Protein 8GCC (pdb70)

Structure (mmCIF, N/CA/C/O backbone):
data_8GCC
#
_entry.id   8GCC
#
_cell.length_a   1.00
_cell.length_b   1.00
_cell.length_c   1.00
_cell.angle_alpha   90.00
_cell.angle_beta   90.00
_cell.angle_gamma   90.00
#
_symmetry.space_group_name_H-M   'P 1'
#
loop_
_entity.id
_entity.type
_entity.pdbx_description
1 polymer 'DNA topoisomerase 2'
2 polymer 'DNA (28-MER)'
3 non-polymer 2-{3-[(Z)-iminomethyl]-1H-1,2,4-triazol-1-yl}-1-{(3M)-3-[2-(trifluoromethyl)phenyl]-6H-pyrrolo[3,4-b]pyridin-6-yl}ethan-1-one
#
loop_
_atom_site.group_PDB
_atom_site.id
_atom_site.type_symbol
_atom_site.label_atom_id
_atom_site.label_alt_id
_atom_site.label_comp_id
_atom_site.label_asym_id
_atom_site.label_entity_id
_atom_site.label_seq_id
_atom_site.pdbx_PDB_ins_code
_atom_site.Cartn_x
_atom_site.Cartn_y
_atom_site.Cartn_z
_atom_site.occupancy
_atom_site.B_iso_or_equiv
_atom_site.auth_seq_id
_atom_site.auth_comp_id
_atom_site.auth_asym_id
_atom_site.auth_atom_id
_atom_site.pdbx_PDB_model_num
ATOM 1 N N . LEU A 1 10 ? 181.889 165.633 128.759 1.00 62.85 409 LEU A N 1
ATOM 2 C CA . LEU A 1 10 ? 181.353 164.335 129.148 1.00 64.71 409 LEU A CA 1
ATOM 3 C C . LEU A 1 10 ? 179.839 164.394 129.299 1.00 65.36 409 LEU A C 1
ATOM 4 O O . LEU A 1 10 ? 179.125 163.496 128.852 1.00 63.98 409 LEU A O 1
ATOM 19 N N . GLY A 1 11 ? 179.354 165.456 129.936 1.00 65.81 410 GLY A N 1
ATOM 20 C CA . GLY A 1 11 ? 177.934 165.615 130.156 1.00 65.65 410 GLY A CA 1
ATOM 21 C C . GLY A 1 11 ? 177.379 164.850 131.333 1.00 67.52 410 GLY A C 1
ATOM 22 O O . GLY A 1 11 ? 176.154 164.742 131.456 1.00 67.70 410 GLY A O 1
ATOM 26 N N . ILE A 1 12 ? 178.228 164.313 132.198 1.00 65.00 411 ILE A N 1
ATOM 27 C CA . ILE A 1 12 ? 177.726 163.592 133.374 1.00 62.40 411 ILE A CA 1
ATOM 28 C C . ILE A 1 12 ? 177.076 164.593 134.325 1.00 62.65 411 ILE A C 1
ATOM 29 O O . ILE A 1 12 ? 177.686 165.632 134.634 1.00 59.63 411 ILE A O 1
ATOM 45 N N . PRO A 1 13 ? 175.857 164.338 134.814 1.00 65.97 412 PRO A N 1
ATOM 46 C CA . PRO A 1 13 ? 175.130 165.401 135.530 1.00 66.03 412 PRO A CA 1
ATOM 47 C C . PRO A 1 13 ? 175.863 165.966 136.735 1.00 66.97 412 PRO A C 1
ATOM 48 O O . PRO A 1 13 ? 175.785 167.177 136.979 1.00 65.54 412 PRO A O 1
ATOM 59 N N . LYS A 1 14 ? 176.572 165.137 137.499 1.00 63.14 413 LYS A N 1
ATOM 60 C CA . LYS A 1 14 ? 177.136 165.542 138.782 1.00 62.53 413 LYS A CA 1
ATOM 61 C C . LYS A 1 14 ? 178.637 165.287 138.844 1.00 61.59 413 LYS A C 1
ATOM 62 O O . LYS A 1 14 ? 179.158 164.809 139.851 1.00 60.76 413 LYS A O 1
ATOM 81 N N . LEU A 1 15 ? 179.355 165.620 137.777 1.00 58.94 414 LEU A N 1
ATOM 82 C CA . LEU A 1 15 ? 180.790 165.380 137.687 1.00 55.61 414 LEU A CA 1
ATOM 83 C C . LEU A 1 15 ? 181.524 166.713 137.708 1.00 57.10 414 LEU A C 1
ATOM 84 O O . LEU A 1 15 ? 181.273 167.578 136.862 1.00 63.69 414 LEU A O 1
ATOM 100 N N . ASP A 1 16 ? 182.425 166.875 138.670 1.00 56.88 415 ASP A N 1
ATOM 101 C CA . ASP A 1 16 ? 183.334 168.020 138.705 1.00 57.78 415 ASP A CA 1
ATOM 102 C C . ASP A 1 16 ? 184.691 167.628 138.124 1.00 56.65 415 ASP A C 1
ATOM 103 O O . ASP A 1 16 ? 185.715 167.626 138.803 1.00 59.54 415 ASP A O 1
ATOM 112 N N . ASP A 1 17 ? 184.682 167.298 136.837 1.00 57.29 416 ASP A N 1
ATOM 113 C CA . ASP A 1 17 ? 185.877 166.769 136.195 1.00 58.36 416 ASP A CA 1
ATOM 114 C C . ASP A 1 17 ? 187.034 167.750 136.320 1.00 62.02 416 ASP A C 1
ATOM 115 O O . ASP A 1 17 ? 186.859 168.965 136.200 1.00 62.47 416 ASP A O 1
ATOM 124 N N . ALA A 1 18 ? 188.223 167.210 136.568 1.00 66.06 417 ALA A N 1
ATOM 125 C CA . ALA A 1 18 ? 189.410 168.039 136.704 1.00 66.52 417 ALA A CA 1
ATOM 126 C C . ALA A 1 18 ? 189.706 168.764 135.398 1.00 66.10 417 ALA A C 1
ATOM 127 O O . ALA A 1 18 ? 189.486 168.238 134.304 1.00 65.43 417 ALA A O 1
ATOM 134 N N . ASN A 1 19 ? 190.213 169.991 135.523 1.00 74.77 418 ASN A N 1
ATOM 135 C CA . ASN A 1 19 ? 190.519 170.784 134.338 1.00 76.73 418 ASN A CA 1
ATOM 136 C C . ASN A 1 19 ? 191.628 170.149 133.510 1.00 77.91 418 ASN A C 1
ATOM 137 O O . ASN A 1 19 ? 191.613 170.243 132.278 1.00 75.65 418 ASN A O 1
ATOM 148 N N . GLU A 1 20 ? 192.589 169.498 134.162 1.00 74.28 419 GLU A N 1
ATOM 149 C CA . GLU A 1 20 ? 193.738 168.896 133.490 1.00 72.70 419 GLU A CA 1
ATOM 150 C C . GLU A 1 20 ? 193.555 167.400 133.279 1.00 74.04 419 GLU A C 1
ATOM 151 O O . GLU A 1 20 ? 194.521 166.636 133.341 1.00 77.89 419 GLU A O 1
ATOM 155 N N . ALA A 1 21 ? 192.328 166.954 133.024 1.00 69.82 420 ALA A N 1
ATOM 156 C CA . ALA A 1 21 ? 192.025 165.541 132.835 1.00 70.22 420 ALA A CA 1
ATOM 157 C C . ALA A 1 21 ? 192.001 165.228 131.345 1.00 70.58 420 ALA A C 1
ATOM 158 O O . ALA A 1 21 ? 191.216 165.818 130.595 1.00 71.27 420 ALA A O 1
ATOM 165 N N . GLY A 1 22 ? 192.849 164.294 130.922 1.00 67.87 421 GLY A N 1
ATOM 166 C CA . GLY A 1 22 ? 192.949 163.904 129.534 1.00 67.78 421 GLY A CA 1
ATOM 167 C C . GLY A 1 22 ? 194.113 164.517 128.787 1.00 73.14 421 GLY A C 1
ATOM 168 O O . GLY A 1 22 ? 194.360 164.130 127.638 1.00 73.03 421 GLY A O 1
ATOM 172 N N . GLY A 1 23 ? 194.835 165.452 129.399 1.00 76.97 422 GLY A N 1
ATOM 173 C CA . GLY A 1 23 ? 195.958 166.111 128.773 1.00 77.01 422 GLY A CA 1
ATOM 174 C C . GLY A 1 23 ? 197.284 165.483 129.150 1.00 76.35 422 GLY A C 1
ATOM 175 O O . GLY A 1 23 ? 197.368 164.307 129.519 1.00 75.76 422 GLY A O 1
ATOM 179 N N . LYS A 1 24 ? 198.343 166.288 129.051 1.00 79.46 423 LYS A N 1
ATOM 180 C CA . LYS A 1 24 ? 199.673 165.809 129.407 1.00 81.44 423 LYS A CA 1
ATOM 181 C C . LYS A 1 24 ? 199.816 165.560 130.902 1.00 81.52 423 LYS A C 1
ATOM 182 O O . LYS A 1 24 ? 200.767 164.889 131.317 1.00 78.94 423 LYS A O 1
ATOM 186 N N . TYR A 1 25 ? 198.899 166.082 131.717 1.00 78.65 424 TYR A N 1
ATOM 187 C CA . TYR A 1 25 ? 198.926 165.891 133.160 1.00 79.45 424 TYR A CA 1
ATOM 188 C C . TYR A 1 25 ? 197.849 164.920 133.630 1.00 80.18 424 TYR A C 1
ATOM 189 O O . TYR A 1 25 ? 197.470 164.941 134.804 1.00 79.58 424 TYR A O 1
ATOM 193 N N . SER A 1 26 ? 197.349 164.066 132.734 1.00 73.48 425 SER A N 1
ATOM 194 C CA . SER A 1 26 ? 196.285 163.143 133.112 1.00 68.78 425 SER A CA 1
ATOM 195 C C . SER A 1 26 ? 196.739 162.202 134.219 1.00 69.72 425 SER A C 1
ATOM 196 O O . SER A 1 26 ? 196.007 161.971 135.187 1.00 71.01 425 SER A O 1
ATOM 204 N N . HIS A 1 27 ? 197.949 161.655 134.101 1.00 66.88 426 HIS A N 1
ATOM 205 C CA . HIS A 1 27 ? 198.430 160.698 135.088 1.00 67.04 426 HIS A CA 1
ATOM 206 C C . HIS A 1 27 ? 198.704 161.329 136.447 1.00 70.33 426 HIS A C 1
ATOM 207 O O . HIS A 1 27 ? 198.932 160.593 137.413 1.00 69.80 426 HIS A O 1
ATOM 221 N N . ARG A 1 28 ? 198.699 162.656 136.549 1.00 72.75 427 ARG A N 1
ATOM 222 C CA . ARG A 1 28 ? 198.806 163.334 137.835 1.00 70.86 427 ARG A CA 1
ATOM 223 C C . ARG A 1 28 ? 197.451 163.703 138.420 1.00 70.13 427 ARG A C 1
ATOM 224 O O . ARG A 1 28 ? 197.400 164.243 139.530 1.00 71.70 427 ARG A O 1
ATOM 245 N N . CYS A 1 29 ? 196.360 163.425 137.712 1.00 65.03 428 CYS A N 1
ATOM 246 C CA . CYS A 1 29 ? 195.031 163.753 138.199 1.00 63.63 428 CYS A CA 1
ATOM 247 C C . CYS A 1 29 ? 194.532 162.676 139.159 1.00 62.49 428 CYS A C 1
ATOM 248 O O . CYS A 1 29 ? 195.138 161.616 139.324 1.00 65.86 428 CYS A O 1
ATOM 256 N N . THR A 1 30 ? 193.405 162.965 139.803 1.00 54.23 429 THR A N 1
ATOM 257 C CA . THR A 1 30 ? 192.782 162.033 140.728 1.00 49.18 429 THR A CA 1
ATOM 258 C C . THR A 1 30 ? 191.278 162.240 140.695 1.00 49.03 429 THR A C 1
ATOM 259 O O . THR A 1 30 ? 190.806 163.367 140.531 1.00 56.23 429 THR A O 1
ATOM 270 N N . LEU A 1 31 ? 190.532 161.153 140.848 1.00 49.85 430 LEU A N 1
ATOM 271 C CA . LEU A 1 31 ? 189.080 161.201 140.929 1.00 50.12 430 LEU A CA 1
ATOM 272 C C . LEU A 1 31 ? 188.638 160.741 142.307 1.00 46.25 430 LEU A C 1
ATOM 273 O O . LEU A 1 31 ? 189.109 159.714 142.805 1.00 55.40 430 LEU A O 1
ATOM 289 N N . ILE A 1 32 ? 187.739 161.500 142.916 1.00 41.18 431 ILE A N 1
ATOM 290 C CA . ILE A 1 32 ? 187.185 161.178 144.222 1.00 41.14 431 ILE A CA 1
ATOM 291 C C . ILE A 1 32 ? 185.790 160.615 144.003 1.00 46.36 431 ILE A C 1
ATOM 292 O O . ILE A 1 32 ? 184.905 161.312 143.495 1.00 53.50 431 ILE A O 1
ATOM 308 N N . LEU A 1 33 ? 185.590 159.351 144.375 1.00 46.72 432 LEU A N 1
ATOM 309 C CA . LEU A 1 33 ? 184.273 158.726 144.281 1.00 39.12 432 LEU A CA 1
ATOM 310 C C . LEU A 1 33 ? 183.527 159.018 145.578 1.00 43.80 432 LEU A C 1
ATOM 311 O O . LEU A 1 33 ? 183.430 158.196 146.489 1.00 46.79 432 LEU A O 1
ATOM 327 N N . THR A 1 34 ? 182.994 160.233 145.648 1.00 48.50 433 THR A N 1
ATOM 328 C CA . THR A 1 34 ? 182.254 160.676 146.818 1.00 47.16 433 THR A CA 1
ATOM 329 C C . THR A 1 34 ? 181.038 159.785 147.043 1.00 51.56 433 THR A C 1
ATOM 330 O O . THR A 1 34 ? 180.439 159.259 146.102 1.00 54.12 433 THR A O 1
ATOM 341 N N . GLU A 1 35 ? 180.680 159.613 148.315 1.00 53.82 434 GLU A N 1
ATOM 342 C CA . GLU A 1 35 ? 179.589 158.740 148.729 1.00 51.69 434 GLU A CA 1
ATOM 343 C C . GLU A 1 35 ? 178.295 159.508 148.988 1.00 57.26 434 GLU A C 1
ATOM 344 O O . GLU A 1 35 ? 177.543 159.161 149.904 1.00 59.00 434 GLU A O 1
ATOM 356 N N . GLY A 1 36 ? 178.025 160.551 148.208 1.00 53.73 435 GLY A N 1
ATOM 357 C CA . GLY A 1 36 ? 176.803 161.315 148.372 1.00 52.46 435 GLY A CA 1
ATOM 358 C C . GLY A 1 36 ? 177.019 162.811 148.286 1.00 57.42 435 GLY A C 1
ATOM 359 O O . GLY A 1 36 ? 177.731 163.292 147.401 1.00 55.52 435 GLY A O 1
ATOM 363 N N . ASP A 1 37 ? 176.404 163.560 149.201 1.00 62.66 436 ASP A N 1
ATOM 364 C CA . ASP A 1 37 ? 176.518 165.011 149.227 1.00 58.54 436 ASP A CA 1
ATOM 365 C C . ASP A 1 37 ? 177.341 165.538 150.389 1.00 60.18 436 ASP A C 1
ATOM 366 O O . ASP A 1 37 ? 177.904 166.629 150.282 1.00 62.26 436 ASP A O 1
ATOM 370 N N . SER A 1 38 ? 177.422 164.801 151.499 1.00 58.44 437 SER A N 1
ATOM 371 C CA . SER A 1 38 ? 178.245 165.248 152.617 1.00 57.28 437 SER A CA 1
ATOM 372 C C . SER A 1 38 ? 179.720 165.282 152.232 1.00 57.95 437 SER A C 1
ATOM 373 O O . SER A 1 38 ? 180.429 166.256 152.523 1.00 56.77 437 SER A O 1
ATOM 377 N N . ALA A 1 39 ? 180.198 164.228 151.570 1.00 61.94 438 ALA A N 1
ATOM 378 C CA . ALA A 1 39 ? 181.580 164.219 151.111 1.00 62.45 438 ALA A CA 1
ATOM 379 C C . ALA A 1 39 ? 181.827 165.302 150.074 1.00 61.18 438 ALA A C 1
ATOM 380 O O . ALA A 1 39 ? 182.917 165.876 150.035 1.00 62.06 438 ALA A O 1
ATOM 387 N N . LYS A 1 40 ? 180.841 165.590 149.225 1.00 61.18 439 LYS A N 1
ATOM 388 C CA . LYS A 1 40 ? 181.000 166.671 148.258 1.00 67.08 439 LYS A CA 1
ATOM 389 C C . LYS A 1 40 ? 181.090 168.024 148.957 1.00 65.33 439 LYS A C 1
ATOM 390 O O . LYS A 1 40 ? 181.864 168.896 148.542 1.00 63.06 439 LYS A O 1
ATOM 397 N N . ALA A 1 41 ? 180.306 168.218 150.019 1.00 64.54 440 ALA A N 1
ATOM 398 C CA . ALA A 1 41 ? 180.415 169.445 150.800 1.00 69.39 440 ALA A CA 1
ATOM 399 C C . ALA A 1 41 ? 181.793 169.564 151.439 1.00 71.68 440 ALA A C 1
ATOM 400 O O . ALA A 1 41 ? 182.380 170.652 151.475 1.00 69.01 440 ALA A O 1
ATOM 407 N N . LEU A 1 42 ? 182.319 168.454 151.960 1.00 67.94 441 LEU A N 1
ATOM 408 C CA . LEU A 1 42 ? 183.674 168.464 152.509 1.00 67.01 441 LEU A CA 1
ATOM 409 C C . LEU A 1 42 ? 184.701 168.790 151.431 1.00 66.74 441 LEU A C 1
ATOM 410 O O . LEU A 1 42 ? 185.640 169.562 151.663 1.00 64.50 441 LEU A O 1
ATOM 426 N N . CYS A 1 43 ? 184.540 168.200 150.245 1.00 64.62 442 CYS A N 1
ATOM 427 C CA . CYS A 1 43 ? 185.489 168.415 149.160 1.00 60.42 442 CYS A CA 1
ATOM 428 C C . CYS A 1 43 ? 185.486 169.866 148.706 1.00 65.24 442 CYS A C 1
ATOM 429 O O . CYS A 1 43 ? 186.546 170.434 148.426 1.00 65.92 442 CYS A O 1
ATOM 437 N N . THR A 1 44 ? 184.306 170.483 148.627 1.00 73.21 443 THR A N 1
ATOM 438 C CA . THR A 1 44 ? 184.228 171.869 148.175 1.00 71.85 443 THR A CA 1
ATOM 439 C C . THR A 1 44 ? 185.154 172.764 148.987 1.00 70.50 443 THR A C 1
ATOM 440 O O . THR A 1 44 ? 185.755 173.701 148.449 1.00 69.71 443 THR A O 1
ATOM 444 N N . ALA A 1 45 ? 185.287 172.487 150.283 1.00 67.05 444 ALA A N 1
ATOM 445 C CA . ALA A 1 45 ? 186.140 173.287 151.151 1.00 66.65 444 ALA A CA 1
ATOM 446 C C . ALA A 1 45 ? 187.566 172.766 151.223 1.00 70.59 444 ALA A C 1
ATOM 447 O O . ALA A 1 45 ? 188.489 173.549 151.475 1.00 70.12 444 ALA A O 1
ATOM 454 N N . GLY A 1 46 ? 187.774 171.469 151.014 1.00 73.09 445 GLY A N 1
ATOM 455 C CA . GLY A 1 46 ? 189.108 170.909 151.116 1.00 66.86 445 GLY A CA 1
ATOM 456 C C . GLY A 1 46 ? 189.948 171.075 149.865 1.00 67.29 445 GLY A C 1
ATOM 457 O O . GLY A 1 46 ? 191.091 171.535 149.937 1.00 66.17 445 GLY A O 1
ATOM 461 N N . LEU A 1 47 ? 189.389 170.708 148.710 1.00 68.86 446 LEU A N 1
ATOM 462 C CA . LEU A 1 47 ? 190.155 170.703 147.470 1.00 68.26 446 LEU A CA 1
ATOM 463 C C . LEU A 1 47 ? 190.651 172.089 147.089 1.00 72.11 446 LEU A C 1
ATOM 464 O O . LEU A 1 47 ? 191.611 172.200 146.319 1.00 70.82 446 LEU A O 1
ATOM 468 N N . ALA A 1 48 ? 190.022 173.147 147.602 1.00 79.10 447 ALA A N 1
ATOM 469 C CA . ALA A 1 48 ? 190.495 174.499 147.339 1.00 80.57 447 ALA A CA 1
ATOM 470 C C . ALA A 1 48 ? 191.842 174.786 147.988 1.00 79.07 447 ALA A C 1
ATOM 471 O O . ALA A 1 48 ? 192.474 175.790 147.642 1.00 79.83 447 ALA A O 1
ATOM 478 N N . VAL A 1 49 ? 192.297 173.937 148.908 1.00 74.86 448 VAL A N 1
ATOM 479 C CA . VAL A 1 49 ? 193.553 174.154 149.615 1.00 73.16 448 VAL A CA 1
ATOM 480 C C . VAL A 1 49 ? 194.681 173.417 148.904 1.00 75.32 448 VAL A C 1
ATOM 481 O O . VAL A 1 49 ? 195.763 173.225 149.470 1.00 77.38 448 VAL A O 1
ATOM 485 N N . LYS A 1 50 ? 194.440 173.001 147.668 1.00 76.05 449 LYS A N 1
ATOM 486 C CA . LYS A 1 50 ? 195.430 172.261 146.895 1.00 75.17 449 LYS A CA 1
ATOM 487 C C . LYS A 1 50 ? 195.226 172.603 145.423 1.00 79.02 449 LYS A C 1
ATOM 488 O O . LYS A 1 50 ? 194.551 173.582 145.089 1.00 81.40 449 LYS A O 1
ATOM 492 N N . ASP A 1 51 ? 195.814 171.797 144.537 1.00 75.27 450 ASP A N 1
ATOM 493 C CA . ASP A 1 51 ? 195.703 172.010 143.094 1.00 75.56 450 ASP A CA 1
ATOM 494 C C . ASP A 1 51 ? 194.359 171.462 142.621 1.00 71.98 450 ASP A C 1
ATOM 495 O O . ASP A 1 51 ? 194.243 170.341 142.121 1.00 70.47 450 ASP A O 1
ATOM 499 N N . ARG A 1 52 ? 193.321 172.286 142.777 1.00 68.09 451 ARG A N 1
ATOM 500 C CA . ARG A 1 52 ? 191.977 171.883 142.377 1.00 68.17 451 ARG A CA 1
ATOM 501 C C . ARG A 1 52 ? 191.895 171.536 140.898 1.00 66.75 451 ARG A C 1
ATOM 502 O O . ARG A 1 52 ? 191.009 170.776 140.498 1.00 68.02 451 ARG A O 1
ATOM 523 N N . ASP A 1 53 ? 192.796 172.068 140.075 1.00 70.61 452 ASP A N 1
ATOM 524 C CA . ASP A 1 53 ? 192.771 171.727 138.660 1.00 71.62 452 ASP A CA 1
ATOM 525 C C . ASP A 1 53 ? 193.037 170.247 138.426 1.00 73.32 452 ASP A C 1
ATOM 526 O O . ASP A 1 53 ? 192.685 169.728 137.362 1.00 72.30 452 ASP A O 1
ATOM 530 N N . TYR A 1 54 ? 193.648 169.558 139.391 1.00 71.59 453 TYR A N 1
ATOM 531 C CA . TYR A 1 54 ? 194.091 168.180 139.219 1.00 69.98 453 TYR A CA 1
ATOM 532 C C . TYR A 1 54 ? 193.215 167.176 139.958 1.00 67.51 453 TYR A C 1
ATOM 533 O O . TYR A 1 54 ? 193.575 165.998 140.032 1.00 66.60 453 TYR A O 1
ATOM 551 N N . PHE A 1 55 ? 192.082 167.604 140.507 1.00 57.94 454 PHE A N 1
ATOM 552 C CA . PHE A 1 55 ? 191.231 166.740 141.312 1.00 54.91 454 PHE A CA 1
ATOM 553 C C . PHE A 1 55 ? 189.813 166.769 140.768 1.00 53.24 454 PHE A C 1
ATOM 554 O O . PHE A 1 55 ? 189.256 167.846 140.537 1.00 58.42 454 PHE A O 1
ATOM 571 N N . GLY A 1 56 ? 189.234 165.590 140.572 1.00 48.69 455 GLY A N 1
ATOM 572 C CA . GLY A 1 56 ? 187.851 165.480 140.154 1.00 50.13 455 GLY A CA 1
ATOM 573 C C . GLY A 1 56 ? 186.988 164.906 141.254 1.00 42.41 455 GLY A C 1
ATOM 574 O O . GLY A 1 56 ? 187.508 164.320 142.205 1.00 53.82 455 GLY A O 1
ATOM 578 N N . VAL A 1 57 ? 185.674 165.071 141.150 1.00 37.40 456 VAL A N 1
ATOM 579 C CA . VAL A 1 57 ? 184.745 164.576 142.157 1.00 43.54 456 VAL A CA 1
ATOM 580 C C . VAL A 1 57 ? 183.529 163.998 141.453 1.00 45.92 456 VAL A C 1
ATOM 581 O O . VAL A 1 57 ? 183.044 164.559 140.466 1.00 55.55 456 VAL A O 1
ATOM 594 N N . PHE A 1 58 ? 183.039 162.871 141.960 1.00 46.61 457 PHE A N 1
ATOM 595 C CA . PHE A 1 58 ? 181.841 162.241 141.426 1.00 51.31 457 PHE A CA 1
ATOM 596 C C . PHE A 1 58 ? 181.099 161.521 142.546 1.00 45.42 457 PHE A C 1
ATOM 597 O O . PHE A 1 58 ? 181.599 160.520 143.072 1.00 48.79 457 PHE A O 1
ATOM 614 N N . PRO A 1 59 ? 179.920 161.991 142.947 1.00 41.91 458 PRO A N 1
ATOM 615 C CA . PRO A 1 59 ? 179.196 161.316 144.026 1.00 48.80 458 PRO A CA 1
ATOM 616 C C . PRO A 1 59 ? 178.626 159.980 143.582 1.00 48.54 458 PRO A C 1
ATOM 617 O O . PRO A 1 59 ? 178.341 159.756 142.403 1.00 49.66 458 PRO A O 1
ATOM 628 N N . LEU A 1 60 ? 178.455 159.088 144.553 1.00 45.41 459 LEU A N 1
ATOM 629 C CA . LEU A 1 60 ? 177.814 157.797 144.347 1.00 45.19 459 LEU A CA 1
ATOM 630 C C . LEU A 1 60 ? 176.489 157.788 145.094 1.00 43.28 459 LEU A C 1
ATOM 631 O O . LEU A 1 60 ? 176.427 158.200 146.256 1.00 45.40 459 LEU A O 1
ATOM 647 N N . ARG A 1 61 ? 175.434 157.316 144.430 1.00 35.16 460 ARG A N 1
ATOM 648 C CA . ARG A 1 61 ? 174.095 157.423 145.001 1.00 38.45 460 ARG A CA 1
ATOM 649 C C . ARG A 1 61 ? 173.920 156.484 146.187 1.00 43.16 460 ARG A C 1
ATOM 650 O O . ARG A 1 61 ? 173.697 156.928 147.318 1.00 46.55 460 ARG A O 1
ATOM 671 N N . GLY A 1 62 ? 174.023 155.182 145.950 1.00 40.75 461 GLY A N 1
ATOM 672 C CA . GLY A 1 62 ? 173.846 154.184 146.988 1.00 40.74 461 GLY A CA 1
ATOM 673 C C . GLY A 1 62 ? 175.035 153.245 147.035 1.00 40.96 461 GLY A C 1
ATOM 674 O O . GLY A 1 62 ? 176.191 153.660 146.967 1.00 37.76 461 GLY A O 1
ATOM 678 N N . LYS A 1 63 ? 174.734 151.956 147.168 1.00 35.24 462 LYS A N 1
ATOM 679 C CA . LYS A 1 63 ? 175.763 150.928 147.132 1.00 38.16 462 LYS A CA 1
ATOM 680 C C . LYS A 1 63 ? 176.012 150.523 145.686 1.00 28.60 462 LYS A C 1
ATOM 681 O O . LYS A 1 63 ? 175.060 150.143 144.994 1.00 23.28 462 LYS A O 1
ATOM 700 N N . PRO A 1 64 ? 177.246 150.590 145.189 1.00 25.29 463 PRO A N 1
ATOM 701 C CA . PRO A 1 64 ? 177.489 150.263 143.781 1.00 24.73 463 PRO A CA 1
ATOM 702 C C . PRO A 1 64 ? 176.995 148.868 143.433 1.00 28.78 463 PRO A C 1
ATOM 703 O O . PRO A 1 64 ? 176.605 148.069 144.284 1.00 31.36 463 PRO A O 1
ATOM 714 N N . LEU A 1 65 ? 177.001 148.589 142.136 1.00 29.78 464 LEU A N 1
ATOM 715 C CA . LEU A 1 65 ? 176.603 147.289 141.629 1.00 25.15 464 LEU A CA 1
ATOM 716 C C . LEU A 1 65 ? 177.691 146.257 141.895 1.00 33.44 464 LEU A C 1
ATOM 717 O O . LEU A 1 65 ? 178.881 146.578 141.962 1.00 39.05 464 LEU A O 1
ATOM 733 N N . ASN A 1 66 ? 177.270 145.007 142.055 1.00 33.04 465 ASN A N 1
ATOM 734 C CA . ASN A 1 66 ? 178.180 143.872 142.127 1.00 31.68 465 ASN A CA 1
ATOM 735 C C . ASN A 1 66 ? 178.282 143.289 140.724 1.00 37.24 465 ASN A C 1
ATOM 736 O O . ASN A 1 66 ? 177.341 142.655 140.240 1.00 42.49 465 ASN A O 1
ATOM 747 N N . VAL A 1 67 ? 179.428 143.506 140.070 1.00 35.76 466 VAL A N 1
ATOM 748 C CA . VAL A 1 67 ? 179.561 143.198 138.651 1.00 27.89 466 VAL A CA 1
ATOM 749 C C . VAL A 1 67 ? 180.057 141.783 138.392 1.00 32.62 466 VAL A C 1
ATOM 750 O O . VAL A 1 67 ? 180.291 141.427 137.230 1.00 39.27 466 VAL A O 1
ATOM 763 N N . ARG A 1 68 ? 180.223 140.961 139.428 1.00 28.17 467 ARG A N 1
ATOM 764 C CA . ARG A 1 68 ? 180.570 139.561 139.211 1.00 31.35 467 ARG A CA 1
ATOM 765 C C . ARG A 1 68 ? 179.340 138.754 138.817 1.00 40.91 467 ARG A C 1
ATOM 766 O O . ARG A 1 68 ? 179.275 138.186 137.722 1.00 42.42 467 ARG A O 1
ATOM 787 N N . ASP A 1 69 ? 178.351 138.697 139.707 1.00 42.01 468 ASP A N 1
ATOM 788 C CA . ASP A 1 69 ? 177.118 137.976 139.417 1.00 37.54 468 ASP A CA 1
ATOM 789 C C . ASP A 1 69 ? 176.197 138.748 138.487 1.00 38.97 468 ASP A C 1
ATOM 790 O O . ASP A 1 69 ? 175.275 138.154 137.919 1.00 46.54 468 ASP A O 1
ATOM 799 N N . ALA A 1 70 ? 176.421 140.047 138.317 1.00 36.84 469 ALA A N 1
ATOM 800 C CA . ALA A 1 70 ? 175.570 140.837 137.444 1.00 45.23 469 ALA A CA 1
ATOM 801 C C . ALA A 1 70 ? 175.737 140.394 135.998 1.00 46.15 469 ALA A C 1
ATOM 802 O O . ALA A 1 70 ? 176.851 140.153 135.528 1.00 40.72 469 ALA A O 1
ATOM 809 N N . THR A 1 71 ? 174.616 140.287 135.294 1.00 48.79 470 THR A N 1
ATOM 810 C CA . THR A 1 71 ? 174.648 139.933 133.887 1.00 47.80 470 THR A CA 1
ATOM 811 C C . THR A 1 71 ? 175.201 141.096 133.067 1.00 47.32 470 THR A C 1
ATOM 812 O O . THR A 1 71 ? 175.366 142.216 133.556 1.00 45.64 470 THR A O 1
ATOM 823 N N . LEU A 1 72 ? 175.505 140.816 131.800 1.00 49.92 471 LEU A N 1
ATOM 824 C CA . LEU A 1 72 ? 175.976 141.873 130.912 1.00 46.55 471 LEU A CA 1
ATOM 825 C C . LEU A 1 72 ? 174.909 142.941 130.725 1.00 46.53 471 LEU A C 1
ATOM 826 O O . LEU A 1 72 ? 175.212 144.140 130.712 1.00 49.45 471 LEU A O 1
ATOM 830 N N . LYS A 1 73 ? 173.651 142.525 130.579 1.00 48.67 472 LYS A N 1
ATOM 831 C CA . LYS A 1 73 ? 172.565 143.482 130.400 1.00 48.66 472 LYS A CA 1
ATOM 832 C C . LYS A 1 73 ? 172.451 144.408 131.604 1.00 45.98 472 LYS A C 1
ATOM 833 O O . LYS A 1 73 ? 172.331 145.628 131.454 1.00 48.26 472 LYS A O 1
ATOM 852 N N . LYS A 1 74 ? 172.486 143.840 132.810 1.00 42.90 473 LYS A N 1
ATOM 853 C CA . LYS A 1 74 ? 172.359 144.654 134.014 1.00 42.41 473 LYS A CA 1
ATOM 854 C C . LYS A 1 74 ? 173.531 145.614 134.156 1.00 40.93 473 LYS A C 1
ATOM 855 O O . LYS A 1 74 ? 173.346 146.783 134.509 1.00 44.22 473 LYS A O 1
ATOM 874 N N . VAL A 1 75 ? 174.749 145.139 133.891 1.00 38.70 474 VAL A N 1
ATOM 875 C CA . VAL A 1 75 ? 175.919 146.002 134.013 1.00 34.26 474 VAL A CA 1
ATOM 876 C C . VAL A 1 75 ? 175.842 147.145 133.014 1.00 39.03 474 VAL A C 1
ATOM 877 O O . VAL A 1 75 ? 176.127 148.301 133.350 1.00 42.78 474 VAL A O 1
ATOM 890 N N . MET A 1 76 ? 175.471 146.845 131.768 1.00 48.48 475 MET A N 1
ATOM 891 C CA . MET A 1 76 ? 175.360 147.898 130.765 1.00 46.42 475 MET A CA 1
ATOM 892 C C . MET A 1 76 ? 174.276 148.899 131.141 1.00 44.73 475 MET A C 1
ATOM 893 O O . MET A 1 76 ? 174.469 150.113 131.008 1.00 42.84 475 MET A O 1
ATOM 900 N N . ALA A 1 77 ? 173.133 148.413 131.621 1.00 43.29 476 ALA A N 1
ATOM 901 C CA . ALA A 1 77 ? 172.060 149.294 132.061 1.00 42.66 476 ALA A CA 1
ATOM 902 C C . ALA A 1 77 ? 172.328 149.784 133.477 1.00 46.64 476 ALA A C 1
ATOM 903 O O . ALA A 1 77 ? 171.477 149.645 134.361 1.00 44.25 476 ALA A O 1
ATOM 910 N N . CYS A 1 78 ? 173.506 150.363 133.697 1.00 46.21 477 CYS A N 1
ATOM 911 C CA . CYS A 1 78 ? 173.926 150.845 135.008 1.00 42.24 477 CYS A CA 1
ATOM 912 C C . CYS A 1 78 ? 174.484 152.247 134.828 1.00 48.57 477 CYS A C 1
ATOM 913 O O . CYS A 1 78 ? 175.614 152.413 134.358 1.00 49.18 477 CYS A O 1
ATOM 920 N N . ALA A 1 79 ? 173.695 153.256 135.201 1.00 52.25 478 ALA A N 1
ATOM 921 C CA . ALA A 1 79 ? 174.128 154.634 135.007 1.00 51.71 478 ALA A CA 1
ATOM 922 C C . ALA A 1 79 ? 175.403 154.924 135.784 1.00 53.25 478 ALA A C 1
ATOM 923 O O . ALA A 1 79 ? 176.319 155.571 135.266 1.00 48.63 478 ALA A O 1
ATOM 930 N N . GLU A 1 80 ? 175.484 154.450 137.028 1.00 50.58 479 GLU A N 1
ATOM 931 C CA . GLU A 1 80 ? 176.654 154.729 137.855 1.00 47.49 479 GLU A CA 1
ATOM 932 C C . GLU A 1 80 ? 177.915 154.116 137.257 1.00 44.41 479 GLU A C 1
ATOM 933 O O . GLU A 1 80 ? 178.939 154.793 137.105 1.00 46.23 479 GLU A O 1
ATOM 945 N N . PHE A 1 81 ? 177.862 152.827 136.919 1.00 40.94 480 PHE A N 1
ATOM 946 C CA . PHE A 1 81 ? 179.049 152.149 136.408 1.00 43.75 480 PHE A CA 1
ATOM 947 C C . PHE A 1 81 ? 179.480 152.740 135.074 1.00 47.17 480 PHE A C 1
ATOM 948 O O . PHE A 1 81 ? 180.670 152.996 134.850 1.00 50.98 480 PHE A O 1
ATOM 965 N N . GLN A 1 82 ? 178.524 152.963 134.172 1.00 42.73 481 GLN A N 1
ATOM 966 C CA . GLN A 1 82 ? 178.858 153.556 132.882 1.00 43.30 481 GLN A CA 1
ATOM 967 C C . GLN A 1 82 ? 179.447 154.947 133.062 1.00 46.73 481 GLN A C 1
ATOM 968 O O . GLN A 1 82 ? 180.409 155.316 132.379 1.00 45.07 481 GLN A O 1
ATOM 982 N N . ALA A 1 83 ? 178.886 155.733 133.982 1.00 54.41 482 ALA A N 1
ATOM 983 C CA . ALA A 1 83 ? 179.383 157.082 134.216 1.00 55.39 482 ALA A CA 1
ATOM 984 C C . ALA A 1 83 ? 180.822 157.061 134.713 1.00 50.52 482 ALA A C 1
ATOM 985 O O . ALA A 1 83 ? 181.671 157.805 134.213 1.00 50.21 482 ALA A O 1
ATOM 992 N N . VAL A 1 84 ? 181.119 156.214 135.700 1.00 45.47 483 VAL A N 1
ATOM 993 C CA . VAL A 1 84 ? 182.485 156.163 136.215 1.00 49.58 483 VAL A CA 1
ATOM 994 C C . VAL A 1 84 ? 183.444 155.652 135.149 1.00 50.46 483 VAL A C 1
ATOM 995 O O . VAL A 1 84 ? 184.562 156.162 135.008 1.00 56.87 483 VAL A O 1
ATOM 1008 N N . SER A 1 85 ? 183.036 154.640 134.381 1.00 47.32 484 SER A N 1
ATOM 1009 C CA . SER A 1 85 ? 183.911 154.135 133.329 1.00 45.57 484 SER A CA 1
ATOM 1010 C C . SER A 1 85 ? 184.206 155.214 132.296 1.00 47.62 484 SER A C 1
ATOM 1011 O O . SER A 1 85 ? 185.354 155.375 131.866 1.00 47.99 484 SER A O 1
ATOM 1019 N N . LYS A 1 86 ? 183.184 155.968 131.885 1.00 51.94 485 LYS A N 1
ATOM 1020 C CA . LYS A 1 86 ? 183.398 157.035 130.914 1.00 52.18 485 LYS A CA 1
ATOM 1021 C C . LYS A 1 86 ? 184.285 158.132 131.486 1.00 51.63 485 LYS A C 1
ATOM 1022 O O . LYS A 1 86 ? 185.165 158.652 130.790 1.00 51.16 485 LYS A O 1
ATOM 1026 N N . ILE A 1 87 ? 184.071 158.501 132.750 1.00 53.91 486 ILE A N 1
ATOM 1027 C CA . ILE A 1 87 ? 184.880 159.550 133.362 1.00 53.93 486 ILE A CA 1
ATOM 1028 C C . ILE A 1 87 ? 186.339 159.127 133.417 1.00 52.90 486 ILE A C 1
ATOM 1029 O O . ILE A 1 87 ? 187.242 159.912 133.105 1.00 58.00 486 ILE A O 1
ATOM 1045 N N . MET A 1 88 ? 186.596 157.885 133.818 1.00 49.11 487 MET A N 1
ATOM 1046 C CA . MET A 1 88 ? 187.961 157.389 133.905 1.00 49.13 487 MET A CA 1
ATOM 1047 C C . MET A 1 88 ? 188.527 156.989 132.553 1.00 49.74 487 MET A C 1
ATOM 1048 O O . MET A 1 88 ? 189.722 156.688 132.465 1.00 52.16 487 MET A O 1
ATOM 1062 N N . GLY A 1 89 ? 187.714 156.980 131.505 1.00 47.73 488 GLY A N 1
ATOM 1063 C CA . GLY A 1 89 ? 188.169 156.473 130.225 1.00 51.92 488 GLY A CA 1
ATOM 1064 C C . GLY A 1 89 ? 188.448 154.988 130.256 1.00 51.62 488 GLY A C 1
ATOM 1065 O O . GLY A 1 89 ? 189.403 154.526 129.619 1.00 55.56 488 GLY A O 1
ATOM 1069 N N . LEU A 1 90 ? 187.637 154.228 130.984 1.00 50.80 489 LEU A N 1
ATOM 1070 C CA . LEU A 1 90 ? 187.808 152.788 131.118 1.00 49.23 489 LEU A CA 1
ATOM 1071 C C . LEU A 1 90 ? 186.769 152.074 130.266 1.00 48.14 489 LEU A C 1
ATOM 1072 O O . LEU A 1 90 ? 185.569 152.340 130.388 1.00 50.04 489 LEU A O 1
ATOM 1088 N N . ASP A 1 91 ? 187.231 151.168 129.412 1.00 44.36 490 ASP A N 1
ATOM 1089 C CA . ASP A 1 91 ? 186.364 150.371 128.561 1.00 48.60 490 ASP A CA 1
ATOM 1090 C C . ASP A 1 91 ? 186.440 148.912 128.985 1.00 53.03 490 ASP A C 1
ATOM 1091 O O . ASP A 1 91 ? 187.514 148.413 129.333 1.00 54.20 490 ASP A O 1
ATOM 1095 N N . ILE A 1 92 ? 185.293 148.233 128.960 1.00 50.50 491 ILE A N 1
ATOM 1096 C CA . ILE A 1 92 ? 185.260 146.820 129.329 1.00 45.74 491 ILE A CA 1
ATOM 1097 C C . ILE A 1 92 ? 186.141 146.011 128.387 1.00 47.62 491 ILE A C 1
ATOM 1098 O O . ILE A 1 92 ? 186.929 145.160 128.817 1.00 45.62 491 ILE A O 1
ATOM 1114 N N . ARG A 1 93 ? 186.025 146.271 127.084 1.00 51.46 492 ARG A N 1
ATOM 1115 C CA . ARG A 1 93 ? 186.746 145.469 126.101 1.00 52.28 492 ARG A CA 1
ATOM 1116 C C . ARG A 1 93 ? 188.254 145.628 126.252 1.00 53.32 492 ARG A C 1
ATOM 1117 O O . ARG A 1 93 ? 189.002 144.649 126.154 1.00 54.90 492 ARG A O 1
ATOM 1127 N N . GLN A 1 94 ? 188.717 146.850 126.493 1.00 56.75 493 GLN A N 1
ATOM 1128 C CA . GLN A 1 94 ? 190.147 147.104 126.582 1.00 55.71 493 GLN A CA 1
ATOM 1129 C C . GLN A 1 94 ? 190.744 146.417 127.804 1.00 57.06 493 GLN A C 1
ATOM 1130 O O . GLN A 1 94 ? 190.050 146.114 128.778 1.00 56.19 493 GLN A O 1
ATOM 1134 N N . LYS A 1 95 ? 192.047 146.161 127.737 1.00 60.66 494 LYS A N 1
ATOM 1135 C CA . LYS A 1 95 ? 192.810 145.577 128.838 1.00 59.32 494 LYS A CA 1
ATOM 1136 C C . LYS A 1 95 ? 193.919 146.562 129.189 1.00 60.88 494 LYS A C 1
ATOM 1137 O O . LYS A 1 95 ? 194.961 146.595 128.527 1.00 57.97 494 LYS A O 1
ATOM 1141 N N . TYR A 1 96 ? 193.696 147.361 130.229 1.00 59.63 495 TYR A N 1
ATOM 1142 C CA . TYR A 1 96 ? 194.628 148.421 130.590 1.00 59.79 495 TYR A CA 1
ATOM 1143 C C . TYR A 1 96 ? 195.744 147.857 131.457 1.00 63.10 495 TYR A C 1
ATOM 1144 O O . TYR A 1 96 ? 195.487 147.327 132.543 1.00 59.90 495 TYR A O 1
ATOM 1162 N N . SER A 1 97 ? 196.979 147.973 130.978 1.00 66.10 496 SER A N 1
ATOM 1163 C CA . SER A 1 97 ? 198.157 147.625 131.759 1.00 65.41 496 SER A CA 1
ATOM 1164 C C . SER A 1 97 ? 198.728 148.818 132.510 1.00 65.28 496 SER A C 1
ATOM 1165 O O . SER A 1 97 ? 199.746 148.674 133.194 1.00 64.28 496 SER A O 1
ATOM 1173 N N . GLY A 1 98 ? 198.104 149.982 132.396 1.00 62.03 497 GLY A N 1
ATOM 1174 C CA . GLY A 1 98 ? 198.591 151.160 133.079 1.00 64.69 497 GLY A CA 1
ATOM 1175 C C . GLY A 1 98 ? 197.594 152.290 132.964 1.00 66.50 497 GLY A C 1
ATOM 1176 O O . GLY A 1 98 ? 196.493 152.122 132.437 1.00 68.39 497 GLY A O 1
ATOM 1180 N N . VAL A 1 99 ? 198.000 153.454 133.463 1.00 63.77 498 VAL A N 1
ATOM 1181 C CA . VAL A 1 99 ? 197.141 154.633 133.449 1.00 64.04 498 VAL A CA 1
ATOM 1182 C C . VAL A 1 99 ? 197.432 155.457 132.202 1.00 63.06 498 VAL A C 1
ATOM 1183 O O . VAL A 1 99 ? 197.024 156.619 132.104 1.00 61.91 498 VAL A O 1
ATOM 1196 N N . GLU A 1 100 ? 198.137 154.861 131.238 1.00 64.62 499 GLU A N 1
ATOM 1197 C CA . GLU A 1 100 ? 198.538 155.603 130.047 1.00 65.48 499 GLU A CA 1
ATOM 1198 C C . GLU A 1 100 ? 197.325 156.075 129.255 1.00 66.91 499 GLU A C 1
ATOM 1199 O O . GLU A 1 100 ? 197.266 157.230 128.817 1.00 65.68 499 GLU A O 1
ATOM 1203 N N . ARG A 1 101 ? 196.346 155.196 129.059 1.00 66.31 500 ARG A N 1
ATOM 1204 C CA . ARG A 1 101 ? 195.158 155.520 128.281 1.00 64.19 500 ARG A CA 1
ATOM 1205 C C . ARG A 1 101 ? 194.022 156.072 129.130 1.00 62.35 500 ARG A C 1
ATOM 1206 O O . ARG A 1 101 ? 192.980 156.438 128.579 1.00 63.41 500 ARG A O 1
ATOM 1227 N N . LEU A 1 102 ? 194.192 156.142 130.444 1.00 59.65 501 LEU A N 1
ATOM 1228 C CA . LEU A 1 102 ? 193.148 156.639 131.324 1.00 59.74 501 LEU A CA 1
ATOM 1229 C C . LEU A 1 102 ? 193.221 158.155 131.433 1.00 59.84 501 LEU A C 1
ATOM 1230 O O . LEU A 1 102 ? 194.289 158.758 131.301 1.00 56.65 501 LEU A O 1
ATOM 1246 N N . ARG A 1 103 ? 192.064 158.768 131.673 1.00 57.16 502 ARG A N 1
ATOM 1247 C CA . ARG A 1 103 ? 192.002 160.206 131.878 1.00 54.54 502 ARG A CA 1
ATOM 1248 C C . ARG A 1 103 ? 192.471 160.622 133.263 1.00 54.61 502 ARG A C 1
ATOM 1249 O O . ARG A 1 103 ? 192.660 161.819 133.502 1.00 63.45 502 ARG A O 1
ATOM 1270 N N . TYR A 1 104 ? 192.662 159.672 134.174 1.00 50.33 503 TYR A N 1
ATOM 1271 C CA . TYR A 1 104 ? 193.158 159.949 135.511 1.00 48.89 503 TYR A CA 1
ATOM 1272 C C . TYR A 1 104 ? 194.270 158.967 135.841 1.00 52.83 503 TYR A C 1
ATOM 1273 O O . TYR A 1 104 ? 194.328 157.864 135.292 1.00 58.59 503 TYR A O 1
ATOM 1291 N N . GLY A 1 105 ? 195.152 159.376 136.744 1.00 58.30 504 GLY A N 1
ATOM 1292 C CA . GLY A 1 105 ? 196.241 158.522 137.166 1.00 61.49 504 GLY A CA 1
ATOM 1293 C C . GLY A 1 105 ? 195.919 157.738 138.420 1.00 56.15 504 GLY A C 1
ATOM 1294 O O . GLY A 1 105 ? 196.476 156.661 138.646 1.00 58.21 504 GLY A O 1
ATOM 1298 N N . HIS A 1 106 ? 195.021 158.272 139.245 1.00 43.66 505 HIS A N 1
ATOM 1299 C CA . HIS A 1 106 ? 194.621 157.623 140.483 1.00 40.49 505 HIS A CA 1
ATOM 1300 C C . HIS A 1 106 ? 193.120 157.778 140.665 1.00 42.56 505 HIS A C 1
ATOM 1301 O O . HIS A 1 106 ? 192.497 158.689 140.118 1.00 51.45 505 HIS A O 1
ATOM 1315 N N . LEU A 1 107 ? 192.542 156.867 141.443 1.00 36.43 506 LEU A N 1
ATOM 1316 C CA . LEU A 1 107 ? 191.110 156.851 141.719 1.00 35.67 506 LEU A CA 1
ATOM 1317 C C . LEU A 1 107 ? 190.928 156.713 143.223 1.00 43.95 506 LEU A C 1
ATOM 1318 O O . LEU A 1 107 ? 191.218 155.657 143.788 1.00 49.67 506 LEU A O 1
ATOM 1334 N N . MET A 1 108 ? 190.454 157.773 143.867 1.00 44.49 507 MET A N 1
ATOM 1335 C CA . MET A 1 108 ? 190.305 157.808 145.314 1.00 36.19 507 MET A CA 1
ATOM 1336 C C . MET A 1 108 ? 188.835 157.660 145.682 1.00 40.68 507 MET A C 1
ATOM 1337 O O . MET A 1 108 ? 187.955 158.170 144.984 1.00 51.19 507 MET A O 1
ATOM 1351 N N . ILE A 1 109 ? 188.577 156.946 146.773 1.00 41.49 508 ILE A N 1
ATOM 1352 C CA . ILE A 1 109 ? 187.227 156.712 147.273 1.00 41.22 508 ILE A CA 1
ATOM 1353 C C . ILE A 1 109 ? 187.106 157.395 148.626 1.00 43.39 508 ILE A C 1
ATOM 1354 O O . ILE A 1 109 ? 187.792 157.017 149.582 1.00 44.27 508 ILE A O 1
ATOM 1370 N N . MET A 1 110 ? 186.228 158.387 148.714 1.00 46.26 509 MET A N 1
ATOM 1371 C CA . MET A 1 110 ? 185.987 159.122 149.953 1.00 46.42 509 MET A CA 1
ATOM 1372 C C . MET A 1 110 ? 184.604 158.732 150.463 1.00 47.43 509 MET A C 1
ATOM 1373 O O . MET A 1 110 ? 183.609 159.404 150.191 1.00 49.29 509 MET A O 1
ATOM 1387 N N . SER A 1 111 ? 184.555 157.643 151.219 1.00 51.41 510 SER A N 1
ATOM 1388 C CA . SER A 1 111 ? 183.339 157.158 151.849 1.00 47.15 510 SER A CA 1
ATOM 1389 C C . SER A 1 111 ? 183.424 157.372 153.353 1.00 46.85 510 SER A C 1
ATOM 1390 O O . SER A 1 111 ? 184.476 157.713 153.900 1.00 49.79 510 SER A O 1
ATOM 1398 N N . ASP A 1 112 ? 182.295 157.170 154.023 1.00 48.04 511 ASP A N 1
ATOM 1399 C CA . ASP A 1 112 ? 182.267 157.317 155.467 1.00 49.14 511 ASP A CA 1
ATOM 1400 C C . ASP A 1 112 ? 183.194 156.294 156.113 1.00 47.60 511 ASP A C 1
ATOM 1401 O O . ASP A 1 112 ? 183.523 155.258 155.532 1.00 48.68 511 ASP A O 1
ATOM 1405 N N . GLN A 1 113 ? 183.633 156.605 157.328 1.00 45.98 512 GLN A N 1
ATOM 1406 C CA . GLN A 1 113 ? 184.495 155.698 158.083 1.00 51.04 512 GLN A CA 1
ATOM 1407 C C . GLN A 1 113 ? 183.671 154.748 158.945 1.00 48.48 512 GLN A C 1
ATOM 1408 O O . GLN A 1 113 ? 183.861 154.635 160.154 1.00 53.41 512 GLN A O 1
ATOM 1422 N N . ASP A 1 114 ? 182.739 154.051 158.303 1.00 40.18 513 ASP A N 1
ATOM 1423 C CA . ASP A 1 114 ? 181.877 153.093 158.974 1.00 38.88 513 ASP A CA 1
ATOM 1424 C C . ASP A 1 114 ? 181.820 151.834 158.118 1.00 42.82 513 ASP A C 1
ATOM 1425 O O . ASP A 1 114 ? 182.545 151.697 157.129 1.00 43.54 513 ASP A O 1
ATOM 1434 N N . HIS A 1 115 ? 180.948 150.904 158.508 1.00 41.43 514 HIS A N 1
ATOM 1435 C CA . HIS A 1 115 ? 180.879 149.615 157.828 1.00 37.87 514 HIS A CA 1
ATOM 1436 C C . HIS A 1 115 ? 180.415 149.765 156.385 1.00 37.71 514 HIS A C 1
ATOM 1437 O O . HIS A 1 115 ? 180.959 149.120 155.480 1.00 38.05 514 HIS A O 1
ATOM 1451 N N . ASP A 1 116 ? 179.408 150.605 156.147 1.00 34.40 515 ASP A N 1
ATOM 1452 C CA . ASP A 1 116 ? 178.920 150.785 154.787 1.00 29.53 515 ASP A CA 1
ATOM 1453 C C . ASP A 1 116 ? 179.963 151.454 153.905 1.00 34.34 515 ASP A C 1
ATOM 1454 O O . ASP A 1 116 ? 180.026 151.170 152.706 1.00 42.58 515 ASP A O 1
ATOM 1463 N N . GLY A 1 117 ? 180.785 152.338 154.467 1.00 30.01 516 GLY A N 1
ATOM 1464 C CA . GLY A 1 117 ? 181.902 152.865 153.703 1.00 30.77 516 GLY A CA 1
ATOM 1465 C C . GLY A 1 117 ? 182.861 151.772 153.276 1.00 30.69 516 GLY A C 1
ATOM 1466 O O . GLY A 1 117 ? 183.352 151.767 152.144 1.00 41.98 516 GLY A O 1
ATOM 1470 N N . SER A 1 118 ? 183.137 150.827 154.177 1.00 31.54 517 SER A N 1
ATOM 1471 C CA . SER A 1 118 ? 183.968 149.684 153.818 1.00 31.49 517 SER A CA 1
ATOM 1472 C C . SER A 1 118 ? 183.323 148.876 152.703 1.00 31.88 517 SER A C 1
ATOM 1473 O O . SER A 1 118 ? 184.010 148.413 151.788 1.00 31.12 517 SER A O 1
ATOM 1481 N N . HIS A 1 119 ? 182.004 148.687 152.766 1.00 30.76 518 HIS A N 1
ATOM 1482 C CA . HIS A 1 119 ? 181.327 147.947 151.706 1.00 23.99 518 HIS A CA 1
ATOM 1483 C C . HIS A 1 119 ? 181.435 148.670 150.372 1.00 31.22 518 HIS A C 1
ATOM 1484 O O . HIS A 1 119 ? 181.641 148.038 149.333 1.00 42.42 518 HIS A O 1
ATOM 1498 N N . ILE A 1 120 ? 181.276 149.993 150.375 1.00 34.65 519 ILE A N 1
ATOM 1499 C CA . ILE A 1 120 ? 181.374 150.749 149.129 1.00 29.35 519 ILE A CA 1
ATOM 1500 C C . ILE A 1 120 ? 182.782 150.647 148.557 1.00 30.01 519 ILE A C 1
ATOM 1501 O O . ILE A 1 120 ? 182.965 150.443 147.349 1.00 49.41 519 ILE A O 1
ATOM 1517 N N . LYS A 1 121 ? 183.800 150.789 149.407 1.00 17.80 520 LYS A N 1
ATOM 1518 C CA . LYS A 1 121 ? 185.170 150.641 148.926 1.00 23.44 520 LYS A CA 1
ATOM 1519 C C . LYS A 1 121 ? 185.405 149.243 148.369 1.00 32.17 520 LYS A C 1
ATOM 1520 O O . LYS A 1 121 ? 186.045 149.080 147.324 1.00 36.95 520 LYS A O 1
ATOM 1539 N N . GLY A 1 122 ? 184.897 148.220 149.057 1.00 33.91 521 GLY A N 1
ATOM 1540 C CA . GLY A 1 122 ? 185.055 146.864 148.567 1.00 27.32 521 GLY A CA 1
ATOM 1541 C C . GLY A 1 122 ? 184.368 146.645 147.236 1.00 26.22 521 GLY A C 1
ATOM 1542 O O . GLY A 1 122 ? 184.890 145.950 146.367 1.00 36.82 521 GLY A O 1
ATOM 1546 N N . LEU A 1 123 ? 183.185 147.231 147.059 1.00 20.95 522 LEU A N 1
ATOM 1547 C CA . LEU A 1 123 ? 182.469 147.083 145.798 1.00 17.22 522 LEU A CA 1
ATOM 1548 C C . LEU A 1 123 ? 183.207 147.779 144.661 1.00 28.85 522 LEU A C 1
ATOM 1549 O O . LEU A 1 123 ? 183.265 147.258 143.542 1.00 39.66 522 LEU A O 1
ATOM 1565 N N . ILE A 1 124 ? 183.782 148.953 144.925 1.00 33.20 523 ILE A N 1
ATOM 1566 C CA . ILE A 1 124 ? 184.572 149.629 143.896 1.00 28.36 523 ILE A CA 1
ATOM 1567 C C . ILE A 1 124 ? 185.801 148.801 143.538 1.00 29.11 523 ILE A C 1
ATOM 1568 O O . ILE A 1 124 ? 186.159 148.661 142.358 1.00 40.24 523 ILE A O 1
ATOM 1584 N N . ILE A 1 125 ? 186.473 148.247 144.548 1.00 33.16 524 ILE A N 1
ATOM 1585 C CA . ILE A 1 125 ? 187.642 147.411 144.291 1.00 34.03 524 ILE A CA 1
ATOM 1586 C C . ILE A 1 125 ? 187.246 146.183 143.483 1.00 31.26 524 ILE A C 1
ATOM 1587 O O . ILE A 1 125 ? 187.973 145.757 142.581 1.00 26.80 524 ILE A O 1
ATOM 1603 N N . ASN A 1 126 ? 186.099 145.584 143.808 1.00 23.88 525 ASN A N 1
ATOM 1604 C CA . ASN A 1 126 ? 185.625 144.425 143.062 1.00 20.56 525 ASN A CA 1
ATOM 1605 C C . ASN A 1 126 ? 185.338 144.786 141.613 1.00 37.93 525 ASN A C 1
ATOM 1606 O O . ASN A 1 126 ? 185.695 144.039 140.698 1.00 45.43 525 ASN A O 1
ATOM 1617 N N . MET A 1 127 ? 184.688 145.926 141.385 1.00 39.77 526 MET A N 1
ATOM 1618 C CA . MET A 1 127 ? 184.489 146.422 140.028 1.00 31.95 526 MET A CA 1
ATOM 1619 C C . MET A 1 127 ? 185.808 146.457 139.269 1.00 31.44 526 MET A C 1
ATOM 1620 O O . MET A 1 127 ? 185.980 145.793 138.234 1.00 36.61 526 MET A O 1
ATOM 1634 N N . ILE A 1 128 ? 186.765 147.223 139.799 1.00 34.42 527 ILE A N 1
ATOM 1635 C CA . ILE A 1 128 ? 188.017 147.458 139.085 1.00 30.97 527 ILE A CA 1
ATOM 1636 C C . ILE A 1 128 ? 188.745 146.144 138.845 1.00 35.55 527 ILE A C 1
ATOM 1637 O O . ILE A 1 128 ? 189.253 145.886 137.749 1.00 41.23 527 ILE A O 1
ATOM 1653 N N . HIS A 1 129 ? 188.816 145.295 139.871 1.00 38.66 528 HIS A N 1
ATOM 1654 C CA . HIS A 1 129 ? 189.532 144.034 139.738 1.00 38.00 528 HIS A CA 1
ATOM 1655 C C . HIS A 1 129 ? 188.864 143.119 138.722 1.00 33.19 528 HIS A C 1
ATOM 1656 O O . HIS A 1 129 ? 189.543 142.510 137.889 1.00 38.41 528 HIS A O 1
ATOM 1670 N N . HIS A 1 130 ? 187.537 143.012 138.764 1.00 24.87 529 HIS A N 1
ATOM 1671 C CA . HIS A 1 130 ? 186.847 142.102 137.862 1.00 30.61 529 HIS A CA 1
ATOM 1672 C C . HIS A 1 130 ? 187.046 142.515 136.415 1.00 35.21 529 HIS A C 1
ATOM 1673 O O . HIS A 1 130 ? 187.342 141.677 135.556 1.00 39.26 529 HIS A O 1
ATOM 1687 N N . TYR A 1 131 ? 186.897 143.806 136.119 1.00 42.65 530 TYR A N 1
ATOM 1688 C CA . TYR A 1 131 ? 186.920 144.205 134.717 1.00 30.81 530 TYR A CA 1
ATOM 1689 C C . TYR A 1 131 ? 188.315 144.531 134.203 1.00 37.53 530 TYR A C 1
ATOM 1690 O O . TYR A 1 131 ? 188.599 144.280 133.027 1.00 43.50 530 TYR A O 1
ATOM 1708 N N . TRP A 1 132 ? 189.193 145.076 135.040 1.00 44.18 531 TRP A N 1
ATOM 1709 C CA . TRP A 1 132 ? 190.560 145.414 134.639 1.00 40.07 531 TRP A CA 1
ATOM 1710 C C . TRP A 1 132 ? 191.521 144.948 135.722 1.00 42.35 531 TRP A C 1
ATOM 1711 O O . TRP A 1 132 ? 192.084 145.755 136.469 1.00 44.87 531 TRP A O 1
ATOM 1732 N N . PRO A 1 133 ? 191.742 143.637 135.828 1.00 40.06 532 PRO A N 1
ATOM 1733 C CA . PRO A 1 133 ? 192.566 143.124 136.933 1.00 40.50 532 PRO A CA 1
ATOM 1734 C C . PRO A 1 133 ? 193.984 143.649 136.926 1.00 45.73 532 PRO A C 1
ATOM 1735 O O . PRO A 1 133 ? 194.635 143.637 137.976 1.00 54.83 532 PRO A O 1
ATOM 1746 N N . ASP A 1 134 ? 194.490 144.104 135.784 1.00 48.08 533 ASP A N 1
ATOM 1747 C CA . ASP A 1 134 ? 195.852 144.611 135.713 1.00 47.36 533 ASP A CA 1
ATOM 1748 C C . ASP A 1 134 ? 195.987 146.027 136.255 1.00 48.01 533 ASP A C 1
ATOM 1749 O O . ASP A 1 134 ? 197.113 146.522 136.362 1.00 50.17 533 ASP A O 1
ATOM 1758 N N . LEU A 1 135 ? 194.880 146.687 136.595 1.00 47.08 534 LEU A N 1
ATOM 1759 C CA . LEU A 1 135 ? 194.935 148.038 137.136 1.00 48.50 534 LEU A CA 1
ATOM 1760 C C . LEU A 1 135 ? 195.081 148.063 138.650 1.00 49.20 534 LEU A C 1
ATOM 1761 O O . LEU A 1 135 ? 195.587 149.049 139.196 1.00 48.64 534 LEU A O 1
ATOM 1777 N N . ILE A 1 136 ? 194.642 147.014 139.347 1.00 46.43 535 ILE A N 1
ATOM 1778 C CA . ILE A 1 136 ? 194.856 146.964 140.789 1.00 39.26 535 ILE A CA 1
ATOM 1779 C C . ILE A 1 136 ? 196.310 146.645 141.095 1.00 42.84 535 ILE A C 1
ATOM 1780 O O . ILE A 1 136 ? 196.817 146.991 142.168 1.00 49.07 535 ILE A O 1
ATOM 1796 N N . LYS A 1 137 ? 197.005 145.981 140.171 1.00 45.01 536 LYS A N 1
ATOM 1797 C CA . LYS A 1 137 ? 198.419 145.693 140.366 1.00 45.64 536 LYS A CA 1
ATOM 1798 C C . LYS A 1 137 ? 199.291 146.924 140.164 1.00 47.30 536 LYS A C 1
ATOM 1799 O O . LYS A 1 137 ? 200.461 146.905 140.556 1.00 49.00 536 LYS A O 1
ATOM 1818 N N . THR A 1 138 ? 198.757 147.981 139.563 1.00 51.65 537 THR A N 1
ATOM 1819 C CA . THR A 1 138 ? 199.524 149.203 139.359 1.00 52.26 537 THR A CA 1
ATOM 1820 C C . THR A 1 138 ? 199.565 149.998 140.659 1.00 52.73 537 THR A C 1
ATOM 1821 O O . THR A 1 138 ? 198.508 150.409 141.151 1.00 53.54 537 THR A O 1
ATOM 1832 N N . PRO A 1 139 ? 200.738 150.236 141.246 1.00 54.06 538 PRO A N 1
ATOM 1833 C CA . PRO A 1 139 ? 200.775 150.969 142.516 1.00 51.16 538 PRO A CA 1
ATOM 1834 C C . PRO A 1 139 ? 200.117 152.335 142.396 1.00 49.52 538 PRO A C 1
ATOM 1835 O O . PRO A 1 139 ? 200.317 153.061 141.421 1.00 51.29 538 PRO A O 1
ATOM 1846 N N . GLY A 1 140 ? 199.327 152.681 143.408 1.00 50.21 539 GLY A N 1
ATOM 1847 C CA . GLY A 1 140 ? 198.790 154.016 143.542 1.00 55.43 539 GLY A CA 1
ATOM 1848 C C . GLY A 1 140 ? 197.566 154.322 142.710 1.00 54.33 539 GLY A C 1
ATOM 1849 O O . GLY A 1 140 ? 197.044 155.440 142.806 1.00 52.73 539 GLY A O 1
ATOM 1853 N N . PHE A 1 141 ? 197.082 153.381 141.898 1.00 49.36 540 PHE A N 1
ATOM 1854 C CA . PHE A 1 141 ? 195.902 153.665 141.089 1.00 47.74 540 PHE A CA 1
ATOM 1855 C C . PHE A 1 141 ? 194.663 153.810 141.962 1.00 43.74 540 PHE A C 1
ATOM 1856 O O . PHE A 1 141 ? 193.900 154.771 141.819 1.00 51.29 540 PHE A O 1
ATOM 1873 N N . LEU A 1 142 ? 194.446 152.866 142.869 1.00 36.49 541 LEU A N 1
ATOM 1874 C CA . LEU A 1 142 ? 193.310 152.904 143.777 1.00 40.05 541 LEU A CA 1
ATOM 1875 C C . LEU A 1 142 ? 193.749 153.491 145.110 1.00 44.00 541 LEU A C 1
ATOM 1876 O O . LEU A 1 142 ? 194.862 153.234 145.575 1.00 51.81 541 LEU A O 1
ATOM 1892 N N . GLN A 1 143 ? 192.873 154.286 145.716 1.00 39.62 542 GLN A N 1
ATOM 1893 C CA . GLN A 1 143 ? 193.201 154.984 146.947 1.00 37.85 542 GLN A CA 1
ATOM 1894 C C . GLN A 1 143 ? 191.931 155.191 147.754 1.00 40.22 542 GLN A C 1
ATOM 1895 O O . GLN A 1 143 ? 190.823 155.178 147.217 1.00 38.49 542 GLN A O 1
ATOM 1909 N N . GLN A 1 144 ? 192.106 155.407 149.053 1.00 38.18 543 GLN A N 1
ATOM 1910 C CA . GLN A 1 144 ? 191.003 155.736 149.938 1.00 39.79 543 GLN A CA 1
ATOM 1911 C C . GLN A 1 144 ? 191.356 156.978 150.739 1.00 42.76 543 GLN A C 1
ATOM 1912 O O . GLN A 1 144 ? 192.529 157.267 150.981 1.00 50.23 543 GLN A O 1
ATOM 1926 N N . PHE A 1 145 ? 190.326 157.716 151.136 1.00 48.72 544 PHE A N 1
ATOM 1927 C CA . PHE A 1 145 ? 190.470 158.905 151.964 1.00 44.07 544 PHE A CA 1
ATOM 1928 C C . PHE A 1 145 ? 189.898 158.598 153.339 1.00 45.02 544 PHE A C 1
ATOM 1929 O O . PHE A 1 145 ? 188.727 158.225 153.457 1.00 55.67 544 PHE A O 1
ATOM 1946 N N . ILE A 1 146 ? 190.718 158.762 154.370 1.00 41.78 545 ILE A N 1
ATOM 1947 C CA . ILE A 1 146 ? 190.365 158.388 155.732 1.00 47.50 545 ILE A CA 1
ATOM 1948 C C . ILE A 1 146 ? 190.216 159.653 156.563 1.00 51.44 545 ILE A C 1
ATOM 1949 O O . ILE A 1 146 ? 191.044 160.566 156.478 1.00 58.77 545 ILE A O 1
ATOM 1965 N N . THR A 1 147 ? 189.155 159.706 157.362 1.00 55.05 546 THR A N 1
ATOM 1966 C CA . THR A 1 147 ? 188.867 160.852 158.207 1.00 59.43 546 THR A CA 1
ATOM 1967 C C . THR A 1 147 ? 188.612 160.390 159.633 1.00 61.04 546 THR A C 1
ATOM 1968 O O . THR A 1 147 ? 188.161 159.264 159.850 1.00 62.71 546 THR A O 1
ATOM 1979 N N . PRO A 1 148 ? 188.897 161.229 160.626 1.00 63.87 547 PRO A N 1
ATOM 1980 C CA . PRO A 1 148 ? 188.648 160.823 162.012 1.00 63.75 547 PRO A CA 1
ATOM 1981 C C . PRO A 1 148 ? 187.161 160.713 162.303 1.00 66.09 547 PRO A C 1
ATOM 1982 O O . PRO A 1 148 ? 186.331 161.380 161.683 1.00 67.74 547 PRO A O 1
ATOM 1993 N N . ILE A 1 149 ? 186.831 159.851 163.264 1.00 68.53 548 ILE A N 1
ATOM 1994 C CA . ILE A 1 149 ? 185.461 159.706 163.723 1.00 67.27 548 ILE A CA 1
ATOM 1995 C C . ILE A 1 149 ? 185.251 160.291 165.116 1.00 71.72 548 ILE A C 1
ATOM 1996 O O . ILE A 1 149 ? 184.157 160.790 165.403 1.00 76.69 548 ILE A O 1
ATOM 2012 N N . VAL A 1 150 ? 186.252 160.236 165.990 1.00 76.67 549 VAL A N 1
ATOM 2013 C CA . VAL A 1 150 ? 186.188 160.841 167.314 1.00 75.99 549 VAL A CA 1
ATOM 2014 C C . VAL A 1 150 ? 187.470 161.629 167.536 1.00 76.45 549 VAL A C 1
ATOM 2015 O O . VAL A 1 150 ? 188.568 161.111 167.303 1.00 77.72 549 VAL A O 1
ATOM 2019 N N . LYS A 1 151 ? 187.332 162.874 167.983 1.00 76.49 550 LYS A N 1
ATOM 2020 C CA . LYS A 1 151 ? 188.462 163.757 168.224 1.00 77.06 550 LYS A CA 1
ATOM 2021 C C . LYS A 1 151 ? 188.438 164.236 169.668 1.00 77.02 550 LYS A C 1
ATOM 2022 O O . LYS A 1 151 ? 187.372 164.460 170.245 1.00 78.12 550 LYS A O 1
ATOM 2041 N N . ALA A 1 152 ? 189.625 164.396 170.245 1.00 85.97 551 ALA A N 1
ATOM 2042 C CA . ALA A 1 152 ? 189.792 164.790 171.640 1.00 88.98 551 ALA A CA 1
ATOM 2043 C C . ALA A 1 152 ? 190.669 166.030 171.738 1.00 91.75 551 ALA A C 1
ATOM 2044 O O . ALA A 1 152 ? 191.628 166.089 172.510 1.00 91.32 551 ALA A O 1
ATOM 2051 N N . ARG A 1 153 ? 190.347 167.042 170.940 1.00 97.07 552 ARG A N 1
ATOM 2052 C CA . ARG A 1 153 ? 191.104 168.289 170.931 1.00 96.82 552 ARG A CA 1
ATOM 2053 C C . ARG A 1 153 ? 191.203 168.885 172.331 1.00 96.50 552 ARG A C 1
ATOM 2054 O O . ARG A 1 153 ? 192.237 169.433 172.712 1.00 94.58 552 ARG A O 1
ATOM 2058 N N . ILE A 1 165 ? 194.145 165.536 169.271 1.00 82.96 564 ILE A N 1
ATOM 2059 C CA . ILE A 1 165 ? 194.387 164.225 168.684 1.00 84.90 564 ILE A CA 1
ATOM 2060 C C . ILE A 1 165 ? 193.136 163.740 167.960 1.00 84.07 564 ILE A C 1
ATOM 2061 O O . ILE A 1 165 ? 192.015 164.028 168.377 1.00 82.42 564 ILE A O 1
ATOM 2076 N N . SER A 1 166 ? 193.338 162.997 166.875 1.00 78.31 565 SER A N 1
ATOM 2077 C CA . SER A 1 166 ? 192.255 162.506 166.035 1.00 77.13 565 SER A CA 1
ATOM 2078 C C . SER A 1 166 ? 192.353 160.994 165.914 1.00 75.88 565 SER A C 1
ATOM 2079 O O . SER A 1 166 ? 193.427 160.459 165.620 1.00 73.55 565 SER A O 1
ATOM 2087 N N . PHE A 1 167 ? 191.232 160.313 166.130 1.00 76.21 566 PHE A N 1
ATOM 2088 C CA . PHE A 1 167 ? 191.154 158.861 166.059 1.00 75.92 566 PHE A CA 1
ATOM 2089 C C . PHE A 1 167 ? 190.371 158.458 164.819 1.00 76.62 566 PHE A C 1
ATOM 2090 O O . PHE A 1 167 ? 189.280 158.981 164.571 1.00 77.38 566 PHE A O 1
ATOM 2107 N N . PHE A 1 168 ? 190.928 157.532 164.043 1.00 63.90 567 PHE A N 1
ATOM 2108 C CA . PHE A 1 168 ? 190.307 157.098 162.802 1.00 60.60 567 PHE A CA 1
ATOM 2109 C C . PHE A 1 168 ? 189.419 155.875 162.976 1.00 64.73 567 PHE A C 1
ATOM 2110 O O . PHE A 1 168 ? 188.754 155.471 162.017 1.00 64.68 567 PHE A O 1
ATOM 2127 N N . SER A 1 169 ? 189.388 155.280 164.167 1.00 76.93 568 SER A N 1
ATOM 2128 C CA . SER A 1 169 ? 188.574 154.102 164.419 1.00 75.45 568 SER A CA 1
ATOM 2129 C C . SER A 1 169 ? 188.057 154.155 165.847 1.00 77.28 568 SER A C 1
ATOM 2130 O O . SER A 1 169 ? 188.729 154.664 166.748 1.00 79.04 568 SER A O 1
ATOM 2138 N N . MET A 1 170 ? 186.853 153.623 166.046 1.00 78.47 569 MET A N 1
ATOM 2139 C CA . MET A 1 170 ? 186.249 153.648 167.376 1.00 80.07 569 MET A CA 1
ATOM 2140 C C . MET A 1 170 ? 187.081 152.895 168.403 1.00 81.39 569 MET A C 1
ATOM 2141 O O . MET A 1 170 ? 187.277 153.421 169.512 1.00 81.18 569 MET A O 1
ATOM 2155 N N . PRO A 1 171 ? 187.587 151.690 168.127 1.00 82.80 570 PRO A N 1
ATOM 2156 C CA . PRO A 1 171 ? 188.382 150.992 169.152 1.00 83.12 570 PRO A CA 1
ATOM 2157 C C . PRO A 1 171 ? 189.581 151.791 169.627 1.00 83.88 570 PRO A C 1
ATOM 2158 O O . PRO A 1 171 ? 189.933 151.727 170.811 1.00 84.89 570 PRO A O 1
ATOM 2169 N N . ASP A 1 172 ? 190.222 152.547 168.734 1.00 84.07 571 ASP A N 1
ATOM 2170 C CA . ASP A 1 172 ? 191.366 153.354 169.144 1.00 85.20 571 ASP A CA 1
ATOM 2171 C C . ASP A 1 172 ? 190.961 154.386 170.188 1.00 87.01 571 ASP A C 1
ATOM 2172 O O . ASP A 1 172 ? 191.664 154.578 171.187 1.00 86.77 571 ASP A O 1
ATOM 2181 N N . TYR A 1 173 ? 189.829 155.059 169.978 1.00 85.18 572 TYR A N 1
ATOM 2182 C CA . TYR A 1 173 ? 189.350 156.003 170.981 1.00 84.41 572 TYR A CA 1
ATOM 2183 C C . TYR A 1 173 ? 189.064 155.295 172.297 1.00 87.29 572 TYR A C 1
ATOM 2184 O O . TYR A 1 173 ? 189.413 155.798 173.371 1.00 88.03 572 TYR A O 1
ATOM 2202 N N . PHE A 1 174 ? 188.425 154.125 172.235 1.00 85.58 573 PHE A N 1
ATOM 2203 C CA . PHE A 1 174 ? 188.187 153.353 173.449 1.00 83.98 573 PHE A CA 1
ATOM 2204 C C . PHE A 1 174 ? 189.499 152.911 174.081 1.00 83.17 573 PHE A C 1
ATOM 2205 O O . PHE A 1 174 ? 189.664 152.984 175.305 1.00 84.45 573 PHE A O 1
ATOM 2222 N N . GLU A 1 175 ? 190.446 152.447 173.264 1.00 87.32 574 GLU A N 1
ATOM 2223 C CA . GLU A 1 175 ? 191.758 152.090 173.791 1.00 89.46 574 GLU A CA 1
ATOM 2224 C C . GLU A 1 175 ? 192.454 153.306 174.386 1.00 90.81 574 GLU A C 1
ATOM 2225 O O . GLU A 1 175 ? 193.019 153.235 175.484 1.00 91.55 574 GLU A O 1
ATOM 2229 N N . TRP A 1 176 ? 192.415 154.436 173.678 1.00 90.27 575 TRP A N 1
ATOM 2230 C CA . TRP A 1 176 ? 192.994 155.662 174.214 1.00 89.82 575 TRP A CA 1
ATOM 2231 C C . TRP A 1 176 ? 192.263 156.108 175.473 1.00 90.22 575 TRP A C 1
ATOM 2232 O O . TRP A 1 176 ? 192.893 156.517 176.455 1.00 92.30 575 TRP A O 1
ATOM 2253 N N . LYS A 1 177 ? 190.930 156.035 175.464 1.00 90.01 576 LYS A N 1
ATOM 2254 C CA . LYS A 1 177 ? 190.163 156.446 176.635 1.00 90.85 576 LYS A CA 1
ATOM 2255 C C . LYS A 1 177 ? 190.493 155.575 177.840 1.00 90.58 576 LYS A C 1
ATOM 2256 O O . LYS A 1 177 ? 190.665 156.083 178.954 1.00 89.54 576 LYS A O 1
ATOM 2266 N N . ASN A 1 178 ? 190.584 154.259 177.637 1.00 90.95 577 ASN A N 1
ATOM 2267 C CA . ASN A 1 178 ? 190.943 153.371 178.737 1.00 90.45 577 ASN A CA 1
ATOM 2268 C C . ASN A 1 178 ? 192.355 153.653 179.231 1.00 91.55 577 ASN A C 1
ATOM 2269 O O . ASN A 1 178 ? 192.603 153.684 180.442 1.00 93.12 577 ASN A O 1
ATOM 2273 N N . ALA A 1 179 ? 193.296 153.863 178.307 1.00 93.12 578 ALA A N 1
ATOM 2274 C CA . ALA A 1 179 ? 194.669 154.146 178.710 1.00 92.87 578 ALA A CA 1
ATOM 2275 C C . ALA A 1 179 ? 194.753 155.443 179.503 1.00 94.16 578 ALA A C 1
ATOM 2276 O O . ALA A 1 179 ? 195.455 155.515 180.518 1.00 96.49 578 ALA A O 1
ATOM 2283 N N . ILE A 1 180 ? 194.045 156.480 179.055 1.00 94.42 579 ILE A N 1
ATOM 2284 C CA . ILE A 1 180 ? 194.060 157.750 179.772 1.00 95.02 579 ILE A CA 1
ATOM 2285 C C . ILE A 1 180 ? 193.347 157.616 181.110 1.00 95.82 579 ILE A C 1
ATOM 2286 O O . ILE A 1 180 ? 193.838 158.091 182.141 1.00 93.59 579 ILE A O 1
ATOM 2302 N N . GLY A 1 181 ? 192.183 156.971 181.120 1.00 98.84 580 GLY A N 1
ATOM 2303 C CA . GLY A 1 181 ? 191.418 156.812 182.340 1.00 97.30 580 GLY A CA 1
ATOM 2304 C C . GLY A 1 181 ? 190.800 158.110 182.816 1.00 97.61 580 GLY A C 1
ATOM 2305 O O . GLY A 1 181 ? 190.013 158.732 182.097 1.00 97.83 580 GLY A O 1
ATOM 2309 N N . ASP A 1 182 ? 191.154 158.532 184.032 1.00 95.67 581 ASP A N 1
ATOM 2310 C CA . ASP A 1 182 ? 190.599 159.753 184.603 1.00 94.38 581 ASP A CA 1
ATOM 2311 C C . ASP A 1 182 ? 191.080 161.012 183.894 1.00 96.83 581 ASP A C 1
ATOM 2312 O O . ASP A 1 182 ? 190.527 162.089 184.142 1.00 95.56 581 ASP A O 1
ATOM 2316 N N . GLY A 1 183 ? 192.088 160.910 183.027 1.00 99.15 582 GLY A N 1
ATOM 2317 C CA . GLY A 1 183 ? 192.576 162.075 182.313 1.00 97.35 582 GLY A CA 1
ATOM 2318 C C . GLY A 1 183 ? 191.676 162.546 181.189 1.00 98.90 582 GLY A C 1
ATOM 2319 O O . GLY A 1 183 ? 191.898 163.640 180.660 1.00 98.43 582 GLY A O 1
ATOM 2323 N N . ILE A 1 184 ? 190.673 161.750 180.812 1.00 101.72 583 ILE A N 1
ATOM 2324 C CA . ILE A 1 184 ? 189.749 162.164 179.765 1.00 101.35 583 ILE A CA 1
ATOM 2325 C C . ILE A 1 184 ? 188.863 163.312 180.223 1.00 101.30 583 ILE A C 1
ATOM 2326 O O . ILE A 1 184 ? 188.289 164.019 179.386 1.00 101.09 583 ILE A O 1
ATOM 2330 N N . ARG A 1 185 ? 188.731 163.519 181.536 1.00 97.55 584 ARG A N 1
ATOM 2331 C CA . ARG A 1 185 ? 187.905 164.616 182.030 1.00 98.27 584 ARG A CA 1
ATOM 2332 C C . ARG A 1 185 ? 188.405 165.962 181.525 1.00 98.13 584 ARG A C 1
ATOM 2333 O O . ARG A 1 185 ? 187.606 166.883 181.320 1.00 94.57 584 ARG A O 1
ATOM 2337 N N . ASN A 1 186 ? 189.712 166.095 181.314 1.00 100.70 585 ASN A N 1
ATOM 2338 C CA . ASN A 1 186 ? 190.295 167.333 180.816 1.00 99.23 585 ASN A CA 1
ATOM 2339 C C . ASN A 1 186 ? 190.225 167.452 179.300 1.00 101.12 585 ASN A C 1
ATOM 2340 O O . ASN A 1 186 ? 190.677 168.464 178.754 1.00 99.88 585 ASN A O 1
ATOM 2344 N N . TYR A 1 187 ? 189.678 166.453 178.612 1.00 99.39 586 TYR A N 1
ATOM 2345 C CA . TYR A 1 187 ? 189.561 166.454 177.161 1.00 95.72 586 TYR A CA 1
ATOM 2346 C C . TYR A 1 187 ? 188.099 166.586 176.760 1.00 95.91 586 TYR A C 1
ATOM 2347 O O . TYR A 1 187 ? 187.216 166.003 177.397 1.00 94.66 586 TYR A O 1
ATOM 2365 N N . GLU A 1 188 ? 187.849 167.353 175.702 1.00 97.35 587 GLU A N 1
ATOM 2366 C CA . GLU A 1 188 ? 186.517 167.501 175.130 1.00 96.71 587 GLU A CA 1
ATOM 2367 C C . GLU A 1 188 ? 186.436 166.651 173.868 1.00 95.43 587 GLU A C 1
ATOM 2368 O O . GLU A 1 188 ? 187.261 166.801 172.961 1.00 93.79 587 GLU A O 1
ATOM 2372 N N . ILE A 1 189 ? 185.443 165.767 173.811 1.00 87.01 588 ILE A N 1
ATOM 2373 C CA . ILE A 1 189 ? 185.327 164.779 172.746 1.00 84.63 588 ILE A CA 1
ATOM 2374 C C . ILE A 1 189 ? 184.250 165.225 171.768 1.00 84.02 588 ILE A C 1
ATOM 2375 O O . ILE A 1 189 ? 183.128 165.554 172.171 1.00 85.59 588 ILE A O 1
ATOM 2391 N N . ARG A 1 190 ? 184.595 165.238 170.484 1.00 81.65 589 ARG A N 1
ATOM 2392 C CA . ARG A 1 190 ? 183.662 165.533 169.406 1.00 81.18 589 ARG A CA 1
ATOM 2393 C C . ARG A 1 190 ? 183.581 164.323 168.488 1.00 81.04 589 ARG A C 1
ATOM 2394 O O . ARG A 1 190 ? 184.607 163.851 167.989 1.00 78.69 589 ARG A O 1
ATOM 2398 N N . TYR A 1 191 ? 182.366 163.828 168.265 1.00 79.24 590 TYR A N 1
ATOM 2399 C CA . TYR A 1 191 ? 182.143 162.613 167.489 1.00 77.76 590 TYR A CA 1
ATOM 2400 C C . TYR A 1 191 ? 181.752 162.994 166.066 1.00 76.14 590 TYR A C 1
ATOM 2401 O O . TYR A 1 191 ? 180.660 163.525 165.835 1.00 76.28 590 TYR A O 1
ATOM 2419 N N . TYR A 1 192 ? 182.642 162.724 165.119 1.00 72.55 591 TYR A N 1
ATOM 2420 C CA . TYR A 1 192 ? 182.367 162.941 163.699 1.00 70.99 591 TYR A CA 1
ATOM 2421 C C . TYR A 1 192 ? 181.902 161.637 163.052 1.00 71.76 591 TYR A C 1
ATOM 2422 O O . TYR A 1 192 ? 182.495 161.137 162.097 1.00 71.03 591 TYR A O 1
ATOM 2440 N N . LYS A 1 193 ? 180.813 161.089 163.594 1.00 70.57 592 LYS A N 1
ATOM 2441 C CA . LYS A 1 193 ? 180.339 159.779 163.158 1.00 70.29 592 LYS A CA 1
ATOM 2442 C C . LYS A 1 193 ? 180.074 159.763 161.657 1.00 69.01 592 LYS A C 1
ATOM 2443 O O . LYS A 1 193 ? 180.739 159.045 160.901 1.00 68.79 592 LYS A O 1
ATOM 2447 N N . GLY A 1 194 ? 179.103 160.550 161.206 1.00 60.90 593 GLY A N 1
ATOM 2448 C CA . GLY A 1 194 ? 178.843 160.647 159.789 1.00 63.59 593 GLY A CA 1
ATOM 2449 C C . GLY A 1 194 ? 179.886 161.482 159.076 1.00 61.99 593 GLY A C 1
ATOM 2450 O O . GLY A 1 194 ? 180.565 162.320 159.668 1.00 62.14 593 GLY A O 1
ATOM 2454 N N . LEU A 1 195 ? 180.016 161.247 157.773 1.00 55.68 594 LEU A N 1
ATOM 2455 C CA . LEU A 1 195 ? 180.985 161.998 156.989 1.00 56.13 594 LEU A CA 1
ATOM 2456 C C . LEU A 1 195 ? 180.514 163.409 156.668 1.00 57.53 594 LEU A C 1
ATOM 2457 O O . LEU A 1 195 ? 181.319 164.220 156.199 1.00 58.51 594 LEU A O 1
ATOM 2473 N N . GLY A 1 196 ? 179.243 163.717 156.902 1.00 58.45 595 GLY A N 1
ATOM 2474 C CA . GLY A 1 196 ? 178.726 165.060 156.771 1.00 56.25 595 GLY A CA 1
ATOM 2475 C C . GLY A 1 196 ? 178.824 165.895 158.022 1.00 57.28 595 GLY A C 1
ATOM 2476 O O . GLY A 1 196 ? 178.447 167.070 158.005 1.00 57.80 595 GLY A O 1
ATOM 2480 N N . THR A 1 197 ? 179.321 165.321 159.119 1.00 55.90 596 THR A N 1
ATOM 2481 C CA . THR A 1 197 ? 179.459 166.055 160.369 1.00 60.27 596 THR A CA 1
ATOM 2482 C C . THR A 1 197 ? 180.632 167.025 160.356 1.00 62.45 596 THR A C 1
ATOM 2483 O O . THR A 1 197 ? 180.765 167.820 161.292 1.00 62.37 596 THR A O 1
ATOM 2494 N N . SER A 1 198 ? 181.477 166.981 159.331 1.00 64.70 597 SER A N 1
ATOM 2495 C CA . SER A 1 198 ? 182.647 167.840 159.228 1.00 64.77 597 SER A CA 1
ATOM 2496 C C . SER A 1 198 ? 182.386 168.932 158.202 1.00 66.67 597 SER A C 1
ATOM 2497 O O . SER A 1 198 ? 181.918 168.649 157.094 1.00 60.57 597 SER A O 1
ATOM 2505 N N . GLY A 1 199 ? 182.693 170.173 158.572 1.00 72.85 598 GLY A N 1
ATOM 2506 C CA . GLY A 1 199 ? 182.449 171.313 157.711 1.00 66.78 598 GLY A CA 1
ATOM 2507 C C . GLY A 1 199 ? 183.645 171.711 156.870 1.00 67.31 598 GLY A C 1
ATOM 2508 O O . GLY A 1 199 ? 184.316 170.855 156.289 1.00 69.78 598 GLY A O 1
ATOM 2512 N N . ALA A 1 200 ? 183.920 173.015 156.799 1.00 59.92 599 ALA A N 1
ATOM 2513 C CA . ALA A 1 200 ? 184.966 173.534 155.927 1.00 59.26 599 ALA A CA 1
ATOM 2514 C C . ALA A 1 200 ? 186.336 173.543 156.592 1.00 60.21 599 ALA A C 1
ATOM 2515 O O . ALA A 1 200 ? 187.337 173.225 155.943 1.00 57.12 599 ALA A O 1
ATOM 2522 N N . LYS A 1 201 ? 186.407 173.909 157.873 1.00 64.42 600 LYS A N 1
ATOM 2523 C CA . LYS A 1 201 ? 187.690 173.890 158.566 1.00 64.90 600 LYS A CA 1
ATOM 2524 C C . LYS A 1 201 ? 188.283 172.489 158.566 1.00 66.62 600 LYS A C 1
ATOM 2525 O O . LYS A 1 201 ? 189.477 172.308 158.291 1.00 66.99 600 LYS A O 1
ATOM 2529 N N . GLU A 1 202 ? 187.458 171.483 158.859 1.00 68.75 601 GLU A N 1
ATOM 2530 C CA . GLU A 1 202 ? 187.931 170.105 158.815 1.00 64.77 601 GLU A CA 1
ATOM 2531 C C . GLU A 1 202 ? 188.364 169.721 157.408 1.00 63.40 601 GLU A C 1
ATOM 2532 O O . GLU A 1 202 ? 189.378 169.040 157.232 1.00 68.04 601 GLU A O 1
ATOM 2544 N N . GLY A 1 203 ? 187.606 170.136 156.394 1.00 61.24 602 GLY A N 1
ATOM 2545 C CA . GLY A 1 203 ? 188.000 169.831 155.029 1.00 60.81 602 GLY A CA 1
ATOM 2546 C C . GLY A 1 203 ? 189.341 170.437 154.664 1.00 66.14 602 GLY A C 1
ATOM 2547 O O . GLY A 1 203 ? 190.191 169.775 154.062 1.00 70.23 602 GLY A O 1
ATOM 2551 N N . ARG A 1 204 ? 189.549 171.705 155.026 1.00 66.50 603 ARG A N 1
ATOM 2552 C CA . ARG A 1 204 ? 190.826 172.354 154.754 1.00 64.59 603 ARG A CA 1
ATOM 2553 C C . ARG A 1 204 ? 191.961 171.641 155.474 1.00 62.48 603 ARG A C 1
ATOM 2554 O O . ARG A 1 204 ? 193.020 171.385 154.890 1.00 60.56 603 ARG A O 1
ATOM 2575 N N . GLU A 1 205 ? 191.755 171.305 156.750 1.00 60.63 604 GLU A N 1
ATOM 2576 C CA . GLU A 1 205 ? 192.799 170.622 157.505 1.00 60.56 604 GLU A CA 1
ATOM 2577 C C . GLU A 1 205 ? 193.125 169.267 156.892 1.00 59.27 604 GLU A C 1
ATOM 2578 O O . GLU A 1 205 ? 194.298 168.901 156.761 1.00 58.09 604 GLU A O 1
ATOM 2582 N N . TYR A 1 206 ? 192.097 168.508 156.506 1.00 61.62 605 TYR A N 1
ATOM 2583 C CA . TYR A 1 206 ? 192.321 167.181 155.944 1.00 59.14 605 TYR A CA 1
ATOM 2584 C C . TYR A 1 206 ? 193.048 167.259 154.611 1.00 57.13 605 TYR A C 1
ATOM 2585 O O . TYR A 1 206 ? 193.974 166.481 154.359 1.00 58.41 605 TYR A O 1
ATOM 2603 N N . PHE A 1 207 ? 192.645 168.182 153.739 1.00 54.53 606 PHE A N 1
ATOM 2604 C CA . PHE A 1 207 ? 193.250 168.245 152.417 1.00 57.21 606 PHE A CA 1
ATOM 2605 C C . PHE A 1 207 ? 194.581 168.982 152.407 1.00 61.02 606 PHE A C 1
ATOM 2606 O O . PHE A 1 207 ? 195.301 168.905 151.406 1.00 59.44 606 PHE A O 1
ATOM 2623 N N . GLU A 1 208 ? 194.923 169.700 153.478 1.00 62.62 607 GLU A N 1
ATOM 2624 C CA . GLU A 1 208 ? 196.288 170.191 153.616 1.00 60.65 607 GLU A CA 1
ATOM 2625 C C . GLU A 1 208 ? 197.243 169.039 153.904 1.00 61.90 607 GLU A C 1
ATOM 2626 O O . GLU A 1 208 ? 198.290 168.910 153.262 1.00 62.20 607 GLU A O 1
ATOM 2630 N N . ASN A 1 209 ? 196.886 168.185 154.862 1.00 58.00 608 ASN A N 1
ATOM 2631 C CA . ASN A 1 209 ? 197.666 166.990 155.176 1.00 55.35 608 ASN A CA 1
ATOM 2632 C C . ASN A 1 209 ? 197.065 165.791 154.443 1.00 53.96 608 ASN A C 1
ATOM 2633 O O . ASN A 1 209 ? 196.495 164.874 155.031 1.00 51.66 608 ASN A O 1
ATOM 2637 N N . ILE A 1 210 ? 197.206 165.824 153.118 1.00 54.97 609 ILE A N 1
ATOM 2638 C CA . ILE A 1 210 ? 196.627 164.776 152.285 1.00 53.21 609 ILE A CA 1
ATOM 2639 C C . ILE A 1 210 ? 197.332 163.448 152.524 1.00 52.70 609 ILE A C 1
ATOM 2640 O O . ILE A 1 210 ? 196.701 162.386 152.511 1.00 57.98 609 ILE A O 1
ATOM 2656 N N . ASP A 1 211 ? 198.646 163.481 152.746 1.00 55.07 610 ASP A N 1
ATOM 2657 C CA . ASP A 1 211 ? 199.387 162.240 152.942 1.00 53.78 610 ASP A CA 1
ATOM 2658 C C . ASP A 1 211 ? 198.834 161.451 154.120 1.00 55.83 610 ASP A C 1
ATOM 2659 O O . ASP A 1 211 ? 198.726 160.221 154.058 1.00 57.71 610 ASP A O 1
ATOM 2663 N N . ARG A 1 212 ? 198.481 162.141 155.206 1.00 58.54 611 ARG A N 1
ATOM 2664 C CA . ARG A 1 212 ? 197.909 161.470 156.367 1.00 57.98 611 ARG A CA 1
ATOM 2665 C C . ARG A 1 212 ? 196.507 160.940 156.097 1.00 59.71 611 ARG A C 1
ATOM 2666 O O . ARG A 1 212 ? 196.055 160.035 156.806 1.00 58.57 611 ARG A O 1
ATOM 2687 N N . HIS A 1 213 ? 195.813 161.474 155.095 1.00 52.61 612 HIS A N 1
ATOM 2688 C CA . HIS A 1 213 ? 194.437 161.102 154.789 1.00 46.60 612 HIS A CA 1
ATOM 2689 C C . HIS A 1 213 ? 194.321 160.523 153.386 1.00 45.98 612 HIS A C 1
ATOM 2690 O O . HIS A 1 213 ? 193.371 160.807 152.659 1.00 52.61 612 HIS A O 1
ATOM 2704 N N . ARG A 1 214 ? 195.287 159.707 152.975 1.00 41.14 613 ARG A N 1
ATOM 2705 C CA . ARG A 1 214 ? 195.223 159.098 151.649 1.00 42.78 613 ARG A CA 1
ATOM 2706 C C . ARG A 1 214 ? 196.090 157.847 151.651 1.00 52.26 613 ARG A C 1
ATOM 2707 O O . ARG A 1 214 ? 197.320 157.950 151.647 1.00 56.40 613 ARG A O 1
ATOM 2728 N N . LEU A 1 215 ? 195.452 156.680 151.646 1.00 46.47 614 LEU A N 1
ATOM 2729 C CA . LEU A 1 215 ? 196.143 155.401 151.590 1.00 45.89 614 LEU A CA 1
ATOM 2730 C C . LEU A 1 215 ? 195.865 154.739 150.250 1.00 47.74 614 LEU A C 1
ATOM 2731 O O . LEU A 1 215 ? 194.727 154.740 149.773 1.00 51.19 614 LEU A O 1
ATOM 2747 N N . ASP A 1 216 ? 196.906 154.179 149.643 1.00 42.60 615 ASP A N 1
ATOM 2748 C CA . ASP A 1 216 ? 196.816 153.568 148.323 1.00 42.68 615 ASP A CA 1
ATOM 2749 C C . ASP A 1 216 ? 196.932 152.059 148.466 1.00 38.98 615 ASP A C 1
ATOM 2750 O O . ASP A 1 216 ? 197.946 151.557 148.960 1.00 47.88 615 ASP A O 1
ATOM 2759 N N . PHE A 1 217 ? 195.903 151.342 148.024 1.00 38.18 616 PHE A N 1
ATOM 2760 C CA . PHE A 1 217 ? 195.933 149.889 148.085 1.00 44.45 616 PHE A CA 1
ATOM 2761 C C . PHE A 1 217 ? 197.076 149.351 147.234 1.00 42.75 616 PHE A C 1
ATOM 2762 O O . PHE A 1 217 ? 197.301 149.806 146.110 1.00 48.47 616 PHE A O 1
ATOM 2779 N N . VAL A 1 218 ? 197.798 148.371 147.773 1.00 37.22 617 VAL A N 1
ATOM 2780 C CA . VAL A 1 218 ? 198.953 147.780 147.107 1.00 44.59 617 VAL A CA 1
ATOM 2781 C C . VAL A 1 218 ? 198.713 146.287 146.934 1.00 44.03 617 VAL A C 1
ATOM 2782 O O . VAL A 1 218 ? 198.236 145.613 147.853 1.00 43.60 617 VAL A O 1
ATOM 2795 N N . HIS A 1 219 ? 199.048 145.778 145.753 1.00 45.30 618 HIS A N 1
ATOM 2796 C CA . HIS A 1 219 ? 198.923 144.362 145.429 1.00 46.37 618 HIS A CA 1
ATOM 2797 C C . HIS A 1 219 ? 200.292 143.712 145.592 1.00 50.23 618 HIS A C 1
ATOM 2798 O O . HIS A 1 219 ? 201.202 143.962 144.795 1.00 51.37 618 HIS A O 1
ATOM 2812 N N . GLU A 1 220 ? 200.437 142.876 146.621 1.00 49.38 619 GLU A N 1
ATOM 2813 C CA . GLU A 1 220 ? 201.720 142.268 146.961 1.00 45.94 619 GLU A CA 1
ATOM 2814 C C . GLU A 1 220 ? 201.846 140.845 146.425 1.00 47.36 619 GLU A C 1
ATOM 2815 O O . GLU A 1 220 ? 202.787 140.538 145.688 1.00 48.92 619 GLU A O 1
ATOM 2819 N N . ASP A 1 221 ? 200.915 139.970 146.785 1.00 49.85 620 ASP A N 1
ATOM 2820 C CA . ASP A 1 221 ? 200.940 138.567 146.393 1.00 47.90 620 ASP A CA 1
ATOM 2821 C C . ASP A 1 221 ? 199.662 138.229 145.627 1.00 48.46 620 ASP A C 1
ATOM 2822 O O . ASP A 1 221 ? 198.860 139.105 145.296 1.00 49.78 620 ASP A O 1
ATOM 2826 N N . ALA A 1 222 ? 199.482 136.942 145.340 1.00 53.45 621 ALA A N 1
ATOM 2827 C CA . ALA A 1 222 ? 198.295 136.468 144.640 1.00 54.15 621 ALA A CA 1
ATOM 2828 C C . ALA A 1 222 ? 197.112 136.233 145.568 1.00 48.81 621 ALA A C 1
ATOM 2829 O O . ALA A 1 222 ? 196.029 135.888 145.084 1.00 45.71 621 ALA A O 1
ATOM 2836 N N . THR A 1 223 ? 197.287 136.399 146.879 1.00 39.99 622 THR A N 1
ATOM 2837 C CA . THR A 1 223 ? 196.180 136.233 147.810 1.00 41.40 622 THR A CA 1
ATOM 2838 C C . THR A 1 223 ? 195.212 137.407 147.781 1.00 45.37 622 THR A C 1
ATOM 2839 O O . THR A 1 223 ? 194.073 137.264 148.237 1.00 52.18 622 THR A O 1
ATOM 2850 N N . ASP A 1 224 ? 195.633 138.556 147.253 1.00 39.61 623 ASP A N 1
ATOM 2851 C CA . ASP A 1 224 ? 194.753 139.718 147.202 1.00 38.13 623 ASP A CA 1
ATOM 2852 C C . ASP A 1 224 ? 193.574 139.476 146.266 1.00 42.71 623 ASP A C 1
ATOM 2853 O O . ASP A 1 224 ? 192.416 139.751 146.615 1.00 43.98 623 ASP A O 1
ATOM 2862 N N . ASP A 1 225 ? 193.850 138.956 145.069 1.00 37.02 624 ASP A N 1
ATOM 2863 C CA . ASP A 1 225 ? 192.771 138.630 144.144 1.00 39.85 624 ASP A CA 1
ATOM 2864 C C . ASP A 1 225 ? 191.861 137.562 144.731 1.00 38.70 624 ASP A C 1
ATOM 2865 O O . ASP A 1 225 ? 190.637 137.621 144.571 1.00 37.03 624 ASP A O 1
ATOM 2874 N N . ALA A 1 226 ? 192.445 136.575 145.412 1.00 35.11 625 ALA A N 1
ATOM 2875 C CA . ALA A 1 226 ? 191.641 135.536 146.039 1.00 33.59 625 ALA A CA 1
ATOM 2876 C C . ALA A 1 226 ? 190.697 136.126 147.074 1.00 28.99 625 ALA A C 1
ATOM 2877 O O . ALA A 1 226 ? 189.521 135.754 147.135 1.00 35.70 625 ALA A O 1
ATOM 2884 N N . ARG A 1 227 ? 191.192 137.052 147.896 1.00 18.63 626 ARG A N 1
ATOM 2885 C CA . ARG A 1 227 ? 190.341 137.666 148.909 1.00 29.16 626 ARG A CA 1
ATOM 2886 C C . ARG A 1 227 ? 189.223 138.480 148.273 1.00 31.68 626 ARG A C 1
ATOM 2887 O O . ARG A 1 227 ? 188.071 138.422 148.720 1.00 23.09 626 ARG A O 1
ATOM 2908 N N . ILE A 1 228 ? 189.540 139.250 147.231 1.00 36.00 627 ILE A N 1
ATOM 2909 C CA . ILE A 1 228 ? 188.510 140.058 146.579 1.00 30.12 627 ILE A CA 1
ATOM 2910 C C . ILE A 1 228 ? 187.436 139.158 145.979 1.00 29.27 627 ILE A C 1
ATOM 2911 O O . ILE A 1 228 ? 186.231 139.396 146.141 1.00 27.79 627 ILE A O 1
ATOM 2927 N N . VAL A 1 229 ? 187.860 138.096 145.290 1.00 23.51 628 VAL A N 1
ATOM 2928 C CA . VAL A 1 229 ? 186.910 137.172 144.678 1.00 22.27 628 VAL A CA 1
ATOM 2929 C C . VAL A 1 229 ? 186.044 136.519 145.747 1.00 33.84 628 VAL A C 1
ATOM 2930 O O . VAL A 1 229 ? 184.822 136.422 145.605 1.00 28.60 628 VAL A O 1
ATOM 2943 N N . MET A 1 230 ? 186.664 136.067 146.839 1.00 30.92 629 MET A N 1
ATOM 2944 C CA . MET A 1 230 ? 185.906 135.436 147.913 1.00 16.91 629 MET A CA 1
ATOM 2945 C C . MET A 1 230 ? 184.861 136.388 148.471 1.00 18.52 629 MET A C 1
ATOM 2946 O O . MET A 1 230 ? 183.705 136.007 148.684 1.00 27.50 629 MET A O 1
ATOM 2960 N N . ALA A 1 231 ? 185.252 137.637 148.720 1.00 21.10 630 ALA A N 1
ATOM 2961 C CA . ALA A 1 231 ? 184.328 138.580 149.333 1.00 13.12 630 ALA A CA 1
ATOM 2962 C C . ALA A 1 231 ? 183.196 138.955 148.392 1.00 20.16 630 ALA A C 1
ATOM 2963 O O . ALA A 1 231 ? 182.096 139.271 148.855 1.00 22.42 630 ALA A O 1
ATOM 2970 N N . PHE A 1 232 ? 183.434 138.933 147.080 1.00 24.27 631 PHE A N 1
ATOM 2971 C CA . PHE A 1 232 ? 182.452 139.425 146.116 1.00 12.73 631 PHE A CA 1
ATOM 2972 C C . PHE A 1 232 ? 182.258 138.445 144.970 1.00 17.36 631 PHE A C 1
ATOM 2973 O O . PHE A 1 232 ? 182.258 138.823 143.799 1.00 36.52 631 PHE A O 1
ATOM 2990 N N . ALA A 1 233 ? 182.081 137.166 145.284 1.00 29.16 632 ALA A N 1
ATOM 2991 C CA . ALA A 1 233 ? 181.761 136.160 144.279 1.00 21.48 632 ALA A CA 1
ATOM 2992 C C . ALA A 1 233 ? 180.528 135.386 144.712 1.00 23.61 632 ALA A C 1
ATOM 2993 O O . ALA A 1 233 ? 180.374 135.056 145.890 1.00 27.02 632 ALA A O 1
ATOM 3000 N N . LYS A 1 234 ? 179.650 135.103 143.750 1.00 31.67 633 LYS A N 1
ATOM 3001 C CA . LYS A 1 234 ? 178.417 134.386 144.049 1.00 30.28 633 LYS A CA 1
ATOM 3002 C C . LYS A 1 234 ? 178.658 132.916 144.350 1.00 29.64 633 LYS A C 1
ATOM 3003 O O . LYS A 1 234 ? 177.793 132.271 144.951 1.00 29.77 633 LYS A O 1
ATOM 3010 N N . ASP A 1 235 ? 179.803 132.375 143.948 1.00 33.39 634 ASP A N 1
ATOM 3011 C CA . ASP A 1 235 ? 180.104 130.963 144.126 1.00 29.81 634 ASP A CA 1
ATOM 3012 C C . ASP A 1 235 ? 180.830 130.667 145.428 1.00 28.04 634 ASP A C 1
ATOM 3013 O O . ASP A 1 235 ? 181.076 129.494 145.724 1.00 40.32 634 ASP A O 1
ATOM 3022 N N . LYS A 1 236 ? 181.174 131.683 146.210 1.00 21.69 635 LYS A N 1
ATOM 3023 C CA . LYS A 1 236 ? 181.983 131.515 147.408 1.00 30.37 635 LYS A CA 1
ATOM 3024 C C . LYS A 1 236 ? 181.206 131.908 148.654 1.00 27.33 635 LYS A C 1
ATOM 3025 O O . LYS A 1 236 ? 181.738 132.535 149.570 1.00 24.69 635 LYS A O 1
ATOM 3044 N N . VAL A 1 237 ? 179.927 131.535 148.700 1.00 19.83 636 VAL A N 1
ATOM 3045 C CA . VAL A 1 237 ? 179.116 131.815 149.878 1.00 15.98 636 VAL A CA 1
ATOM 3046 C C . VAL A 1 237 ? 179.633 131.039 151.080 1.00 28.61 636 VAL A C 1
ATOM 3047 O O . VAL A 1 237 ? 179.703 131.570 152.192 1.00 35.94 636 VAL A O 1
ATOM 3060 N N . GLU A 1 238 ? 179.991 129.768 150.887 1.00 30.74 637 GLU A N 1
ATOM 3061 C CA . GLU A 1 238 ? 180.493 128.968 151.999 1.00 19.60 637 GLU A CA 1
ATOM 3062 C C . GLU A 1 238 ? 181.836 129.492 152.491 1.00 30.60 637 GLU A C 1
ATOM 3063 O O . GLU A 1 238 ? 182.130 129.438 153.691 1.00 38.35 637 GLU A O 1
ATOM 3075 N N . GLU A 1 239 ? 182.668 130.000 151.582 1.00 28.08 638 GLU A N 1
ATOM 3076 C CA . GLU A 1 239 ? 183.912 130.629 152.006 1.00 27.00 638 GLU A CA 1
ATOM 3077 C C . GLU A 1 239 ? 183.631 131.869 152.842 1.00 31.32 638 GLU A C 1
ATOM 3078 O O . GLU A 1 239 ? 184.364 132.164 153.791 1.00 36.89 638 GLU A O 1
ATOM 3090 N N . ARG A 1 240 ? 182.559 132.597 152.521 1.00 18.13 639 ARG A N 1
ATOM 3091 C CA . ARG A 1 240 ? 182.161 133.731 153.351 1.00 22.23 639 ARG A CA 1
ATOM 3092 C C . ARG A 1 240 ? 181.636 133.270 154.706 1.00 23.84 639 ARG A C 1
ATOM 3093 O O . ARG A 1 240 ? 181.872 133.926 155.726 1.00 27.16 639 ARG A O 1
ATOM 3114 N N . LYS A 1 241 ? 180.906 132.156 154.737 1.00 14.88 640 LYS A N 1
ATOM 3115 C CA . LYS A 1 241 ? 180.465 131.603 156.011 1.00 17.57 640 LYS A CA 1
ATOM 3116 C C . LYS A 1 241 ? 181.660 131.278 156.893 1.00 25.95 640 LYS A C 1
ATOM 3117 O O . LYS A 1 241 ? 181.684 131.614 158.082 1.00 38.94 640 LYS A O 1
ATOM 3136 N N . HIS A 1 242 ? 182.668 130.622 156.317 1.00 23.86 641 HIS A N 1
ATOM 3137 C CA . HIS A 1 242 ? 183.882 130.325 157.067 1.00 30.60 641 HIS A CA 1
ATOM 3138 C C . HIS A 1 242 ? 184.581 131.606 157.496 1.00 29.32 641 HIS A C 1
ATOM 3139 O O . HIS A 1 242 ? 185.097 131.697 158.612 1.00 34.97 641 HIS A O 1
ATOM 3153 N N . TRP A 1 243 ? 184.605 132.607 156.620 1.00 22.75 642 TRP A N 1
ATOM 3154 C CA . TRP A 1 243 ? 185.201 133.896 156.947 1.00 19.77 642 TRP A CA 1
ATOM 3155 C C . TRP A 1 243 ? 184.574 134.492 158.201 1.00 26.10 642 TRP A C 1
ATOM 3156 O O . TRP A 1 243 ? 185.273 134.813 159.171 1.00 26.63 642 TRP A O 1
ATOM 3177 N N . ILE A 1 244 ? 183.245 134.617 158.211 1.00 28.17 643 ILE A N 1
ATOM 3178 C CA . ILE A 1 244 ? 182.569 135.236 159.348 1.00 24.90 643 ILE A CA 1
ATOM 3179 C C . ILE A 1 244 ? 182.702 134.377 160.600 1.00 30.93 643 ILE A C 1
ATOM 3180 O O . ILE A 1 244 ? 182.938 134.899 161.695 1.00 33.45 643 ILE A O 1
ATOM 3196 N N . THR A 1 245 ? 182.543 133.057 160.479 1.00 27.51 644 THR A N 1
ATOM 3197 C CA . THR A 1 245 ? 182.648 132.212 161.665 1.00 18.73 644 THR A CA 1
ATOM 3198 C C . THR A 1 245 ? 184.046 132.272 162.264 1.00 22.75 644 THR A C 1
ATOM 3199 O O . THR A 1 245 ? 184.199 132.402 163.484 1.00 36.78 644 THR A O 1
ATOM 3210 N N . GLN A 1 246 ? 185.082 132.185 161.427 1.00 29.48 645 GLN A N 1
ATOM 3211 C CA . GLN A 1 246 ? 186.447 132.240 161.934 1.00 29.80 645 GLN A CA 1
ATOM 3212 C C . GLN A 1 246 ? 186.743 133.593 162.560 1.00 30.20 645 GLN A C 1
ATOM 3213 O O . GLN A 1 246 ? 187.431 133.670 163.583 1.00 36.64 645 GLN A O 1
ATOM 3227 N N . PHE A 1 247 ? 186.240 134.676 161.965 1.00 32.73 646 PHE A N 1
ATOM 3228 C CA . PHE A 1 247 ? 186.437 135.986 162.576 1.00 33.69 646 PHE A CA 1
ATOM 3229 C C . PHE A 1 247 ? 185.766 136.057 163.941 1.00 32.63 646 PHE A C 1
ATOM 3230 O O . PHE A 1 247 ? 186.370 136.510 164.920 1.00 36.15 646 PHE A O 1
ATOM 3247 N N . LYS A 1 248 ? 184.515 135.606 164.030 1.00 32.09 647 LYS A N 1
ATOM 3248 C CA . LYS A 1 248 ? 183.767 135.696 165.276 1.00 32.26 647 LYS A CA 1
ATOM 3249 C C . LYS A 1 248 ? 184.239 134.704 166.328 1.00 39.26 647 LYS A C 1
ATOM 3250 O O . LYS A 1 248 ? 183.868 134.848 167.497 1.00 39.45 647 LYS A O 1
ATOM 3269 N N . ALA A 1 249 ? 185.039 133.709 165.950 1.00 38.06 648 ALA A N 1
ATOM 3270 C CA . ALA A 1 249 ? 185.543 132.707 166.880 1.00 33.11 648 ALA A CA 1
ATOM 3271 C C . ALA A 1 249 ? 187.044 132.851 167.118 1.00 42.63 648 ALA A C 1
ATOM 3272 O O . ALA A 1 249 ? 187.760 131.852 167.204 1.00 48.67 648 ALA A O 1
ATOM 3279 N N . ASN A 1 250 ? 187.533 134.084 167.217 1.00 51.32 649 ASN A N 1
ATOM 3280 C CA . ASN A 1 250 ? 188.930 134.356 167.516 1.00 53.85 649 ASN A CA 1
ATOM 3281 C C . ASN A 1 250 ? 189.048 135.063 168.860 1.00 57.93 649 ASN A C 1
ATOM 3282 O O . ASN A 1 250 ? 188.262 135.958 169.183 1.00 54.39 649 ASN A O 1
ATOM 3293 N N . THR A 1 251 ? 190.047 134.654 169.637 1.00 73.41 650 THR A N 1
ATOM 3294 C CA . THR A 1 251 ? 190.299 135.193 170.972 1.00 73.34 650 THR A CA 1
ATOM 3295 C C . THR A 1 251 ? 191.352 136.292 170.843 1.00 73.57 650 THR A C 1
ATOM 3296 O O . THR A 1 251 ? 192.551 136.043 170.974 1.00 71.39 650 THR A O 1
ATOM 3300 N N . ASN A 1 252 ? 190.891 137.514 170.582 1.00 71.34 651 ASN A N 1
ATOM 3301 C CA . ASN A 1 252 ? 191.733 138.698 170.448 1.00 71.22 651 ASN A CA 1
ATOM 3302 C C . ASN A 1 252 ? 192.630 138.649 169.220 1.00 70.24 651 ASN A C 1
ATOM 3303 O O . ASN A 1 252 ? 193.550 139.468 169.102 1.00 71.94 651 ASN A O 1
ATOM 3307 N N . VAL A 1 253 ? 192.390 137.719 168.297 1.00 62.95 652 VAL A N 1
ATOM 3308 C CA . VAL A 1 253 ? 193.220 137.579 167.106 1.00 63.61 652 VAL A CA 1
ATOM 3309 C C . VAL A 1 253 ? 192.583 138.344 165.954 1.00 68.92 652 VAL A C 1
ATOM 3310 O O . VAL A 1 253 ? 192.919 138.122 164.785 1.00 65.31 652 VAL A O 1
ATOM 3314 N N . ASN A 1 254 ? 191.658 139.251 166.275 1.00 72.02 653 ASN A N 1
ATOM 3315 C CA . ASN A 1 254 ? 190.996 140.029 165.234 1.00 66.84 653 ASN A CA 1
ATOM 3316 C C . ASN A 1 254 ? 192.000 140.874 164.460 1.00 69.43 653 ASN A C 1
ATOM 3317 O O . ASN A 1 254 ? 191.914 140.982 163.231 1.00 70.92 653 ASN A O 1
ATOM 3321 N N . GLU A 1 255 ? 192.959 141.480 165.160 1.00 60.67 654 GLU A N 1
ATOM 3322 C CA . GLU A 1 255 ? 194.000 142.295 164.535 1.00 58.99 654 GLU A CA 1
ATOM 3323 C C . GLU A 1 255 ? 193.380 143.457 163.752 1.00 60.48 654 GLU A C 1
ATOM 3324 O O . GLU A 1 255 ? 193.464 143.546 162.526 1.00 57.49 654 GLU A O 1
ATOM 3328 N N . SER A 1 256 ? 192.738 144.345 164.510 1.00 52.07 655 SER A N 1
ATOM 3329 C CA . SER A 1 256 ? 192.116 145.523 163.922 1.00 51.01 655 SER A CA 1
ATOM 3330 C C . SER A 1 256 ? 193.111 146.265 163.039 1.00 49.53 655 SER A C 1
ATOM 3331 O O . SER A 1 256 ? 194.327 146.187 163.233 1.00 52.90 655 SER A O 1
ATOM 3335 N N . MET A 1 257 ? 192.582 146.993 162.061 1.00 47.22 656 MET A N 1
ATOM 3336 C CA . MET A 1 257 ? 193.417 147.691 161.095 1.00 49.71 656 MET A CA 1
ATOM 3337 C C . MET A 1 257 ? 193.850 149.045 161.641 1.00 55.92 656 MET A C 1
ATOM 3338 O O . MET A 1 257 ? 193.050 149.782 162.224 1.00 55.40 656 MET A O 1
ATOM 3352 N N . ASN A 1 258 ? 195.125 149.368 161.445 1.00 60.23 657 ASN A N 1
ATOM 3353 C CA . ASN A 1 258 ? 195.681 150.656 161.829 1.00 59.63 657 ASN A CA 1
ATOM 3354 C C . ASN A 1 258 ? 195.894 151.531 160.599 1.00 63.46 657 ASN A C 1
ATOM 3355 O O . ASN A 1 258 ? 196.134 151.038 159.494 1.00 60.55 657 ASN A O 1
ATOM 3366 N N . TYR A 1 259 ? 195.773 152.842 160.799 1.00 61.90 658 TYR A N 1
ATOM 3367 C CA . TYR A 1 259 ? 195.854 153.810 159.714 1.00 59.60 658 TYR A CA 1
ATOM 3368 C C . TYR A 1 259 ? 197.122 154.651 159.766 1.00 64.34 658 TYR A C 1
ATOM 3369 O O . TYR A 1 259 ? 197.262 155.594 158.980 1.00 61.68 658 TYR A O 1
ATOM 3387 N N . ASN A 1 260 ? 198.052 154.336 160.669 1.00 68.63 659 ASN A N 1
ATOM 3388 C CA . ASN A 1 260 ? 199.328 155.036 160.702 1.00 64.60 659 ASN A CA 1
ATOM 3389 C C . ASN A 1 260 ? 200.192 154.722 159.490 1.00 62.14 659 ASN A C 1
ATOM 3390 O O . ASN A 1 260 ? 201.204 155.399 159.282 1.00 68.23 659 ASN A O 1
ATOM 3394 N N . VAL A 1 261 ? 199.823 153.722 158.700 1.00 49.45 660 VAL A N 1
ATOM 3395 C CA . VAL A 1 261 ? 200.543 153.376 157.495 1.00 54.64 660 VAL A CA 1
ATOM 3396 C C . VAL A 1 261 ? 199.806 153.976 156.304 1.00 54.91 660 VAL A C 1
ATOM 3397 O O . VAL A 1 261 ? 198.676 154.442 156.417 1.00 60.71 660 VAL A O 1
ATOM 3410 N N . ARG A 1 262 ? 200.461 153.981 155.143 1.00 48.24 661 ARG A N 1
ATOM 3411 C CA . ARG A 1 262 ? 199.872 154.518 153.921 1.00 48.97 661 ARG A CA 1
ATOM 3412 C C . ARG A 1 262 ? 200.009 153.536 152.765 1.00 49.40 661 ARG A C 1
ATOM 3413 O O . ARG A 1 262 ? 200.046 153.941 151.601 1.00 53.70 661 ARG A O 1
ATOM 3417 N N . THR A 1 263 ? 200.092 152.244 153.068 1.00 45.69 662 THR A N 1
ATOM 3418 C CA . THR A 1 263 ? 200.264 151.207 152.056 1.00 45.56 662 THR A CA 1
ATOM 3419 C C . THR A 1 263 ? 199.330 150.038 152.346 1.00 44.86 662 THR A C 1
ATOM 3420 O O . THR A 1 263 ? 199.737 148.877 152.366 1.00 48.56 662 THR A O 1
ATOM 3431 N N . VAL A 1 264 ? 198.054 150.346 152.590 1.00 38.25 663 VAL A N 1
ATOM 3432 C CA . VAL A 1 264 ? 197.076 149.307 152.887 1.00 40.11 663 VAL A CA 1
ATOM 3433 C C . VAL A 1 264 ? 197.123 148.239 151.809 1.00 41.89 663 VAL A C 1
ATOM 3434 O O . VAL A 1 264 ? 197.183 148.542 150.614 1.00 41.85 663 VAL A O 1
ATOM 3447 N N . ARG A 1 265 ? 197.108 146.980 152.229 1.00 39.10 664 ARG A N 1
ATOM 3448 C CA . ARG A 1 265 ? 197.099 145.860 151.305 1.00 35.66 664 ARG A CA 1
ATOM 3449 C C . ARG A 1 265 ? 195.666 145.448 151.004 1.00 43.49 664 ARG A C 1
ATOM 3450 O O . ARG A 1 265 ? 194.756 145.666 151.807 1.00 47.71 664 ARG A O 1
ATOM 3471 N N . TYR A 1 266 ? 195.468 144.857 149.827 1.00 40.03 665 TYR A N 1
ATOM 3472 C CA . TYR A 1 266 ? 194.127 144.447 149.430 1.00 31.50 665 TYR A CA 1
ATOM 3473 C C . TYR A 1 266 ? 193.607 143.330 150.325 1.00 38.36 665 TYR A C 1
ATOM 3474 O O . TYR A 1 266 ? 192.486 143.402 150.837 1.00 39.08 665 TYR A O 1
ATOM 3492 N N . SER A 1 267 ? 194.410 142.283 150.522 1.00 39.44 666 SER A N 1
ATOM 3493 C CA . SER A 1 267 ? 194.001 141.201 151.409 1.00 33.49 666 SER A CA 1
ATOM 3494 C C . SER A 1 267 ? 193.842 141.699 152.836 1.00 29.02 666 SER A C 1
ATOM 3495 O O . SER A 1 267 ? 192.888 141.329 153.530 1.00 40.30 666 SER A O 1
ATOM 3503 N N . GLU A 1 268 ? 194.780 142.526 153.298 1.00 38.38 667 GLU A N 1
ATOM 3504 C CA . GLU A 1 268 ? 194.659 143.097 154.633 1.00 37.77 667 GLU A CA 1
ATOM 3505 C C . GLU A 1 268 ? 193.404 143.946 154.743 1.00 28.55 667 GLU A C 1
ATOM 3506 O O . GLU A 1 268 ? 192.658 143.841 155.723 1.00 36.26 667 GLU A O 1
ATOM 3510 N N . PHE A 1 269 ? 193.146 144.785 153.739 1.00 24.40 668 PHE A N 1
ATOM 3511 C CA . PHE A 1 269 ? 191.936 145.595 153.760 1.00 29.85 668 PHE A CA 1
ATOM 3512 C C . PHE A 1 269 ? 190.705 144.715 153.882 1.00 25.67 668 PHE A C 1
ATOM 3513 O O . PHE A 1 269 ? 189.858 144.933 154.750 1.00 24.42 668 PHE A O 1
ATOM 3530 N N . VAL A 1 270 ? 190.591 143.704 153.021 1.00 36.71 669 VAL A N 1
ATOM 3531 C CA . VAL A 1 270 ? 189.436 142.814 153.092 1.00 30.94 669 VAL A CA 1
ATOM 3532 C C . VAL A 1 270 ? 189.313 142.247 154.499 1.00 23.18 669 VAL A C 1
ATOM 3533 O O . VAL A 1 270 ? 188.395 142.598 155.248 1.00 34.61 669 VAL A O 1
ATOM 3546 N N . ASP A 1 271 ? 190.309 141.463 154.912 1.00 23.31 670 ASP A N 1
ATOM 3547 C CA . ASP A 1 271 ? 190.201 140.670 156.129 1.00 22.83 670 ASP A CA 1
ATOM 3548 C C . ASP A 1 271 ? 190.125 141.507 157.397 1.00 28.84 670 ASP A C 1
ATOM 3549 O O . ASP A 1 271 ? 189.780 140.962 158.449 1.00 35.52 670 ASP A O 1
ATOM 3558 N N . LYS A 1 272 ? 190.449 142.802 157.345 1.00 35.91 671 LYS A N 1
ATOM 3559 C CA . LYS A 1 272 ? 190.415 143.628 158.543 1.00 26.13 671 LYS A CA 1
ATOM 3560 C C . LYS A 1 272 ? 189.315 144.678 158.549 1.00 30.92 671 LYS A C 1
ATOM 3561 O O . LYS A 1 272 ? 188.944 145.140 159.631 1.00 33.42 671 LYS A O 1
ATOM 3580 N N . GLU A 1 273 ? 188.779 145.057 157.391 1.00 34.31 672 GLU A N 1
ATOM 3581 C CA . GLU A 1 273 ? 187.784 146.113 157.288 1.00 31.30 672 GLU A CA 1
ATOM 3582 C C . GLU A 1 273 ? 186.465 145.641 156.698 1.00 32.29 672 GLU A C 1
ATOM 3583 O O . GLU A 1 273 ? 185.406 146.057 157.171 1.00 32.20 672 GLU A O 1
ATOM 3595 N N . LEU A 1 274 ? 186.491 144.790 155.668 1.00 29.52 673 LEU A N 1
ATOM 3596 C CA . LEU A 1 274 ? 185.243 144.287 155.108 1.00 24.11 673 LEU A CA 1
ATOM 3597 C C . LEU A 1 274 ? 184.611 143.244 156.016 1.00 21.16 673 LEU A C 1
ATOM 3598 O O . LEU A 1 274 ? 183.385 143.080 156.019 1.00 29.63 673 LEU A O 1
ATOM 3614 N N . ILE A 1 275 ? 185.430 142.519 156.778 1.00 27.04 674 ILE A N 1
ATOM 3615 C CA . ILE A 1 275 ? 184.890 141.528 157.698 1.00 28.49 674 ILE A CA 1
ATOM 3616 C C . ILE A 1 275 ? 184.056 142.208 158.768 1.00 31.64 674 ILE A C 1
ATOM 3617 O O . ILE A 1 275 ? 183.058 141.650 159.235 1.00 38.83 674 ILE A O 1
ATOM 3633 N N . LEU A 1 276 ? 184.444 143.416 159.175 1.00 20.36 675 LEU A N 1
ATOM 3634 C CA . LEU A 1 276 ? 183.641 144.162 160.137 1.00 29.06 675 LEU A CA 1
ATOM 3635 C C . LEU A 1 276 ? 182.251 144.439 159.582 1.00 30.77 675 LEU A C 1
ATOM 3636 O O . LEU A 1 276 ? 181.244 144.252 160.274 1.00 26.17 675 LEU A O 1
ATOM 3652 N N . PHE A 1 277 ? 182.175 144.875 158.323 1.00 26.10 676 PHE A N 1
ATOM 3653 C CA . PHE A 1 277 ? 180.872 145.135 157.724 1.00 23.79 676 PHE A CA 1
ATOM 3654 C C . PHE A 1 277 ? 180.062 143.857 157.582 1.00 26.83 676 PHE A C 1
ATOM 3655 O O . PHE A 1 277 ? 178.850 143.860 157.811 1.00 26.27 676 PHE A O 1
ATOM 3672 N N . SER A 1 278 ? 180.702 142.763 157.170 1.00 25.49 677 SER A N 1
ATOM 3673 C CA . SER A 1 278 ? 179.971 141.510 157.010 1.00 20.10 677 SER A CA 1
ATOM 3674 C C . SER A 1 278 ? 179.420 141.024 158.343 1.00 22.97 677 SER A C 1
ATOM 3675 O O . SER A 1 278 ? 178.269 140.576 158.428 1.00 28.62 677 SER A O 1
ATOM 3683 N N . VAL A 1 279 ? 180.225 141.115 159.400 1.00 21.62 678 VAL A N 1
ATOM 3684 C CA . VAL A 1 279 ? 179.765 140.713 160.723 1.00 16.79 678 VAL A CA 1
ATOM 3685 C C . VAL A 1 279 ? 178.625 141.608 161.185 1.00 23.98 678 VAL A C 1
ATOM 3686 O O . VAL A 1 279 ? 177.657 141.135 161.785 1.00 32.02 678 VAL A O 1
ATOM 3699 N N . ALA A 1 280 ? 178.722 142.914 160.926 1.00 30.10 679 ALA A N 1
ATOM 3700 C CA . ALA A 1 280 ? 177.643 143.818 161.310 1.00 23.28 679 ALA A CA 1
ATOM 3701 C C . ALA A 1 280 ? 176.362 143.506 160.548 1.00 28.09 679 ALA A C 1
ATOM 3702 O O . ALA A 1 280 ? 175.263 143.574 161.109 1.00 30.95 679 ALA A O 1
ATOM 3709 N N . ASP A 1 281 ? 176.484 143.172 159.262 1.00 28.10 680 ASP A N 1
ATOM 3710 C CA . ASP A 1 281 ? 175.318 142.805 158.465 1.00 20.28 680 ASP A CA 1
ATOM 3711 C C . ASP A 1 281 ? 174.652 141.553 159.018 1.00 29.24 680 ASP A C 1
ATOM 3712 O O . ASP A 1 281 ? 173.424 141.497 159.168 1.00 27.09 680 ASP A O 1
ATOM 3721 N N . CYS A 1 282 ? 175.454 140.537 159.339 1.00 34.77 681 CYS A N 1
ATOM 3722 C CA . CYS A 1 282 ? 174.899 139.334 159.949 1.00 22.94 681 CYS A CA 1
ATOM 3723 C C . CYS A 1 282 ? 174.244 139.655 161.286 1.00 19.12 681 CYS A C 1
ATOM 3724 O O . CYS A 1 282 ? 173.159 139.153 161.590 1.00 31.73 681 CYS A O 1
ATOM 3732 N N . GLU A 1 283 ? 174.885 140.496 162.095 1.00 14.65 682 GLU A N 1
ATOM 3733 C CA . GLU A 1 283 ? 174.340 140.822 163.407 1.00 21.36 682 GLU A CA 1
ATOM 3734 C C . GLU A 1 283 ? 172.998 141.527 163.288 1.00 30.99 682 GLU A C 1
ATOM 3735 O O . GLU A 1 283 ? 172.067 141.240 164.049 1.00 28.94 682 GLU A O 1
ATOM 3742 N N . ARG A 1 284 ? 172.877 142.454 162.341 1.00 34.26 683 ARG A N 1
ATOM 3743 C CA . ARG A 1 284 ? 171.644 143.215 162.203 1.00 27.63 683 ARG A CA 1
ATOM 3744 C C . ARG A 1 284 ? 170.564 142.465 161.433 1.00 30.28 683 ARG A C 1
ATOM 3745 O O . ARG A 1 284 ? 169.397 142.862 161.498 1.00 30.59 683 ARG A O 1
ATOM 3766 N N . SER A 1 285 ? 170.914 141.398 160.716 1.00 28.06 684 SER A N 1
ATOM 3767 C CA . SER A 1 285 ? 169.936 140.638 159.946 1.00 20.91 684 SER A CA 1
ATOM 3768 C C . SER A 1 285 ? 169.493 139.352 160.631 1.00 24.72 684 SER A C 1
ATOM 3769 O O . SER A 1 285 ? 168.317 138.992 160.551 1.00 32.62 684 SER A O 1
ATOM 3777 N N . ILE A 1 286 ? 170.403 138.646 161.291 1.00 28.18 685 ILE A N 1
ATOM 3778 C CA . ILE A 1 286 ? 170.090 137.372 161.934 1.00 21.71 685 ILE A CA 1
ATOM 3779 C C . ILE A 1 286 ? 169.523 137.652 163.322 1.00 23.93 685 ILE A C 1
ATOM 3780 O O . ILE A 1 286 ? 170.049 138.518 164.035 1.00 24.91 685 ILE A O 1
ATOM 3796 N N . PRO A 1 287 ? 168.467 136.962 163.751 1.00 28.42 686 PRO A N 1
ATOM 3797 C CA . PRO A 1 287 ? 167.905 137.207 165.080 1.00 14.81 686 PRO A CA 1
ATOM 3798 C C . PRO A 1 287 ? 168.491 136.304 166.150 1.00 15.09 686 PRO A C 1
ATOM 3799 O O . PRO A 1 287 ? 168.913 135.176 165.897 1.00 33.52 686 PRO A O 1
ATOM 3810 N N . SER A 1 288 ? 168.497 136.820 167.374 1.00 14.60 687 SER A N 1
ATOM 3811 C CA . SER A 1 288 ? 168.922 136.021 168.511 1.00 17.26 687 SER A CA 1
ATOM 3812 C C . SER A 1 288 ? 167.958 134.864 168.733 1.00 21.53 687 SER A C 1
ATOM 3813 O O . SER A 1 288 ? 166.761 134.963 168.461 1.00 28.98 687 SER A O 1
ATOM 3821 N N . VAL A 1 289 ? 168.494 133.749 169.231 1.00 18.82 688 VAL A N 1
ATOM 3822 C CA . VAL A 1 289 ? 167.677 132.561 169.454 1.00 16.70 688 VAL A CA 1
ATOM 3823 C C . VAL A 1 289 ? 166.961 132.581 170.794 1.00 29.33 688 VAL A C 1
ATOM 3824 O O . VAL A 1 289 ? 166.050 131.766 171.007 1.00 40.54 688 VAL A O 1
ATOM 3837 N N . ILE A 1 290 ? 167.332 133.481 171.702 1.00 20.87 689 ILE A N 1
ATOM 3838 C CA . ILE A 1 290 ? 166.727 133.516 173.027 1.00 21.60 689 ILE A CA 1
ATOM 3839 C C . ILE A 1 290 ? 165.497 134.411 173.001 1.00 30.34 689 ILE A C 1
ATOM 3840 O O . ILE A 1 290 ? 164.375 133.944 173.225 1.00 33.45 689 ILE A O 1
ATOM 3856 N N . ASP A 1 291 ? 165.688 135.698 172.715 1.00 23.41 690 ASP A N 1
ATOM 3857 C CA . ASP A 1 291 ? 164.564 136.624 172.665 1.00 15.63 690 ASP A CA 1
ATOM 3858 C C . ASP A 1 291 ? 163.930 136.717 171.287 1.00 12.90 690 ASP A C 1
ATOM 3859 O O . ASP A 1 291 ? 162.803 137.208 171.176 1.00 22.79 690 ASP A O 1
ATOM 3868 N N . GLY A 1 292 ? 164.611 136.257 170.243 1.00 16.59 691 GLY A N 1
ATOM 3869 C CA . GLY A 1 292 ? 164.055 136.300 168.910 1.00 12.79 691 GLY A CA 1
ATOM 3870 C C . GLY A 1 292 ? 164.114 137.649 168.240 1.00 12.01 691 GLY A C 1
ATOM 3871 O O . GLY A 1 292 ? 163.561 137.801 167.147 1.00 18.50 691 GLY A O 1
ATOM 3875 N N . LEU A 1 293 ? 164.775 138.627 168.850 1.00 17.34 692 LEU A N 1
ATOM 3876 C CA . LEU A 1 293 ? 164.807 139.993 168.357 1.00 22.16 692 LEU A CA 1
ATOM 3877 C C . LEU A 1 293 ? 166.169 140.312 167.760 1.00 23.99 692 LEU A C 1
ATOM 3878 O O . LEU A 1 293 ? 167.200 139.826 168.228 1.00 28.08 692 LEU A O 1
ATOM 3894 N N . LYS A 1 294 ? 166.157 141.132 166.720 1.00 16.82 693 LYS A N 1
ATOM 3895 C CA . LYS A 1 294 ? 167.378 141.688 166.174 1.00 17.97 693 LYS A CA 1
ATOM 3896 C C . LYS A 1 294 ? 167.770 142.936 166.957 1.00 21.11 693 LYS A C 1
ATOM 3897 O O . LYS A 1 294 ? 166.956 143.496 167.693 1.00 28.78 693 LYS A O 1
ATOM 3916 N N . PRO A 1 295 ? 169.018 143.390 166.829 1.00 15.18 694 PRO A N 1
ATOM 3917 C CA . PRO A 1 295 ? 169.474 144.501 167.680 1.00 14.55 694 PRO A CA 1
ATOM 3918 C C . PRO A 1 295 ? 168.599 145.743 167.614 1.00 26.15 694 PRO A C 1
ATOM 3919 O O . PRO A 1 295 ? 168.364 146.371 168.651 1.00 32.22 694 PRO A O 1
ATOM 3930 N N . GLY A 1 296 ? 168.103 146.118 166.435 1.00 24.61 695 GLY A N 1
ATOM 3931 C CA . GLY A 1 296 ? 167.217 147.269 166.357 1.00 16.82 695 GLY A CA 1
ATOM 3932 C C . GLY A 1 296 ? 165.890 147.034 167.052 1.00 18.32 695 GLY A C 1
ATOM 3933 O O . GLY A 1 296 ? 165.401 147.896 167.790 1.00 32.42 695 GLY A O 1
ATOM 3937 N N . GLN A 1 297 ? 165.289 145.866 166.828 1.00 21.44 696 GLN A N 1
ATOM 3938 C CA . GLN A 1 297 ? 164.049 145.533 167.518 1.00 20.42 696 GLN A CA 1
ATOM 3939 C C . GLN A 1 297 ? 164.274 145.462 169.019 1.00 21.34 696 GLN A C 1
ATOM 3940 O O . GLN A 1 297 ? 163.420 145.885 169.805 1.00 22.66 696 GLN A O 1
ATOM 3954 N N . ARG A 1 298 ? 165.418 144.920 169.435 1.00 22.82 697 ARG A N 1
ATOM 3955 C CA . ARG A 1 298 ? 165.732 144.868 170.857 1.00 24.09 697 ARG A CA 1
ATOM 3956 C C . ARG A 1 298 ? 165.867 146.267 171.438 1.00 26.85 697 ARG A C 1
ATOM 3957 O O . ARG A 1 298 ? 165.432 146.520 172.563 1.00 28.56 697 ARG A O 1
ATOM 3978 N N . LYS A 1 299 ? 166.478 147.188 170.691 1.00 30.93 698 LYS A N 1
ATOM 3979 C CA . LYS A 1 299 ? 166.590 148.563 171.167 1.00 20.08 698 LYS A CA 1
ATOM 3980 C C . LYS A 1 299 ? 165.220 149.208 171.303 1.00 18.51 698 LYS A C 1
ATOM 3981 O O . LYS A 1 299 ? 164.954 149.921 172.276 1.00 29.07 698 LYS A O 1
ATOM 4000 N N . ILE A 1 300 ? 164.336 148.974 170.335 1.00 30.72 699 ILE A N 1
ATOM 4001 C CA . ILE A 1 300 ? 162.992 149.543 170.416 1.00 23.31 699 ILE A CA 1
ATOM 4002 C C . ILE A 1 300 ? 162.258 148.989 171.630 1.00 18.88 699 ILE A C 1
ATOM 4003 O O . ILE A 1 300 ? 161.615 149.729 172.382 1.00 33.78 699 ILE A O 1
ATOM 4019 N N . ILE A 1 301 ? 162.346 147.675 171.842 1.00 13.67 700 ILE A N 1
ATOM 4020 C CA . ILE A 1 301 ? 161.672 147.054 172.979 1.00 21.87 700 ILE A CA 1
ATOM 4021 C C . ILE A 1 301 ? 162.240 147.579 174.291 1.00 23.23 700 ILE A C 1
ATOM 4022 O O . ILE A 1 301 ? 161.497 147.870 175.236 1.00 21.48 700 ILE A O 1
ATOM 4038 N N . PHE A 1 302 ? 163.565 147.700 174.372 1.00 32.44 701 PHE A N 1
ATOM 4039 C CA . PHE A 1 302 ? 164.205 148.187 175.588 1.00 20.79 701 PHE A CA 1
ATOM 4040 C C . PHE A 1 302 ? 163.802 149.623 175.887 1.00 25.16 701 PHE A C 1
ATOM 4041 O O . PHE A 1 302 ? 163.520 149.969 177.040 1.00 35.64 701 PHE A O 1
ATOM 4058 N N . SER A 1 303 ? 163.762 150.476 174.863 1.00 24.89 702 SER A N 1
ATOM 4059 C CA . SER A 1 303 ? 163.325 151.852 175.065 1.00 19.37 702 SER A CA 1
ATOM 4060 C C . SER A 1 303 ? 161.871 151.907 175.510 1.00 24.86 702 SER A C 1
ATOM 4061 O O . SER A 1 303 ? 161.514 152.694 176.392 1.00 33.09 702 SER A O 1
ATOM 4069 N N . SER A 1 304 ? 161.015 151.078 174.909 1.00 22.79 703 SER A N 1
ATOM 4070 C CA . SER A 1 304 ? 159.613 151.056 175.308 1.00 21.25 703 SER A CA 1
ATOM 4071 C C . SER A 1 304 ? 159.464 150.630 176.761 1.00 22.42 703 SER A C 1
ATOM 4072 O O . SER A 1 304 ? 158.650 151.194 177.500 1.00 31.49 703 SER A O 1
ATOM 4080 N N . PHE A 1 305 ? 160.231 149.627 177.187 1.00 26.49 704 PHE A N 1
ATOM 4081 C CA . PHE A 1 305 ? 160.188 149.214 178.586 1.00 25.01 704 PHE A CA 1
ATOM 4082 C C . PHE A 1 305 ? 160.695 150.320 179.501 1.00 29.52 704 PHE A C 1
ATOM 4083 O O . PHE A 1 305 ? 160.136 150.548 180.580 1.00 33.27 704 PHE A O 1
ATOM 4100 N N . LYS A 1 306 ? 161.759 151.014 179.092 1.00 28.35 705 LYS A N 1
ATOM 4101 C CA . LYS A 1 306 ? 162.313 152.080 179.920 1.00 27.57 705 LYS A CA 1
ATOM 4102 C C . LYS A 1 306 ? 161.291 153.186 180.152 1.00 28.84 705 LYS A C 1
ATOM 4103 O O . LYS A 1 306 ? 161.131 153.667 181.279 1.00 29.38 705 LYS A O 1
ATOM 4122 N N . ARG A 1 307 ? 160.584 153.597 179.099 1.00 31.77 706 ARG A N 1
ATOM 4123 C CA . ARG A 1 307 ? 159.519 154.583 179.228 1.00 28.86 706 ARG A CA 1
ATOM 4124 C C . ARG A 1 307 ? 158.342 154.081 180.047 1.00 29.65 706 ARG A C 1
ATOM 4125 O O . ARG A 1 307 ? 157.504 154.894 180.449 1.00 32.94 706 ARG A O 1
ATOM 4146 N N . ARG A 1 308 ? 158.244 152.777 180.290 1.00 31.15 707 ARG A N 1
ATOM 4147 C CA . ARG A 1 308 ? 157.006 152.186 180.782 1.00 31.96 707 ARG A CA 1
ATOM 4148 C C . ARG A 1 308 ? 155.854 152.567 179.859 1.00 33.89 707 ARG A C 1
ATOM 4149 O O . ARG A 1 308 ? 154.756 152.912 180.300 1.00 36.07 707 ARG A O 1
ATOM 4159 N N . LEU A 1 309 ? 156.119 152.505 178.554 1.00 34.11 708 LEU A N 1
ATOM 4160 C CA . LEU A 1 309 ? 155.170 152.943 177.539 1.00 31.24 708 LEU A CA 1
ATOM 4161 C C . LEU A 1 309 ? 153.847 152.201 177.658 1.00 37.09 708 LEU A C 1
ATOM 4162 O O . LEU A 1 309 ? 153.777 150.994 177.411 1.00 33.02 708 LEU A O 1
ATOM 4178 N N . THR A 1 310 ? 152.791 152.921 178.036 1.00 41.12 709 THR A N 1
ATOM 4179 C CA . THR A 1 310 ? 151.453 152.357 178.120 1.00 35.89 709 THR A CA 1
ATOM 4180 C C . THR A 1 310 ? 150.400 153.211 177.434 1.00 41.91 709 THR A C 1
ATOM 4181 O O . THR A 1 310 ? 149.270 152.741 177.265 1.00 47.16 709 THR A O 1
ATOM 4192 N N . ARG A 1 311 ? 150.725 154.438 177.041 1.00 39.19 710 ARG A N 1
ATOM 4193 C CA . ARG A 1 311 ? 149.831 155.297 176.282 1.00 33.47 710 ARG A CA 1
ATOM 4194 C C . ARG A 1 311 ? 150.410 155.510 174.891 1.00 34.00 710 ARG A C 1
ATOM 4195 O O . ARG A 1 311 ? 151.612 155.741 174.738 1.00 38.03 710 ARG A O 1
ATOM 4199 N N . SER A 1 312 ? 149.551 155.428 173.880 1.00 37.02 711 SER A N 1
ATOM 4200 C CA . SER A 1 312 ? 150.013 155.508 172.503 1.00 31.97 711 SER A CA 1
ATOM 4201 C C . SER A 1 312 ? 150.725 156.827 172.246 1.00 27.92 711 SER A C 1
ATOM 4202 O O . SER A 1 312 ? 150.270 157.891 172.670 1.00 42.45 711 SER A O 1
ATOM 4210 N N . ILE A 1 313 ? 151.856 156.751 171.546 1.00 26.25 712 ILE A N 1
ATOM 4211 C CA . ILE A 1 313 ? 152.584 157.926 171.092 1.00 36.12 712 ILE A CA 1
ATOM 4212 C C . ILE A 1 313 ? 152.913 157.744 169.617 1.00 36.29 712 ILE A C 1
ATOM 4213 O O . ILE A 1 313 ? 152.959 156.627 169.099 1.00 46.61 712 ILE A O 1
ATOM 4229 N N . LYS A 1 314 ? 153.146 158.862 168.940 1.00 29.12 713 LYS A N 1
ATOM 4230 C CA . LYS A 1 314 ? 153.490 158.803 167.528 1.00 31.13 713 LYS A CA 1
ATOM 4231 C C . LYS A 1 314 ? 154.750 157.972 167.334 1.00 37.47 713 LYS A C 1
ATOM 4232 O O . LYS A 1 314 ? 155.686 158.037 168.135 1.00 40.60 713 LYS A O 1
ATOM 4251 N N . VAL A 1 315 ? 154.769 157.179 166.261 1.00 35.16 714 VAL A N 1
ATOM 4252 C CA . VAL A 1 315 ? 155.916 156.315 166.002 1.00 36.40 714 VAL A CA 1
ATOM 4253 C C . VAL A 1 315 ? 157.173 157.142 165.779 1.00 39.18 714 VAL A C 1
ATOM 4254 O O . VAL A 1 315 ? 158.285 156.678 166.050 1.00 38.71 714 VAL A O 1
ATOM 4267 N N . VAL A 1 316 ? 157.028 158.368 165.275 1.00 36.89 715 VAL A N 1
ATOM 4268 C CA . VAL A 1 316 ? 158.193 159.222 165.071 1.00 32.36 715 VAL A CA 1
ATOM 4269 C C . VAL A 1 316 ? 158.766 159.668 166.411 1.00 31.11 715 VAL A C 1
ATOM 4270 O O . VAL A 1 316 ? 159.988 159.738 166.589 1.00 43.54 715 VAL A O 1
ATOM 4283 N N . GLN A 1 317 ? 157.897 159.982 167.372 1.00 25.11 716 GLN A N 1
ATOM 4284 C CA . GLN A 1 317 ? 158.373 160.327 168.706 1.00 33.49 716 GLN A CA 1
ATOM 4285 C C . GLN A 1 317 ? 159.067 159.140 169.359 1.00 39.33 716 GLN A C 1
ATOM 4286 O O . GLN A 1 317 ? 160.104 159.298 170.015 1.00 41.27 716 GLN A O 1
ATOM 4300 N N . LEU A 1 318 ? 158.512 157.940 169.185 1.00 38.58 717 LEU A N 1
ATOM 4301 C CA . LEU A 1 318 ? 159.167 156.745 169.703 1.00 32.46 717 LEU A CA 1
ATOM 4302 C C . LEU A 1 318 ? 160.523 156.543 169.046 1.00 31.62 717 LEU A C 1
ATOM 4303 O O . LEU A 1 318 ? 161.489 156.155 169.708 1.00 41.15 717 LEU A O 1
ATOM 4319 N N . ALA A 1 319 ? 160.614 156.790 167.739 1.00 28.18 718 ALA A N 1
ATOM 4320 C CA . ALA A 1 319 ? 161.893 156.658 167.052 1.00 31.36 718 ALA A CA 1
ATOM 4321 C C . ALA A 1 319 ? 162.915 157.641 167.605 1.00 27.57 718 ALA A C 1
ATOM 4322 O O . ALA A 1 319 ? 164.078 157.284 167.824 1.00 31.81 718 ALA A O 1
ATOM 4329 N N . GLY A 1 320 ? 162.501 158.886 167.834 1.00 27.65 719 GLY A N 1
ATOM 4330 C CA . GLY A 1 320 ? 163.409 159.853 168.429 1.00 29.93 719 GLY A CA 1
ATOM 4331 C C . GLY A 1 320 ? 163.865 159.437 169.814 1.00 35.82 719 GLY A C 1
ATOM 4332 O O . GLY A 1 320 ? 165.045 159.561 170.155 1.00 43.12 719 GLY A O 1
ATOM 4336 N N . TYR A 1 321 ? 162.938 158.930 170.630 1.00 30.00 720 TYR A N 1
ATOM 4337 C CA . TYR A 1 321 ? 163.305 158.469 171.965 1.00 25.84 720 TYR A CA 1
ATOM 4338 C C . TYR A 1 321 ? 164.289 157.310 171.895 1.00 36.57 720 TYR A C 1
ATOM 4339 O O . TYR A 1 321 ? 165.259 157.260 172.658 1.00 36.31 720 TYR A O 1
ATOM 4357 N N . VAL A 1 322 ? 164.048 156.362 170.989 1.00 35.28 721 VAL A N 1
ATOM 4358 C CA . VAL A 1 322 ? 164.936 155.213 170.853 1.00 22.97 721 VAL A CA 1
ATOM 4359 C C . VAL A 1 322 ? 166.319 155.666 170.416 1.00 25.66 721 VAL A C 1
ATOM 4360 O O . VAL A 1 322 ? 167.337 155.181 170.922 1.00 35.49 721 VAL A O 1
ATOM 4373 N N . SER A 1 323 ? 166.382 156.600 169.467 1.00 27.15 722 SER A N 1
ATOM 4374 C CA . SER A 1 323 ? 167.675 157.112 169.026 1.00 27.40 722 SER A CA 1
ATOM 4375 C C . SER A 1 323 ? 168.405 157.809 170.164 1.00 27.33 722 SER A C 1
ATOM 4376 O O . SER A 1 323 ? 169.627 157.678 170.299 1.00 29.87 722 SER A O 1
ATOM 4384 N N . GLU A 1 324 ? 167.676 158.557 170.993 1.00 39.00 723 GLU A N 1
ATOM 4385 C CA . GLU A 1 324 ? 168.325 159.319 172.054 1.00 36.10 723 GLU A CA 1
ATOM 4386 C C . GLU A 1 324 ? 168.791 158.419 173.192 1.00 39.67 723 GLU A C 1
ATOM 4387 O O . GLU A 1 324 ? 169.851 158.659 173.781 1.00 45.71 723 GLU A O 1
ATOM 4399 N N . HIS A 1 325 ? 168.025 157.377 173.514 1.00 33.67 724 HIS A N 1
ATOM 4400 C CA . HIS A 1 325 ? 168.252 156.604 174.728 1.00 33.89 724 HIS A CA 1
ATOM 4401 C C . HIS A 1 325 ? 168.805 155.209 174.492 1.00 36.53 724 HIS A C 1
ATOM 4402 O O . HIS A 1 325 ? 169.444 154.660 175.390 1.00 36.74 724 HIS A O 1
ATOM 4416 N N . ALA A 1 326 ? 168.576 154.619 173.323 1.00 36.32 725 ALA A N 1
ATOM 4417 C CA . ALA A 1 326 ? 169.094 153.297 173.005 1.00 23.24 725 ALA A CA 1
ATOM 4418 C C . ALA A 1 326 ? 170.339 153.354 172.134 1.00 20.08 725 ALA A C 1
ATOM 4419 O O . ALA A 1 326 ? 170.803 152.310 171.670 1.00 35.02 725 ALA A O 1
ATOM 4426 N N . ALA A 1 327 ? 170.887 154.544 171.901 1.00 28.55 726 ALA A N 1
ATOM 4427 C CA . ALA A 1 327 ? 172.093 154.703 171.091 1.00 39.87 726 ALA A CA 1
ATOM 4428 C C . ALA A 1 327 ? 171.932 154.042 169.725 1.00 41.84 726 ALA A C 1
ATOM 4429 O O . ALA A 1 327 ? 172.824 153.346 169.237 1.00 36.47 726 ALA A O 1
ATOM 4436 N N . TYR A 1 328 ? 170.778 154.257 169.103 1.00 36.39 727 TYR A N 1
ATOM 4437 C CA . TYR A 1 328 ? 170.558 153.790 167.742 1.00 34.76 727 TYR A CA 1
ATOM 4438 C C . TYR A 1 328 ? 171.358 154.664 166.783 1.00 33.32 727 TYR A C 1
ATOM 4439 O O . TYR A 1 328 ? 171.237 155.893 166.808 1.00 39.08 727 TYR A O 1
ATOM 4457 N N . HIS A 1 329 ? 172.183 154.039 165.947 1.00 40.11 728 HIS A N 1
ATOM 4458 C CA . HIS A 1 329 ? 173.139 154.760 165.117 1.00 46.01 728 HIS A CA 1
ATOM 4459 C C . HIS A 1 329 ? 172.665 154.979 163.687 1.00 45.01 728 HIS A C 1
ATOM 4460 O O . HIS A 1 329 ? 173.398 155.582 162.897 1.00 47.64 728 HIS A O 1
ATOM 4474 N N . HIS A 1 330 ? 171.476 154.518 163.330 1.00 36.88 729 HIS A N 1
ATOM 4475 C CA . HIS A 1 330 ? 170.994 154.586 161.960 1.00 39.30 729 HIS A CA 1
ATOM 4476 C C . HIS A 1 330 ? 169.864 155.605 161.851 1.00 42.47 729 HIS A C 1
ATOM 4477 O O . HIS A 1 330 ? 169.473 156.250 162.828 1.00 46.05 729 HIS A O 1
ATOM 4491 N N . GLY A 1 331 ? 169.337 155.748 160.638 1.00 40.31 730 GLY A N 1
ATOM 4492 C CA . GLY A 1 331 ? 168.330 156.754 160.386 1.00 37.93 730 GLY A CA 1
ATOM 4493 C C . GLY A 1 331 ? 166.986 156.400 160.987 1.00 38.28 730 GLY A C 1
ATOM 4494 O O . GLY A 1 331 ? 166.711 155.262 161.360 1.00 40.82 730 GLY A O 1
ATOM 4498 N N . GLU A 1 332 ? 166.132 157.420 161.085 1.00 32.53 731 GLU A N 1
ATOM 4499 C CA . GLU A 1 332 ? 164.804 157.216 161.650 1.00 31.95 731 GLU A CA 1
ATOM 4500 C C . GLU A 1 332 ? 163.962 156.306 160.768 1.00 36.93 731 GLU A C 1
ATOM 4501 O O . GLU A 1 332 ? 163.278 155.409 161.273 1.00 31.73 731 GLU A O 1
ATOM 4505 N N . GLN A 1 333 ? 164.010 156.508 159.448 1.00 40.80 732 GLN A N 1
ATOM 4506 C CA . GLN A 1 333 ? 163.172 155.722 158.547 1.00 38.48 732 GLN A CA 1
ATOM 4507 C C . GLN A 1 333 ? 163.328 154.232 158.812 1.00 37.04 732 GLN A C 1
ATOM 4508 O O . GLN A 1 333 ? 162.341 153.487 158.829 1.00 42.88 732 GLN A O 1
ATOM 4512 N N . SER A 1 334 ? 164.561 153.779 159.034 1.00 29.70 733 SER A N 1
ATOM 4513 C CA . SER A 1 334 ? 164.772 152.392 159.427 1.00 29.33 733 SER A CA 1
ATOM 4514 C C . SER A 1 334 ? 164.103 152.100 160.762 1.00 30.51 733 SER A C 1
ATOM 4515 O O . SER A 1 334 ? 163.506 151.035 160.946 1.00 40.73 733 SER A O 1
ATOM 4523 N N . LEU A 1 335 ? 164.194 153.036 161.707 1.00 28.38 734 LEU A N 1
ATOM 4524 C CA . LEU A 1 335 ? 163.549 152.847 163.002 1.00 28.90 734 LEU A CA 1
ATOM 4525 C C . LEU A 1 335 ? 162.032 152.811 162.867 1.00 36.05 734 LEU A C 1
ATOM 4526 O O . LEU A 1 335 ? 161.364 152.002 163.521 1.00 35.97 734 LEU A O 1
ATOM 4542 N N . VAL A 1 336 ? 161.468 153.682 162.029 1.00 30.32 735 VAL A N 1
ATOM 4543 C CA . VAL A 1 336 ? 160.027 153.653 161.795 1.00 28.69 735 VAL A CA 1
ATOM 4544 C C . VAL A 1 336 ? 159.612 152.317 161.199 1.00 30.31 735 VAL A C 1
ATOM 4545 O O . VAL A 1 336 ? 158.609 151.722 161.610 1.00 37.71 735 VAL A O 1
ATOM 4558 N N . GLN A 1 337 ? 160.367 151.828 160.214 1.00 24.57 736 GLN A N 1
ATOM 4559 C CA . GLN A 1 337 ? 160.034 150.543 159.609 1.00 17.96 736 GLN A CA 1
ATOM 4560 C C . GLN A 1 337 ? 160.135 149.417 160.628 1.00 20.97 736 GLN A C 1
ATOM 4561 O O . GLN A 1 337 ? 159.305 148.503 160.638 1.00 31.00 736 GLN A O 1
ATOM 4575 N N . THR A 1 338 ? 161.150 149.464 161.492 1.00 31.31 737 THR A N 1
ATOM 4576 C CA . THR A 1 338 ? 161.297 148.432 162.512 1.00 30.06 737 THR A CA 1
ATOM 4577 C C . THR A 1 338 ? 160.124 148.443 163.481 1.00 26.03 737 THR A C 1
ATOM 4578 O O . THR A 1 338 ? 159.602 147.385 163.845 1.00 31.78 737 THR A O 1
ATOM 4589 N N . ILE A 1 339 ? 159.695 149.630 163.913 1.00 28.92 738 ILE A N 1
ATOM 4590 C CA . ILE A 1 339 ? 158.563 149.714 164.834 1.00 23.80 738 ILE A CA 1
ATOM 4591 C C . ILE A 1 339 ? 157.293 149.215 164.159 1.00 23.04 738 ILE A C 1
ATOM 4592 O O . ILE A 1 339 ? 156.485 148.496 164.766 1.00 19.20 738 ILE A O 1
ATOM 4608 N N . VAL A 1 340 ? 157.098 149.582 162.892 1.00 30.33 739 VAL A N 1
ATOM 4609 C CA . VAL A 1 340 ? 155.929 149.116 162.155 1.00 30.60 739 VAL A CA 1
ATOM 4610 C C . VAL A 1 340 ? 155.932 147.597 162.070 1.00 32.64 739 VAL A C 1
ATOM 4611 O O . VAL A 1 340 ? 154.903 146.947 162.284 1.00 39.37 739 VAL A O 1
ATOM 4624 N N . GLY A 1 341 ? 157.085 147.007 161.758 1.00 21.92 740 GLY A N 1
ATOM 4625 C CA . GLY A 1 341 ? 157.168 145.558 161.713 1.00 23.41 740 GLY A CA 1
ATOM 4626 C C . GLY A 1 341 ? 156.897 144.922 163.062 1.00 18.51 740 GLY A C 1
ATOM 4627 O O . GLY A 1 341 ? 156.266 143.867 163.148 1.00 22.21 740 GLY A O 1
ATOM 4631 N N . LEU A 1 342 ? 157.374 145.555 164.135 1.00 21.29 741 LEU A N 1
ATOM 4632 C CA . LEU A 1 342 ? 157.124 145.033 165.473 1.00 20.76 741 LEU A CA 1
ATOM 4633 C C . LEU A 1 342 ? 155.643 145.064 165.818 1.00 24.07 741 LEU A C 1
ATOM 4634 O O . LEU A 1 342 ? 155.168 144.218 166.582 1.00 9.86 741 LEU A O 1
ATOM 4650 N N . ALA A 1 343 ? 154.903 146.031 165.275 1.00 32.58 742 ALA A N 1
ATOM 4651 C CA . ALA A 1 343 ? 153.496 146.193 165.622 1.00 22.23 742 ALA A CA 1
ATOM 4652 C C . ALA A 1 343 ? 152.542 145.449 164.696 1.00 28.55 742 ALA A C 1
ATOM 4653 O O . ALA A 1 343 ? 151.410 145.167 165.103 1.00 22.78 742 ALA A O 1
ATOM 4660 N N . GLN A 1 344 ? 152.960 145.123 163.475 1.00 31.32 743 GLN A N 1
ATOM 4661 C CA . GLN A 1 344 ? 152.056 144.509 162.511 1.00 22.03 743 GLN A CA 1
ATOM 4662 C C . GLN A 1 344 ? 151.563 143.156 163.010 1.00 26.16 743 GLN A C 1
ATOM 4663 O O . GLN A 1 344 ? 152.278 142.425 163.697 1.00 32.41 743 GLN A O 1
ATOM 4677 N N . ASN A 1 345 ? 150.315 142.826 162.659 1.00 28.98 744 ASN A N 1
ATOM 4678 C CA . ASN A 1 345 ? 149.704 141.587 163.122 1.00 20.45 744 ASN A CA 1
ATOM 4679 C C . ASN A 1 345 ? 148.860 140.884 162.064 1.00 24.57 744 ASN A C 1
ATOM 4680 O O . ASN A 1 345 ? 148.108 139.966 162.413 1.00 31.56 744 ASN A O 1
ATOM 4691 N N . PHE A 1 346 ? 148.950 141.270 160.795 1.00 28.54 745 PHE A N 1
ATOM 4692 C CA . PHE A 1 346 ? 148.147 140.619 159.770 1.00 23.70 745 PHE A CA 1
ATOM 4693 C C . PHE A 1 346 ? 148.619 139.182 159.560 1.00 27.36 745 PHE A C 1
ATOM 4694 O O . PHE A 1 346 ? 149.666 138.760 160.057 1.00 29.67 745 PHE A O 1
ATOM 4711 N N . VAL A 1 347 ? 147.817 138.416 158.818 1.00 31.08 746 VAL A N 1
ATOM 4712 C CA . VAL A 1 347 ? 148.137 137.011 158.594 1.00 28.97 746 VAL A CA 1
ATOM 4713 C C . VAL A 1 347 ? 149.431 136.917 157.806 1.00 34.32 746 VAL A C 1
ATOM 4714 O O . VAL A 1 347 ? 149.618 137.611 156.799 1.00 45.06 746 VAL A O 1
ATOM 4727 N N . GLY A 1 348 ? 150.328 136.045 158.253 1.00 28.54 747 GLY A N 1
ATOM 4728 C CA . GLY A 1 348 ? 151.679 136.025 157.735 1.00 28.66 747 GLY A CA 1
ATOM 4729 C C . GLY A 1 348 ? 152.613 136.978 158.437 1.00 27.74 747 GLY A C 1
ATOM 4730 O O . GLY A 1 348 ? 153.654 137.332 157.875 1.00 32.02 747 GLY A O 1
ATOM 4734 N N . SER A 1 349 ? 152.276 137.400 159.649 1.00 26.17 748 SER A N 1
ATOM 4735 C CA . SER A 1 349 ? 153.056 138.380 160.393 1.00 21.94 748 SER A CA 1
ATOM 4736 C C . SER A 1 349 ? 153.092 137.930 161.849 1.00 31.80 748 SER A C 1
ATOM 4737 O O . SER A 1 349 ? 152.806 136.773 162.172 1.00 34.44 748 SER A O 1
ATOM 4745 N N . ASN A 1 350 ? 153.472 138.844 162.737 1.00 29.10 749 ASN A N 1
ATOM 4746 C CA . ASN A 1 350 ? 153.596 138.528 164.152 1.00 20.73 749 ASN A CA 1
ATOM 4747 C C . ASN A 1 350 ? 152.384 137.756 164.652 1.00 20.72 749 ASN A C 1
ATOM 4748 O O . ASN A 1 350 ? 151.239 138.169 164.453 1.00 21.05 749 ASN A O 1
ATOM 4759 N N . ASN A 1 351 ? 152.646 136.620 165.298 1.00 23.83 750 ASN A N 1
ATOM 4760 C CA . ASN A 1 351 ? 151.577 135.881 165.957 1.00 20.75 750 ASN A CA 1
ATOM 4761 C C . ASN A 1 351 ? 151.153 136.574 167.241 1.00 26.17 750 ASN A C 1
ATOM 4762 O O . ASN A 1 351 ? 149.958 136.656 167.546 1.00 41.98 750 ASN A O 1
ATOM 4773 N N . VAL A 1 352 ? 152.118 137.070 168.005 1.00 14.40 751 VAL A N 1
ATOM 4774 C CA . VAL A 1 352 ? 151.858 137.791 169.246 1.00 19.66 751 VAL A CA 1
ATOM 4775 C C . VAL A 1 352 ? 152.665 139.082 169.211 1.00 26.61 751 VAL A C 1
ATOM 4776 O O . VAL A 1 352 ? 153.786 139.119 169.734 1.00 30.99 751 VAL A O 1
ATOM 4789 N N . PRO A 1 353 ? 152.157 140.151 168.602 1.00 20.21 752 PRO A N 1
ATOM 4790 C CA . PRO A 1 353 ? 152.945 141.385 168.516 1.00 19.79 752 PRO A CA 1
ATOM 4791 C C . PRO A 1 353 ? 153.276 141.932 169.895 1.00 31.44 752 PRO A C 1
ATOM 4792 O O . PRO A 1 353 ? 152.465 141.872 170.820 1.00 29.67 752 PRO A O 1
ATOM 4803 N N . LEU A 1 354 ? 154.484 142.473 170.024 1.00 35.46 753 LEU A N 1
ATOM 4804 C CA . LEU A 1 354 ? 154.920 143.090 171.267 1.00 19.57 753 LEU A CA 1
ATOM 4805 C C . LEU A 1 354 ? 154.561 144.564 171.352 1.00 25.09 753 LEU A C 1
ATOM 4806 O O . LEU A 1 354 ? 154.635 145.140 172.442 1.00 34.26 753 LEU A O 1
ATOM 4822 N N . LEU A 1 355 ? 154.183 145.186 170.239 1.00 29.15 754 LEU A N 1
ATOM 4823 C CA . LEU A 1 355 ? 153.780 146.584 170.210 1.00 25.33 754 LEU A CA 1
ATOM 4824 C C . LEU A 1 355 ? 152.345 146.678 169.717 1.00 28.46 754 LEU A C 1
ATOM 4825 O O . LEU A 1 355 ? 152.000 146.104 168.680 1.00 36.48 754 LEU A O 1
ATOM 4841 N N . GLN A 1 356 ? 151.516 147.392 170.467 1.00 34.57 755 GLN A N 1
ATOM 4842 C CA . GLN A 1 356 ? 150.155 147.679 170.045 1.00 36.58 755 GLN A CA 1
ATOM 4843 C C . GLN A 1 356 ? 150.155 148.819 169.040 1.00 35.10 755 GLN A C 1
ATOM 4844 O O . GLN A 1 356 ? 150.888 149.801 169.198 1.00 42.67 755 GLN A O 1
ATOM 4858 N N . GLN A 1 357 ? 149.302 148.693 168.027 1.00 28.10 756 GLN A N 1
ATOM 4859 C CA . GLN A 1 357 ? 149.220 149.630 166.920 1.00 36.12 756 GLN A CA 1
ATOM 4860 C C . GLN A 1 357 ? 147.917 150.416 166.977 1.00 39.37 756 GLN A C 1
ATOM 4861 O O . GLN A 1 357 ? 146.878 149.901 167.399 1.00 41.55 756 GLN A O 1
ATOM 4875 N N . ASP A 1 358 ? 147.981 151.674 166.533 1.00 36.46 757 ASP A N 1
ATOM 4876 C CA . ASP A 1 358 ? 146.811 152.549 166.441 1.00 37.32 757 ASP A CA 1
ATOM 4877 C C . ASP A 1 358 ? 146.987 153.383 165.173 1.00 36.30 757 ASP A C 1
ATOM 4878 O O . ASP A 1 358 ? 147.625 154.439 165.194 1.00 40.69 757 ASP A O 1
ATOM 4882 N N . GLY A 1 359 ? 146.426 152.900 164.075 1.00 33.90 758 GLY A N 1
ATOM 4883 C CA . GLY A 1 359 ? 146.544 153.546 162.790 1.00 35.67 758 GLY A CA 1
ATOM 4884 C C . GLY A 1 359 ? 146.631 152.514 161.689 1.00 41.27 758 GLY A C 1
ATOM 4885 O O . GLY A 1 359 ? 146.186 151.379 161.846 1.00 44.94 758 GLY A O 1
ATOM 4889 N N . GLN A 1 360 ? 147.209 152.923 160.563 1.00 39.59 759 GLN A N 1
ATOM 4890 C CA . GLN A 1 360 ? 147.400 152.047 159.408 1.00 41.71 759 GLN A CA 1
ATOM 4891 C C . GLN A 1 360 ? 148.828 151.515 159.454 1.00 45.53 759 GLN A C 1
ATOM 4892 O O . GLN A 1 360 ? 149.761 152.141 158.953 1.00 45.28 759 GLN A O 1
ATOM 4902 N N . PHE A 1 361 ? 148.996 150.344 160.059 1.00 40.80 760 PHE A N 1
ATOM 4903 C CA . PHE A 1 361 ? 150.290 149.680 160.117 1.00 31.90 760 PHE A CA 1
ATOM 4904 C C . PHE A 1 361 ? 150.492 148.690 158.980 1.00 32.77 760 PHE A C 1
ATOM 4905 O O . PHE A 1 361 ? 151.521 148.010 158.947 1.00 42.60 760 PHE A O 1
ATOM 4922 N N . GLY A 1 362 ? 149.553 148.596 158.059 1.00 35.55 761 GLY A N 1
ATOM 4923 C CA . GLY A 1 362 ? 149.658 147.678 156.948 1.00 35.72 761 GLY A CA 1
ATOM 4924 C C . GLY A 1 362 ? 148.742 146.483 157.126 1.00 34.64 761 GLY A C 1
ATOM 4925 O O . GLY A 1 362 ? 148.422 146.067 158.246 1.00 33.47 761 GLY A O 1
ATOM 4929 N N . THR A 1 363 ? 148.312 145.920 156.001 1.00 36.72 762 THR A N 1
ATOM 4930 C CA . THR A 1 363 ? 147.392 144.793 155.979 1.00 37.80 762 THR A CA 1
ATOM 4931 C C . THR A 1 363 ? 147.926 143.741 155.018 1.00 32.88 762 THR A C 1
ATOM 4932 O O . THR A 1 363 ? 148.969 143.919 154.384 1.00 40.03 762 THR A O 1
ATOM 4943 N N . ARG A 1 364 ? 147.201 142.629 154.912 1.00 30.93 763 ARG A N 1
ATOM 4944 C CA . ARG A 1 364 ? 147.588 141.576 153.985 1.00 35.32 763 ARG A CA 1
ATOM 4945 C C . ARG A 1 364 ? 147.389 141.978 152.532 1.00 40.59 763 ARG A C 1
ATOM 4946 O O . ARG A 1 364 ? 147.825 141.245 151.640 1.00 40.09 763 ARG A O 1
ATOM 4967 N N . LEU A 1 365 ? 146.739 143.112 152.273 1.00 49.60 764 LEU A N 1
ATOM 4968 C CA . LEU A 1 365 ? 146.545 143.553 150.898 1.00 38.49 764 LEU A CA 1
ATOM 4969 C C . LEU A 1 365 ? 147.880 143.738 150.193 1.00 40.09 764 LEU A C 1
ATOM 4970 O O . LEU A 1 365 ? 148.085 143.230 149.087 1.00 51.13 764 LEU A O 1
ATOM 4986 N N . GLN A 1 366 ? 148.807 144.458 150.825 1.00 39.64 765 GLN A N 1
ATOM 4987 C CA . GLN A 1 366 ? 150.120 144.720 150.249 1.00 41.40 765 GLN A CA 1
ATOM 4988 C C . GLN A 1 366 ? 151.239 144.113 151.084 1.00 38.61 765 GLN A C 1
ATOM 4989 O O . GLN A 1 366 ? 152.405 144.474 150.908 1.00 39.96 765 GLN A O 1
ATOM 5003 N N . GLY A 1 367 ? 150.910 143.197 151.987 1.00 36.60 766 GLY A N 1
ATOM 5004 C CA . GLY A 1 367 ? 151.930 142.575 152.812 1.00 31.39 766 GLY A CA 1
ATOM 5005 C C . GLY A 1 367 ? 152.612 143.542 153.751 1.00 36.60 766 GLY A C 1
ATOM 5006 O O . GLY A 1 367 ? 153.840 143.505 153.894 1.00 41.92 766 GLY A O 1
ATOM 5010 N N . GLY A 1 368 ? 151.843 144.418 154.388 1.00 31.89 767 GLY A N 1
ATOM 5011 C CA . GLY A 1 368 ? 152.388 145.368 155.328 1.00 30.26 767 GLY A CA 1
ATOM 5012 C C . GLY A 1 368 ? 152.999 146.601 154.707 1.00 32.37 767 GLY A C 1
ATOM 5013 O O . GLY A 1 368 ? 153.442 147.487 155.447 1.00 32.45 767 GLY A O 1
ATOM 5017 N N . LYS A 1 369 ? 153.039 146.691 153.377 1.00 45.12 768 LYS A N 1
ATOM 5018 C CA . LYS A 1 369 ? 153.609 147.855 152.711 1.00 40.85 768 LYS A CA 1
ATOM 5019 C C . LYS A 1 369 ? 152.648 149.032 152.678 1.00 41.11 768 LYS A C 1
ATOM 5020 O O . LYS A 1 369 ? 153.077 150.157 152.403 1.00 39.72 768 LYS A O 1
ATOM 5039 N N . ASP A 1 370 ? 151.367 148.798 152.945 1.00 39.38 769 ASP A N 1
ATOM 5040 C CA . ASP A 1 370 ? 150.356 149.850 152.902 1.00 32.38 769 ASP A CA 1
ATOM 5041 C C . ASP A 1 370 ? 150.105 150.380 154.312 1.00 39.86 769 ASP A C 1
ATOM 5042 O O . ASP A 1 370 ? 149.034 150.216 154.896 1.00 44.98 769 ASP A O 1
ATOM 5051 N N . HIS A 1 371 ? 151.128 151.030 154.854 1.00 39.69 770 HIS A N 1
ATOM 5052 C CA . HIS A 1 371 ? 151.051 151.641 156.171 1.00 35.98 770 HIS A CA 1
ATOM 5053 C C . HIS A 1 371 ? 151.272 153.141 156.049 1.00 36.03 770 HIS A C 1
ATOM 5054 O O . HIS A 1 371 ? 151.989 153.610 155.161 1.00 37.88 770 HIS A O 1
ATOM 5068 N N . ALA A 1 372 ? 150.635 153.890 156.943 1.00 37.64 771 ALA A N 1
ATOM 5069 C CA . ALA A 1 372 ? 150.748 155.337 156.919 1.00 41.13 771 ALA A CA 1
ATOM 5070 C C . ALA A 1 372 ? 152.126 155.770 157.413 1.00 37.01 771 ALA A C 1
ATOM 5071 O O . ALA A 1 372 ? 152.877 155.000 158.015 1.00 41.26 771 ALA A O 1
ATOM 5078 N N . ALA A 1 373 ? 152.455 157.030 157.144 1.00 34.69 772 ALA A N 1
ATOM 5079 C CA . ALA A 1 373 ? 153.731 157.577 157.573 1.00 33.83 772 ALA A CA 1
ATOM 5080 C C . ALA A 1 373 ? 153.809 157.605 159.095 1.00 40.30 772 ALA A C 1
ATOM 5081 O O . ALA A 1 373 ? 152.796 157.618 159.797 1.00 48.03 772 ALA A O 1
ATOM 5088 N N . GLY A 1 374 ? 155.040 157.619 159.607 1.00 38.64 773 GLY A N 1
ATOM 5089 C CA . GLY A 1 374 ? 155.234 157.568 161.045 1.00 38.55 773 GLY A CA 1
ATOM 5090 C C . GLY A 1 374 ? 154.538 158.694 161.781 1.00 42.11 773 GLY A C 1
ATOM 5091 O O . GLY A 1 374 ? 154.214 158.561 162.964 1.00 36.20 773 GLY A O 1
ATOM 5095 N N . ARG A 1 375 ? 154.301 159.815 161.100 1.00 45.17 774 ARG A N 1
ATOM 5096 C CA . ARG A 1 375 ? 153.604 160.942 161.705 1.00 42.42 774 ARG A CA 1
ATOM 5097 C C . ARG A 1 375 ? 152.117 160.683 161.900 1.00 46.32 774 ARG A C 1
ATOM 5098 O O . ARG A 1 375 ? 151.454 161.480 162.569 1.00 55.70 774 ARG A O 1
ATOM 5119 N N . TYR A 1 376 ? 151.577 159.604 161.331 1.00 38.81 775 TYR A N 1
ATOM 5120 C CA . TYR A 1 376 ? 150.153 159.316 161.416 1.00 37.41 775 TYR A CA 1
ATOM 5121 C C . TYR A 1 376 ? 149.817 158.079 162.232 1.00 44.38 775 TYR A C 1
ATOM 5122 O O . TYR A 1 376 ? 148.652 157.909 162.603 1.00 48.76 775 TYR A O 1
ATOM 5140 N N . ILE A 1 377 ? 150.790 157.223 162.524 1.00 38.15 776 ILE A N 1
ATOM 5141 C CA . ILE A 1 377 ? 150.548 155.969 163.230 1.00 31.53 776 ILE A CA 1
ATOM 5142 C C . ILE A 1 377 ? 151.056 156.100 164.655 1.00 31.88 776 ILE A C 1
ATOM 5143 O O . ILE A 1 377 ? 152.144 156.637 164.895 1.00 44.93 776 ILE A O 1
ATOM 5159 N N . PHE A 1 378 ? 150.260 155.621 165.603 1.00 31.84 777 PHE A N 1
ATOM 5160 C CA . PHE A 1 378 ? 150.613 155.614 167.013 1.00 27.63 777 PHE A CA 1
ATOM 5161 C C . PHE A 1 378 ? 150.892 154.184 167.454 1.00 35.55 777 PHE A C 1
ATOM 5162 O O . PHE A 1 378 ? 150.392 153.228 166.859 1.00 42.39 777 PHE A O 1
ATOM 5179 N N . THR A 1 379 ? 151.691 154.038 168.507 1.00 33.94 778 THR A N 1
ATOM 5180 C CA . THR A 1 379 ? 151.996 152.711 169.015 1.00 26.61 778 THR A CA 1
ATOM 5181 C C . THR A 1 379 ? 152.282 152.786 170.505 1.00 32.94 778 THR A C 1
ATOM 5182 O O . THR A 1 379 ? 152.659 153.832 171.037 1.00 44.94 778 THR A O 1
ATOM 5193 N N . ARG A 1 380 ? 152.100 151.650 171.167 1.00 34.39 779 ARG A N 1
ATOM 5194 C CA . ARG A 1 380 ? 152.441 151.503 172.578 1.00 27.50 779 ARG A CA 1
ATOM 5195 C C . ARG A 1 380 ? 152.847 150.053 172.808 1.00 30.13 779 ARG A C 1
ATOM 5196 O O . ARG A 1 380 ? 153.089 149.307 171.859 1.00 36.69 779 ARG A O 1
ATOM 5217 N N . LEU A 1 381 ? 152.905 149.640 174.068 1.00 34.79 780 LEU A N 1
ATOM 5218 C CA . LEU A 1 381 ? 153.210 148.255 174.400 1.00 28.88 780 LEU A CA 1
ATOM 5219 C C . LEU A 1 381 ? 151.917 147.471 174.568 1.00 32.84 780 LEU A C 1
ATOM 5220 O O . LEU A 1 381 ? 150.977 147.941 175.215 1.00 36.60 780 LEU A O 1
ATOM 5236 N N . THR A 1 382 ? 151.874 146.278 173.982 1.00 29.18 781 THR A N 1
ATOM 5237 C CA . THR A 1 382 ? 150.712 145.417 174.106 1.00 22.73 781 THR A CA 1
ATOM 5238 C C . THR A 1 382 ? 150.560 144.934 175.546 1.00 29.07 781 THR A C 1
ATOM 5239 O O . THR A 1 382 ? 151.516 144.900 176.324 1.00 28.42 781 THR A O 1
ATOM 5250 N N . ASN A 1 383 ? 149.328 144.566 175.900 1.00 36.12 782 ASN A N 1
ATOM 5251 C CA . ASN A 1 383 ? 149.056 144.131 177.264 1.00 34.27 782 ASN A CA 1
ATOM 5252 C C . ASN A 1 383 ? 149.816 142.864 177.629 1.00 34.33 782 ASN A C 1
ATOM 5253 O O . ASN A 1 383 ? 150.013 142.595 178.819 1.00 35.62 782 ASN A O 1
ATOM 5257 N N . ILE A 1 384 ? 150.252 142.083 176.639 1.00 26.71 783 ILE A N 1
ATOM 5258 C CA . ILE A 1 384 ? 150.941 140.824 176.888 1.00 13.83 783 ILE A CA 1
ATOM 5259 C C . ILE A 1 384 ? 152.443 140.935 176.700 1.00 26.45 783 ILE A C 1
ATOM 5260 O O . ILE A 1 384 ? 153.149 139.928 176.827 1.00 32.04 783 ILE A O 1
ATOM 5276 N N . ALA A 1 385 ? 152.957 142.127 176.399 1.00 26.02 784 ALA A N 1
ATOM 5277 C CA . ALA A 1 385 ? 154.395 142.279 176.210 1.00 13.23 784 ALA A CA 1
ATOM 5278 C C . ALA A 1 385 ? 155.153 141.971 177.492 1.00 21.16 784 ALA A C 1
ATOM 5279 O O . ALA A 1 385 ? 156.211 141.334 177.456 1.00 28.20 784 ALA A O 1
ATOM 5286 N N . ARG A 1 386 ? 154.635 142.416 178.633 1.00 33.09 785 ARG A N 1
ATOM 5287 C CA . ARG A 1 386 ? 155.309 142.240 179.911 1.00 23.97 785 ARG A CA 1
ATOM 5288 C C . ARG A 1 386 ? 154.915 140.954 180.622 1.00 24.11 785 ARG A C 1
ATOM 5289 O O . ARG A 1 386 ? 155.424 140.690 181.715 1.00 32.90 785 ARG A O 1
ATOM 5310 N N . TYR A 1 387 ? 154.023 140.156 180.045 1.00 26.73 786 TYR A N 1
ATOM 5311 C CA . TYR A 1 387 ? 153.805 138.798 180.518 1.00 21.55 786 TYR A CA 1
ATOM 5312 C C . TYR A 1 387 ? 154.700 137.794 179.812 1.00 26.83 786 TYR A C 1
ATOM 5313 O O . TYR A 1 387 ? 154.822 136.659 180.281 1.00 42.96 786 TYR A O 1
ATOM 5331 N N . ILE A 1 388 ? 155.319 138.185 178.702 1.00 24.49 787 ILE A N 1
ATOM 5332 C CA . ILE A 1 388 ? 156.354 137.383 178.061 1.00 24.95 787 ILE A CA 1
ATOM 5333 C C . ILE A 1 388 ? 157.737 137.823 178.512 1.00 20.97 787 ILE A C 1
ATOM 5334 O O . ILE A 1 388 ? 158.557 137.006 178.936 1.00 31.72 787 ILE A O 1
ATOM 5350 N N . TYR A 1 389 ? 158.015 139.122 178.430 1.00 14.89 788 TYR A N 1
ATOM 5351 C CA . TYR A 1 389 ? 159.266 139.691 178.924 1.00 19.24 788 TYR A CA 1
ATOM 5352 C C . TYR A 1 389 ? 159.024 140.155 180.352 1.00 24.13 788 TYR A C 1
ATOM 5353 O O . TYR A 1 389 ? 158.689 141.310 180.608 1.00 25.67 788 TYR A O 1
ATOM 5371 N N . HIS A 1 390 ? 159.205 139.240 181.294 1.00 32.58 789 HIS A N 1
ATOM 5372 C CA . HIS A 1 390 ? 158.868 139.522 182.679 1.00 35.41 789 HIS A CA 1
ATOM 5373 C C . HIS A 1 390 ? 159.728 140.668 183.211 1.00 39.77 789 HIS A C 1
ATOM 5374 O O . HIS A 1 390 ? 160.921 140.745 182.896 1.00 39.71 789 HIS A O 1
ATOM 5388 N N . PRO A 1 391 ? 159.159 141.579 184.010 1.00 34.84 790 PRO A N 1
ATOM 5389 C CA . PRO A 1 391 ? 159.989 142.658 184.571 1.00 27.39 790 PRO A CA 1
ATOM 5390 C C . PRO A 1 391 ? 161.128 142.160 185.440 1.00 37.64 790 PRO A C 1
ATOM 5391 O O . PRO A 1 391 ? 162.216 142.746 185.418 1.00 44.95 790 PRO A O 1
ATOM 5402 N N . SER A 1 392 ? 160.917 141.085 186.204 1.00 34.67 791 SER A N 1
ATOM 5403 C CA . SER A 1 392 ? 161.962 140.615 187.109 1.00 33.13 791 SER A CA 1
ATOM 5404 C C . SER A 1 392 ? 163.231 140.270 186.344 1.00 40.20 791 SER A C 1
ATOM 5405 O O . SER A 1 392 ? 164.340 140.613 186.773 1.00 38.01 791 SER A O 1
ATOM 5413 N N . ASP A 1 393 ? 163.085 139.624 185.189 1.00 37.79 792 ASP A N 1
ATOM 5414 C CA . ASP A 1 393 ? 164.244 139.223 184.408 1.00 32.78 792 ASP A CA 1
ATOM 5415 C C . ASP A 1 393 ? 165.040 140.412 183.895 1.00 39.65 792 ASP A C 1
ATOM 5416 O O . ASP A 1 393 ? 166.170 140.223 183.436 1.00 43.61 792 ASP A O 1
ATOM 5425 N N . ASP A 1 394 ? 164.491 141.627 183.958 1.00 38.31 793 ASP A N 1
ATOM 5426 C CA . ASP A 1 394 ? 165.283 142.794 183.591 1.00 38.93 793 ASP A CA 1
ATOM 5427 C C . ASP A 1 394 ? 166.474 142.980 184.517 1.00 37.66 793 ASP A C 1
ATOM 5428 O O . ASP A 1 394 ? 167.404 143.713 184.167 1.00 37.07 793 ASP A O 1
ATOM 5437 N N . PHE A 1 395 ? 166.469 142.340 185.686 1.00 38.43 794 PHE A N 1
ATOM 5438 C CA . PHE A 1 395 ? 167.550 142.505 186.647 1.00 42.39 794 PHE A CA 1
ATOM 5439 C C . PHE A 1 395 ? 168.692 141.516 186.455 1.00 42.13 794 PHE A C 1
ATOM 5440 O O . PHE A 1 395 ? 169.738 141.679 187.090 1.00 44.97 794 PHE A O 1
ATOM 5457 N N . VAL A 1 396 ? 168.533 140.510 185.596 1.00 34.08 795 VAL A N 1
ATOM 5458 C CA . VAL A 1 396 ? 169.508 139.436 185.463 1.00 32.96 795 VAL A CA 1
ATOM 5459 C C . VAL A 1 396 ? 170.168 139.403 184.096 1.00 38.34 795 VAL A C 1
ATOM 5460 O O . VAL A 1 396 ? 171.061 138.580 183.876 1.00 39.36 795 VAL A O 1
ATOM 5473 N N . VAL A 1 397 ? 169.765 140.264 183.172 1.00 40.44 796 VAL A N 1
ATOM 5474 C CA . VAL A 1 397 ? 170.375 140.308 181.853 1.00 35.96 796 VAL A CA 1
ATOM 5475 C C . VAL A 1 397 ? 171.555 141.272 181.884 1.00 33.71 796 VAL A C 1
ATOM 5476 O O . VAL A 1 397 ? 171.655 142.146 182.747 1.00 38.65 796 VAL A O 1
ATOM 5489 N N . ASP A 1 398 ? 172.465 141.105 180.931 1.00 35.05 797 ASP A N 1
ATOM 5490 C CA . ASP A 1 398 ? 173.669 141.918 180.837 1.00 42.53 797 ASP A CA 1
ATOM 5491 C C . ASP A 1 398 ? 173.438 143.041 179.837 1.00 36.80 797 ASP A C 1
ATOM 5492 O O . ASP A 1 398 ? 173.000 142.792 178.710 1.00 38.96 797 ASP A O 1
ATOM 5501 N N . TYR A 1 399 ? 173.744 144.269 180.245 1.00 34.05 798 TYR A N 1
ATOM 5502 C CA . TYR A 1 399 ? 173.426 145.458 179.467 1.00 37.30 798 TYR A CA 1
ATOM 5503 C C . TYR A 1 399 ? 174.670 145.986 178.765 1.00 40.31 798 TYR A C 1
ATOM 5504 O O . TYR A 1 399 ? 175.729 146.125 179.385 1.00 43.85 798 TYR A O 1
ATOM 5522 N N . LYS A 1 400 ? 174.534 146.278 177.475 1.00 28.32 799 LYS A N 1
ATOM 5523 C CA . LYS A 1 400 ? 175.634 146.824 176.697 1.00 35.45 799 LYS A CA 1
ATOM 5524 C C . LYS A 1 400 ? 175.919 148.265 177.109 1.00 34.77 799 LYS A C 1
ATOM 5525 O O . LYS A 1 400 ? 175.078 148.952 177.694 1.00 29.00 799 LYS A O 1
ATOM 5544 N N . ASP A 1 401 ? 177.131 148.722 176.793 1.00 36.97 800 ASP A N 1
ATOM 5545 C CA . ASP A 1 401 ? 177.579 150.082 177.101 1.00 42.41 800 ASP A CA 1
ATOM 5546 C C . ASP A 1 401 ? 178.233 150.656 175.848 1.00 50.09 800 ASP A C 1
ATOM 5547 O O . ASP A 1 401 ? 179.434 150.480 175.628 1.00 52.03 800 ASP A O 1
ATOM 5551 N N . ASP A 1 402 ? 177.442 151.350 175.032 1.00 49.60 801 ASP A N 1
ATOM 5552 C CA . ASP A 1 402 ? 177.926 151.946 173.789 1.00 48.32 801 ASP A CA 1
ATOM 5553 C C . ASP A 1 402 ? 178.391 153.363 174.090 1.00 53.07 801 ASP A C 1
ATOM 5554 O O . ASP A 1 402 ? 177.589 154.299 174.125 1.00 50.46 801 ASP A O 1
ATOM 5558 N N . ASP A 1 403 ? 179.698 153.525 174.296 1.00 57.33 802 ASP A N 1
ATOM 5559 C CA . ASP A 1 403 ? 180.290 154.815 174.639 1.00 55.65 802 ASP A CA 1
ATOM 5560 C C . ASP A 1 403 ? 179.728 155.335 175.963 1.00 56.73 802 ASP A C 1
ATOM 5561 O O . ASP A 1 403 ? 179.128 156.408 176.042 1.00 55.08 802 ASP A O 1
ATOM 5565 N N . GLY A 1 404 ? 179.933 154.544 177.007 1.00 49.70 803 GLY A N 1
ATOM 5566 C CA . GLY A 1 404 ? 179.523 154.933 178.355 1.00 47.55 803 GLY A CA 1
ATOM 5567 C C . GLY A 1 404 ? 178.058 154.762 178.671 1.00 50.62 803 GLY A C 1
ATOM 5568 O O . GLY A 1 404 ? 177.710 154.117 179.663 1.00 55.69 803 GLY A O 1
ATOM 5572 N N . LEU A 1 405 ? 177.182 155.331 177.849 1.00 45.84 804 LEU A N 1
ATOM 5573 C CA . LEU A 1 405 ? 175.751 155.241 178.099 1.00 38.97 804 LEU A CA 1
ATOM 5574 C C . LEU A 1 405 ? 175.307 153.784 178.127 1.00 37.06 804 LEU A C 1
ATOM 5575 O O . LEU A 1 405 ? 175.696 152.987 177.269 1.00 40.70 804 LEU A O 1
ATOM 5591 N N . SER A 1 406 ? 174.496 153.437 179.123 1.00 35.96 805 SER A N 1
ATOM 5592 C CA . SER A 1 406 ? 173.940 152.094 179.199 1.00 36.52 805 SER A CA 1
ATOM 5593 C C . SER A 1 406 ? 172.889 151.900 178.114 1.00 40.25 805 SER A C 1
ATOM 5594 O O . SER A 1 406 ? 172.051 152.774 177.875 1.00 41.30 805 SER A O 1
ATOM 5602 N N . VAL A 1 407 ? 172.930 150.740 177.463 1.00 41.59 806 VAL A N 1
ATOM 5603 C CA . VAL A 1 407 ? 172.098 150.478 176.296 1.00 31.12 806 VAL A CA 1
ATOM 5604 C C . VAL A 1 407 ? 171.406 149.134 176.467 1.00 39.78 806 VAL A C 1
ATOM 5605 O O . VAL A 1 407 ? 171.510 148.500 177.522 1.00 43.19 806 VAL A O 1
ATOM 5618 N N . GLU A 1 408 ? 170.681 148.702 175.439 1.00 41.42 807 GLU A N 1
ATOM 5619 C CA . GLU A 1 408 ? 169.914 147.463 175.452 1.00 28.86 807 GLU A CA 1
ATOM 5620 C C . GLU A 1 408 ? 170.740 146.300 175.983 1.00 26.51 807 GLU A C 1
ATOM 5621 O O . GLU A 1 408 ? 171.975 146.354 175.968 1.00 34.40 807 GLU A O 1
ATOM 5633 N N . PRO A 1 409 ? 170.102 145.238 176.464 1.00 21.03 808 PRO A N 1
ATOM 5634 C CA . PRO A 1 409 ? 170.857 144.055 176.880 1.00 23.38 808 PRO A CA 1
ATOM 5635 C C . PRO A 1 409 ? 171.401 143.289 175.685 1.00 31.02 808 PRO A C 1
ATOM 5636 O O . PRO A 1 409 ? 170.997 143.490 174.539 1.00 35.20 808 PRO A O 1
ATOM 5647 N N . PHE A 1 410 ? 172.351 142.399 175.971 1.00 29.27 809 PHE A N 1
ATOM 5648 C CA . PHE A 1 410 ? 172.863 141.527 174.922 1.00 26.48 809 PHE A CA 1
ATOM 5649 C C . PHE A 1 410 ? 171.747 140.667 174.350 1.00 31.66 809 PHE A C 1
ATOM 5650 O O . PHE A 1 410 ? 171.733 140.370 173.150 1.00 39.40 809 PHE A O 1
ATOM 5667 N N . TYR A 1 411 ? 170.807 140.253 175.195 1.00 32.80 810 TYR A N 1
ATOM 5668 C CA . TYR A 1 411 ? 169.584 139.609 174.744 1.00 24.07 810 TYR A CA 1
ATOM 5669 C C . TYR A 1 411 ? 168.609 139.576 175.910 1.00 24.62 810 TYR A C 1
ATOM 5670 O O . TYR A 1 411 ? 169.022 139.432 177.061 1.00 20.31 810 TYR A O 1
ATOM 5688 N N . TYR A 1 412 ? 167.327 139.738 175.607 1.00 26.12 811 TYR A N 1
ATOM 5689 C CA . TYR A 1 412 ? 166.288 139.523 176.597 1.00 17.13 811 TYR A CA 1
ATOM 5690 C C . TYR A 1 412 ? 166.021 138.032 176.748 1.00 16.02 811 TYR A C 1
ATOM 5691 O O . TYR A 1 412 ? 166.402 137.218 175.906 1.00 31.73 811 TYR A O 1
ATOM 5709 N N . VAL A 1 413 ? 165.359 137.675 177.840 1.00 20.77 812 VAL A N 1
ATOM 5710 C CA . VAL A 1 413 ? 165.036 136.278 178.109 1.00 29.31 812 VAL A CA 1
ATOM 5711 C C . VAL A 1 413 ? 163.533 136.173 178.340 1.00 37.09 812 VAL A C 1
ATOM 5712 O O . VAL A 1 413 ? 163.070 136.292 179.483 1.00 37.50 812 VAL A O 1
ATOM 5725 N N . PRO A 1 414 ? 162.734 135.971 177.297 1.00 24.36 813 PRO A N 1
ATOM 5726 C CA . PRO A 1 414 ? 161.286 135.874 177.484 1.00 22.55 813 PRO A CA 1
ATOM 5727 C C . PRO A 1 414 ? 160.891 134.545 178.110 1.00 27.09 813 PRO A C 1
ATOM 5728 O O . PRO A 1 414 ? 161.701 133.639 178.295 1.00 31.75 813 PRO A O 1
ATOM 5739 N N . VAL A 1 415 ? 159.607 134.452 178.453 1.00 31.07 814 VAL A N 1
ATOM 5740 C CA . VAL A 1 415 ? 159.072 133.226 179.037 1.00 22.70 814 VAL A CA 1
ATOM 5741 C C . VAL A 1 415 ? 159.010 132.115 177.995 1.00 24.53 814 VAL A C 1
ATOM 5742 O O . VAL A 1 415 ? 159.244 130.942 178.304 1.00 16.42 814 VAL A O 1
ATOM 5755 N N . ILE A 1 416 ? 158.686 132.461 176.758 1.00 26.66 815 ILE A N 1
ATOM 5756 C CA . ILE A 1 416 ? 158.560 131.490 175.675 1.00 23.12 815 ILE A CA 1
ATOM 5757 C C . ILE A 1 416 ? 159.492 131.927 174.557 1.00 19.06 815 ILE A C 1
ATOM 5758 O O . ILE A 1 416 ? 159.842 133.114 174.451 1.00 20.58 815 ILE A O 1
ATOM 5774 N N . PRO A 1 417 ? 159.914 131.000 173.695 1.00 20.17 816 PRO A N 1
ATOM 5775 C CA . PRO A 1 417 ? 160.784 131.394 172.581 1.00 24.33 816 PRO A CA 1
ATOM 5776 C C . PRO A 1 417 ? 160.040 132.223 171.552 1.00 21.54 816 PRO A C 1
ATOM 5777 O O . PRO A 1 417 ? 159.239 131.696 170.777 1.00 24.39 816 PRO A O 1
ATOM 5788 N N . MET A 1 418 ? 160.304 133.527 171.537 1.00 20.54 817 MET A N 1
ATOM 5789 C CA . MET A 1 418 ? 159.637 134.422 170.606 1.00 12.75 817 MET A CA 1
ATOM 5790 C C . MET A 1 418 ? 160.259 134.390 169.220 1.00 13.14 817 MET A C 1
ATOM 5791 O O . MET A 1 418 ? 159.705 134.994 168.296 1.00 17.13 817 MET A O 1
ATOM 5805 N N . VAL A 1 419 ? 161.398 133.718 169.055 1.00 28.30 818 VAL A N 1
ATOM 5806 C CA . VAL A 1 419 ? 161.933 133.496 167.719 1.00 22.79 818 VAL A CA 1
ATOM 5807 C C . VAL A 1 419 ? 161.018 132.561 166.939 1.00 13.30 818 VAL A C 1
ATOM 5808 O O . VAL A 1 419 ? 160.772 132.764 165.745 1.00 33.05 818 VAL A O 1
ATOM 5821 N N . LEU A 1 420 ? 160.502 131.524 167.599 1.00 2.92 819 LEU A N 1
ATOM 5822 C CA . LEU A 1 420 ? 159.581 130.601 166.950 1.00 15.05 819 LEU A CA 1
ATOM 5823 C C . LEU A 1 420 ? 158.185 131.193 166.819 1.00 23.51 819 LEU A C 1
ATOM 5824 O O . LEU A 1 420 ? 157.517 130.994 165.801 1.00 28.35 819 LEU A O 1
ATOM 5840 N N . VAL A 1 421 ? 157.729 131.915 167.840 1.00 29.62 820 VAL A N 1
ATOM 5841 C CA . VAL A 1 421 ? 156.343 132.370 167.879 1.00 23.14 820 VAL A CA 1
ATOM 5842 C C . VAL A 1 421 ? 156.066 133.360 166.755 1.00 19.30 820 VAL A C 1
ATOM 5843 O O . VAL A 1 421 ? 155.040 133.277 166.074 1.00 20.41 820 VAL A O 1
ATOM 5856 N N . ASN A 1 422 ? 156.969 134.316 166.547 1.00 23.34 821 ASN A N 1
ATOM 5857 C CA . ASN A 1 422 ? 156.719 135.411 165.621 1.00 24.28 821 ASN A CA 1
ATOM 5858 C C . ASN A 1 422 ? 157.305 135.184 164.235 1.00 36.36 821 ASN A C 1
ATOM 5859 O O . ASN A 1 422 ? 156.831 135.799 163.275 1.00 36.48 821 ASN A O 1
ATOM 5870 N N . GLY A 1 423 ? 158.320 134.339 164.103 1.00 29.60 822 GLY A N 1
ATOM 5871 C CA . GLY A 1 423 ? 158.880 134.049 162.799 1.00 23.66 822 GLY A CA 1
ATOM 5872 C C . GLY A 1 423 ? 159.709 135.201 162.280 1.00 26.02 822 GLY A C 1
ATOM 5873 O O . GLY A 1 423 ? 159.405 136.361 162.563 1.00 34.82 822 GLY A O 1
ATOM 5877 N N . THR A 1 424 ? 160.750 134.902 161.508 1.00 33.00 823 THR A N 1
ATOM 5878 C CA . THR A 1 424 ? 161.678 135.927 161.058 1.00 29.18 823 THR A CA 1
ATOM 5879 C C . THR A 1 424 ? 162.258 135.526 159.712 1.00 29.17 823 THR A C 1
ATOM 5880 O O . THR A 1 424 ? 162.239 134.355 159.329 1.00 37.27 823 THR A O 1
ATOM 5891 N N . SER A 1 425 ? 162.778 136.520 158.997 1.00 25.58 824 SER A N 1
ATOM 5892 C CA . SER A 1 425 ? 163.408 136.280 157.702 1.00 30.44 824 SER A CA 1
ATOM 5893 C C . SER A 1 425 ? 164.369 137.431 157.439 1.00 31.52 824 SER A C 1
ATOM 5894 O O . SER A 1 425 ? 163.928 138.565 157.235 1.00 34.31 824 SER A O 1
ATOM 5902 N N . GLY A 1 426 ? 165.668 137.142 157.446 1.00 21.99 825 GLY A N 1
ATOM 5903 C CA . GLY A 1 426 ? 166.666 138.165 157.219 1.00 17.33 825 GLY A CA 1
ATOM 5904 C C . GLY A 1 426 ? 167.828 137.614 156.420 1.00 24.69 825 GLY A C 1
ATOM 5905 O O . GLY A 1 426 ? 168.079 136.410 156.394 1.00 42.19 825 GLY A O 1
ATOM 5909 N N . ILE A 1 427 ? 168.538 138.526 155.763 1.00 17.53 826 ILE A N 1
ATOM 5910 C CA . ILE A 1 427 ? 169.657 138.181 154.895 1.00 18.88 826 ILE A CA 1
ATOM 5911 C C . ILE A 1 427 ? 170.886 138.922 155.397 1.00 23.02 826 ILE A C 1
ATOM 5912 O O . ILE A 1 427 ? 170.906 140.158 155.422 1.00 33.60 826 ILE A O 1
ATOM 5928 N N . GLY A 1 428 ? 171.903 138.172 155.790 1.00 18.81 827 GLY A N 1
ATOM 5929 C CA . GLY A 1 428 ? 173.177 138.712 156.196 1.00 23.45 827 GLY A CA 1
ATOM 5930 C C . GLY A 1 428 ? 174.206 138.597 155.096 1.00 22.37 827 GLY A C 1
ATOM 5931 O O . GLY A 1 428 ? 173.879 138.580 153.906 1.00 22.80 827 GLY A O 1
ATOM 5935 N N . THR A 1 429 ? 175.468 138.519 155.493 1.00 24.77 828 THR A N 1
ATOM 5936 C CA . THR A 1 429 ? 176.577 138.295 154.574 1.00 18.23 828 THR A CA 1
ATOM 5937 C C . THR A 1 429 ? 177.182 136.940 154.911 1.00 19.24 828 THR A C 1
ATOM 5938 O O . THR A 1 429 ? 177.840 136.787 155.944 1.00 30.89 828 THR A O 1
ATOM 5949 N N . GLY A 1 430 ? 176.963 135.961 154.039 1.00 26.63 829 GLY A N 1
ATOM 5950 C CA . GLY A 1 430 ? 177.340 134.596 154.291 1.00 24.58 829 GLY A CA 1
ATOM 5951 C C . GLY A 1 430 ? 176.230 133.752 154.881 1.00 26.60 829 GLY A C 1
ATOM 5952 O O . GLY A 1 430 ? 176.167 132.553 154.606 1.00 29.57 829 GLY A O 1
ATOM 5956 N N . PHE A 1 431 ? 175.342 134.355 155.670 1.00 15.00 830 PHE A N 1
ATOM 5957 C CA . PHE A 1 431 ? 174.250 133.648 156.322 1.00 7.59 830 PHE A CA 1
ATOM 5958 C C . PHE A 1 431 ? 172.927 134.333 156.017 1.00 11.65 830 PHE A C 1
ATOM 5959 O O . PHE A 1 431 ? 172.876 135.535 155.752 1.00 23.64 830 PHE A O 1
ATOM 5976 N N . ALA A 1 432 ? 171.854 133.546 156.058 1.00 18.28 831 ALA A N 1
ATOM 5977 C CA . ALA A 1 432 ? 170.499 134.054 155.918 1.00 11.54 831 ALA A CA 1
ATOM 5978 C C . ALA A 1 432 ? 169.561 133.100 156.638 1.00 23.71 831 ALA A C 1
ATOM 5979 O O . ALA A 1 432 ? 169.819 131.896 156.704 1.00 33.30 831 ALA A O 1
ATOM 5986 N N . THR A 1 433 ? 168.469 133.642 157.171 1.00 15.40 832 THR A N 1
ATOM 5987 C CA . THR A 1 433 ? 167.533 132.882 157.984 1.00 11.87 832 THR A CA 1
ATOM 5988 C C . THR A 1 433 ? 166.153 132.870 157.346 1.00 21.32 832 THR A C 1
ATOM 5989 O O . THR A 1 433 ? 165.831 133.690 156.484 1.00 24.04 832 THR A O 1
ATOM 6000 N N . ASN A 1 434 ? 165.341 131.907 157.781 1.00 23.66 833 ASN A N 1
ATOM 6001 C CA . ASN A 1 434 ? 163.904 131.942 157.523 1.00 17.57 833 ASN A CA 1
ATOM 6002 C C . ASN A 1 434 ? 163.246 131.072 158.593 1.00 22.03 833 ASN A C 1
ATOM 6003 O O . ASN A 1 434 ? 163.278 129.844 158.495 1.00 32.92 833 ASN A O 1
ATOM 6014 N N . ILE A 1 435 ? 162.671 131.713 159.600 1.00 14.73 834 ILE A N 1
ATOM 6015 C CA . ILE A 1 435 ? 162.007 131.037 160.709 1.00 22.31 834 ILE A CA 1
ATOM 6016 C C . ILE A 1 435 ? 160.509 131.296 160.579 1.00 27.00 834 ILE A C 1
ATOM 6017 O O . ILE A 1 435 ? 160.088 132.459 160.616 1.00 30.37 834 ILE A O 1
ATOM 6033 N N . PRO A 1 436 ? 159.677 130.275 160.410 1.00 19.85 835 PRO A N 1
ATOM 6034 C CA . PRO A 1 436 ? 158.235 130.498 160.285 1.00 17.45 835 PRO A CA 1
ATOM 6035 C C . PRO A 1 436 ? 157.588 130.778 161.639 1.00 26.10 835 PRO A C 1
ATOM 6036 O O . PRO A 1 436 ? 158.248 130.878 162.670 1.00 18.19 835 PRO A O 1
ATOM 6047 N N . ASN A 1 437 ? 156.264 130.918 161.613 1.00 23.12 836 ASN A N 1
ATOM 6048 C CA . ASN A 1 437 ? 155.483 131.151 162.818 1.00 13.02 836 ASN A CA 1
ATOM 6049 C C . ASN A 1 437 ? 154.999 129.826 163.382 1.00 22.36 836 ASN A C 1
ATOM 6050 O O . ASN A 1 437 ? 154.523 128.960 162.646 1.00 16.72 836 ASN A O 1
ATOM 6061 N N . TYR A 1 438 ? 155.124 129.678 164.696 1.00 29.26 837 TYR A N 1
ATOM 6062 C CA . TYR A 1 438 ? 154.635 128.516 165.416 1.00 24.03 837 TYR A CA 1
ATOM 6063 C C . TYR A 1 438 ? 153.634 128.975 166.463 1.00 27.97 837 TYR A C 1
ATOM 6064 O O . TYR A 1 438 ? 153.675 130.119 166.920 1.00 29.99 837 TYR A O 1
ATOM 6082 N N . SER A 1 439 ? 152.727 128.086 166.830 1.00 24.88 838 SER A N 1
ATOM 6083 C CA . SER A 1 439 ? 151.678 128.455 167.767 1.00 19.07 838 SER A CA 1
ATOM 6084 C C . SER A 1 439 ? 152.292 128.783 169.121 1.00 20.67 838 SER A C 1
ATOM 6085 O O . SER A 1 439 ? 153.083 127.990 169.641 1.00 39.38 838 SER A O 1
ATOM 6093 N N . PRO A 1 440 ? 151.975 129.933 169.719 1.00 17.60 839 PRO A N 1
ATOM 6094 C CA . PRO A 1 440 ? 152.420 130.165 171.100 1.00 14.52 839 PRO A CA 1
ATOM 6095 C C . PRO A 1 440 ? 151.891 129.126 172.064 1.00 14.15 839 PRO A C 1
ATOM 6096 O O . PRO A 1 440 ? 152.560 128.814 173.055 1.00 20.48 839 PRO A O 1
ATOM 6107 N N . LEU A 1 441 ? 150.705 128.577 171.799 1.00 26.71 840 LEU A N 1
ATOM 6108 C CA . LEU A 1 441 ? 150.133 127.574 172.689 1.00 27.80 840 LEU A CA 1
ATOM 6109 C C . LEU A 1 441 ? 150.835 126.231 172.539 1.00 26.40 840 LEU A C 1
ATOM 6110 O O . LEU A 1 441 ? 151.088 125.548 173.536 1.00 30.15 840 LEU A O 1
ATOM 6126 N N . GLU A 1 442 ? 151.157 125.828 171.307 1.00 30.72 841 GLU A N 1
ATOM 6127 C CA . GLU A 1 442 ? 151.956 124.620 171.122 1.00 29.62 841 GLU A CA 1
ATOM 6128 C C . GLU A 1 442 ? 153.300 124.758 171.818 1.00 36.35 841 GLU A C 1
ATOM 6129 O O . GLU A 1 442 ? 153.772 123.822 172.474 1.00 45.83 841 GLU A O 1
ATOM 6141 N N . VAL A 1 443 ? 153.931 125.923 171.683 1.00 21.38 842 VAL A N 1
ATOM 6142 C CA . VAL A 1 443 ? 155.219 126.159 172.322 1.00 19.66 842 VAL A CA 1
ATOM 6143 C C . VAL A 1 443 ? 155.084 126.093 173.837 1.00 32.70 842 VAL A C 1
ATOM 6144 O O . VAL A 1 443 ? 155.924 125.502 174.523 1.00 41.27 842 VAL A O 1
ATOM 6157 N N . ILE A 1 444 ? 154.035 126.708 174.387 1.00 32.44 843 ILE A N 1
ATOM 6158 C CA . ILE A 1 444 ? 153.844 126.684 175.834 1.00 26.37 843 ILE A CA 1
ATOM 6159 C C . ILE A 1 444 ? 153.628 125.257 176.312 1.00 27.78 843 ILE A C 1
ATOM 6160 O O . ILE A 1 444 ? 154.172 124.841 177.340 1.00 40.46 843 ILE A O 1
ATOM 6176 N N . ASP A 1 445 ? 152.820 124.488 175.583 1.00 26.98 844 ASP A N 1
ATOM 6177 C CA . ASP A 1 445 ? 152.570 123.108 175.974 1.00 27.77 844 ASP A CA 1
ATOM 6178 C C . ASP A 1 445 ? 153.850 122.288 175.933 1.00 31.90 844 ASP A C 1
ATOM 6179 O O . ASP A 1 445 ? 154.094 121.465 176.819 1.00 38.67 844 ASP A O 1
ATOM 6188 N N . ASN A 1 446 ? 154.682 122.496 174.911 1.00 31.94 845 ASN A N 1
ATOM 6189 C CA . ASN A 1 446 ? 155.945 121.769 174.836 1.00 23.55 845 ASN A CA 1
ATOM 6190 C C . ASN A 1 446 ? 156.882 122.175 175.964 1.00 22.70 845 ASN A C 1
ATOM 6191 O O . ASN A 1 446 ? 157.609 121.337 176.506 1.00 39.64 845 ASN A O 1
ATOM 6202 N N . LEU A 1 447 ? 156.886 123.457 176.330 1.00 23.78 846 LEU A N 1
ATOM 6203 C CA . LEU A 1 447 ? 157.714 123.898 177.448 1.00 29.29 846 LEU A CA 1
ATOM 6204 C C . LEU A 1 447 ? 157.254 123.268 178.756 1.00 33.13 846 LEU A C 1
ATOM 6205 O O . LEU A 1 447 ? 158.078 122.853 179.577 1.00 29.49 846 LEU A O 1
ATOM 6221 N N . MET A 1 448 ? 155.939 123.186 178.971 1.00 37.25 847 MET A N 1
ATOM 6222 C CA . MET A 1 448 ? 155.435 122.504 180.161 1.00 33.69 847 MET A CA 1
ATOM 6223 C C . MET A 1 448 ? 155.765 121.017 180.131 1.00 34.41 847 MET A C 1
ATOM 6224 O O . MET A 1 448 ? 156.089 120.429 181.168 1.00 37.78 847 MET A O 1
ATOM 6238 N N . ARG A 1 449 ? 155.682 120.389 178.957 1.00 34.37 848 ARG A N 1
ATOM 6239 C CA . ARG A 1 449 ? 156.058 118.983 178.846 1.00 33.17 848 ARG A CA 1
ATOM 6240 C C . ARG A 1 449 ? 157.515 118.782 179.227 1.00 36.07 848 ARG A C 1
ATOM 6241 O O . ARG A 1 449 ? 157.853 117.841 179.953 1.00 44.59 848 ARG A O 1
ATOM 6262 N N . LEU A 1 450 ? 158.395 119.654 178.740 1.00 26.18 849 LEU A N 1
ATOM 6263 C CA . LEU A 1 450 ? 159.801 119.564 179.108 1.00 20.63 849 LEU A CA 1
ATOM 6264 C C . LEU A 1 450 ? 159.988 119.793 180.601 1.00 28.05 849 LEU A C 1
ATOM 6265 O O . LEU A 1 450 ? 160.787 119.106 181.246 1.00 40.02 849 LEU A O 1
ATOM 6281 N N . LEU A 1 451 ? 159.259 120.755 181.171 1.00 28.59 850 LEU A N 1
ATOM 6282 C CA . LEU A 1 451 ? 159.379 121.029 182.599 1.00 29.50 850 LEU A CA 1
ATOM 6283 C C . LEU A 1 451 ? 158.997 119.806 183.422 1.00 31.27 850 LEU A C 1
ATOM 6284 O O . LEU A 1 451 ? 159.695 119.439 184.373 1.00 37.84 850 LEU A O 1
ATOM 6300 N N . ARG A 1 452 ? 157.888 119.156 183.068 1.00 25.87 851 ARG A N 1
ATOM 6301 C CA . ARG A 1 452 ? 157.493 117.941 183.767 1.00 28.25 851 ARG A CA 1
ATOM 6302 C C . ARG A 1 452 ? 158.492 116.812 183.568 1.00 38.89 851 ARG A C 1
ATOM 6303 O O . ARG A 1 452 ? 158.476 115.845 184.336 1.00 44.62 851 ARG A O 1
ATOM 6324 N N . GLY A 1 453 ? 159.357 116.912 182.564 1.00 36.10 852 GLY A N 1
ATOM 6325 C CA . GLY A 1 453 ? 160.294 115.859 182.245 1.00 35.32 852 GLY A CA 1
ATOM 6326 C C . GLY A 1 453 ? 159.877 114.955 181.108 1.00 32.57 852 GLY A C 1
ATOM 6327 O O . GLY A 1 453 ? 160.545 113.944 180.872 1.00 41.81 852 GLY A O 1
ATOM 6331 N N . GLU A 1 454 ? 158.802 115.283 180.398 1.00 29.19 853 GLU A N 1
ATOM 6332 C CA . GLU A 1 454 ? 158.344 114.470 179.282 1.00 37.69 853 GLU A CA 1
ATOM 6333 C C . GLU A 1 454 ? 159.181 114.786 178.045 1.00 40.91 853 GLU A C 1
ATOM 6334 O O . GLU A 1 454 ? 160.210 115.465 178.112 1.00 38.06 853 GLU A O 1
ATOM 6346 N N . GLU A 1 455 ? 158.742 114.285 176.894 1.00 43.28 854 GLU A N 1
ATOM 6347 C CA . GLU A 1 455 ? 159.372 114.568 175.617 1.00 35.66 854 GLU A CA 1
ATOM 6348 C C . GLU A 1 455 ? 158.630 115.709 174.927 1.00 37.76 854 GLU A C 1
ATOM 6349 O O . GLU A 1 455 ? 157.664 116.266 175.452 1.00 43.26 854 GLU A O 1
ATOM 6353 N N . VAL A 1 456 ? 159.086 116.055 173.728 1.00 37.22 855 VAL A N 1
ATOM 6354 C CA . VAL A 1 456 ? 158.543 117.170 172.962 1.00 37.33 855 VAL A CA 1
ATOM 6355 C C . VAL A 1 456 ? 157.799 116.610 171.759 1.00 38.58 855 VAL A C 1
ATOM 6356 O O . VAL A 1 456 ? 158.345 115.793 171.009 1.00 42.54 855 VAL A O 1
ATOM 6369 N N . GLN A 1 457 ? 156.556 117.044 171.582 1.00 36.92 856 GLN A N 1
ATOM 6370 C CA . GLN A 1 457 ? 155.811 116.678 170.391 1.00 41.61 856 GLN A CA 1
ATOM 6371 C C . GLN A 1 457 ? 156.283 117.511 169.201 1.00 43.79 856 GLN A C 1
ATOM 6372 O O . GLN A 1 457 ? 156.744 118.642 169.374 1.00 42.54 856 GLN A O 1
ATOM 6386 N N . PRO A 1 458 ? 156.182 116.981 167.983 1.00 40.09 857 PRO A N 1
ATOM 6387 C CA . PRO A 1 458 ? 156.605 117.761 166.815 1.00 33.87 857 PRO A CA 1
ATOM 6388 C C . PRO A 1 458 ? 155.756 119.011 166.645 1.00 32.78 857 PRO A C 1
ATOM 6389 O O . PRO A 1 458 ? 154.572 119.037 166.984 1.00 43.60 857 PRO A O 1
ATOM 6400 N N . MET A 1 459 ? 156.381 120.056 166.111 1.00 31.76 858 MET A N 1
ATOM 6401 C CA . MET A 1 459 ? 155.732 121.341 165.890 1.00 37.35 858 MET A CA 1
ATOM 6402 C C . MET A 1 459 ? 155.786 121.691 164.412 1.00 40.38 858 MET A C 1
ATOM 6403 O O . MET A 1 459 ? 156.863 121.680 163.807 1.00 41.65 858 MET A O 1
ATOM 6417 N N . LYS A 1 460 ? 154.630 122.005 163.838 1.00 31.89 859 LYS A N 1
ATOM 6418 C CA . LYS A 1 460 ? 154.565 122.525 162.486 1.00 27.65 859 LYS A CA 1
ATOM 6419 C C . LYS A 1 460 ? 154.191 124.001 162.523 1.00 28.52 859 LYS A C 1
ATOM 6420 O O . LYS A 1 460 ? 153.570 124.461 163.485 1.00 36.76 859 LYS A O 1
ATOM 6439 N N . PRO A 1 461 ? 154.560 124.774 161.505 1.00 24.36 860 PRO A N 1
ATOM 6440 C CA . PRO A 1 461 ? 154.301 126.215 161.558 1.00 26.26 860 PRO A CA 1
ATOM 6441 C C . PRO A 1 461 ? 152.819 126.512 161.712 1.00 23.24 860 PRO A C 1
ATOM 6442 O O . PRO A 1 461 ? 151.962 125.803 161.184 1.00 27.42 860 PRO A O 1
ATOM 6453 N N . TRP A 1 462 ? 152.526 127.567 162.463 1.00 18.49 861 TRP A N 1
ATOM 6454 C CA . TRP A 1 462 ? 151.163 127.984 162.749 1.00 16.28 861 TRP A CA 1
ATOM 6455 C C . TRP A 1 462 ? 151.067 129.487 162.565 1.00 21.85 861 TRP A C 1
ATOM 6456 O O . TRP A 1 462 ? 151.901 130.233 163.085 1.00 30.23 861 TRP A O 1
ATOM 6477 N N . TYR A 1 463 ? 150.059 129.925 161.820 1.00 29.68 862 TYR A N 1
ATOM 6478 C CA . TYR A 1 463 ? 149.807 131.335 161.572 1.00 27.85 862 TYR A CA 1
ATOM 6479 C C . TYR A 1 463 ? 148.391 131.660 162.018 1.00 31.89 862 TYR A C 1
ATOM 6480 O O . TYR A 1 463 ? 147.454 130.919 161.706 1.00 38.47 862 TYR A O 1
ATOM 6498 N N . PHE A 1 464 ? 148.241 132.753 162.757 1.00 25.41 863 PHE A N 1
ATOM 6499 C CA . PHE A 1 464 ? 146.942 133.125 163.291 1.00 29.74 863 PHE A CA 1
ATOM 6500 C C . PHE A 1 464 ? 146.128 133.869 162.242 1.00 31.00 863 PHE A C 1
ATOM 6501 O O . PHE A 1 464 ? 146.643 134.740 161.537 1.00 25.79 863 PHE A O 1
ATOM 6518 N N . GLY A 1 465 ? 144.846 133.525 162.152 1.00 38.34 864 GLY A N 1
ATOM 6519 C CA . GLY A 1 465 ? 143.986 134.077 161.130 1.00 36.47 864 GLY A CA 1
ATOM 6520 C C . GLY A 1 465 ? 144.049 133.363 159.801 1.00 33.59 864 GLY A C 1
ATOM 6521 O O . GLY A 1 465 ? 143.506 133.874 158.816 1.00 35.35 864 GLY A O 1
ATOM 6525 N N . PHE A 1 466 ? 144.695 132.203 159.740 1.00 31.61 865 PHE A N 1
ATOM 6526 C CA . PHE A 1 466 ? 144.838 131.435 158.510 1.00 32.32 865 PHE A CA 1
ATOM 6527 C C . PHE A 1 466 ? 143.890 130.244 158.579 1.00 35.96 865 PHE A C 1
ATOM 6528 O O . PHE A 1 466 ? 144.055 129.359 159.423 1.00 43.47 865 PHE A O 1
ATOM 6545 N N . ALA A 1 467 ? 142.897 130.225 157.695 1.00 38.75 866 ALA A N 1
ATOM 6546 C CA . ALA A 1 467 ? 141.920 129.148 157.649 1.00 44.28 866 ALA A CA 1
ATOM 6547 C C . ALA A 1 467 ? 142.370 127.982 156.781 1.00 46.78 866 ALA A C 1
ATOM 6548 O O . ALA A 1 467 ? 141.655 126.978 156.702 1.00 51.89 866 ALA A O 1
ATOM 6555 N N . GLY A 1 468 ? 143.525 128.085 156.134 1.00 40.56 867 GLY A N 1
ATOM 6556 C CA . GLY A 1 468 ? 144.056 127.000 155.340 1.00 39.69 867 GLY A CA 1
ATOM 6557 C C . GLY A 1 468 ? 144.711 125.944 156.207 1.00 37.58 867 GLY A C 1
ATOM 6558 O O . GLY A 1 468 ? 144.626 125.954 157.436 1.00 41.82 867 GLY A O 1
ATOM 6562 N N . THR A 1 469 ? 145.380 125.008 155.538 1.00 35.01 868 THR A N 1
ATOM 6563 C CA . THR A 1 469 ? 146.052 123.897 156.194 1.00 42.50 868 THR A CA 1
ATOM 6564 C C . THR A 1 469 ? 147.525 123.895 155.818 1.00 43.60 868 THR A C 1
ATOM 6565 O O . THR A 1 469 ? 147.878 124.104 154.654 1.00 40.75 868 THR A O 1
ATOM 6576 N N . ILE A 1 470 ? 148.380 123.653 156.807 1.00 41.89 869 ILE A N 1
ATOM 6577 C CA . ILE A 1 470 ? 149.825 123.617 156.620 1.00 39.06 869 ILE A CA 1
ATOM 6578 C C . ILE A 1 470 ? 150.284 122.185 156.854 1.00 37.58 869 ILE A C 1
ATOM 6579 O O . ILE A 1 470 ? 150.214 121.677 157.979 1.00 38.60 869 ILE A O 1
ATOM 6595 N N . GLU A 1 471 ? 150.761 121.537 155.794 1.00 41.46 870 GLU A N 1
ATOM 6596 C CA . GLU A 1 471 ? 151.209 120.154 155.842 1.00 40.02 870 GLU A CA 1
ATOM 6597 C C . GLU A 1 471 ? 152.695 120.084 155.525 1.00 38.51 870 GLU A C 1
ATOM 6598 O O . GLU A 1 471 ? 153.209 120.855 154.712 1.00 40.03 870 GLU A O 1
ATOM 6610 N N . GLU A 1 472 ? 153.381 119.147 156.173 1.00 41.31 871 GLU A N 1
ATOM 6611 C CA . GLU A 1 472 ? 154.827 118.998 156.030 1.00 43.47 871 GLU A CA 1
ATOM 6612 C C . GLU A 1 472 ? 155.110 118.131 154.811 1.00 43.80 871 GLU A C 1
ATOM 6613 O O . GLU A 1 472 ? 155.062 116.902 154.884 1.00 50.39 871 GLU A O 1
ATOM 6625 N N . LYS A 1 473 ? 155.409 118.776 153.682 1.00 46.60 872 LYS A N 1
ATOM 6626 C CA . LYS A 1 473 ? 155.768 118.029 152.482 1.00 48.22 872 LYS A CA 1
ATOM 6627 C C . LYS A 1 473 ? 157.048 117.233 152.698 1.00 46.30 872 LYS A C 1
ATOM 6628 O O . LYS A 1 473 ? 157.131 116.059 152.320 1.00 42.48 872 LYS A O 1
ATOM 6647 N N . GLU A 1 474 ? 158.053 117.853 153.309 1.00 53.67 873 GLU A N 1
ATOM 6648 C CA . GLU A 1 474 ? 159.307 117.190 153.634 1.00 56.11 873 GLU A CA 1
ATOM 6649 C C . GLU A 1 474 ? 159.820 117.742 154.955 1.00 58.74 873 GLU A C 1
ATOM 6650 O O . GLU A 1 474 ? 159.255 118.681 155.524 1.00 55.38 873 GLU A O 1
ATOM 6662 N N . LYS A 1 475 ? 160.909 117.155 155.444 1.00 49.53 874 LYS A N 1
ATOM 6663 C CA . LYS A 1 475 ? 161.505 117.636 156.680 1.00 47.53 874 LYS A CA 1
ATOM 6664 C C . LYS A 1 475 ? 161.949 119.081 156.499 1.00 47.66 874 LYS A C 1
ATOM 6665 O O . LYS A 1 475 ? 162.897 119.357 155.757 1.00 46.83 874 LYS A O 1
ATOM 6684 N N . GLY A 1 476 ? 161.268 120.006 157.169 1.00 41.05 875 GLY A N 1
ATOM 6685 C CA . GLY A 1 476 ? 161.580 121.412 157.029 1.00 44.98 875 GLY A CA 1
ATOM 6686 C C . GLY A 1 476 ? 161.028 122.065 155.785 1.00 41.63 875 GLY A C 1
ATOM 6687 O O . GLY A 1 476 ? 161.507 123.132 155.395 1.00 44.13 875 GLY A O 1
ATOM 6691 N N . LYS A 1 477 ? 160.031 121.463 155.146 1.00 39.03 876 LYS A N 1
ATOM 6692 C CA . LYS A 1 477 ? 159.425 122.029 153.942 1.00 37.45 876 LYS A CA 1
ATOM 6693 C C . LYS A 1 477 ? 157.925 121.777 154.035 1.00 41.71 876 LYS A C 1
ATOM 6694 O O . LYS A 1 477 ? 157.462 120.669 153.752 1.00 42.56 876 LYS A O 1
ATOM 6713 N N . PHE A 1 478 ? 157.178 122.794 154.448 1.00 30.91 877 PHE A N 1
ATOM 6714 C CA . PHE A 1 478 ? 155.738 122.697 154.614 1.00 31.63 877 PHE A CA 1
ATOM 6715 C C . PHE A 1 478 ? 155.035 123.406 153.467 1.00 35.50 877 PHE A C 1
ATOM 6716 O O . PHE A 1 478 ? 155.618 124.236 152.769 1.00 40.90 877 PHE A O 1
ATOM 6733 N N . VAL A 1 479 ? 153.765 123.067 153.276 1.00 38.65 878 VAL A N 1
ATOM 6734 C CA . VAL A 1 479 ? 152.955 123.643 152.212 1.00 39.78 878 VAL A CA 1
ATOM 6735 C C . VAL A 1 479 ? 151.665 124.157 152.828 1.00 39.91 878 VAL A C 1
ATOM 6736 O O . VAL A 1 479 ? 150.887 123.376 153.388 1.00 44.46 878 VAL A O 1
ATOM 6749 N N . SER A 1 480 ? 151.435 125.461 152.720 1.00 38.28 879 SER A N 1
ATOM 6750 C CA . SER A 1 480 ? 150.205 126.087 153.181 1.00 38.24 879 SER A CA 1
ATOM 6751 C C . SER A 1 480 ? 149.291 126.287 151.980 1.00 41.47 879 SER A C 1
ATOM 6752 O O . SER A 1 480 ? 149.688 126.912 150.993 1.00 46.51 879 SER A O 1
ATOM 6760 N N . THR A 1 481 ? 148.075 125.759 152.065 1.00 45.07 880 THR A N 1
ATOM 6761 C CA . THR A 1 481 ? 147.127 125.775 150.955 1.00 45.30 880 THR A CA 1
ATOM 6762 C C . THR A 1 481 ? 145.937 126.648 151.334 1.00 42.05 880 THR A C 1
ATOM 6763 O O . THR A 1 481 ? 145.067 126.227 152.100 1.00 44.72 880 THR A O 1
ATOM 6774 N N . GLY A 1 482 ? 145.898 127.860 150.789 1.00 41.39 881 GLY A N 1
ATOM 6775 C CA . GLY A 1 482 ? 144.760 128.733 150.984 1.00 43.11 881 GLY A CA 1
ATOM 6776 C C . GLY A 1 482 ? 143.486 128.083 150.492 1.00 50.64 881 GLY A C 1
ATOM 6777 O O . GLY A 1 482 ? 143.456 127.531 149.390 1.00 52.98 881 GLY A O 1
ATOM 6781 N N . CYS A 1 483 ? 142.427 128.137 151.293 1.00 58.26 882 CYS A N 1
ATOM 6782 C CA . CYS A 1 483 ? 141.223 127.372 150.999 1.00 51.98 882 CYS A CA 1
ATOM 6783 C C . CYS A 1 483 ? 140.372 128.090 149.961 1.00 53.58 882 CYS A C 1
ATOM 6784 O O . CYS A 1 483 ? 140.107 129.291 150.080 1.00 53.17 882 CYS A O 1
ATOM 6792 N N . ALA A 1 484 ? 139.956 127.347 148.936 1.00 58.16 883 ALA A N 1
ATOM 6793 C CA . ALA A 1 484 ? 139.076 127.854 147.890 1.00 60.69 883 ALA A CA 1
ATOM 6794 C C . ALA A 1 484 ? 138.137 126.731 147.477 1.00 61.92 883 ALA A C 1
ATOM 6795 O O . ALA A 1 484 ? 138.591 125.695 146.984 1.00 59.88 883 ALA A O 1
ATOM 6802 N N . ASN A 1 485 ? 136.838 126.937 147.674 1.00 67.71 884 ASN A N 1
ATOM 6803 C CA . ASN A 1 485 ? 135.829 125.925 147.389 1.00 67.35 884 ASN A CA 1
ATOM 6804 C C . ASN A 1 485 ? 135.127 126.250 146.078 1.00 68.86 884 ASN A C 1
ATOM 6805 O O . ASN A 1 485 ? 134.718 127.394 145.855 1.00 72.25 884 ASN A O 1
ATOM 6809 N N . VAL A 1 486 ? 134.987 125.244 145.220 1.00 73.05 885 VAL A N 1
ATOM 6810 C CA . VAL A 1 486 ? 134.350 125.421 143.918 1.00 74.54 885 VAL A CA 1
ATOM 6811 C C . VAL A 1 486 ? 132.838 125.380 144.120 1.00 77.72 885 VAL A C 1
ATOM 6812 O O . VAL A 1 486 ? 132.277 124.338 144.466 1.00 77.52 885 VAL A O 1
ATOM 6825 N N . ARG A 1 487 ? 132.176 126.511 143.896 1.00 81.09 886 ARG A N 1
ATOM 6826 C CA . ARG A 1 487 ? 130.735 126.566 144.066 1.00 80.54 886 ARG A CA 1
ATOM 6827 C C . ARG A 1 487 ? 130.046 125.738 142.984 1.00 81.15 886 ARG A C 1
ATOM 6828 O O . ARG A 1 487 ? 130.592 125.545 141.894 1.00 82.90 886 ARG A O 1
ATOM 6849 N N . PRO A 1 488 ? 128.840 125.235 143.260 1.00 84.75 887 PRO A N 1
ATOM 6850 C CA . PRO A 1 488 ? 128.157 124.386 142.274 1.00 86.45 887 PRO A CA 1
ATOM 6851 C C . PRO A 1 488 ? 127.402 125.186 141.224 1.00 88.53 887 PRO A C 1
ATOM 6852 O O . PRO A 1 488 ? 126.231 124.907 140.948 1.00 88.46 887 PRO A O 1
ATOM 6855 N N . ASP A 1 489 ? 128.063 126.186 140.633 1.00 90.01 888 ASP A N 1
ATOM 6856 C CA . ASP A 1 489 ? 127.450 126.976 139.572 1.00 88.12 888 ASP A CA 1
ATOM 6857 C C . ASP A 1 489 ? 128.453 127.347 138.484 1.00 88.29 888 ASP A C 1
ATOM 6858 O O . ASP A 1 489 ? 128.224 128.314 137.748 1.00 87.12 888 ASP A O 1
ATOM 6862 N N . GLY A 1 490 ? 129.555 126.608 138.365 1.00 89.13 889 GLY A N 1
ATOM 6863 C CA . GLY A 1 490 ? 130.586 126.918 137.399 1.00 90.32 889 GLY A CA 1
ATOM 6864 C C . GLY A 1 490 ? 131.580 127.968 137.842 1.00 89.55 889 GLY A C 1
ATOM 6865 O O . GLY A 1 490 ? 132.472 128.319 137.059 1.00 88.62 889 GLY A O 1
ATOM 6869 N N . VAL A 1 491 ? 131.460 128.480 139.066 1.00 80.07 890 VAL A N 1
ATOM 6870 C CA . VAL A 1 491 ? 132.374 129.479 139.597 1.00 78.65 890 VAL A CA 1
ATOM 6871 C C . VAL A 1 491 ? 133.077 128.890 140.810 1.00 79.96 890 VAL A C 1
ATOM 6872 O O . VAL A 1 491 ? 132.569 127.985 141.477 1.00 78.17 890 VAL A O 1
ATOM 6876 N N . VAL A 1 492 ? 134.264 129.421 141.095 1.00 74.12 891 VAL A N 1
ATOM 6877 C CA . VAL A 1 492 ? 135.085 128.979 142.214 1.00 69.97 891 VAL A CA 1
ATOM 6878 C C . VAL A 1 492 ? 135.284 130.162 143.149 1.00 68.24 891 VAL A C 1
ATOM 6879 O O . VAL A 1 492 ? 135.667 131.252 142.707 1.00 65.67 891 VAL A O 1
ATOM 6892 N N . GLN A 1 493 ? 135.019 129.949 144.433 1.00 65.58 892 GLN A N 1
ATOM 6893 C CA . GLN A 1 493 ? 135.139 130.990 145.443 1.00 65.41 892 GLN A CA 1
ATOM 6894 C C . GLN A 1 493 ? 136.405 130.753 146.256 1.00 65.98 892 GLN A C 1
ATOM 6895 O O . GLN A 1 493 ? 136.544 129.714 146.908 1.00 67.73 892 GLN A O 1
ATOM 6909 N N . ILE A 1 494 ? 137.315 131.719 146.218 1.00 58.57 893 ILE A N 1
ATOM 6910 C CA . ILE A 1 494 ? 138.550 131.682 146.990 1.00 55.55 893 ILE A CA 1
ATOM 6911 C C . ILE A 1 494 ? 138.314 132.460 148.275 1.00 55.78 893 ILE A C 1
ATOM 6912 O O . ILE A 1 494 ? 137.987 133.653 148.236 1.00 59.70 893 ILE A O 1
ATOM 6928 N N . THR A 1 495 ? 138.483 131.787 149.412 1.00 56.88 894 THR A N 1
ATOM 6929 C CA . THR A 1 495 ? 138.211 132.368 150.719 1.00 57.70 894 THR A CA 1
ATOM 6930 C C . THR A 1 495 ? 139.460 132.665 151.531 1.00 55.09 894 THR A C 1
ATOM 6931 O O . THR A 1 495 ? 139.458 133.626 152.301 1.00 56.19 894 THR A O 1
ATOM 6942 N N . GLU A 1 496 ? 140.519 131.871 151.390 1.00 42.55 895 GLU A N 1
ATOM 6943 C CA . GLU A 1 496 ? 141.767 132.126 152.096 1.00 44.72 895 GLU A CA 1
ATOM 6944 C C . GLU A 1 496 ? 142.925 131.878 151.147 1.00 44.25 895 GLU A C 1
ATOM 6945 O O . GLU A 1 496 ? 142.937 130.876 150.427 1.00 42.82 895 GLU A O 1
ATOM 6957 N N . LEU A 1 497 ? 143.884 132.783 151.154 1.00 48.93 896 LEU A N 1
ATOM 6958 C CA . LEU A 1 497 ? 145.077 132.695 150.336 1.00 47.66 896 LEU A CA 1
ATOM 6959 C C . LEU A 1 497 ? 146.224 132.079 151.128 1.00 49.36 896 LEU A C 1
ATOM 6960 O O . LEU A 1 497 ? 146.267 132.191 152.355 1.00 43.50 896 LEU A O 1
ATOM 6976 N N . PRO A 1 498 ? 147.177 131.435 150.459 1.00 42.50 897 PRO A N 1
ATOM 6977 C CA . PRO A 1 498 ? 148.299 130.829 151.178 1.00 34.85 897 PRO A CA 1
ATOM 6978 C C . PRO A 1 498 ? 149.185 131.880 151.828 1.00 36.11 897 PRO A C 1
ATOM 6979 O O . PRO A 1 498 ? 149.214 133.046 151.433 1.00 39.58 897 PRO A O 1
ATOM 6990 N N . ILE A 1 499 ? 149.915 131.441 152.855 1.00 35.83 898 ILE A N 1
ATOM 6991 C CA . ILE A 1 499 ? 150.754 132.355 153.618 1.00 37.10 898 ILE A CA 1
ATOM 6992 C C . ILE A 1 499 ? 151.755 133.020 152.689 1.00 38.61 898 ILE A C 1
ATOM 6993 O O . ILE A 1 499 ? 152.386 132.362 151.853 1.00 40.52 898 ILE A O 1
ATOM 7009 N N . GLY A 1 500 ? 151.907 134.334 152.834 1.00 40.91 899 GLY A N 1
ATOM 7010 C CA . GLY A 1 500 ? 152.813 135.098 152.007 1.00 40.53 899 GLY A CA 1
ATOM 7011 C C . GLY A 1 500 ? 152.215 135.641 150.727 1.00 40.52 899 GLY A C 1
ATOM 7012 O O . GLY A 1 500 ? 152.918 136.340 149.987 1.00 40.11 899 GLY A O 1
ATOM 7016 N N . THR A 1 501 ? 150.953 135.344 150.437 1.00 41.18 900 THR A N 1
ATOM 7017 C CA . THR A 1 501 ? 150.285 135.848 149.246 1.00 41.55 900 THR A CA 1
ATOM 7018 C C . THR A 1 501 ? 149.369 137.000 149.631 1.00 41.90 900 THR A C 1
ATOM 7019 O O . THR A 1 501 ? 148.500 136.849 150.496 1.00 43.95 900 THR A O 1
ATOM 7030 N N . TRP A 1 502 ? 149.564 138.142 148.984 1.00 43.31 901 TRP A N 1
ATOM 7031 C CA . TRP A 1 502 ? 148.865 139.372 149.313 1.00 40.29 901 TRP A CA 1
ATOM 7032 C C . TRP A 1 502 ? 147.728 139.615 148.329 1.00 46.32 901 TRP A C 1
ATOM 7033 O O . TRP A 1 502 ? 147.819 139.275 147.148 1.00 50.18 901 TRP A O 1
ATOM 7054 N N . THR A 1 503 ? 146.651 140.223 148.832 1.00 50.21 902 THR A N 1
ATOM 7055 C CA . THR A 1 503 ? 145.435 140.348 148.036 1.00 50.34 902 THR A CA 1
ATOM 7056 C C . THR A 1 503 ? 145.687 141.125 146.751 1.00 53.52 902 THR A C 1
ATOM 7057 O O . THR A 1 503 ? 145.154 140.774 145.695 1.00 53.62 902 THR A O 1
ATOM 7068 N N . GLN A 1 504 ? 146.479 142.196 146.818 1.00 50.91 903 GLN A N 1
ATOM 7069 C CA . GLN A 1 504 ? 146.789 142.943 145.603 1.00 48.23 903 GLN A CA 1
ATOM 7070 C C . GLN A 1 504 ? 147.640 142.112 144.654 1.00 49.70 903 GLN A C 1
ATOM 7071 O O . GLN A 1 504 ? 147.444 142.153 143.434 1.00 51.60 903 GLN A O 1
ATOM 7085 N N . GLY A 1 505 ? 148.595 141.355 145.193 1.00 55.01 904 GLY A N 1
ATOM 7086 C CA . GLY A 1 505 ? 149.369 140.462 144.350 1.00 50.65 904 GLY A CA 1
ATOM 7087 C C . GLY A 1 505 ? 148.499 139.424 143.672 1.00 52.17 904 GLY A C 1
ATOM 7088 O O . GLY A 1 505 ? 148.707 139.093 142.503 1.00 56.99 904 GLY A O 1
ATOM 7092 N N . TYR A 1 506 ? 147.504 138.903 144.391 1.00 49.61 905 TYR A N 1
ATOM 7093 C CA . TYR A 1 506 ? 146.605 137.926 143.789 1.00 45.19 905 TYR A CA 1
ATOM 7094 C C . TYR A 1 506 ? 145.696 138.576 142.755 1.00 54.96 905 TYR A C 1
ATOM 7095 O O . TYR A 1 506 ? 145.356 137.953 141.747 1.00 62.93 905 TYR A O 1
ATOM 7113 N N . LYS A 1 507 ? 145.280 139.822 142.989 1.00 56.85 906 LYS A N 1
ATOM 7114 C CA . LYS A 1 507 ? 144.521 140.538 141.970 1.00 54.11 906 LYS A CA 1
ATOM 7115 C C . LYS A 1 507 ? 145.349 140.701 140.705 1.00 56.72 906 LYS A C 1
ATOM 7116 O O . LYS A 1 507 ? 144.848 140.509 139.593 1.00 54.76 906 LYS A O 1
ATOM 7135 N N . LYS A 1 508 ? 146.625 141.055 140.861 1.00 62.00 907 LYS A N 1
ATOM 7136 C CA . LYS A 1 508 ? 147.507 141.166 139.706 1.00 58.98 907 LYS A CA 1
ATOM 7137 C C . LYS A 1 508 ? 147.658 139.824 139.003 1.00 58.91 907 LYS A C 1
ATOM 7138 O O . LYS A 1 508 ? 147.640 139.754 137.769 1.00 64.59 907 LYS A O 1
ATOM 7145 N N . PHE A 1 509 ? 147.812 138.746 139.774 1.00 60.76 908 PHE A N 1
ATOM 7146 C CA . PHE A 1 509 ? 147.947 137.424 139.173 1.00 60.59 908 PHE A CA 1
ATOM 7147 C C . PHE A 1 509 ? 146.690 137.040 138.407 1.00 59.91 908 PHE A C 1
ATOM 7148 O O . PHE A 1 509 ? 146.772 136.483 137.308 1.00 68.57 908 PHE A O 1
ATOM 7165 N N . LEU A 1 510 ? 145.517 137.324 138.972 1.00 57.81 909 LEU A N 1
ATOM 7166 C CA . LEU A 1 510 ? 144.267 136.995 138.298 1.00 62.97 909 LEU A CA 1
ATOM 7167 C C . LEU A 1 510 ? 144.082 137.829 137.038 1.00 68.33 909 LEU A C 1
ATOM 7168 O O . LEU A 1 510 ? 143.602 137.324 136.018 1.00 66.68 909 LEU A O 1
ATOM 7184 N N . GLU A 1 511 ? 144.450 139.110 137.086 1.00 70.30 910 GLU A N 1
ATOM 7185 C CA . GLU A 1 511 ? 144.376 139.935 135.885 1.00 67.95 910 GLU A CA 1
ATOM 7186 C C . GLU A 1 511 ? 145.311 139.409 134.804 1.00 68.76 910 GLU A C 1
ATOM 7187 O O . GLU A 1 511 ? 144.932 139.326 133.630 1.00 69.74 910 GLU A O 1
ATOM 7191 N N . GLU A 1 512 ? 146.535 139.038 135.183 1.00 68.14 911 GLU A N 1
ATOM 7192 C CA . GLU A 1 512 ? 147.474 138.491 134.210 1.00 69.91 911 GLU A CA 1
ATOM 7193 C C . GLU A 1 512 ? 146.958 137.183 133.628 1.00 68.72 911 GLU A C 1
ATOM 7194 O O . GLU A 1 512 ? 147.085 136.935 132.424 1.00 76.08 911 GLU A O 1
ATOM 7198 N N . LEU A 1 513 ? 146.377 136.330 134.471 1.00 63.81 912 LEU A N 1
ATOM 7199 C CA . LEU A 1 513 ? 145.853 135.056 133.997 1.00 68.10 912 LEU A CA 1
ATOM 7200 C C . LEU A 1 513 ? 144.671 135.265 133.058 1.00 68.67 912 LEU A C 1
ATOM 7201 O O . LEU A 1 513 ? 144.534 134.553 132.057 1.00 72.54 912 LEU A O 1
ATOM 7217 N N . ARG A 1 514 ? 143.808 136.235 133.365 1.00 70.13 913 ARG A N 1
ATOM 7218 C CA . ARG A 1 514 ? 142.705 136.556 132.465 1.00 77.41 913 ARG A CA 1
ATOM 7219 C C . ARG A 1 514 ? 143.221 137.098 131.139 1.00 74.30 913 ARG A C 1
ATOM 7220 O O . ARG A 1 514 ? 142.657 136.804 130.079 1.00 71.28 913 ARG A O 1
ATOM 7241 N N . GLU A 1 515 ? 144.291 137.896 131.179 1.00 71.98 914 GLU A N 1
ATOM 7242 C CA . GLU A 1 515 ? 144.880 138.390 129.940 1.00 71.74 914 GLU A CA 1
ATOM 7243 C C . GLU A 1 515 ? 145.295 137.243 129.031 1.00 72.95 914 GLU A C 1
ATOM 7244 O O . GLU A 1 515 ? 145.360 137.410 127.808 1.00 72.94 914 GLU A O 1
ATOM 7248 N N . LYS A 1 516 ? 145.576 136.076 129.604 1.00 76.36 915 LYS A N 1
ATOM 7249 C CA . LYS A 1 516 ? 145.877 134.877 128.836 1.00 77.95 915 LYS A CA 1
ATOM 7250 C C . LYS A 1 516 ? 144.630 134.072 128.497 1.00 79.69 915 LYS A C 1
ATOM 7251 O O . LYS A 1 516 ? 144.749 132.987 127.918 1.00 80.13 915 LYS A O 1
ATOM 7255 N N . GLU A 1 517 ? 143.444 134.571 128.843 1.00 79.96 916 GLU A N 1
ATOM 7256 C CA . GLU A 1 517 ? 142.184 133.895 128.546 1.00 79.81 916 GLU A CA 1
ATOM 7257 C C . GLU A 1 517 ? 142.122 132.530 129.233 1.00 78.82 916 GLU A C 1
ATOM 7258 O O . GLU A 1 517 ? 142.016 131.482 128.594 1.00 77.72 916 GLU A O 1
ATOM 7262 N N . VAL A 1 518 ? 142.193 132.564 130.563 1.00 78.75 917 VAL A N 1
ATOM 7263 C CA . VAL A 1 518 ? 142.107 131.352 131.371 1.00 77.27 917 VAL A CA 1
ATOM 7264 C C . VAL A 1 518 ? 140.904 131.446 132.301 1.00 76.92 917 VAL A C 1
ATOM 7265 O O . VAL A 1 518 ? 140.324 130.425 132.686 1.00 73.57 917 VAL A O 1
ATOM 7269 N N . VAL A 1 519 ? 140.518 132.668 132.666 1.00 78.05 918 VAL A N 1
ATOM 7270 C CA . VAL A 1 519 ? 139.344 132.916 133.496 1.00 77.08 918 VAL A CA 1
ATOM 7271 C C . VAL A 1 519 ? 138.473 133.947 132.796 1.00 77.24 918 VAL A C 1
ATOM 7272 O O . VAL A 1 519 ? 138.948 135.033 132.444 1.00 73.70 918 VAL A O 1
ATOM 7285 N N . VAL A 1 520 ? 137.197 133.609 132.603 1.00 79.90 919 VAL A N 1
ATOM 7286 C CA . VAL A 1 520 ? 136.285 134.505 131.899 1.00 79.74 919 VAL A CA 1
ATOM 7287 C C . VAL A 1 520 ? 136.106 135.802 132.675 1.00 80.11 919 VAL A C 1
ATOM 7288 O O . VAL A 1 520 ? 136.110 136.895 132.095 1.00 78.25 919 VAL A O 1
ATOM 7292 N N . GLN A 1 521 ? 135.940 135.707 133.991 1.00 80.58 920 GLN A N 1
ATOM 7293 C CA . GLN A 1 521 ? 135.662 136.888 134.796 1.00 79.97 920 GLN A CA 1
ATOM 7294 C C . GLN A 1 521 ? 136.048 136.598 136.238 1.00 79.85 920 GLN A C 1
ATOM 7295 O O . GLN A 1 521 ? 136.217 135.443 136.631 1.00 77.82 920 GLN A O 1
ATOM 7309 N N . TYR A 1 522 ? 136.195 137.662 137.023 1.00 70.24 921 TYR A N 1
ATOM 7310 C CA . TYR A 1 522 ? 136.408 137.502 138.453 1.00 68.08 921 TYR A CA 1
ATOM 7311 C C . TYR A 1 522 ? 135.943 138.759 139.171 1.00 70.68 921 TYR A C 1
ATOM 7312 O O . TYR A 1 522 ? 136.072 139.867 138.644 1.00 70.33 921 TYR A O 1
ATOM 7330 N N . ARG A 1 523 ? 135.400 138.572 140.370 1.00 72.49 922 ARG A N 1
ATOM 7331 C CA . ARG A 1 523 ? 134.919 139.663 141.204 1.00 72.53 922 ARG A CA 1
ATOM 7332 C C . ARG A 1 523 ? 135.546 139.555 142.585 1.00 70.82 922 ARG A C 1
ATOM 7333 O O . ARG A 1 523 ? 135.660 138.459 143.140 1.00 70.43 922 ARG A O 1
ATOM 7343 N N . GLU A 1 524 ? 135.945 140.696 143.141 1.00 68.90 923 GLU A N 1
ATOM 7344 C CA . GLU A 1 524 ? 136.638 140.747 144.420 1.00 68.67 923 GLU A CA 1
ATOM 7345 C C . GLU A 1 524 ? 135.775 141.467 145.444 1.00 68.29 923 GLU A C 1
ATOM 7346 O O . GLU A 1 524 ? 135.231 142.539 145.161 1.00 72.87 923 GLU A O 1
ATOM 7353 N N . HIS A 1 525 ? 135.655 140.875 146.629 1.00 67.19 924 HIS A N 1
ATOM 7354 C CA . HIS A 1 525 ? 134.967 141.464 147.773 1.00 68.60 924 HIS A CA 1
ATOM 7355 C C . HIS A 1 525 ? 135.884 141.449 148.987 1.00 68.92 924 HIS A C 1
ATOM 7356 O O . HIS A 1 525 ? 135.502 141.053 150.090 1.00 68.43 924 HIS A O 1
ATOM 7370 N N . ASN A 1 526 ? 137.123 141.890 148.790 1.00 62.00 925 ASN A N 1
ATOM 7371 C CA . ASN A 1 526 ? 138.183 141.707 149.772 1.00 60.03 925 ASN A CA 1
ATOM 7372 C C . ASN A 1 526 ? 138.210 142.870 150.756 1.00 61.78 925 ASN A C 1
ATOM 7373 O O . ASN A 1 526 ? 138.441 144.019 150.365 1.00 59.13 925 ASN A O 1
ATOM 7384 N N . THR A 1 527 ? 137.982 142.564 152.028 1.00 61.49 926 THR A N 1
ATOM 7385 C CA . THR A 1 527 ? 138.223 143.510 153.101 1.00 57.18 926 THR A CA 1
ATOM 7386 C C . THR A 1 527 ? 139.712 143.500 153.451 1.00 60.22 926 THR A C 1
ATOM 7387 O O . THR A 1 527 ? 140.452 142.582 153.089 1.00 59.80 926 THR A O 1
ATOM 7398 N N . ASP A 1 528 ? 140.154 144.540 154.156 1.00 60.03 927 ASP A N 1
ATOM 7399 C CA . ASP A 1 528 ? 141.560 144.665 154.526 1.00 54.62 927 ASP A CA 1
ATOM 7400 C C . ASP A 1 528 ? 142.011 143.552 155.467 1.00 55.85 927 ASP A C 1
ATOM 7401 O O . ASP A 1 528 ? 143.194 143.477 155.813 1.00 51.50 927 ASP A O 1
ATOM 7405 N N . VAL A 1 529 ? 141.087 142.690 155.888 1.00 52.77 928 VAL A N 1
ATOM 7406 C CA . VAL A 1 529 ? 141.411 141.603 156.808 1.00 48.69 928 VAL A CA 1
ATOM 7407 C C . VAL A 1 529 ? 141.023 140.234 156.278 1.00 51.66 928 VAL A C 1
ATOM 7408 O O . VAL A 1 529 ? 141.627 139.228 156.690 1.00 56.02 928 VAL A O 1
ATOM 7421 N N . THR A 1 530 ? 140.050 140.122 155.379 1.00 56.66 929 THR A N 1
ATOM 7422 C CA . THR A 1 530 ? 139.601 138.840 154.862 1.00 58.68 929 THR A CA 1
ATOM 7423 C C . THR A 1 530 ? 139.589 138.882 153.343 1.00 54.66 929 THR A C 1
ATOM 7424 O O . THR A 1 530 ? 139.429 139.943 152.736 1.00 55.64 929 THR A O 1
ATOM 7435 N N . VAL A 1 531 ? 139.755 137.712 152.735 1.00 51.67 930 VAL A N 1
ATOM 7436 C CA . VAL A 1 531 ? 139.872 137.572 151.290 1.00 54.53 930 VAL A CA 1
ATOM 7437 C C . VAL A 1 531 ? 138.628 136.873 150.765 1.00 58.69 930 VAL A C 1
ATOM 7438 O O . VAL A 1 531 ? 138.135 135.917 151.376 1.00 58.96 930 VAL A O 1
ATOM 7451 N N . ASP A 1 532 ? 138.114 137.358 149.634 1.00 61.52 931 ASP A N 1
ATOM 7452 C CA . ASP A 1 532 ? 136.959 136.735 148.992 1.00 55.67 931 ASP A CA 1
ATOM 7453 C C . ASP A 1 532 ? 137.020 137.061 147.503 1.00 60.59 931 ASP A C 1
ATOM 7454 O O . ASP A 1 532 ? 136.654 138.165 147.093 1.00 66.44 931 ASP A O 1
ATOM 7458 N N . PHE A 1 533 ? 137.479 136.100 146.707 1.00 57.04 932 PHE A N 1
ATOM 7459 C CA . PHE A 1 533 ? 137.450 136.196 145.257 1.00 55.05 932 PHE A CA 1
ATOM 7460 C C . PHE A 1 533 ? 136.401 135.235 144.717 1.00 59.15 932 PHE A C 1
ATOM 7461 O O . PHE A 1 533 ? 136.157 134.176 145.297 1.00 60.91 932 PHE A O 1
ATOM 7478 N N . GLU A 1 534 ? 135.786 135.604 143.597 1.00 66.61 933 GLU A N 1
ATOM 7479 C CA . GLU A 1 534 ? 134.856 134.731 142.888 1.00 68.62 933 GLU A CA 1
ATOM 7480 C C . GLU A 1 534 ? 135.283 134.709 141.430 1.00 72.09 933 GLU A C 1
ATOM 7481 O O . GLU A 1 534 ? 135.124 135.708 140.724 1.00 71.39 933 GLU A O 1
ATOM 7485 N N . VAL A 1 535 ? 135.827 133.580 140.983 1.00 72.52 934 VAL A N 1
ATOM 7486 C CA . VAL A 1 535 ? 136.417 133.454 139.656 1.00 74.46 934 VAL A CA 1
ATOM 7487 C C . VAL A 1 535 ? 135.528 132.539 138.826 1.00 75.27 934 VAL A C 1
ATOM 7488 O O . VAL A 1 535 ? 135.268 131.394 139.215 1.00 75.25 934 VAL A O 1
ATOM 7501 N N . PHE A 1 536 ? 135.057 133.047 137.689 1.00 82.07 935 PHE A N 1
ATOM 7502 C CA . PHE A 1 536 ? 134.305 132.269 136.714 1.00 83.81 935 PHE A CA 1
ATOM 7503 C C . PHE A 1 536 ? 135.218 131.990 135.528 1.00 84.73 935 PHE A C 1
ATOM 7504 O O . PHE A 1 536 ? 135.736 132.926 134.906 1.00 83.59 935 PHE A O 1
ATOM 7521 N N . LEU A 1 537 ? 135.406 130.713 135.219 1.00 84.82 936 LEU A N 1
ATOM 7522 C CA . LEU A 1 537 ? 136.230 130.262 134.107 1.00 84.32 936 LEU A CA 1
ATOM 7523 C C . LEU A 1 537 ? 135.365 129.490 133.117 1.00 86.14 936 LEU A C 1
ATOM 7524 O O . LEU A 1 537 ? 134.171 129.273 133.336 1.00 86.07 936 LEU A O 1
ATOM 7528 N N . HIS A 1 538 ? 135.979 129.077 132.015 1.00 90.60 937 HIS A N 1
ATOM 7529 C CA . HIS A 1 538 ? 135.259 128.286 131.031 1.00 89.46 937 HIS A CA 1
ATOM 7530 C C . HIS A 1 538 ? 134.852 126.949 131.647 1.00 92.17 937 HIS A C 1
ATOM 7531 O O . HIS A 1 538 ? 135.651 126.322 132.352 1.00 93.03 937 HIS A O 1
ATOM 7535 N N . PRO A 1 539 ? 133.623 126.485 131.409 1.00 95.35 938 PRO A N 1
ATOM 7536 C CA . PRO A 1 539 ? 133.205 125.219 132.034 1.00 95.17 938 PRO A CA 1
ATOM 7537 C C . PRO A 1 539 ? 134.115 124.053 131.693 1.00 95.80 938 PRO A C 1
ATOM 7538 O O . PRO A 1 539 ? 134.365 123.196 132.549 1.00 94.55 938 PRO A O 1
ATOM 7541 N N . GLU A 1 540 ? 134.622 123.996 130.460 1.00 98.56 939 GLU A N 1
ATOM 7542 C CA . GLU A 1 540 ? 135.529 122.915 130.088 1.00 97.71 939 GLU A CA 1
ATOM 7543 C C . GLU A 1 540 ? 136.811 122.967 130.909 1.00 97.39 939 GLU A C 1
ATOM 7544 O O . GLU A 1 540 ? 137.295 121.934 131.385 1.00 96.64 939 GLU A O 1
ATOM 7548 N N . VAL A 1 541 ? 137.375 124.164 131.084 1.00 95.04 940 VAL A N 1
ATOM 7549 C CA . VAL A 1 541 ? 138.606 124.298 131.859 1.00 94.57 940 VAL A CA 1
ATOM 7550 C C . VAL A 1 541 ? 138.369 123.885 133.304 1.00 94.76 940 VAL A C 1
ATOM 7551 O O . VAL A 1 541 ? 139.183 123.172 133.904 1.00 92.40 940 VAL A O 1
ATOM 7555 N N . LEU A 1 542 ? 137.257 124.332 133.890 1.00 96.99 941 LEU A N 1
ATOM 7556 C CA . LEU A 1 542 ? 136.957 123.972 135.271 1.00 97.19 941 LEU A CA 1
ATOM 7557 C C . LEU A 1 542 ? 136.769 122.468 135.417 1.00 97.38 941 LEU A C 1
ATOM 7558 O O . LEU A 1 542 ? 137.256 121.865 136.380 1.00 95.39 941 LEU A O 1
ATOM 7562 N N . HIS A 1 543 ? 136.061 121.844 134.473 1.00 97.08 942 HIS A N 1
ATOM 7563 C CA . HIS A 1 543 ? 135.865 120.400 134.535 1.00 96.15 942 HIS A CA 1
ATOM 7564 C C . HIS A 1 543 ? 137.192 119.661 134.420 1.00 95.71 942 HIS A C 1
ATOM 7565 O O . HIS A 1 543 ? 137.441 118.697 135.155 1.00 94.30 942 HIS A O 1
ATOM 7569 N N . HIS A 1 544 ? 138.058 120.097 133.503 1.00 96.73 943 HIS A N 1
ATOM 7570 C CA . HIS A 1 544 ? 139.358 119.453 133.354 1.00 97.16 943 HIS A CA 1
ATOM 7571 C C . HIS A 1 544 ? 140.185 119.593 134.624 1.00 96.17 943 HIS A C 1
ATOM 7572 O O . HIS A 1 544 ? 140.832 118.635 135.062 1.00 95.47 943 HIS A O 1
ATOM 7576 N N . TRP A 1 545 ? 140.180 120.782 135.230 1.00 89.53 944 TRP A N 1
ATOM 7577 C CA . TRP A 1 545 ? 140.928 120.980 136.466 1.00 90.80 944 TRP A CA 1
ATOM 7578 C C . TRP A 1 545 ? 140.378 120.108 137.586 1.00 91.01 944 TRP A C 1
ATOM 7579 O O . TRP A 1 545 ? 141.145 119.507 138.347 1.00 89.07 944 TRP A O 1
ATOM 7600 N N . VAL A 1 546 ? 139.052 120.026 137.704 1.00 93.34 945 VAL A N 1
ATOM 7601 C CA . VAL A 1 546 ? 138.454 119.204 138.752 1.00 91.30 945 VAL A CA 1
ATOM 7602 C C . VAL A 1 546 ? 138.829 117.742 138.554 1.00 93.89 945 VAL A C 1
ATOM 7603 O O . VAL A 1 546 ? 139.163 117.036 139.513 1.00 92.81 945 VAL A O 1
ATOM 7607 N N . ALA A 1 547 ? 138.779 117.264 137.309 1.00 98.16 946 ALA A N 1
ATOM 7608 C CA . ALA A 1 547 ? 139.166 115.884 137.037 1.00 98.00 946 ALA A CA 1
ATOM 7609 C C . ALA A 1 547 ? 140.634 115.647 137.370 1.00 98.57 946 ALA A C 1
ATOM 7610 O O . ALA A 1 547 ? 140.983 114.636 137.990 1.00 95.87 946 ALA A O 1
ATOM 7617 N N . GLN A 1 548 ? 141.509 116.570 136.970 1.00 95.55 947 GLN A N 1
ATOM 7618 C CA . GLN A 1 548 ? 142.935 116.439 137.238 1.00 93.59 947 GLN A CA 1
ATOM 7619 C C . GLN A 1 548 ? 143.308 116.830 138.661 1.00 96.27 947 GLN A C 1
ATOM 7620 O O . GLN A 1 548 ? 144.442 116.571 139.078 1.00 96.31 947 GLN A O 1
ATOM 7624 N N . GLY A 1 549 ? 142.395 117.448 139.408 1.00 93.61 948 GLY A N 1
ATOM 7625 C CA . GLY A 1 549 ? 142.673 117.813 140.782 1.00 91.89 948 GLY A CA 1
ATOM 7626 C C . GLY A 1 549 ? 143.621 118.975 140.954 1.00 91.26 948 GLY A C 1
ATOM 7627 O O . GLY A 1 549 ? 144.106 119.197 142.067 1.00 89.93 948 GLY A O 1
ATOM 7631 N N . CYS A 1 550 ? 143.901 119.728 139.890 1.00 84.06 949 CYS A N 1
ATOM 7632 C CA . CYS A 1 550 ? 144.849 120.834 139.931 1.00 82.94 949 CYS A CA 1
ATOM 7633 C C . CYS A 1 550 ? 144.159 122.184 140.093 1.00 82.74 949 CYS A C 1
ATOM 7634 O O . CYS A 1 550 ? 144.679 123.206 139.632 1.00 80.98 949 CYS A O 1
ATOM 7638 N N . VAL A 1 551 ? 142.995 122.213 140.745 1.00 80.08 950 VAL A N 1
ATOM 7639 C CA . VAL A 1 551 ? 142.274 123.472 140.911 1.00 79.96 950 VAL A CA 1
ATOM 7640 C C . VAL A 1 551 ? 143.104 124.448 141.734 1.00 76.64 950 VAL A C 1
ATOM 7641 O O . VAL A 1 551 ? 143.304 125.605 141.345 1.00 74.37 950 VAL A O 1
ATOM 7654 N N . GLU A 1 552 ? 143.603 123.997 142.885 1.00 66.88 951 GLU A N 1
ATOM 7655 C CA . GLU A 1 552 ? 144.448 124.849 143.712 1.00 64.31 951 GLU A CA 1
ATOM 7656 C C . GLU A 1 552 ? 145.850 124.984 143.137 1.00 66.53 951 GLU A C 1
ATOM 7657 O O . GLU A 1 552 ? 146.504 126.012 143.342 1.00 65.12 951 GLU A O 1
ATOM 7661 N N . GLU A 1 553 ? 146.329 123.963 142.424 1.00 67.65 952 GLU A N 1
ATOM 7662 C CA . GLU A 1 553 ? 147.656 124.043 141.824 1.00 66.21 952 GLU A CA 1
ATOM 7663 C C . GLU A 1 553 ? 147.717 125.132 140.761 1.00 68.28 952 GLU A C 1
ATOM 7664 O O . GLU A 1 553 ? 148.690 125.892 140.695 1.00 68.09 952 GLU A O 1
ATOM 7668 N N . ARG A 1 554 ? 146.688 125.224 139.919 1.00 71.68 953 ARG A N 1
ATOM 7669 C CA . ARG A 1 554 ? 146.678 126.195 138.833 1.00 68.86 953 ARG A CA 1
ATOM 7670 C C . ARG A 1 554 ? 146.268 127.590 139.282 1.00 66.98 953 ARG A C 1
ATOM 7671 O O . ARG A 1 554 ? 146.489 128.548 138.535 1.00 69.52 953 ARG A O 1
ATOM 7675 N N . LEU A 1 555 ? 145.684 127.730 140.470 1.00 60.57 954 LEU A N 1
ATOM 7676 C CA . LEU A 1 555 ? 145.253 129.022 140.984 1.00 59.81 954 LEU A CA 1
ATOM 7677 C C . LEU A 1 555 ? 146.227 129.600 142.001 1.00 56.16 954 LEU A C 1
ATOM 7678 O O . LEU A 1 555 ? 145.887 130.566 142.689 1.00 58.24 954 LEU A O 1
ATOM 7694 N N . GLN A 1 556 ? 147.427 129.035 142.112 1.00 59.54 955 GLN A N 1
ATOM 7695 C CA . GLN A 1 556 ? 148.461 129.557 143.004 1.00 60.43 955 GLN A CA 1
ATOM 7696 C C . GLN A 1 556 ? 147.985 129.580 144.453 1.00 58.55 955 GLN A C 1
ATOM 7697 O O . GLN A 1 556 ? 148.318 130.485 145.220 1.00 56.75 955 GLN A O 1
ATOM 7711 N N . LEU A 1 557 ? 147.207 128.574 144.835 1.00 52.30 956 LEU A N 1
ATOM 7712 C CA . LEU A 1 557 ? 146.697 128.464 146.193 1.00 52.19 956 LEU A CA 1
ATOM 7713 C C . LEU A 1 557 ? 147.579 127.599 147.079 1.00 52.47 956 LEU A C 1
ATOM 7714 O O . LEU A 1 557 ? 147.186 127.290 148.206 1.00 56.40 956 LEU A O 1
ATOM 7730 N N . ARG A 1 558 ? 148.751 127.195 146.595 1.00 48.22 957 ARG A N 1
ATOM 7731 C CA . ARG A 1 558 ? 149.730 126.472 147.395 1.00 47.65 957 ARG A CA 1
ATOM 7732 C C . ARG A 1 558 ? 151.053 127.213 147.307 1.00 49.08 957 ARG A C 1
ATOM 7733 O O . ARG A 1 558 ? 151.574 127.424 146.209 1.00 54.66 957 ARG A O 1
ATOM 7754 N N . GLU A 1 559 ? 151.589 127.605 148.457 1.00 43.62 958 GLU A N 1
ATOM 7755 C CA . GLU A 1 559 ? 152.899 128.227 148.551 1.00 42.19 958 GLU A CA 1
ATOM 7756 C C . GLU A 1 559 ? 153.727 127.485 149.589 1.00 48.36 958 GLU A C 1
ATOM 7757 O O . GLU A 1 559 ? 153.193 126.808 150.470 1.00 48.41 958 GLU A O 1
ATOM 7769 N N . TYR A 1 560 ? 155.043 127.616 149.474 1.00 47.55 959 TYR A N 1
ATOM 7770 C CA . TYR A 1 560 ? 155.967 126.887 150.327 1.00 36.83 959 TYR A CA 1
ATOM 7771 C C . TYR A 1 560 ? 156.293 127.676 151.586 1.00 37.01 959 TYR A C 1
ATOM 7772 O O . TYR A 1 560 ? 156.291 128.909 151.591 1.00 43.14 959 TYR A O 1
ATOM 7790 N N . ILE A 1 561 ? 156.572 126.944 152.660 1.00 30.19 960 ILE A N 1
ATOM 7791 C CA . ILE A 1 561 ? 157.115 127.496 153.893 1.00 31.83 960 ILE A CA 1
ATOM 7792 C C . ILE A 1 561 ? 158.372 126.705 154.206 1.00 35.95 960 ILE A C 1
ATOM 7793 O O . ILE A 1 561 ? 158.303 125.493 154.447 1.00 39.66 960 ILE A O 1
ATOM 7809 N N . HIS A 1 562 ? 159.516 127.379 154.197 1.00 35.40 961 HIS A N 1
ATOM 7810 C CA . HIS A 1 562 ? 160.808 126.724 154.331 1.00 24.84 961 HIS A CA 1
ATOM 7811 C C . HIS A 1 562 ? 161.314 126.891 155.755 1.00 29.49 961 HIS A C 1
ATOM 7812 O O . HIS A 1 562 ? 161.592 128.011 156.193 1.00 40.03 961 HIS A O 1
ATOM 7826 N N . ALA A 1 563 ? 161.433 125.775 156.470 1.00 30.05 962 ALA A N 1
ATOM 7827 C CA . ALA A 1 563 ? 162.021 125.737 157.800 1.00 28.87 962 ALA A CA 1
ATOM 7828 C C . ALA A 1 563 ? 163.368 125.025 157.786 1.00 30.25 962 ALA A C 1
ATOM 7829 O O . ALA A 1 563 ? 163.785 124.451 158.793 1.00 40.17 962 ALA A O 1
ATOM 7836 N N . THR A 1 564 ? 164.049 125.044 156.643 1.00 26.27 963 THR A N 1
ATOM 7837 C CA . THR A 1 564 ? 165.322 124.363 156.470 1.00 29.95 963 THR A CA 1
ATOM 7838 C C . THR A 1 564 ? 166.521 125.280 156.655 1.00 34.51 963 THR A C 1
ATOM 7839 O O . THR A 1 564 ? 167.654 124.837 156.450 1.00 42.19 963 THR A O 1
ATOM 7850 N N . ASN A 1 565 ? 166.308 126.539 157.021 1.00 27.18 964 ASN A N 1
ATOM 7851 C CA . ASN A 1 565 ? 167.397 127.492 157.205 1.00 20.45 964 ASN A CA 1
ATOM 7852 C C . ASN A 1 565 ? 167.190 128.288 158.487 1.00 32.76 964 ASN A C 1
ATOM 7853 O O . ASN A 1 565 ? 167.287 129.515 158.506 1.00 37.31 964 ASN A O 1
ATOM 7864 N N . ILE A 1 566 ? 166.899 127.594 159.585 1.00 31.73 965 ILE A N 1
ATOM 7865 C CA . ILE A 1 566 ? 166.693 128.267 160.861 1.00 17.33 965 ILE A CA 1
ATOM 7866 C C . ILE A 1 566 ? 168.057 128.630 161.427 1.00 17.89 965 ILE A C 1
ATOM 7867 O O . ILE A 1 566 ? 168.658 127.861 162.184 1.00 28.53 965 ILE A O 1
ATOM 7883 N N . ILE A 1 567 ? 168.540 129.817 161.076 1.00 22.19 966 ILE A N 1
ATOM 7884 C CA . ILE A 1 567 ? 169.844 130.315 161.493 1.00 22.11 966 ILE A CA 1
ATOM 7885 C C . ILE A 1 567 ? 169.611 131.419 162.510 1.00 23.50 966 ILE A C 1
ATOM 7886 O O . ILE A 1 567 ? 168.808 132.328 162.272 1.00 27.95 966 ILE A O 1
ATOM 7902 N N . ALA A 1 568 ? 170.304 131.342 163.643 1.00 17.86 967 ALA A N 1
ATOM 7903 C CA . ALA A 1 568 ? 170.111 132.311 164.712 1.00 12.73 967 ALA A CA 1
ATOM 7904 C C . ALA A 1 568 ? 171.421 132.486 165.467 1.00 19.48 967 ALA A C 1
ATOM 7905 O O . ALA A 1 568 ? 172.449 131.911 165.109 1.00 28.83 967 ALA A O 1
ATOM 7912 N N . PHE A 1 569 ? 171.380 133.309 166.508 1.00 18.18 968 PHE A N 1
ATOM 7913 C CA . PHE A 1 569 ? 172.511 133.536 167.398 1.00 24.40 968 PHE A CA 1
ATOM 7914 C C . PHE A 1 569 ? 172.224 132.838 168.719 1.00 18.93 968 PHE A C 1
ATOM 7915 O O . PHE A 1 569 ? 171.206 133.121 169.358 1.00 27.51 968 PHE A O 1
ATOM 7932 N N . ASP A 1 570 ? 173.111 131.941 169.137 1.00 12.72 969 ASP A N 1
ATOM 7933 C CA . ASP A 1 570 ? 172.948 131.344 170.452 1.00 21.60 969 ASP A CA 1
ATOM 7934 C C . ASP A 1 570 ? 173.401 132.344 171.512 1.00 28.85 969 ASP A C 1
ATOM 7935 O O . ASP A 1 570 ? 173.884 133.436 171.207 1.00 36.71 969 ASP A O 1
ATOM 7944 N N . ARG A 1 571 ? 173.239 131.971 172.782 1.00 29.84 970 ARG A N 1
ATOM 7945 C CA . ARG A 1 571 ? 173.539 132.905 173.860 1.00 25.28 970 ARG A CA 1
ATOM 7946 C C . ARG A 1 571 ? 174.990 133.364 173.823 1.00 33.93 970 ARG A C 1
ATOM 7947 O O . ARG A 1 571 ? 175.304 134.462 174.293 1.00 38.55 970 ARG A O 1
ATOM 7968 N N . GLU A 1 572 ? 175.887 132.546 173.274 1.00 32.99 971 GLU A N 1
ATOM 7969 C CA . GLU A 1 572 ? 177.297 132.902 173.219 1.00 30.59 971 GLU A CA 1
ATOM 7970 C C . GLU A 1 572 ? 177.627 133.846 172.072 1.00 36.52 971 GLU A C 1
ATOM 7971 O O . GLU A 1 572 ? 178.750 134.357 172.021 1.00 43.12 971 GLU A O 1
ATOM 7983 N N . GLY A 1 573 ? 176.689 134.088 171.158 1.00 33.15 972 GLY A N 1
ATOM 7984 C CA . GLY A 1 573 ? 176.887 135.029 170.077 1.00 28.04 972 GLY A CA 1
ATOM 7985 C C . GLY A 1 573 ? 177.323 134.426 168.762 1.00 30.55 972 GLY A C 1
ATOM 7986 O O . GLY A 1 573 ? 177.604 135.178 167.823 1.00 39.90 972 GLY A O 1
ATOM 7990 N N . GLN A 1 574 ? 177.388 133.103 168.658 1.00 22.10 973 GLN A N 1
ATOM 7991 C CA . GLN A 1 574 ? 177.807 132.443 167.432 1.00 25.29 973 GLN A CA 1
ATOM 7992 C C . GLN A 1 574 ? 176.600 132.126 166.562 1.00 24.77 973 GLN A C 1
ATOM 7993 O O . GLN A 1 574 ? 175.560 131.690 167.059 1.00 36.37 973 GLN A O 1
ATOM 8007 N N . ILE A 1 575 ? 176.739 132.341 165.260 1.00 29.99 974 ILE A N 1
ATOM 8008 C CA . ILE A 1 575 ? 175.669 132.010 164.327 1.00 22.26 974 ILE A CA 1
ATOM 8009 C C . ILE A 1 575 ? 175.601 130.495 164.202 1.00 22.66 974 ILE A C 1
ATOM 8010 O O . ILE A 1 575 ? 176.569 129.853 163.782 1.00 33.78 974 ILE A O 1
ATOM 8026 N N . THR A 1 576 ? 174.458 129.923 164.568 1.00 17.56 975 THR A N 1
ATOM 8027 C CA . THR A 1 576 ? 174.244 128.487 164.516 1.00 26.78 975 THR A CA 1
ATOM 8028 C C . THR A 1 576 ? 172.995 128.186 163.703 1.00 21.45 975 THR A C 1
ATOM 8029 O O . THR A 1 576 ? 172.127 129.041 163.513 1.00 31.44 975 THR A O 1
ATOM 8040 N N . LYS A 1 577 ? 172.927 126.951 163.216 1.00 18.87 976 LYS A N 1
ATOM 8041 C CA . LYS A 1 577 ? 171.796 126.450 162.452 1.00 14.79 976 LYS A CA 1
ATOM 8042 C C . LYS A 1 577 ? 171.085 125.371 163.254 1.00 22.37 976 LYS A C 1
ATOM 8043 O O . LYS A 1 577 ? 171.730 124.565 163.930 1.00 31.08 976 LYS A O 1
ATOM 8062 N N . TYR A 1 578 ? 169.757 125.361 163.178 1.00 21.46 977 TYR A N 1
ATOM 8063 C CA . TYR A 1 578 ? 168.931 124.440 163.941 1.00 21.99 977 TYR A CA 1
ATOM 8064 C C . TYR A 1 578 ? 168.121 123.574 162.991 1.00 21.91 977 TYR A C 1
ATOM 8065 O O . TYR A 1 578 ? 167.581 124.065 161.996 1.00 27.73 977 TYR A O 1
ATOM 8083 N N . ARG A 1 579 ? 168.047 122.278 163.301 1.00 28.73 978 ARG A N 1
ATOM 8084 C CA . ARG A 1 579 ? 167.378 121.343 162.403 1.00 35.16 978 ARG A CA 1
ATOM 8085 C C . ARG A 1 579 ? 165.901 121.680 162.251 1.00 41.90 978 ARG A C 1
ATOM 8086 O O . ARG A 1 579 ? 165.362 121.648 161.139 1.00 45.79 978 ARG A O 1
ATOM 8107 N N . ASP A 1 580 ? 165.229 122.004 163.349 1.00 35.74 979 ASP A N 1
ATOM 8108 C CA . ASP A 1 580 ? 163.827 122.398 163.300 1.00 34.83 979 ASP A CA 1
ATOM 8109 C C . ASP A 1 580 ? 163.489 123.108 164.606 1.00 34.78 979 ASP A C 1
ATOM 8110 O O . ASP A 1 580 ? 164.377 123.442 165.396 1.00 33.41 979 ASP A O 1
ATOM 8119 N N . ALA A 1 581 ? 162.195 123.347 164.829 1.00 30.89 980 ALA A N 1
ATOM 8120 C CA . ALA A 1 581 ? 161.760 124.072 166.016 1.00 23.08 980 ALA A CA 1
ATOM 8121 C C . ALA A 1 581 ? 162.098 123.338 167.303 1.00 33.96 980 ALA A C 1
ATOM 8122 O O . ALA A 1 581 ? 162.162 123.970 168.361 1.00 42.43 980 ALA A O 1
ATOM 8129 N N . GLU A 1 582 ? 162.314 122.024 167.242 1.00 36.47 981 GLU A N 1
ATOM 8130 C CA . GLU A 1 582 ? 162.609 121.269 168.455 1.00 23.92 981 GLU A CA 1
ATOM 8131 C C . GLU A 1 582 ? 163.992 121.602 169.000 1.00 20.67 981 GLU A C 1
ATOM 8132 O O . GLU A 1 582 ? 164.170 121.722 170.216 1.00 36.03 981 GLU A O 1
ATOM 8144 N N . ALA A 1 583 ? 164.986 121.745 168.124 1.00 18.76 982 ALA A N 1
ATOM 8145 C CA . ALA A 1 583 ? 166.315 122.133 168.586 1.00 24.49 982 ALA A CA 1
ATOM 8146 C C . ALA A 1 583 ? 166.293 123.524 169.202 1.00 29.96 982 ALA A C 1
ATOM 8147 O O . ALA A 1 583 ? 166.918 123.767 170.244 1.00 40.99 982 ALA A O 1
ATOM 8154 N N . VAL A 1 584 ? 165.570 124.451 168.572 1.00 26.75 983 VAL A N 1
ATOM 8155 C CA . VAL A 1 584 ? 165.436 125.794 169.126 1.00 22.90 983 VAL A CA 1
ATOM 8156 C C . VAL A 1 584 ? 164.772 125.729 170.492 1.00 19.11 983 VAL A C 1
ATOM 8157 O O . VAL A 1 584 ? 165.214 126.375 171.450 1.00 33.98 983 VAL A O 1
ATOM 8170 N N . LEU A 1 585 ? 163.704 124.940 170.604 1.00 18.70 984 LEU A N 1
ATOM 8171 C CA . LEU A 1 585 ? 162.998 124.821 171.872 1.00 25.58 984 LEU A CA 1
ATOM 8172 C C . LEU A 1 585 ? 163.902 124.255 172.958 1.00 28.03 984 LEU A C 1
ATOM 8173 O O . LEU A 1 585 ? 163.890 124.738 174.091 1.00 31.57 984 LEU A O 1
ATOM 8189 N N . LYS A 1 586 ? 164.696 123.234 172.635 1.00 27.42 985 LYS A N 1
ATOM 8190 C CA . LYS A 1 586 ? 165.550 122.614 173.645 1.00 22.83 985 LYS A CA 1
ATOM 8191 C C . LYS A 1 586 ? 166.649 123.567 174.104 1.00 28.21 985 LYS A C 1
ATOM 8192 O O . LYS A 1 586 ? 166.914 123.698 175.309 1.00 47.13 985 LYS A O 1
ATOM 8211 N N . GLU A 1 587 ? 167.310 124.237 173.158 1.00 21.34 986 GLU A N 1
ATOM 8212 C CA . GLU A 1 587 ? 168.348 125.189 173.542 1.00 31.23 986 GLU A CA 1
ATOM 8213 C C . GLU A 1 587 ? 167.766 126.314 174.388 1.00 32.77 986 GLU A C 1
ATOM 8214 O O . GLU A 1 587 ? 168.340 126.694 175.422 1.00 36.59 986 GLU A O 1
ATOM 8226 N N . PHE A 1 588 ? 166.618 126.853 173.970 1.00 24.92 987 PHE A N 1
ATOM 8227 C CA . PHE A 1 588 ? 165.977 127.891 174.759 1.00 21.32 987 PHE A CA 1
ATOM 8228 C C . PHE A 1 588 ? 165.603 127.371 176.136 1.00 27.82 987 PHE A C 1
ATOM 8229 O O . PHE A 1 588 ? 165.708 128.096 177.124 1.00 38.95 987 PHE A O 1
ATOM 8246 N N . TYR A 1 589 ? 165.147 126.122 176.221 1.00 31.39 988 TYR A N 1
ATOM 8247 C CA . TYR A 1 589 ? 164.765 125.567 177.511 1.00 32.12 988 TYR A CA 1
ATOM 8248 C C . TYR A 1 589 ? 165.951 125.528 178.459 1.00 24.31 988 TYR A C 1
ATOM 8249 O O . TYR A 1 589 ? 165.832 125.905 179.629 1.00 34.04 988 TYR A O 1
ATOM 8267 N N . LEU A 1 590 ? 167.108 125.087 177.971 1.00 21.62 989 LEU A N 1
ATOM 8268 C CA . LEU A 1 590 ? 168.288 125.050 178.831 1.00 24.01 989 LEU A CA 1
ATOM 8269 C C . LEU A 1 590 ? 168.678 126.452 179.291 1.00 33.82 989 LEU A C 1
ATOM 8270 O O . LEU A 1 590 ? 168.872 126.700 180.494 1.00 42.91 989 LEU A O 1
ATOM 8286 N N . VAL A 1 591 ? 168.788 127.390 178.345 1.00 33.65 990 VAL A N 1
ATOM 8287 C CA . VAL A 1 591 ? 169.204 128.744 178.710 1.00 27.50 990 VAL A CA 1
ATOM 8288 C C . VAL A 1 591 ? 168.202 129.368 179.673 1.00 31.20 990 VAL A C 1
ATOM 8289 O O . VAL A 1 591 ? 168.577 130.060 180.629 1.00 34.15 990 VAL A O 1
ATOM 8302 N N . ARG A 1 592 ? 166.911 129.129 179.443 1.00 25.57 991 ARG A N 1
ATOM 8303 C CA . ARG A 1 592 ? 165.875 129.730 180.266 1.00 21.19 991 ARG A CA 1
ATOM 8304 C C . ARG A 1 592 ? 165.833 129.120 181.655 1.00 29.94 991 ARG A C 1
ATOM 8305 O O . ARG A 1 592 ? 165.536 129.823 182.620 1.00 44.60 991 ARG A O 1
ATOM 8326 N N . LEU A 1 593 ? 166.106 127.823 181.787 1.00 27.58 992 LEU A N 1
ATOM 8327 C CA . LEU A 1 593 ? 166.210 127.245 183.121 1.00 25.98 992 LEU A CA 1
ATOM 8328 C C . LEU A 1 593 ? 167.368 127.869 183.885 1.00 27.12 992 LEU A C 1
ATOM 8329 O O . LEU A 1 593 ? 167.232 128.219 185.067 1.00 34.62 992 LEU A O 1
ATOM 8345 N N . GLU A 1 594 ? 168.513 128.042 183.222 1.00 27.28 993 GLU A N 1
ATOM 8346 C CA . GLU A 1 594 ? 169.627 128.706 183.892 1.00 26.77 993 GLU A CA 1
ATOM 8347 C C . GLU A 1 594 ? 169.241 130.113 184.328 1.00 26.60 993 GLU A C 1
ATOM 8348 O O . GLU A 1 594 ? 169.564 130.544 185.443 1.00 35.19 993 GLU A O 1
ATOM 8360 N N . TYR A 1 595 ? 168.543 130.849 183.464 1.00 32.80 994 TYR A N 1
ATOM 8361 C CA . TYR A 1 595 ? 168.217 132.229 183.803 1.00 32.99 994 TYR A CA 1
ATOM 8362 C C . TYR A 1 595 ? 167.113 132.314 184.849 1.00 31.04 994 TYR A C 1
ATOM 8363 O O . TYR A 1 595 ? 167.056 133.288 185.601 1.00 33.75 994 TYR A O 1
ATOM 8381 N N . TYR A 1 596 ? 166.240 131.313 184.930 1.00 35.01 995 TYR A N 1
ATOM 8382 C CA . TYR A 1 596 ? 165.272 131.284 186.019 1.00 34.07 995 TYR A CA 1
ATOM 8383 C C . TYR A 1 596 ? 165.960 130.998 187.344 1.00 30.54 995 TYR A C 1
ATOM 8384 O O . TYR A 1 596 ? 165.570 131.542 188.382 1.00 32.06 995 TYR A O 1
ATOM 8402 N N . ALA A 1 597 ? 166.991 130.153 187.331 1.00 35.63 996 ALA A N 1
ATOM 8403 C CA . ALA A 1 597 ? 167.802 129.997 188.534 1.00 28.68 996 ALA A CA 1
ATOM 8404 C C . ALA A 1 597 ? 168.452 131.319 188.923 1.00 27.74 996 ALA A C 1
ATOM 8405 O O . ALA A 1 597 ? 168.455 131.700 190.101 1.00 41.14 996 ALA A O 1
ATOM 8412 N N . LYS A 1 598 ? 168.993 132.041 187.940 1.00 26.44 997 LYS A N 1
ATOM 8413 C CA . LYS A 1 598 ? 169.586 133.348 188.221 1.00 27.89 997 LYS A CA 1
ATOM 8414 C C . LYS A 1 598 ? 168.557 134.309 188.806 1.00 29.96 997 LYS A C 1
ATOM 8415 O O . LYS A 1 598 ? 168.852 135.049 189.750 1.00 28.29 997 LYS A O 1
ATOM 8434 N N . ARG A 1 599 ? 167.351 134.328 188.239 1.00 35.02 998 ARG A N 1
ATOM 8435 C CA . ARG A 1 599 ? 166.314 135.238 188.711 1.00 30.87 998 ARG A CA 1
ATOM 8436 C C . ARG A 1 599 ? 165.872 134.888 190.122 1.00 35.66 998 ARG A C 1
ATOM 8437 O O . ARG A 1 599 ? 165.667 135.780 190.950 1.00 49.92 998 ARG A O 1
ATOM 8458 N N . ARG A 1 600 ? 165.704 133.600 190.415 1.00 34.19 999 ARG A N 1
ATOM 8459 C CA . ARG A 1 600 ? 165.341 133.209 191.770 1.00 34.32 999 ARG A CA 1
ATOM 8460 C C . ARG A 1 600 ? 166.428 133.607 192.757 1.00 29.92 999 ARG A C 1
ATOM 8461 O O . ARG A 1 600 ? 166.130 134.095 193.851 1.00 35.36 999 ARG A O 1
ATOM 8482 N N . ASP A 1 601 ? 167.697 133.416 192.390 1.00 29.75 1000 ASP A N 1
ATOM 8483 C CA . ASP A 1 601 ? 168.780 133.817 193.282 1.00 35.16 1000 ASP A CA 1
ATOM 8484 C C . ASP A 1 601 ? 168.788 135.325 193.505 1.00 32.13 1000 ASP A C 1
ATOM 8485 O O . ASP A 1 601 ? 168.971 135.793 194.636 1.00 43.63 1000 ASP A O 1
ATOM 8494 N N . PHE A 1 602 ? 168.594 136.105 192.440 1.00 31.58 1001 PHE A N 1
ATOM 8495 C CA . PHE A 1 602 ? 168.572 137.556 192.588 1.00 38.13 1001 PHE A CA 1
ATOM 8496 C C . PHE A 1 602 ? 167.414 138.002 193.469 1.00 34.37 1001 PHE A C 1
ATOM 8497 O O . PHE A 1 602 ? 167.579 138.874 194.330 1.00 37.60 1001 PHE A O 1
ATOM 8514 N N . LEU A 1 603 ? 166.230 137.427 193.260 1.00 35.21 1002 LEU A N 1
ATOM 8515 C CA . LEU A 1 603 ? 165.080 137.795 194.077 1.00 36.88 1002 LEU A CA 1
ATOM 8516 C C . LEU A 1 603 ? 165.301 137.413 195.531 1.00 42.57 1002 LEU A C 1
ATOM 8517 O O . LEU A 1 603 ? 164.946 138.171 196.438 1.00 44.19 1002 LEU A O 1
ATOM 8533 N N . ILE A 1 604 ? 165.881 136.237 195.775 1.00 45.27 1003 ILE A N 1
ATOM 8534 C CA . ILE A 1 604 ? 166.161 135.815 197.143 1.00 38.24 1003 ILE A CA 1
ATOM 8535 C C . ILE A 1 604 ? 167.116 136.795 197.807 1.00 38.62 1003 ILE A C 1
ATOM 8536 O O . ILE A 1 604 ? 166.912 137.208 198.952 1.00 44.47 1003 ILE A O 1
ATOM 8552 N N . GLY A 1 605 ? 168.176 137.182 197.097 1.00 35.82 1004 GLY A N 1
ATOM 8553 C CA . GLY A 1 605 ? 169.117 138.134 197.664 1.00 38.69 1004 GLY A CA 1
ATOM 8554 C C . GLY A 1 605 ? 168.481 139.479 197.955 1.00 42.17 1004 GLY A C 1
ATOM 8555 O O . GLY A 1 605 ? 168.705 140.068 199.015 1.00 43.54 1004 GLY A O 1
ATOM 8559 N N . ASP A 1 606 ? 167.680 139.987 197.015 1.00 45.93 1005 ASP A N 1
ATOM 8560 C CA . ASP A 1 606 ? 167.030 141.277 197.222 1.00 43.27 1005 ASP A CA 1
ATOM 8561 C C . ASP A 1 606 ? 166.070 141.225 198.401 1.00 44.68 1005 ASP A C 1
ATOM 8562 O O . ASP A 1 606 ? 166.028 142.152 199.217 1.00 47.71 1005 ASP A O 1
ATOM 8566 N N . LEU A 1 607 ? 165.290 140.149 198.509 1.00 43.18 1006 LEU A N 1
ATOM 8567 C CA . LEU A 1 607 ? 164.365 140.015 199.628 1.00 40.11 1006 LEU A CA 1
ATOM 8568 C C . LEU A 1 607 ? 165.111 139.899 200.948 1.00 43.54 1006 LEU A C 1
ATOM 8569 O O . LEU A 1 607 ? 164.677 140.454 201.960 1.00 48.67 1006 LEU A O 1
ATOM 8585 N N . ARG A 1 608 ? 166.227 139.170 200.963 1.00 44.44 1007 ARG A N 1
ATOM 8586 C CA . ARG A 1 608 ? 167.011 139.055 202.185 1.00 43.46 1007 ARG A CA 1
ATOM 8587 C C . ARG A 1 608 ? 167.556 140.411 202.610 1.00 41.98 1007 ARG A C 1
ATOM 8588 O O . ARG A 1 608 ? 167.495 140.775 203.793 1.00 49.24 1007 ARG A O 1
ATOM 8609 N N . SER A 1 609 ? 168.084 141.179 201.656 1.00 39.39 1008 SER A N 1
ATOM 8610 C CA . SER A 1 609 ? 168.588 142.509 201.979 1.00 39.95 1008 SER A CA 1
ATOM 8611 C C . SER A 1 609 ? 167.468 143.413 202.478 1.00 43.57 1008 SER A C 1
ATOM 8612 O O . SER A 1 609 ? 167.659 144.183 203.423 1.00 44.23 1008 SER A O 1
ATOM 8620 N N . VAL A 1 610 ? 166.291 143.336 201.853 1.00 42.06 1009 VAL A N 1
ATOM 8621 C CA . VAL A 1 610 ? 165.167 144.165 202.279 1.00 36.49 1009 VAL A CA 1
ATOM 8622 C C . VAL A 1 610 ? 164.727 143.788 203.686 1.00 39.50 1009 VAL A C 1
ATOM 8623 O O . VAL A 1 610 ? 164.417 144.656 204.509 1.00 43.29 1009 VAL A O 1
ATOM 8636 N N . ALA A 1 611 ? 164.668 142.489 203.979 1.00 45.10 1010 ALA A N 1
ATOM 8637 C CA . ALA A 1 611 ? 164.278 142.053 205.314 1.00 37.96 1010 ALA A CA 1
ATOM 8638 C C . ALA A 1 611 ? 165.281 142.522 206.358 1.00 38.04 1010 ALA A C 1
ATOM 8639 O O . ALA A 1 611 ? 164.892 142.977 207.437 1.00 44.76 1010 ALA A O 1
ATOM 8646 N N . SER A 1 612 ? 166.577 142.423 206.057 1.00 41.96 1011 SER A N 1
ATOM 8647 C CA . SER A 1 612 ? 167.583 142.923 206.990 1.00 42.29 1011 SER A CA 1
ATOM 8648 C C . SER A 1 612 ? 167.452 144.428 207.184 1.00 45.00 1011 SER A C 1
ATOM 8649 O O . SER A 1 612 ? 167.538 144.931 208.313 1.00 56.72 1011 SER A O 1
ATOM 8657 N N . LYS A 1 613 ? 167.241 145.163 206.092 1.00 39.27 1012 LYS A N 1
ATOM 8658 C CA . LYS A 1 613 ? 167.083 146.608 206.180 1.00 40.44 1012 LYS A CA 1
ATOM 8659 C C . LYS A 1 613 ? 165.904 146.973 207.069 1.00 39.96 1012 LYS A C 1
ATOM 8660 O O . LYS A 1 613 ? 166.017 147.830 207.950 1.00 43.30 1012 LYS A O 1
ATOM 8679 N N . LEU A 1 614 ? 164.762 146.318 206.862 1.00 36.69 1013 LEU A N 1
ATOM 8680 C CA . LEU A 1 614 ? 163.579 146.651 207.644 1.00 34.97 1013 LEU A CA 1
ATOM 8681 C C . LEU A 1 614 ? 163.712 146.188 209.086 1.00 38.46 1013 LEU A C 1
ATOM 8682 O O . LEU A 1 614 ? 163.156 146.820 209.987 1.00 50.50 1013 LEU A O 1
ATOM 8698 N N . GLU A 1 615 ? 164.441 145.101 209.331 1.00 39.89 1014 GLU A N 1
ATOM 8699 C CA . GLU A 1 615 ? 164.720 144.700 210.704 1.00 43.99 1014 GLU A CA 1
ATOM 8700 C C . GLU A 1 615 ? 165.529 145.771 211.421 1.00 47.03 1014 GLU A C 1
ATOM 8701 O O . GLU A 1 615 ? 165.224 146.145 212.561 1.00 51.14 1014 GLU A O 1
ATOM 8713 N N . ASN A 1 616 ? 166.560 146.291 210.755 1.00 40.67 1015 ASN A N 1
ATOM 8714 C CA . ASN A 1 616 ? 167.340 147.370 211.349 1.00 41.05 1015 ASN A CA 1
ATOM 8715 C C . ASN A 1 616 ? 166.490 148.618 211.549 1.00 48.38 1015 ASN A C 1
ATOM 8716 O O . ASN A 1 616 ? 166.622 149.310 212.563 1.00 51.24 1015 ASN A O 1
ATOM 8727 N N . MET A 1 617 ? 165.618 148.930 210.588 1.00 51.87 1016 MET A N 1
ATOM 8728 C CA . MET A 1 617 ? 164.753 150.098 210.729 1.00 40.96 1016 MET A CA 1
ATOM 8729 C C . MET A 1 617 ? 163.823 149.952 211.927 1.00 43.41 1016 MET A C 1
ATOM 8730 O O . MET A 1 617 ? 163.627 150.904 212.689 1.00 54.99 1016 MET A O 1
ATOM 8744 N N . VAL A 1 618 ? 163.236 148.769 212.105 1.00 38.26 1017 VAL A N 1
ATOM 8745 C CA . VAL A 1 618 ? 162.344 148.548 213.238 1.00 41.82 1017 VAL A CA 1
ATOM 8746 C C . VAL A 1 618 ? 163.115 148.652 214.546 1.00 41.89 1017 VAL A C 1
ATOM 8747 O O . VAL A 1 618 ? 162.634 149.239 215.522 1.00 42.56 1017 VAL A O 1
ATOM 8760 N N . ARG A 1 619 ? 164.321 148.084 214.591 1.00 44.53 1018 ARG A N 1
ATOM 8761 C CA . ARG A 1 619 ? 165.128 148.191 215.802 1.00 47.29 1018 ARG A CA 1
ATOM 8762 C C . ARG A 1 619 ? 165.457 149.645 216.117 1.00 50.65 1018 ARG A C 1
ATOM 8763 O O . ARG A 1 619 ? 165.379 150.070 217.274 1.00 52.49 1018 ARG A O 1
ATOM 8784 N N . PHE A 1 620 ? 165.826 150.425 215.098 1.00 48.96 1019 PHE A N 1
ATOM 8785 C CA . PHE A 1 620 ? 166.154 151.830 215.318 1.00 42.21 1019 PHE A CA 1
ATOM 8786 C C . PHE A 1 620 ? 164.943 152.614 215.798 1.00 43.79 1019 PHE A C 1
ATOM 8787 O O . PHE A 1 620 ? 165.049 153.434 216.715 1.00 46.73 1019 PHE A O 1
ATOM 8804 N N . VAL A 1 621 ? 163.781 152.379 215.192 1.00 45.81 1020 VAL A N 1
ATOM 8805 C CA . VAL A 1 621 ? 162.590 153.116 215.594 1.00 42.66 1020 VAL A CA 1
ATOM 8806 C C . VAL A 1 621 ? 162.187 152.741 217.014 1.00 49.89 1020 VAL A C 1
ATOM 8807 O O . VAL A 1 621 ? 161.746 153.595 217.791 1.00 60.55 1020 VAL A O 1
ATOM 8820 N N . THR A 1 622 ? 162.328 151.465 217.380 1.00 49.48 1021 THR A N 1
ATOM 8821 C CA . THR A 1 622 ? 162.011 151.059 218.745 1.00 50.65 1021 THR A CA 1
ATOM 8822 C C . THR A 1 622 ? 162.989 151.662 219.746 1.00 49.29 1021 THR A C 1
ATOM 8823 O O . THR A 1 622 ? 162.585 152.100 220.828 1.00 46.75 1021 THR A O 1
ATOM 8834 N N . GLU A 1 623 ? 164.280 151.690 219.408 1.00 48.09 1022 GLU A N 1
ATOM 8835 C CA . GLU A 1 623 ? 165.273 152.258 220.310 1.00 49.76 1022 GLU A CA 1
ATOM 8836 C C . GLU A 1 623 ? 165.189 153.775 220.380 1.00 55.69 1022 GLU A C 1
ATOM 8837 O O . GLU A 1 623 ? 165.707 154.368 221.331 1.00 56.83 1022 GLU A O 1
ATOM 8849 N N . VAL A 1 624 ? 164.568 154.412 219.389 1.00 56.30 1023 VAL A N 1
ATOM 8850 C CA . VAL A 1 624 ? 164.361 155.855 219.445 1.00 52.25 1023 VAL A CA 1
ATOM 8851 C C . VAL A 1 624 ? 163.117 156.184 220.258 1.00 49.17 1023 VAL A C 1
ATOM 8852 O O . VAL A 1 624 ? 163.159 157.007 221.180 1.00 48.10 1023 VAL A O 1
ATOM 8865 N N . VAL A 1 625 ? 161.994 155.542 219.938 1.00 45.77 1024 VAL A N 1
ATOM 8866 C CA . VAL A 1 625 ? 160.758 155.805 220.667 1.00 48.90 1024 VAL A CA 1
ATOM 8867 C C . VAL A 1 625 ? 160.903 155.398 222.127 1.00 55.14 1024 VAL A C 1
ATOM 8868 O O . VAL A 1 625 ? 160.478 156.123 223.035 1.00 54.11 1024 VAL A O 1
ATOM 8881 N N . ASP A 1 626 ? 161.501 154.233 222.380 1.00 60.32 1025 ASP A N 1
ATOM 8882 C CA . ASP A 1 626 ? 161.629 153.749 223.749 1.00 62.06 1025 ASP A CA 1
ATOM 8883 C C . ASP A 1 626 ? 162.559 154.616 224.587 1.00 61.53 1025 ASP A C 1
ATOM 8884 O O . ASP A 1 626 ? 162.550 154.500 225.816 1.00 62.69 1025 ASP A O 1
ATOM 8888 N N . GLY A 1 627 ? 163.356 155.476 223.957 1.00 56.86 1026 GLY A N 1
ATOM 8889 C CA . GLY A 1 627 ? 164.269 156.340 224.669 1.00 58.35 1026 GLY A CA 1
ATOM 8890 C C . GLY A 1 627 ? 165.644 155.757 224.916 1.00 58.98 1026 GLY A C 1
ATOM 8891 O O . GLY A 1 627 ? 166.516 156.470 225.427 1.00 59.53 1026 GLY A O 1
ATOM 8895 N N . ARG A 1 628 ? 165.868 154.487 224.573 1.00 54.28 1027 ARG A N 1
ATOM 8896 C CA . ARG A 1 628 ? 167.197 153.905 224.737 1.00 57.89 1027 ARG A CA 1
ATOM 8897 C C . ARG A 1 628 ? 168.222 154.645 223.889 1.00 56.23 1027 ARG A C 1
ATOM 8898 O O . ARG A 1 628 ? 169.339 154.916 224.344 1.00 55.40 1027 ARG A O 1
ATOM 8902 N N . LEU A 1 629 ? 167.859 154.975 222.654 1.00 55.46 1028 LEU A N 1
ATOM 8903 C CA . LEU A 1 629 ? 168.683 155.775 221.759 1.00 57.15 1028 LEU A CA 1
ATOM 8904 C C . LEU A 1 629 ? 168.008 157.118 221.540 1.00 59.55 1028 LEU A C 1
ATOM 8905 O O . LEU A 1 629 ? 166.830 157.175 221.173 1.00 58.64 1028 LEU A O 1
ATOM 8921 N N . ILE A 1 630 ? 168.751 158.195 221.767 1.00 56.92 1029 ILE A N 1
ATOM 8922 C CA . ILE A 1 630 ? 168.227 159.547 221.630 1.00 56.39 1029 ILE A CA 1
ATOM 8923 C C . ILE A 1 630 ? 169.001 160.270 220.537 1.00 54.67 1029 ILE A C 1
ATOM 8924 O O . ILE A 1 630 ? 170.213 160.089 220.394 1.00 55.94 1029 ILE A O 1
ATOM 8940 N N . VAL A 1 631 ? 168.271 161.018 219.713 1.00 51.11 1030 VAL A N 1
ATOM 8941 C CA . VAL A 1 631 ? 168.858 161.739 218.592 1.00 51.83 1030 VAL A CA 1
ATOM 8942 C C . VAL A 1 631 ? 168.780 163.251 218.749 1.00 51.91 1030 VAL A C 1
ATOM 8943 O O . VAL A 1 631 ? 169.589 163.963 218.132 1.00 52.40 1030 VAL A O 1
ATOM 8956 N N . THR A 1 632 ? 167.860 163.775 219.557 1.00 52.20 1031 THR A N 1
ATOM 8957 C CA . THR A 1 632 ? 167.687 165.218 219.666 1.00 48.80 1031 THR A CA 1
ATOM 8958 C C . THR A 1 632 ? 168.976 165.883 220.134 1.00 49.12 1031 THR A C 1
ATOM 8959 O O . THR A 1 632 ? 169.565 165.486 221.143 1.00 53.37 1031 THR A O 1
ATOM 8970 N N . ARG A 1 633 ? 169.403 166.909 219.403 1.00 53.06 1032 ARG A N 1
ATOM 8971 C CA . ARG A 1 633 ? 170.593 167.686 219.741 1.00 55.37 1032 ARG A CA 1
ATOM 8972 C C . ARG A 1 633 ? 171.792 166.771 219.987 1.00 55.95 1032 ARG A C 1
ATOM 8973 O O . ARG A 1 633 ? 172.354 166.709 221.081 1.00 58.46 1032 ARG A O 1
ATOM 8977 N N . ARG A 1 634 ? 172.175 166.048 218.937 1.00 55.58 1033 ARG A N 1
ATOM 8978 C CA . ARG A 1 634 ? 173.338 165.172 218.963 1.00 55.02 1033 ARG A CA 1
ATOM 8979 C C . ARG A 1 634 ? 174.259 165.516 217.805 1.00 53.60 1033 ARG A C 1
ATOM 8980 O O . ARG A 1 634 ? 173.808 165.628 216.662 1.00 58.73 1033 ARG A O 1
ATOM 9001 N N . ARG A 1 635 ? 175.545 165.673 218.102 1.00 53.07 1034 ARG A N 1
ATOM 9002 C CA . ARG A 1 635 ? 176.517 165.938 217.053 1.00 56.22 1034 ARG A CA 1
ATOM 9003 C C . ARG A 1 635 ? 176.533 164.781 216.063 1.00 58.71 1034 ARG A C 1
ATOM 9004 O O . ARG A 1 635 ? 176.356 163.620 216.438 1.00 60.16 1034 ARG A O 1
ATOM 9008 N N . LYS A 1 636 ? 176.739 165.104 214.786 1.00 57.80 1035 LYS A N 1
ATOM 9009 C CA . LYS A 1 636 ? 176.653 164.079 213.753 1.00 53.00 1035 LYS A CA 1
ATOM 9010 C C . LYS A 1 636 ? 177.671 162.972 213.988 1.00 58.04 1035 LYS A C 1
ATOM 9011 O O . LYS A 1 636 ? 177.341 161.785 213.889 1.00 61.10 1035 LYS A O 1
ATOM 9030 N N . LYS A 1 637 ? 178.913 163.335 214.308 1.00 63.87 1036 LYS A N 1
ATOM 9031 C CA . LYS A 1 637 ? 179.941 162.323 214.526 1.00 60.27 1036 LYS A CA 1
ATOM 9032 C C . LYS A 1 637 ? 179.592 161.434 215.713 1.00 59.08 1036 LYS A C 1
ATOM 9033 O O . LYS A 1 637 ? 179.709 160.206 215.640 1.00 57.65 1036 LYS A O 1
ATOM 9037 N N . GLU A 1 638 ? 179.156 162.038 216.820 1.00 58.42 1037 GLU A N 1
ATOM 9038 C CA . GLU A 1 638 ? 178.839 161.255 218.009 1.00 60.22 1037 GLU A CA 1
ATOM 9039 C C . GLU A 1 638 ? 177.676 160.304 217.753 1.00 62.36 1037 GLU A C 1
ATOM 9040 O O . GLU A 1 638 ? 177.715 159.138 218.163 1.00 65.04 1037 GLU A O 1
ATOM 9044 N N . LEU A 1 639 ? 176.627 160.785 217.083 1.00 57.31 1038 LEU A N 1
ATOM 9045 C CA . LEU A 1 639 ? 175.466 159.938 216.829 1.00 52.51 1038 LEU A CA 1
ATOM 9046 C C . LEU A 1 639 ? 175.817 158.778 215.907 1.00 57.61 1038 LEU A C 1
ATOM 9047 O O . LEU A 1 639 ? 175.395 157.640 216.144 1.00 63.03 1038 LEU A O 1
ATOM 9063 N N . LEU A 1 640 ? 176.582 159.044 214.847 1.00 58.39 1039 LEU A N 1
ATOM 9064 C CA . LEU A 1 640 ? 176.981 157.969 213.946 1.00 56.92 1039 LEU A CA 1
ATOM 9065 C C . LEU A 1 640 ? 177.890 156.971 214.653 1.00 57.27 1039 LEU A C 1
ATOM 9066 O O . LEU A 1 640 ? 177.783 155.760 214.430 1.00 57.77 1039 LEU A O 1
ATOM 9082 N N . GLU A 1 641 ? 178.791 157.458 215.507 1.00 61.72 1040 GLU A N 1
ATOM 9083 C CA . GLU A 1 641 ? 179.640 156.552 216.273 1.00 61.82 1040 GLU A CA 1
ATOM 9084 C C . GLU A 1 641 ? 178.806 155.669 217.191 1.00 60.61 1040 GLU A C 1
ATOM 9085 O O . GLU A 1 641 ? 179.064 154.466 217.309 1.00 62.50 1040 GLU A O 1
ATOM 9089 N N . GLU A 1 642 ? 177.803 156.248 217.854 1.00 58.04 1041 GLU A N 1
ATOM 9090 C CA . GLU A 1 642 ? 176.927 155.444 218.700 1.00 58.73 1041 GLU A CA 1
ATOM 9091 C C . GLU A 1 642 ? 176.178 154.407 217.877 1.00 59.61 1041 GLU A C 1
ATOM 9092 O O . GLU A 1 642 ? 176.070 153.244 218.279 1.00 63.57 1041 GLU A O 1
ATOM 9104 N N . LEU A 1 643 ? 175.657 154.807 216.716 1.00 51.18 1042 LEU A N 1
ATOM 9105 C CA . LEU A 1 643 ? 174.933 153.861 215.875 1.00 50.65 1042 LEU A CA 1
ATOM 9106 C C . LEU A 1 643 ? 175.835 152.712 215.450 1.00 53.27 1042 LEU A C 1
ATOM 9107 O O . LEU A 1 643 ? 175.416 151.549 215.452 1.00 54.81 1042 LEU A O 1
ATOM 9123 N N . ARG A 1 644 ? 177.078 153.018 215.076 1.00 60.06 1043 ARG A N 1
ATOM 9124 C CA . ARG A 1 644 ? 178.021 151.965 214.712 1.00 61.25 1043 ARG A CA 1
ATOM 9125 C C . ARG A 1 644 ? 178.309 151.048 215.893 1.00 58.07 1043 ARG A C 1
ATOM 9126 O O . ARG A 1 644 ? 178.332 149.821 215.745 1.00 56.27 1043 ARG A O 1
ATOM 9147 N N . GLN A 1 645 ? 178.531 151.622 217.077 1.00 56.56 1044 GLN A N 1
ATOM 9148 C CA . GLN A 1 645 ? 178.789 150.808 218.258 1.00 55.92 1044 GLN A CA 1
ATOM 9149 C C . GLN A 1 645 ? 177.590 149.951 218.637 1.00 56.26 1044 GLN A C 1
ATOM 9150 O O . GLN A 1 645 ? 177.763 148.929 219.308 1.00 58.82 1044 GLN A O 1
ATOM 9164 N N . ARG A 1 646 ? 176.386 150.344 218.232 1.00 55.37 1045 ARG A N 1
ATOM 9165 C CA . ARG A 1 646 ? 175.196 149.544 218.489 1.00 54.08 1045 ARG A CA 1
ATOM 9166 C C . ARG A 1 646 ? 175.023 148.408 217.491 1.00 54.67 1045 ARG A C 1
ATOM 9167 O O . ARG A 1 646 ? 174.095 147.608 217.646 1.00 54.84 1045 ARG A O 1
ATOM 9188 N N . GLY A 1 647 ? 175.877 148.324 216.475 1.00 50.50 1046 GLY A N 1
ATOM 9189 C CA . GLY A 1 647 ? 175.845 147.212 215.547 1.00 50.75 1046 GLY A CA 1
ATOM 9190 C C . GLY A 1 647 ? 174.874 147.344 214.399 1.00 48.61 1046 GLY A C 1
ATOM 9191 O O . GLY A 1 647 ? 174.563 146.336 213.757 1.00 52.47 1046 GLY A O 1
ATOM 9195 N N . TYR A 1 648 ? 174.383 148.545 214.114 1.00 48.24 1047 TYR A N 1
ATOM 9196 C CA . TYR A 1 648 ? 173.463 148.723 213.000 1.00 50.11 1047 TYR A CA 1
ATOM 9197 C C . TYR A 1 648 ? 174.187 148.504 211.678 1.00 49.80 1047 TYR A C 1
ATOM 9198 O O . TYR A 1 648 ? 175.315 148.964 211.484 1.00 54.58 1047 TYR A O 1
ATOM 9216 N N . ALA A 1 649 ? 173.533 147.798 210.768 1.00 44.37 1048 ALA A N 1
ATOM 9217 C CA . ALA A 1 649 ? 174.175 147.395 209.523 1.00 45.06 1048 ALA A CA 1
ATOM 9218 C C . ALA A 1 649 ? 174.083 148.514 208.491 1.00 45.19 1048 ALA A C 1
ATOM 9219 O O . ALA A 1 649 ? 172.985 149.012 208.226 1.00 48.49 1048 ALA A O 1
ATOM 9226 N N . PRO A 1 650 ? 175.196 148.931 207.889 1.00 52.06 1049 PRO A N 1
ATOM 9227 C CA . PRO A 1 650 ? 175.125 149.970 206.857 1.00 55.35 1049 PRO A CA 1
ATOM 9228 C C . PRO A 1 650 ? 174.393 149.485 205.617 1.00 50.51 1049 PRO A C 1
ATOM 9229 O O . PRO A 1 650 ? 174.400 148.297 205.286 1.00 55.57 1049 PRO A O 1
ATOM 9240 N N . PHE A 1 651 ? 173.757 150.429 204.922 1.00 45.07 1050 PHE A N 1
ATOM 9241 C CA . PHE A 1 651 ? 173.019 150.132 203.693 1.00 46.96 1050 PHE A CA 1
ATOM 9242 C C . PHE A 1 651 ? 173.071 151.343 202.773 1.00 50.80 1050 PHE A C 1
ATOM 9243 O O . PHE A 1 651 ? 172.056 151.999 202.518 1.00 52.11 1050 PHE A O 1
ATOM 9260 N N . PRO A 1 652 ? 174.262 151.677 202.254 1.00 56.11 1051 PRO A N 1
ATOM 9261 C CA . PRO A 1 652 ? 174.409 152.774 201.293 1.00 56.74 1051 PRO A CA 1
ATOM 9262 C C . PRO A 1 652 ? 173.405 152.698 200.148 1.00 57.51 1051 PRO A C 1
ATOM 9263 O O . PRO A 1 652 ? 173.258 153.678 199.420 1.00 57.75 1051 PRO A O 1
ATOM 9274 N N . GLU A 1 704 ? 185.448 159.126 205.069 1.00 72.40 1103 GLU A N 1
ATOM 9275 C CA . GLU A 1 704 ? 185.366 159.203 206.522 1.00 73.76 1103 GLU A CA 1
ATOM 9276 C C . GLU A 1 704 ? 183.972 159.640 206.958 1.00 71.54 1103 GLU A C 1
ATOM 9277 O O . GLU A 1 704 ? 183.114 158.807 207.246 1.00 67.44 1103 GLU A O 1
ATOM 9280 N N . MET A 1 705 ? 183.754 160.955 207.012 1.00 71.30 1104 MET A N 1
ATOM 9281 C CA . MET A 1 705 ? 182.440 161.468 207.382 1.00 71.50 1104 MET A CA 1
ATOM 9282 C C . MET A 1 705 ? 181.390 161.087 206.347 1.00 68.42 1104 MET A C 1
ATOM 9283 O O . MET A 1 705 ? 180.270 160.701 206.701 1.00 64.37 1104 MET A O 1
ATOM 9287 N N . ARG A 1 706 ? 181.734 161.190 205.062 1.00 68.95 1105 ARG A N 1
ATOM 9288 C CA . ARG A 1 706 ? 180.772 160.872 204.012 1.00 67.79 1105 ARG A CA 1
ATOM 9289 C C . ARG A 1 706 ? 180.359 159.407 204.066 1.00 69.98 1105 ARG A C 1
ATOM 9290 O O . ARG A 1 706 ? 179.180 159.080 203.892 1.00 68.94 1105 ARG A O 1
ATOM 9294 N N . ARG A 1 707 ? 181.317 158.507 204.300 1.00 67.69 1106 ARG A N 1
ATOM 9295 C CA . ARG A 1 707 ? 180.988 157.086 204.354 1.00 65.32 1106 ARG A CA 1
ATOM 9296 C C . ARG A 1 707 ? 180.024 156.788 205.494 1.00 65.97 1106 ARG A C 1
ATOM 9297 O O . ARG A 1 707 ? 179.062 156.031 205.322 1.00 63.77 1106 ARG A O 1
ATOM 9301 N N . ALA A 1 708 ? 180.263 157.375 206.668 1.00 66.90 1107 ALA A N 1
ATOM 9302 C CA . ALA A 1 708 ? 179.362 157.157 207.795 1.00 65.77 1107 ALA A CA 1
ATOM 9303 C C . ALA A 1 708 ? 177.997 157.779 207.537 1.00 62.93 1107 ALA A C 1
ATOM 9304 O O . ALA A 1 708 ? 176.968 157.212 207.920 1.00 58.44 1107 ALA A O 1
ATOM 9311 N N . ALA A 1 709 ? 177.966 158.950 206.899 1.00 64.23 1108 ALA A N 1
ATOM 9312 C CA . ALA A 1 709 ? 176.692 159.597 206.606 1.00 63.80 1108 ALA A CA 1
ATOM 9313 C C . ALA A 1 709 ? 175.866 158.774 205.627 1.00 62.47 1108 ALA A C 1
ATOM 9314 O O . ALA A 1 709 ? 174.647 158.651 205.784 1.00 62.64 1108 ALA A O 1
ATOM 9321 N N . ARG A 1 710 ? 176.511 158.206 204.606 1.00 53.33 1109 ARG A N 1
ATOM 9322 C CA . ARG A 1 710 ? 175.775 157.446 203.602 1.00 55.49 1109 ARG A CA 1
ATOM 9323 C C . ARG A 1 710 ? 175.337 156.086 204.130 1.00 58.47 1109 ARG A C 1
ATOM 9324 O O . ARG A 1 710 ? 174.310 155.556 203.692 1.00 55.17 1109 ARG A O 1
ATOM 9331 N N . ASP A 1 711 ? 176.099 155.503 205.058 1.00 58.48 1110 ASP A N 1
ATOM 9332 C CA . ASP A 1 711 ? 175.749 154.185 205.576 1.00 55.14 1110 ASP A CA 1
ATOM 9333 C C . ASP A 1 711 ? 174.426 154.218 206.329 1.00 50.16 1110 ASP A C 1
ATOM 9334 O O . ASP A 1 711 ? 173.584 153.329 206.161 1.00 48.50 1110 ASP A O 1
ATOM 9338 N N . TYR A 1 712 ? 174.222 155.236 207.162 1.00 49.24 1111 TYR A N 1
ATOM 9339 C CA . TYR A 1 712 ? 173.022 155.363 207.976 1.00 46.19 1111 TYR A CA 1
ATOM 9340 C C . TYR A 1 712 ? 172.094 156.454 207.457 1.00 46.32 1111 TYR A C 1
ATOM 9341 O O . TYR A 1 712 ? 171.356 157.066 208.229 1.00 52.92 1111 TYR A O 1
ATOM 9359 N N . ASP A 1 713 ? 172.127 156.712 206.152 1.00 45.76 1112 ASP A N 1
ATOM 9360 C CA . ASP A 1 713 ? 171.146 157.609 205.560 1.00 46.93 1112 ASP A CA 1
ATOM 9361 C C . ASP A 1 713 ? 169.751 157.006 205.571 1.00 48.21 1112 ASP A C 1
ATOM 9362 O O . ASP A 1 713 ? 168.769 157.744 205.448 1.00 52.99 1112 ASP A O 1
ATOM 9371 N N . TYR A 1 714 ? 169.641 155.686 205.708 1.00 39.58 1113 TYR A N 1
ATOM 9372 C CA . TYR A 1 714 ? 168.346 155.028 205.773 1.00 39.64 1113 TYR A CA 1
ATOM 9373 C C . TYR A 1 714 ? 167.784 154.971 207.183 1.00 38.50 1113 TYR A C 1
ATOM 9374 O O . TYR A 1 714 ? 166.581 154.742 207.344 1.00 46.09 1113 TYR A O 1
ATOM 9392 N N . LEU A 1 715 ? 168.617 155.171 208.200 1.00 40.48 1114 LEU A N 1
ATOM 9393 C CA . LEU A 1 715 ? 168.152 155.175 209.580 1.00 39.67 1114 LEU A CA 1
ATOM 9394 C C . LEU A 1 715 ? 167.800 156.575 210.054 1.00 47.88 1114 LEU A C 1
ATOM 9395 O O . LEU A 1 715 ? 166.770 156.766 210.707 1.00 54.61 1114 LEU A O 1
ATOM 9411 N N . LEU A 1 716 ? 168.647 157.554 209.753 1.00 45.72 1115 LEU A N 1
ATOM 9412 C CA . LEU A 1 716 ? 168.394 158.943 210.096 1.00 43.03 1115 LEU A CA 1
ATOM 9413 C C . LEU A 1 716 ? 167.755 159.722 208.956 1.00 48.92 1115 LEU A C 1
ATOM 9414 O O . LEU A 1 716 ? 167.515 160.922 209.104 1.00 54.62 1115 LEU A O 1
ATOM 9430 N N . GLY A 1 717 ? 167.483 159.076 207.827 1.00 46.68 1116 GLY A N 1
ATOM 9431 C CA . GLY A 1 717 ? 166.826 159.733 206.717 1.00 41.24 1116 GLY A CA 1
ATOM 9432 C C . GLY A 1 717 ? 165.362 159.365 206.602 1.00 50.18 1116 GLY A C 1
ATOM 9433 O O . GLY A 1 717 ? 164.748 159.573 205.552 1.00 54.18 1116 GLY A O 1
ATOM 9437 N N . MET A 1 718 ? 164.790 158.815 207.669 1.00 48.07 1117 MET A N 1
ATOM 9438 C CA . MET A 1 718 ? 163.393 158.405 207.679 1.00 44.20 1117 MET A CA 1
ATOM 9439 C C . MET A 1 718 ? 162.562 159.500 208.328 1.00 45.86 1117 MET A C 1
ATOM 9440 O O . MET A 1 718 ? 162.879 159.958 209.429 1.00 46.87 1117 MET A O 1
ATOM 9454 N N . ARG A 1 719 ? 161.501 159.911 207.642 1.00 50.21 1118 ARG A N 1
ATOM 9455 C CA . ARG A 1 719 ? 160.710 161.048 208.077 1.00 44.56 1118 ARG A CA 1
ATOM 9456 C C . ARG A 1 719 ? 160.180 160.831 209.490 1.00 40.48 1118 ARG A C 1
ATOM 9457 O O . ARG A 1 719 ? 160.135 159.713 210.004 1.00 44.40 1118 ARG A O 1
ATOM 9470 N N . LEU A 1 720 ? 159.783 161.935 210.124 1.00 44.05 1119 LEU A N 1
ATOM 9471 C CA . LEU A 1 720 ? 159.234 161.873 211.472 1.00 44.73 1119 LEU A CA 1
ATOM 9472 C C . LEU A 1 720 ? 157.879 161.188 211.516 1.00 46.02 1119 LEU A C 1
ATOM 9473 O O . LEU A 1 720 ? 157.390 160.893 212.610 1.00 48.10 1119 LEU A O 1
ATOM 9489 N N . TRP A 1 721 ? 157.258 160.944 210.362 1.00 49.55 1120 TRP A N 1
ATOM 9490 C CA . TRP A 1 721 ? 156.022 160.174 210.338 1.00 48.19 1120 TRP A CA 1
ATOM 9491 C C . TRP A 1 721 ? 156.224 158.803 210.966 1.00 51.69 1120 TRP A C 1
ATOM 9492 O O . TRP A 1 721 ? 155.334 158.285 211.650 1.00 53.86 1120 TRP A O 1
ATOM 9513 N N . ASN A 1 722 ? 157.393 158.200 210.744 1.00 50.03 1121 ASN A N 1
ATOM 9514 C CA . ASN A 1 722 ? 157.636 156.837 211.194 1.00 44.59 1121 ASN A CA 1
ATOM 9515 C C . ASN A 1 722 ? 157.677 156.715 212.710 1.00 48.54 1121 ASN A C 1
ATOM 9516 O O . ASN A 1 722 ? 157.594 155.597 213.225 1.00 54.99 1121 ASN A O 1
ATOM 9527 N N . LEU A 1 723 ? 157.808 157.824 213.433 1.00 47.70 1122 LEU A N 1
ATOM 9528 C CA . LEU A 1 723 ? 157.802 157.795 214.896 1.00 45.15 1122 LEU A CA 1
ATOM 9529 C C . LEU A 1 723 ? 156.393 157.992 215.446 1.00 46.33 1122 LEU A C 1
ATOM 9530 O O . LEU A 1 723 ? 156.146 158.826 216.313 1.00 53.37 1122 LEU A O 1
ATOM 9546 N N . THR A 1 724 ? 155.454 157.199 214.939 1.00 49.79 1123 THR A N 1
ATOM 9547 C CA . THR A 1 724 ? 154.063 157.258 215.360 1.00 52.56 1123 THR A CA 1
ATOM 9548 C C . THR A 1 724 ? 153.545 155.836 215.511 1.00 57.93 1123 THR A C 1
ATOM 9549 O O . THR A 1 724 ? 154.073 154.897 214.912 1.00 59.54 1123 THR A O 1
ATOM 9560 N N . ALA A 1 725 ? 152.500 155.682 216.324 1.00 55.95 1124 ALA A N 1
ATOM 9561 C CA . ALA A 1 725 ? 151.971 154.348 216.588 1.00 57.40 1124 ALA A CA 1
ATOM 9562 C C . ALA A 1 725 ? 151.541 153.664 215.297 1.00 56.92 1124 ALA A C 1
ATOM 9563 O O . ALA A 1 725 ? 151.940 152.525 215.018 1.00 59.75 1124 ALA A O 1
ATOM 9570 N N . GLU A 1 726 ? 150.736 154.351 214.486 1.00 49.44 1125 GLU A N 1
ATOM 9571 C CA . GLU A 1 726 ? 150.242 153.749 213.254 1.00 54.14 1125 GLU A CA 1
ATOM 9572 C C . GLU A 1 726 ? 151.390 153.397 212.319 1.00 53.85 1125 GLU A C 1
ATOM 9573 O O . GLU A 1 726 ? 151.432 152.300 211.750 1.00 51.66 1125 GLU A O 1
ATOM 9577 N N . MET A 1 727 ? 152.344 154.314 212.155 1.00 52.00 1126 MET A N 1
ATOM 9578 C CA . MET A 1 727 ? 153.436 154.066 211.223 1.00 49.06 1126 MET A CA 1
ATOM 9579 C C . MET A 1 727 ? 154.412 153.030 211.762 1.00 50.87 1126 MET A C 1
ATOM 9580 O O . MET A 1 727 ? 154.984 152.262 210.985 1.00 56.14 1126 MET A O 1
ATOM 9594 N N . ILE A 1 728 ? 154.615 152.983 213.079 1.00 47.26 1127 ILE A N 1
ATOM 9595 C CA . ILE A 1 728 ? 155.443 151.925 213.651 1.00 46.34 1127 ILE A CA 1
ATOM 9596 C C . ILE A 1 728 ? 154.809 150.565 213.395 1.00 50.45 1127 ILE A C 1
ATOM 9597 O O . ILE A 1 728 ? 155.490 149.604 213.008 1.00 50.59 1127 ILE A O 1
ATOM 9613 N N . ALA A 1 729 ? 153.496 150.459 213.609 1.00 51.62 1128 ALA A N 1
ATOM 9614 C CA . ALA A 1 729 ? 152.809 149.202 213.336 1.00 49.68 1128 ALA A CA 1
ATOM 9615 C C . ALA A 1 729 ? 152.899 148.838 211.861 1.00 50.95 1128 ALA A C 1
ATOM 9616 O O . ALA A 1 729 ? 153.099 147.669 211.512 1.00 51.43 1128 ALA A O 1
ATOM 9623 N N . ARG A 1 730 ? 152.749 149.827 210.977 1.00 53.40 1129 ARG A N 1
ATOM 9624 C CA . ARG A 1 730 ? 152.858 149.554 209.548 1.00 49.52 1129 ARG A CA 1
ATOM 9625 C C . ARG A 1 730 ? 154.257 149.072 209.185 1.00 49.05 1129 ARG A C 1
ATOM 9626 O O . ARG A 1 730 ? 154.414 148.177 208.351 1.00 52.17 1129 ARG A O 1
ATOM 9647 N N . LEU A 1 731 ? 155.289 149.660 209.792 1.00 49.18 1130 LEU A N 1
ATOM 9648 C CA . LEU A 1 731 ? 156.652 149.218 209.516 1.00 47.81 1130 LEU A CA 1
ATOM 9649 C C . LEU A 1 731 ? 156.879 147.792 210.003 1.00 51.00 1130 LEU A C 1
ATOM 9650 O O . LEU A 1 731 ? 157.531 146.992 209.321 1.00 57.45 1130 LEU A O 1
ATOM 9666 N N . GLN A 1 732 ? 156.361 147.458 211.185 1.00 51.41 1131 GLN A N 1
ATOM 9667 C CA . GLN A 1 732 ? 156.490 146.088 211.672 1.00 50.08 1131 GLN A CA 1
ATOM 9668 C C . GLN A 1 732 ? 155.776 145.114 210.743 1.00 50.18 1131 GLN A C 1
ATOM 9669 O O . GLN A 1 732 ? 156.298 144.033 210.434 1.00 51.77 1131 GLN A O 1
ATOM 9683 N N . SER A 1 733 ? 154.579 145.483 210.284 1.00 50.56 1132 SER A N 1
ATOM 9684 C CA . SER A 1 733 ? 153.864 144.645 209.330 1.00 47.60 1132 SER A CA 1
ATOM 9685 C C . SER A 1 733 ? 154.658 144.490 208.040 1.00 48.99 1132 SER A C 1
ATOM 9686 O O . SER A 1 733 ? 154.678 143.411 207.443 1.00 50.64 1132 SER A O 1
ATOM 9690 N N . GLN A 1 734 ? 155.306 145.563 207.587 1.00 50.40 1133 GLN A N 1
ATOM 9691 C CA . GLN A 1 734 ? 156.123 145.478 206.382 1.00 50.18 1133 GLN A CA 1
ATOM 9692 C C . GLN A 1 734 ? 157.281 144.512 206.573 1.00 51.24 1133 GLN A C 1
ATOM 9693 O O . GLN A 1 734 ? 157.589 143.713 205.681 1.00 55.90 1133 GLN A O 1
ATOM 9707 N N . LEU A 1 735 ? 157.943 144.576 207.728 1.00 46.41 1134 LEU A N 1
ATOM 9708 C CA . LEU A 1 735 ? 159.041 143.652 207.992 1.00 47.39 1134 LEU A CA 1
ATOM 9709 C C . LEU A 1 735 ? 158.551 142.213 207.988 1.00 49.44 1134 LEU A C 1
ATOM 9710 O O . LEU A 1 735 ? 159.188 141.330 207.398 1.00 53.14 1134 LEU A O 1
ATOM 9726 N N . GLN A 1 736 ? 157.418 141.952 208.644 1.00 47.32 1135 GLN A N 1
ATOM 9727 C CA . GLN A 1 736 ? 156.911 140.585 208.688 1.00 48.82 1135 GLN A CA 1
ATOM 9728 C C . GLN A 1 736 ? 156.478 140.111 207.307 1.00 51.33 1135 GLN A C 1
ATOM 9729 O O . GLN A 1 736 ? 156.674 138.943 206.959 1.00 53.48 1135 GLN A O 1
ATOM 9743 N N . LYS A 1 737 ? 155.886 140.997 206.506 1.00 48.67 1136 LYS A N 1
ATOM 9744 C CA . LYS A 1 737 ? 155.509 140.624 205.148 1.00 47.12 1136 LYS A CA 1
ATOM 9745 C C . LYS A 1 737 ? 156.736 140.290 204.315 1.00 41.42 1136 LYS A C 1
ATOM 9746 O O . LYS A 1 737 ? 156.730 139.321 203.550 1.00 44.89 1136 LYS A O 1
ATOM 9750 N N . ALA A 1 738 ? 157.799 141.085 204.446 1.00 44.12 1137 ALA A N 1
ATOM 9751 C CA . ALA A 1 738 ? 159.025 140.797 203.710 1.00 44.89 1137 ALA A CA 1
ATOM 9752 C C . ALA A 1 738 ? 159.614 139.459 204.133 1.00 42.29 1137 ALA A C 1
ATOM 9753 O O . ALA A 1 738 ? 160.046 138.666 203.288 1.00 47.46 1137 ALA A O 1
ATOM 9760 N N . ARG A 1 739 ? 159.636 139.188 205.438 1.00 46.60 1138 ARG A N 1
ATOM 9761 C CA . ARG A 1 739 ? 160.162 137.912 205.911 1.00 47.17 1138 ARG A CA 1
ATOM 9762 C C . ARG A 1 739 ? 159.329 136.748 205.390 1.00 49.97 1138 ARG A C 1
ATOM 9763 O O . ARG A 1 739 ? 159.877 135.728 204.956 1.00 51.61 1138 ARG A O 1
ATOM 9784 N N . ASP A 1 740 ? 158.002 136.879 205.426 1.00 54.17 1139 ASP A N 1
ATOM 9785 C CA . ASP A 1 740 ? 157.141 135.806 204.941 1.00 51.86 1139 ASP A CA 1
ATOM 9786 C C . ASP A 1 740 ? 157.332 135.581 203.449 1.00 53.10 1139 ASP A C 1
ATOM 9787 O O . ASP A 1 740 ? 157.353 134.436 202.985 1.00 54.70 1139 ASP A O 1
ATOM 9796 N N . GLU A 1 741 ? 157.459 136.661 202.676 1.00 55.75 1140 GLU A N 1
ATOM 9797 C CA . GLU A 1 741 ? 157.670 136.510 201.242 1.00 49.46 1140 GLU A CA 1
ATOM 9798 C C . GLU A 1 741 ? 159.010 135.849 200.953 1.00 50.25 1140 GLU A C 1
ATOM 9799 O O . GLU A 1 741 ? 159.111 135.011 200.050 1.00 54.85 1140 GLU A O 1
ATOM 9811 N N . LEU A 1 742 ? 160.053 136.206 201.707 1.00 45.26 1141 LEU A N 1
ATOM 9812 C CA . LEU A 1 742 ? 161.336 135.535 201.529 1.00 46.78 1141 LEU A CA 1
ATOM 9813 C C . LEU A 1 742 ? 161.227 134.054 201.860 1.00 45.35 1141 LEU A C 1
ATOM 9814 O O . LEU A 1 742 ? 161.762 133.206 201.137 1.00 53.25 1141 LEU A O 1
ATOM 9830 N N . ALA A 1 743 ? 160.535 133.721 202.950 1.00 45.59 1142 ALA A N 1
ATOM 9831 C CA . ALA A 1 743 ? 160.371 132.317 203.308 1.00 46.99 1142 ALA A CA 1
ATOM 9832 C C . ALA A 1 743 ? 159.629 131.561 202.216 1.00 47.57 1142 ALA A C 1
ATOM 9833 O O . ALA A 1 743 ? 160.006 130.439 201.861 1.00 51.42 1142 ALA A O 1
ATOM 9840 N N . ALA A 1 744 ? 158.570 132.161 201.671 1.00 47.04 1143 ALA A N 1
ATOM 9841 C CA . ALA A 1 744 ? 157.822 131.511 200.601 1.00 50.99 1143 ALA A CA 1
ATOM 9842 C C . ALA A 1 744 ? 158.687 131.320 199.363 1.00 49.30 1143 ALA A C 1
ATOM 9843 O O . ALA A 1 744 ? 158.630 130.270 198.713 1.00 46.10 1143 ALA A O 1
ATOM 9850 N N . LEU A 1 745 ? 159.493 132.324 199.017 1.00 45.56 1144 LEU A N 1
ATOM 9851 C CA . LEU A 1 745 ? 160.337 132.217 197.834 1.00 42.72 1144 LEU A CA 1
ATOM 9852 C C . LEU A 1 745 ? 161.441 131.186 198.021 1.00 46.29 1144 LEU A C 1
ATOM 9853 O O . LEU A 1 745 ? 161.887 130.577 197.044 1.00 53.23 1144 LEU A O 1
ATOM 9869 N N . GLU A 1 746 ? 161.898 130.981 199.257 1.00 48.52 1145 GLU A N 1
ATOM 9870 C CA . GLU A 1 746 ? 162.956 130.009 199.505 1.00 46.17 1145 GLU A CA 1
ATOM 9871 C C . GLU A 1 746 ? 162.492 128.575 199.293 1.00 48.55 1145 GLU A C 1
ATOM 9872 O O . GLU A 1 746 ? 163.333 127.676 199.189 1.00 48.56 1145 GLU A O 1
ATOM 9884 N N . LYS A 1 747 ? 161.183 128.340 199.232 1.00 48.84 1146 LYS A N 1
ATOM 9885 C CA . LYS A 1 747 ? 160.629 127.007 199.044 1.00 50.53 1146 LYS A CA 1
ATOM 9886 C C . LYS A 1 747 ? 160.205 126.745 197.606 1.00 49.85 1146 LYS A C 1
ATOM 9887 O O . LYS A 1 747 ? 159.572 125.720 197.336 1.00 49.60 1146 LYS A O 1
ATOM 9897 N N . ARG A 1 748 ? 160.536 127.642 196.682 1.00 47.88 1147 ARG A N 1
ATOM 9898 C CA . ARG A 1 748 ? 160.150 127.524 195.283 1.00 40.05 1147 ARG A CA 1
ATOM 9899 C C . ARG A 1 748 ? 161.396 127.347 194.430 1.00 41.65 1147 ARG A C 1
ATOM 9900 O O . ARG A 1 748 ? 162.364 128.101 194.576 1.00 45.57 1147 ARG A O 1
ATOM 9921 N N . THR A 1 749 ? 161.370 126.353 193.549 1.00 39.02 1148 THR A N 1
ATOM 9922 C CA . THR A 1 749 ? 162.473 126.093 192.639 1.00 39.78 1148 THR A CA 1
ATOM 9923 C C . THR A 1 749 ? 162.275 126.845 191.332 1.00 41.15 1148 THR A C 1
ATOM 9924 O O . THR A 1 749 ? 161.169 127.296 191.022 1.00 41.38 1148 THR A O 1
ATOM 9935 N N . PRO A 1 750 ? 163.336 127.000 190.537 1.00 40.08 1149 PRO A N 1
ATOM 9936 C CA . PRO A 1 750 ? 163.179 127.689 189.246 1.00 36.95 1149 PRO A CA 1
ATOM 9937 C C . PRO A 1 750 ? 162.131 127.062 188.349 1.00 33.90 1149 PRO A C 1
ATOM 9938 O O . PRO A 1 750 ? 161.442 127.783 187.615 1.00 43.94 1149 PRO A O 1
ATOM 9949 N N . LYS A 1 751 ? 161.983 125.737 188.381 1.00 36.09 1150 LYS A N 1
ATOM 9950 C CA . LYS A 1 751 ? 160.941 125.098 187.587 1.00 33.65 1150 LYS A CA 1
ATOM 9951 C C . LYS A 1 751 ? 159.559 125.563 188.024 1.00 39.23 1150 LYS A C 1
ATOM 9952 O O . LYS A 1 751 ? 158.672 125.761 187.189 1.00 38.21 1150 LYS A O 1
ATOM 9971 N N . ASP A 1 752 ? 159.354 125.738 189.331 1.00 40.38 1151 ASP A N 1
ATOM 9972 C CA . ASP A 1 752 ? 158.064 126.220 189.816 1.00 33.30 1151 ASP A CA 1
ATOM 9973 C C . ASP A 1 752 ? 157.792 127.641 189.343 1.00 33.29 1151 ASP A C 1
ATOM 9974 O O . ASP A 1 752 ? 156.668 127.966 188.947 1.00 43.35 1151 ASP A O 1
ATOM 9983 N N . LEU A 1 753 ? 158.807 128.507 189.380 1.00 33.64 1152 LEU A N 1
ATOM 9984 C CA . LEU A 1 753 ? 158.624 129.870 188.893 1.00 36.58 1152 LEU A CA 1
ATOM 9985 C C . LEU A 1 753 ? 158.290 129.877 187.408 1.00 41.14 1152 LEU A C 1
ATOM 9986 O O . LEU A 1 753 ? 157.400 130.612 186.963 1.00 37.70 1152 LEU A O 1
ATOM 10002 N N . TRP A 1 754 ? 158.995 129.059 186.625 1.00 35.07 1153 TRP A N 1
ATOM 10003 C CA . TRP A 1 754 ? 158.720 128.999 185.197 1.00 13.87 1153 TRP A CA 1
ATOM 10004 C C . TRP A 1 754 ? 157.322 128.464 184.928 1.00 24.64 1153 TRP A C 1
ATOM 10005 O O . TRP A 1 754 ? 156.622 128.963 184.041 1.00 41.44 1153 TRP A O 1
ATOM 10026 N N . ALA A 1 755 ? 156.902 127.439 185.670 1.00 20.37 1154 ALA A N 1
ATOM 10027 C CA . ALA A 1 755 ? 155.560 126.902 185.482 1.00 19.98 1154 ALA A CA 1
ATOM 10028 C C . ALA A 1 755 ? 154.506 127.939 185.833 1.00 24.83 1154 ALA A C 1
ATOM 10029 O O . ALA A 1 755 ? 153.485 128.053 185.148 1.00 26.56 1154 ALA A O 1
ATOM 10036 N N . GLU A 1 756 ? 154.733 128.708 186.900 1.00 35.71 1155 GLU A N 1
ATOM 10037 C CA . GLU A 1 756 ? 153.798 129.770 187.251 1.00 32.79 1155 GLU A CA 1
ATOM 10038 C C . GLU A 1 756 ? 153.717 130.814 186.146 1.00 30.33 1155 GLU A C 1
ATOM 10039 O O . GLU A 1 756 ? 152.624 131.260 185.782 1.00 39.14 1155 GLU A O 1
ATOM 10043 N N . ASP A 1 757 ? 154.863 131.212 185.594 1.00 30.80 1156 ASP A N 1
ATOM 10044 C CA . ASP A 1 757 ? 154.848 132.191 184.512 1.00 25.41 1156 ASP A CA 1
ATOM 10045 C C . ASP A 1 757 ? 154.116 131.649 183.291 1.00 23.70 1156 ASP A C 1
ATOM 10046 O O . ASP A 1 757 ? 153.334 132.366 182.658 1.00 37.50 1156 ASP A O 1
ATOM 10055 N N . LEU A 1 758 ? 154.356 130.385 182.943 1.00 27.70 1157 LEU A N 1
ATOM 10056 C CA . LEU A 1 758 ? 153.697 129.800 181.780 1.00 27.95 1157 LEU A CA 1
ATOM 10057 C C . LEU A 1 758 ? 152.192 129.691 181.990 1.00 37.21 1157 LEU A C 1
ATOM 10058 O O . LEU A 1 758 ? 151.412 129.927 181.060 1.00 41.94 1157 LEU A O 1
ATOM 10074 N N . ASN A 1 759 ? 151.763 129.329 183.201 1.00 37.34 1158 ASN A N 1
ATOM 10075 C CA . ASN A 1 759 ? 150.335 129.216 183.476 1.00 28.20 1158 ASN A CA 1
ATOM 10076 C C . ASN A 1 759 ? 149.670 130.582 183.565 1.00 34.20 1158 ASN A C 1
ATOM 10077 O O . ASN A 1 759 ? 148.462 130.695 183.333 1.00 43.55 1158 ASN A O 1
ATOM 10088 N N . GLN A 1 760 ? 150.425 131.620 183.924 1.00 29.24 1159 GLN A N 1
ATOM 10089 C CA . GLN A 1 760 ? 149.889 132.974 183.878 1.00 26.55 1159 GLN A CA 1
ATOM 10090 C C . GLN A 1 760 ? 149.832 133.509 182.456 1.00 29.23 1159 GLN A C 1
ATOM 10091 O O . GLN A 1 760 ? 148.984 134.352 182.148 1.00 41.67 1159 GLN A O 1
ATOM 10105 N N . LEU A 1 761 ? 150.724 133.038 181.586 1.00 31.17 1160 LEU A N 1
ATOM 10106 C CA . LEU A 1 761 ? 150.787 133.552 180.224 1.00 31.98 1160 LEU A CA 1
ATOM 10107 C C . LEU A 1 761 ? 149.796 132.854 179.302 1.00 22.59 1160 LEU A C 1
ATOM 10108 O O . LEU A 1 761 ? 149.241 133.487 178.400 1.00 30.53 1160 LEU A O 1
ATOM 10124 N N . ARG A 1 762 ? 149.565 131.557 179.500 1.00 22.56 1161 ARG A N 1
ATOM 10125 C CA . ARG A 1 762 ? 148.746 130.807 178.550 1.00 29.55 1161 ARG A CA 1
ATOM 10126 C C . ARG A 1 762 ? 147.325 131.342 178.435 1.00 39.01 1161 ARG A C 1
ATOM 10127 O O . ARG A 1 762 ? 146.870 131.589 177.303 1.00 42.75 1161 ARG A O 1
ATOM 10148 N N . PRO A 1 763 ? 146.572 131.531 179.522 1.00 36.77 1162 PRO A N 1
ATOM 10149 C CA . PRO A 1 763 ? 145.215 132.075 179.366 1.00 28.99 1162 PRO A CA 1
ATOM 10150 C C . PRO A 1 763 ? 145.194 133.439 178.712 1.00 28.73 1162 PRO A C 1
ATOM 10151 O O . PRO A 1 763 ? 144.245 133.754 177.988 1.00 34.40 1162 PRO A O 1
ATOM 10162 N N . ARG A 1 764 ? 146.214 134.265 178.943 1.00 31.05 1163 ARG A N 1
ATOM 10163 C CA . ARG A 1 764 ? 146.260 135.573 178.301 1.00 27.59 1163 ARG A CA 1
ATOM 10164 C C . ARG A 1 764 ? 146.427 135.438 176.794 1.00 34.69 1163 ARG A C 1
ATOM 10165 O O . ARG A 1 764 ? 145.810 136.185 176.029 1.00 39.78 1163 ARG A O 1
ATOM 10186 N N . ILE A 1 765 ? 147.250 134.490 176.347 1.00 38.20 1164 ILE A N 1
ATOM 10187 C CA . ILE A 1 765 ? 147.389 134.250 174.914 1.00 28.16 1164 ILE A CA 1
ATOM 10188 C C . ILE A 1 765 ? 146.076 133.742 174.335 1.00 28.59 1164 ILE A C 1
ATOM 10189 O O . ILE A 1 765 ? 145.657 134.157 173.246 1.00 36.98 1164 ILE A O 1
ATOM 10205 N N . GLU A 1 766 ? 145.408 132.830 175.046 1.00 22.10 1165 GLU A N 1
ATOM 10206 C CA . GLU A 1 766 ? 144.125 132.332 174.559 1.00 25.66 1165 GLU A CA 1
ATOM 10207 C C . GLU A 1 766 ? 143.109 133.462 174.432 1.00 34.21 1165 GLU A C 1
ATOM 10208 O O . GLU A 1 766 ? 142.391 133.554 173.429 1.00 33.15 1165 GLU A O 1
ATOM 10215 N N . ASN A 1 767 ? 143.039 134.335 175.438 1.00 35.98 1166 ASN A N 1
ATOM 10216 C CA . ASN A 1 767 ? 142.111 135.459 175.387 1.00 34.23 1166 ASN A CA 1
ATOM 10217 C C . ASN A 1 767 ? 142.480 136.430 174.275 1.00 34.34 1166 ASN A C 1
ATOM 10218 O O . ASN A 1 767 ? 141.598 136.984 173.616 1.00 40.27 1166 ASN A O 1
ATOM 10229 N N . LEU A 1 768 ? 143.775 136.665 174.061 1.00 31.78 1167 LEU A N 1
ATOM 10230 C CA . LEU A 1 768 ? 144.197 137.540 172.974 1.00 31.06 1167 LEU A CA 1
ATOM 10231 C C . LEU A 1 768 ? 143.739 136.990 171.633 1.00 29.54 1167 LEU A C 1
ATOM 10232 O O . LEU A 1 768 ? 143.202 137.724 170.794 1.00 32.75 1167 LEU A O 1
ATOM 10248 N N . PHE A 1 769 ? 143.945 135.692 171.411 1.00 32.74 1168 PHE A N 1
ATOM 10249 C CA . PHE A 1 769 ? 143.521 135.094 170.151 1.00 27.74 1168 PHE A CA 1
ATOM 10250 C C . PHE A 1 769 ? 142.008 135.147 170.003 1.00 38.04 1168 PHE A C 1
ATOM 10251 O O . PHE A 1 769 ? 141.497 135.430 168.915 1.00 42.47 1168 PHE A O 1
ATOM 10268 N N . GLU A 1 770 ? 141.270 134.888 171.085 1.00 42.89 1169 GLU A N 1
ATOM 10269 C CA . GLU A 1 770 ? 139.813 134.955 171.005 1.00 37.74 1169 GLU A CA 1
ATOM 10270 C C . GLU A 1 770 ? 139.341 136.368 170.680 1.00 35.35 1169 GLU A C 1
ATOM 10271 O O . GLU A 1 770 ? 138.448 136.556 169.845 1.00 40.01 1169 GLU A O 1
ATOM 10275 N N . GLU A 1 771 ? 139.929 137.374 171.328 1.00 27.92 1170 GLU A N 1
ATOM 10276 C CA . GLU A 1 771 ? 139.528 138.753 171.076 1.00 34.63 1170 GLU A CA 1
ATOM 10277 C C . GLU A 1 771 ? 139.843 139.163 169.646 1.00 38.79 1170 GLU A C 1
ATOM 10278 O O . GLU A 1 771 ? 139.027 139.816 168.986 1.00 41.47 1170 GLU A O 1
ATOM 10285 N N . ARG A 1 772 ? 141.024 138.794 169.150 1.00 43.49 1171 ARG A N 1
ATOM 10286 C CA . ARG A 1 772 ? 141.373 139.129 167.774 1.00 35.72 1171 ARG A CA 1
ATOM 10287 C C . ARG A 1 772 ? 140.460 138.412 166.789 1.00 30.39 1171 ARG A C 1
ATOM 10288 O O . ARG A 1 772 ? 140.081 138.980 165.759 1.00 32.36 1171 ARG A O 1
ATOM 10309 N N . ALA A 1 773 ? 140.093 137.163 167.086 1.00 37.18 1172 ALA A N 1
ATOM 10310 C CA . ALA A 1 773 ? 139.166 136.442 166.224 1.00 41.96 1172 ALA A CA 1
ATOM 10311 C C . ALA A 1 773 ? 137.806 137.122 166.191 1.00 45.39 1172 ALA A C 1
ATOM 10312 O O . ALA A 1 773 ? 137.192 137.252 165.126 1.00 48.22 1172 ALA A O 1
ATOM 10319 N N . LYS A 1 774 ? 137.315 137.561 167.352 1.00 48.36 1173 LYS A N 1
ATOM 10320 C CA . LYS A 1 774 ? 136.045 138.279 167.387 1.00 47.81 1173 LYS A CA 1
ATOM 10321 C C . LYS A 1 774 ? 136.132 139.581 166.601 1.00 44.30 1173 LYS A C 1
ATOM 10322 O O . LYS A 1 774 ? 135.212 139.925 165.850 1.00 48.50 1173 LYS A O 1
ATOM 10326 N N . GLU A 1 775 ? 137.235 140.316 166.756 1.00 43.54 1174 GLU A N 1
ATOM 10327 C CA . GLU A 1 775 ? 137.401 141.562 166.014 1.00 47.86 1174 GLU A CA 1
ATOM 10328 C C . GLU A 1 775 ? 137.399 141.311 164.512 1.00 48.48 1174 GLU A C 1
ATOM 10329 O O . GLU A 1 775 ? 136.774 142.058 163.750 1.00 45.66 1174 GLU A O 1
ATOM 10336 N N . ILE A 1 776 ? 138.100 140.268 164.066 1.00 51.07 1175 ILE A N 1
ATOM 10337 C CA . ILE A 1 776 ? 138.126 139.946 162.642 1.00 49.33 1175 ILE A CA 1
ATOM 10338 C C . ILE A 1 776 ? 136.733 139.567 162.159 1.00 52.81 1175 ILE A C 1
ATOM 10339 O O . ILE A 1 776 ? 136.285 140.015 161.097 1.00 57.20 1175 ILE A O 1
ATOM 10355 N N . ALA A 1 777 ? 136.025 138.734 162.926 1.00 50.62 1176 ALA A N 1
ATOM 10356 C CA . ALA A 1 777 ? 134.692 138.308 162.516 1.00 53.45 1176 ALA A CA 1
ATOM 10357 C C . ALA A 1 777 ? 133.717 139.476 162.474 1.00 55.64 1176 ALA A C 1
ATOM 10358 O O . ALA A 1 777 ? 132.761 139.458 161.691 1.00 55.71 1176 ALA A O 1
ATOM 10365 N N . SER A 1 778 ? 133.934 140.490 163.304 1.00 54.68 1177 SER A N 1
ATOM 10366 C CA . SER A 1 778 ? 133.074 141.667 163.309 1.00 57.37 1177 SER A CA 1
ATOM 10367 C C . SER A 1 778 ? 133.273 142.481 162.035 1.00 55.42 1177 SER A C 1
ATOM 10368 O O . SER A 1 778 ? 133.510 143.687 162.087 1.00 57.72 1177 SER A O 1
ATOM 10372 N N . LEU B 1 10 ? 142.555 158.901 128.752 1.00 60.79 409 LEU B N 1
ATOM 10373 C CA . LEU B 1 10 ? 143.107 160.186 129.160 1.00 62.73 409 LEU B CA 1
ATOM 10374 C C . LEU B 1 10 ? 144.620 160.105 129.311 1.00 63.96 409 LEU B C 1
ATOM 10375 O O . LEU B 1 10 ? 145.349 160.982 128.846 1.00 63.05 409 LEU B O 1
ATOM 10390 N N . GLY B 1 11 ? 145.088 159.047 129.968 1.00 65.02 410 GLY B N 1
ATOM 10391 C CA . GLY B 1 11 ? 146.505 158.866 130.188 1.00 65.21 410 GLY B CA 1
ATOM 10392 C C . GLY B 1 11 ? 147.078 159.645 131.348 1.00 67.45 410 GLY B C 1
ATOM 10393 O O . GLY B 1 11 ? 148.305 159.753 131.452 1.00 68.00 410 GLY B O 1
ATOM 10397 N N . ILE B 1 12 ? 146.241 160.194 132.219 1.00 64.98 411 ILE B N 1
ATOM 10398 C CA . ILE B 1 12 ? 146.767 160.915 133.386 1.00 62.40 411 ILE B CA 1
ATOM 10399 C C . ILE B 1 12 ? 147.402 159.910 134.340 1.00 63.26 411 ILE B C 1
ATOM 10400 O O . ILE B 1 12 ? 146.776 158.881 134.652 1.00 60.49 411 ILE B O 1
ATOM 10416 N N . PRO B 1 13 ? 148.624 160.150 134.828 1.00 65.81 412 PRO B N 1
ATOM 10417 C CA . PRO B 1 13 ? 149.341 159.076 135.539 1.00 65.89 412 PRO B CA 1
ATOM 10418 C C . PRO B 1 13 ? 148.602 158.510 136.741 1.00 66.92 412 PRO B C 1
ATOM 10419 O O . PRO B 1 13 ? 148.663 157.296 136.971 1.00 64.23 412 PRO B O 1
ATOM 10430 N N . LYS B 1 14 ? 147.906 159.341 137.513 1.00 62.98 413 LYS B N 1
ATOM 10431 C CA . LYS B 1 14 ? 147.343 158.931 138.795 1.00 62.93 413 LYS B CA 1
ATOM 10432 C C . LYS B 1 14 ? 145.839 159.166 138.854 1.00 61.82 413 LYS B C 1
ATOM 10433 O O . LYS B 1 14 ? 145.297 159.559 139.887 1.00 59.55 413 LYS B O 1
ATOM 10452 N N . LEU B 1 15 ? 145.140 158.913 137.753 1.00 59.50 414 LEU B N 1
ATOM 10453 C CA . LEU B 1 15 ? 143.704 159.143 137.660 1.00 56.72 414 LEU B CA 1
ATOM 10454 C C . LEU B 1 15 ? 142.979 157.805 137.696 1.00 56.68 414 LEU B C 1
ATOM 10455 O O . LEU B 1 15 ? 143.231 156.935 136.855 1.00 63.38 414 LEU B O 1
ATOM 10471 N N . ASP B 1 16 ? 142.083 157.645 138.663 1.00 56.60 415 ASP B N 1
ATOM 10472 C CA . ASP B 1 16 ? 141.181 156.495 138.711 1.00 59.11 415 ASP B CA 1
ATOM 10473 C C . ASP B 1 16 ? 139.818 156.875 138.135 1.00 58.39 415 ASP B C 1
ATOM 10474 O O . ASP B 1 16 ? 138.799 156.880 138.820 1.00 60.57 415 ASP B O 1
ATOM 10483 N N . ASP B 1 17 ? 139.817 157.191 136.844 1.00 57.99 416 ASP B N 1
ATOM 10484 C CA . ASP B 1 17 ? 138.616 157.712 136.207 1.00 58.27 416 ASP B CA 1
ATOM 10485 C C . ASP B 1 17 ? 137.467 156.722 136.335 1.00 62.07 416 ASP B C 1
ATOM 10486 O O . ASP B 1 17 ? 137.652 155.507 136.229 1.00 61.79 416 ASP B O 1
ATOM 10495 N N . ALA B 1 18 ? 136.272 157.255 136.569 1.00 67.09 417 ALA B N 1
ATOM 10496 C CA . ALA B 1 18 ? 135.091 156.417 136.704 1.00 66.91 417 ALA B CA 1
ATOM 10497 C C . ALA B 1 18 ? 134.797 155.699 135.394 1.00 66.10 417 ALA B C 1
ATOM 10498 O O . ALA B 1 18 ? 135.033 156.223 134.303 1.00 65.54 417 ALA B O 1
ATOM 10505 N N . ASN B 1 19 ? 134.274 154.478 135.512 1.00 74.83 418 ASN B N 1
ATOM 10506 C CA . ASN B 1 19 ? 133.967 153.691 134.323 1.00 75.97 418 ASN B CA 1
ATOM 10507 C C . ASN B 1 19 ? 132.847 154.321 133.506 1.00 77.11 418 ASN B C 1
ATOM 10508 O O . ASN B 1 19 ? 132.842 154.209 132.275 1.00 74.54 418 ASN B O 1
ATOM 10519 N N . GLU B 1 20 ? 131.898 154.986 134.165 1.00 74.07 419 GLU B N 1
ATOM 10520 C CA . GLU B 1 20 ? 130.752 155.593 133.501 1.00 72.13 419 GLU B CA 1
ATOM 10521 C C . GLU B 1 20 ? 130.936 157.090 133.282 1.00 73.20 419 GLU B C 1
ATOM 10522 O O . GLU B 1 20 ? 129.964 157.849 133.345 1.00 77.49 419 GLU B O 1
ATOM 10526 N N . ALA B 1 21 ? 132.164 157.530 133.018 1.00 69.67 420 ALA B N 1
ATOM 10527 C CA . ALA B 1 21 ? 132.471 158.942 132.824 1.00 69.34 420 ALA B CA 1
ATOM 10528 C C . ALA B 1 21 ? 132.487 159.251 131.333 1.00 69.86 420 ALA B C 1
ATOM 10529 O O . ALA B 1 21 ? 133.248 158.640 130.576 1.00 70.71 420 ALA B O 1
ATOM 10536 N N . GLY B 1 22 ? 131.658 160.206 130.918 1.00 65.84 421 GLY B N 1
ATOM 10537 C CA . GLY B 1 22 ? 131.548 160.590 129.529 1.00 65.69 421 GLY B CA 1
ATOM 10538 C C . GLY B 1 22 ? 130.383 159.967 128.791 1.00 70.94 421 GLY B C 1
ATOM 10539 O O . GLY B 1 22 ? 130.129 160.346 127.642 1.00 70.58 421 GLY B O 1
ATOM 10543 N N . GLY B 1 23 ? 129.670 159.032 129.412 1.00 74.18 422 GLY B N 1
ATOM 10544 C CA . GLY B 1 23 ? 128.548 158.363 128.794 1.00 74.14 422 GLY B CA 1
ATOM 10545 C C . GLY B 1 23 ? 127.221 158.991 129.167 1.00 73.50 422 GLY B C 1
ATOM 10546 O O . GLY B 1 23 ? 127.138 160.161 129.556 1.00 72.73 422 GLY B O 1
ATOM 10550 N N . LYS B 1 24 ? 126.158 158.194 129.043 1.00 77.06 423 LYS B N 1
ATOM 10551 C CA . LYS B 1 24 ? 124.827 158.675 129.389 1.00 78.61 423 LYS B CA 1
ATOM 10552 C C . LYS B 1 24 ? 124.679 158.941 130.881 1.00 79.22 423 LYS B C 1
ATOM 10553 O O . LYS B 1 24 ? 123.750 159.650 131.281 1.00 76.87 423 LYS B O 1
ATOM 10557 N N . TYR B 1 25 ? 125.568 158.392 131.708 1.00 77.25 424 TYR B N 1
ATOM 10558 C CA . TYR B 1 25 ? 125.533 158.594 133.150 1.00 77.95 424 TYR B CA 1
ATOM 10559 C C . TYR B 1 25 ? 126.618 159.557 133.620 1.00 78.89 424 TYR B C 1
ATOM 10560 O O . TYR B 1 25 ? 127.005 159.524 134.792 1.00 77.95 424 TYR B O 1
ATOM 10564 N N . SER B 1 26 ? 127.116 160.415 132.728 1.00 72.22 425 SER B N 1
ATOM 10565 C CA . SER B 1 26 ? 128.182 161.334 133.109 1.00 67.17 425 SER B CA 1
ATOM 10566 C C . SER B 1 26 ? 127.730 162.272 134.220 1.00 68.17 425 SER B C 1
ATOM 10567 O O . SER B 1 26 ? 128.466 162.501 135.186 1.00 69.95 425 SER B O 1
ATOM 10575 N N . HIS B 1 27 ? 126.519 162.819 134.107 1.00 65.12 426 HIS B N 1
ATOM 10576 C CA . HIS B 1 27 ? 126.044 163.775 135.098 1.00 65.23 426 HIS B CA 1
ATOM 10577 C C . HIS B 1 27 ? 125.783 163.141 136.459 1.00 68.78 426 HIS B C 1
ATOM 10578 O O . HIS B 1 27 ? 125.566 163.874 137.428 1.00 68.18 426 HIS B O 1
ATOM 10592 N N . ARG B 1 28 ? 125.789 161.814 136.557 1.00 71.83 427 ARG B N 1
ATOM 10593 C CA . ARG B 1 28 ? 125.683 161.131 137.839 1.00 69.97 427 ARG B CA 1
ATOM 10594 C C . ARG B 1 28 ? 127.038 160.750 138.417 1.00 69.30 427 ARG B C 1
ATOM 10595 O O . ARG B 1 28 ? 127.090 160.192 139.517 1.00 69.97 427 ARG B O 1
ATOM 10616 N N . CYS B 1 29 ? 128.128 161.041 137.712 1.00 64.81 428 CYS B N 1
ATOM 10617 C CA . CYS B 1 29 ? 129.459 160.721 138.197 1.00 63.51 428 CYS B CA 1
ATOM 10618 C C . CYS B 1 29 ? 129.957 161.805 139.150 1.00 62.27 428 CYS B C 1
ATOM 10619 O O . CYS B 1 29 ? 129.364 162.877 139.287 1.00 65.60 428 CYS B O 1
ATOM 10627 N N . THR B 1 30 ? 131.067 161.508 139.820 1.00 54.58 429 THR B N 1
ATOM 10628 C CA . THR B 1 30 ? 131.691 162.446 140.739 1.00 48.70 429 THR B CA 1
ATOM 10629 C C . THR B 1 30 ? 133.195 162.240 140.702 1.00 49.19 429 THR B C 1
ATOM 10630 O O . THR B 1 30 ? 133.667 161.112 140.542 1.00 57.76 429 THR B O 1
ATOM 10641 N N . LEU B 1 31 ? 133.941 163.329 140.847 1.00 50.20 430 LEU B N 1
ATOM 10642 C CA . LEU B 1 31 ? 135.394 163.282 140.923 1.00 50.86 430 LEU B CA 1
ATOM 10643 C C . LEU B 1 31 ? 135.840 163.747 142.298 1.00 45.41 430 LEU B C 1
ATOM 10644 O O . LEU B 1 31 ? 135.397 164.792 142.780 1.00 53.98 430 LEU B O 1
ATOM 10660 N N . ILE B 1 32 ? 136.717 162.971 142.921 1.00 40.96 431 ILE B N 1
ATOM 10661 C CA . ILE B 1 32 ? 137.276 163.297 144.223 1.00 42.40 431 ILE B CA 1
ATOM 10662 C C . ILE B 1 32 ? 138.669 163.863 143.996 1.00 48.17 431 ILE B C 1
ATOM 10663 O O . ILE B 1 32 ? 139.557 163.163 143.497 1.00 55.08 431 ILE B O 1
ATOM 10679 N N . LEU B 1 33 ? 138.864 165.132 144.353 1.00 48.56 432 LEU B N 1
ATOM 10680 C CA . LEU B 1 33 ? 140.178 165.763 144.255 1.00 39.34 432 LEU B CA 1
ATOM 10681 C C . LEU B 1 33 ? 140.933 165.463 145.545 1.00 44.13 432 LEU B C 1
ATOM 10682 O O . LEU B 1 33 ? 141.056 166.288 146.450 1.00 47.85 432 LEU B O 1
ATOM 10698 N N . THR B 1 34 ? 141.441 164.239 145.615 1.00 47.85 433 THR B N 1
ATOM 10699 C CA . THR B 1 34 ? 142.174 163.784 146.785 1.00 47.66 433 THR B CA 1
ATOM 10700 C C . THR B 1 34 ? 143.405 164.652 147.014 1.00 52.94 433 THR B C 1
ATOM 10701 O O . THR B 1 34 ? 144.033 165.134 146.069 1.00 54.31 433 THR B O 1
ATOM 10712 N N . GLU B 1 35 ? 143.741 164.861 148.288 1.00 54.86 434 GLU B N 1
ATOM 10713 C CA . GLU B 1 35 ? 144.859 165.706 148.686 1.00 51.84 434 GLU B CA 1
ATOM 10714 C C . GLU B 1 35 ? 146.161 164.928 148.851 1.00 56.62 434 GLU B C 1
ATOM 10715 O O . GLU B 1 35 ? 147.028 165.341 149.632 1.00 58.88 434 GLU B O 1
ATOM 10727 N N . GLY B 1 36 ? 146.323 163.810 148.148 1.00 52.86 435 GLY B N 1
ATOM 10728 C CA . GLY B 1 36 ? 147.557 163.053 148.225 1.00 52.80 435 GLY B CA 1
ATOM 10729 C C . GLY B 1 36 ? 147.362 161.551 148.232 1.00 57.56 435 GLY B C 1
ATOM 10730 O O . GLY B 1 36 ? 146.635 161.007 147.397 1.00 56.14 435 GLY B O 1
ATOM 10734 N N . ASP B 1 37 ? 148.018 160.868 149.170 1.00 61.81 436 ASP B N 1
ATOM 10735 C CA . ASP B 1 37 ? 147.965 159.415 149.263 1.00 58.39 436 ASP B CA 1
ATOM 10736 C C . ASP B 1 37 ? 147.144 158.906 150.436 1.00 59.47 436 ASP B C 1
ATOM 10737 O O . ASP B 1 37 ? 146.591 157.809 150.349 1.00 62.09 436 ASP B O 1
ATOM 10741 N N . SER B 1 38 ? 147.058 159.663 151.530 1.00 55.40 437 SER B N 1
ATOM 10742 C CA . SER B 1 38 ? 146.237 159.237 152.659 1.00 55.17 437 SER B CA 1
ATOM 10743 C C . SER B 1 38 ? 144.762 159.194 152.277 1.00 56.34 437 SER B C 1
ATOM 10744 O O . SER B 1 38 ? 144.057 158.215 152.564 1.00 55.35 437 SER B O 1
ATOM 10748 N N . ALA B 1 39 ? 144.275 160.249 151.623 1.00 61.40 438 ALA B N 1
ATOM 10749 C CA . ALA B 1 39 ? 142.890 160.252 151.173 1.00 61.78 438 ALA B CA 1
ATOM 10750 C C . ALA B 1 39 ? 142.649 159.180 150.123 1.00 59.58 438 ALA B C 1
ATOM 10751 O O . ALA B 1 39 ? 141.554 158.618 150.058 1.00 61.22 438 ALA B O 1
ATOM 10758 N N . LYS B 1 40 ? 143.651 158.880 149.295 1.00 59.97 439 LYS B N 1
ATOM 10759 C CA . LYS B 1 40 ? 143.496 157.801 148.325 1.00 65.93 439 LYS B CA 1
ATOM 10760 C C . LYS B 1 40 ? 143.397 156.447 149.020 1.00 64.27 439 LYS B C 1
ATOM 10761 O O . LYS B 1 40 ? 142.623 155.579 148.598 1.00 61.34 439 LYS B O 1
ATOM 10768 N N . ALA B 1 41 ? 144.174 156.247 150.086 1.00 64.26 440 ALA B N 1
ATOM 10769 C CA . ALA B 1 41 ? 144.052 155.020 150.865 1.00 68.81 440 ALA B CA 1
ATOM 10770 C C . ALA B 1 41 ? 142.670 154.911 151.496 1.00 71.02 440 ALA B C 1
ATOM 10771 O O . ALA B 1 41 ? 142.077 153.827 151.533 1.00 67.42 440 ALA B O 1
ATOM 10778 N N . LEU B 1 42 ? 142.147 156.027 152.009 1.00 67.15 441 LEU B N 1
ATOM 10779 C CA . LEU B 1 42 ? 140.786 156.025 152.544 1.00 65.30 441 LEU B CA 1
ATOM 10780 C C . LEU B 1 42 ? 139.768 155.699 151.456 1.00 65.45 441 LEU B C 1
ATOM 10781 O O . LEU B 1 42 ? 138.827 154.927 151.680 1.00 63.72 441 LEU B O 1
ATOM 10797 N N . CYS B 1 43 ? 139.942 156.287 150.270 1.00 64.19 442 CYS B N 1
ATOM 10798 C CA . CYS B 1 43 ? 138.998 156.076 149.180 1.00 59.82 442 CYS B CA 1
ATOM 10799 C C . CYS B 1 43 ? 138.996 154.626 148.723 1.00 64.49 442 CYS B C 1
ATOM 10800 O O . CYS B 1 43 ? 137.936 154.062 148.437 1.00 65.85 442 CYS B O 1
ATOM 10808 N N . THR B 1 44 ? 140.175 154.003 148.650 1.00 71.50 443 THR B N 1
ATOM 10809 C CA . THR B 1 44 ? 140.248 152.618 148.198 1.00 70.37 443 THR B CA 1
ATOM 10810 C C . THR B 1 44 ? 139.316 151.725 149.006 1.00 68.24 443 THR B C 1
ATOM 10811 O O . THR B 1 44 ? 138.705 150.798 148.464 1.00 67.45 443 THR B O 1
ATOM 10815 N N . ALA B 1 45 ? 139.190 151.995 150.304 1.00 66.57 444 ALA B N 1
ATOM 10816 C CA . ALA B 1 45 ? 138.330 151.200 151.169 1.00 67.10 444 ALA B CA 1
ATOM 10817 C C . ALA B 1 45 ? 136.903 151.722 151.228 1.00 71.37 444 ALA B C 1
ATOM 10818 O O . ALA B 1 45 ? 135.977 150.940 151.472 1.00 70.44 444 ALA B O 1
ATOM 10825 N N . GLY B 1 46 ? 136.698 153.020 151.015 1.00 73.79 445 GLY B N 1
ATOM 10826 C CA . GLY B 1 46 ? 135.365 153.582 151.107 1.00 67.11 445 GLY B CA 1
ATOM 10827 C C . GLY B 1 46 ? 134.531 153.413 149.853 1.00 67.43 445 GLY B C 1
ATOM 10828 O O . GLY B 1 46 ? 133.391 152.945 149.919 1.00 66.75 445 GLY B O 1
ATOM 10832 N N . LEU B 1 47 ? 135.092 153.790 148.702 1.00 68.55 446 LEU B N 1
ATOM 10833 C CA . LEU B 1 47 ? 134.333 153.787 147.457 1.00 68.43 446 LEU B CA 1
ATOM 10834 C C . LEU B 1 47 ? 133.830 152.401 147.087 1.00 73.03 446 LEU B C 1
ATOM 10835 O O . LEU B 1 47 ? 132.860 152.289 146.331 1.00 71.42 446 LEU B O 1
ATOM 10839 N N . ALA B 1 48 ? 134.466 151.344 147.594 1.00 79.88 447 ALA B N 1
ATOM 10840 C CA . ALA B 1 48 ? 133.993 149.990 147.333 1.00 80.98 447 ALA B CA 1
ATOM 10841 C C . ALA B 1 48 ? 132.648 149.701 147.986 1.00 79.49 447 ALA B C 1
ATOM 10842 O O . ALA B 1 48 ? 132.018 148.696 147.642 1.00 80.06 447 ALA B O 1
ATOM 10849 N N . VAL B 1 49 ? 132.194 150.550 148.906 1.00 75.88 448 VAL B N 1
ATOM 10850 C CA . VAL B 1 49 ? 130.938 150.331 149.614 1.00 74.22 448 VAL B CA 1
ATOM 10851 C C . VAL B 1 49 ? 129.809 151.065 148.904 1.00 76.89 448 VAL B C 1
ATOM 10852 O O . VAL B 1 49 ? 128.727 151.256 149.469 1.00 78.98 448 VAL B O 1
ATOM 10856 N N . LYS B 1 50 ? 130.049 151.481 147.666 1.00 77.83 449 LYS B N 1
ATOM 10857 C CA . LYS B 1 50 ? 129.057 152.220 146.894 1.00 76.92 449 LYS B CA 1
ATOM 10858 C C . LYS B 1 50 ? 129.261 151.879 145.422 1.00 80.08 449 LYS B C 1
ATOM 10859 O O . LYS B 1 50 ? 129.938 150.901 145.088 1.00 82.53 449 LYS B O 1
ATOM 10863 N N . ASP B 1 51 ? 128.671 152.683 144.537 1.00 76.47 450 ASP B N 1
ATOM 10864 C CA . ASP B 1 51 ? 128.782 152.472 143.093 1.00 77.31 450 ASP B CA 1
ATOM 10865 C C . ASP B 1 51 ? 130.129 153.017 142.624 1.00 73.52 450 ASP B C 1
ATOM 10866 O O . ASP B 1 51 ? 130.252 154.142 142.133 1.00 72.14 450 ASP B O 1
ATOM 10870 N N . ARG B 1 52 ? 131.163 152.185 142.773 1.00 69.31 451 ARG B N 1
ATOM 10871 C CA . ARG B 1 52 ? 132.509 152.592 142.377 1.00 69.58 451 ARG B CA 1
ATOM 10872 C C . ARG B 1 52 ? 132.581 152.949 140.900 1.00 67.74 451 ARG B C 1
ATOM 10873 O O . ARG B 1 52 ? 133.465 153.705 140.488 1.00 69.35 451 ARG B O 1
ATOM 10894 N N . ASP B 1 53 ? 131.667 152.424 140.088 1.00 70.10 452 ASP B N 1
ATOM 10895 C CA . ASP B 1 53 ? 131.678 152.768 138.674 1.00 71.68 452 ASP B CA 1
ATOM 10896 C C . ASP B 1 53 ? 131.431 154.252 138.448 1.00 73.50 452 ASP B C 1
ATOM 10897 O O . ASP B 1 53 ? 131.782 154.771 137.383 1.00 72.06 452 ASP B O 1
ATOM 10901 N N . TYR B 1 54 ? 130.834 154.943 139.419 1.00 72.75 453 TYR B N 1
ATOM 10902 C CA . TYR B 1 54 ? 130.380 156.316 139.240 1.00 69.91 453 TYR B CA 1
ATOM 10903 C C . TYR B 1 54 ? 131.252 157.323 139.978 1.00 67.76 453 TYR B C 1
ATOM 10904 O O . TYR B 1 54 ? 130.889 158.500 140.056 1.00 66.79 453 TYR B O 1
ATOM 10922 N N . PHE B 1 55 ? 132.389 156.895 140.521 1.00 59.35 454 PHE B N 1
ATOM 10923 C CA . PHE B 1 55 ? 133.246 157.750 141.329 1.00 56.23 454 PHE B CA 1
ATOM 10924 C C . PHE B 1 55 ? 134.663 157.711 140.783 1.00 54.94 454 PHE B C 1
ATOM 10925 O O . PHE B 1 55 ? 135.214 156.631 140.556 1.00 59.15 454 PHE B O 1
ATOM 10942 N N . GLY B 1 56 ? 135.249 158.887 140.582 1.00 48.90 455 GLY B N 1
ATOM 10943 C CA . GLY B 1 56 ? 136.632 158.985 140.164 1.00 50.31 455 GLY B CA 1
ATOM 10944 C C . GLY B 1 56 ? 137.499 159.520 141.281 1.00 43.48 455 GLY B C 1
ATOM 10945 O O . GLY B 1 56 ? 136.980 159.985 142.297 1.00 54.02 455 GLY B O 1
ATOM 10949 N N . VAL B 1 57 ? 138.815 159.455 141.118 1.00 38.55 456 VAL B N 1
ATOM 10950 C CA . VAL B 1 57 ? 139.746 159.934 142.131 1.00 44.40 456 VAL B CA 1
ATOM 10951 C C . VAL B 1 57 ? 140.963 160.512 141.429 1.00 46.41 456 VAL B C 1
ATOM 10952 O O . VAL B 1 57 ? 141.421 159.976 140.416 1.00 57.35 456 VAL B O 1
ATOM 10965 N N . PHE B 1 58 ? 141.482 161.610 141.966 1.00 45.74 457 PHE B N 1
ATOM 10966 C CA . PHE B 1 58 ? 142.670 162.244 141.418 1.00 51.06 457 PHE B CA 1
ATOM 10967 C C . PHE B 1 58 ? 143.422 162.964 142.532 1.00 45.80 457 PHE B C 1
ATOM 10968 O O . PHE B 1 58 ? 142.933 163.973 143.052 1.00 50.38 457 PHE B O 1
ATOM 10985 N N . PRO B 1 59 ? 144.596 162.484 142.934 1.00 42.90 458 PRO B N 1
ATOM 10986 C CA . PRO B 1 59 ? 145.328 163.158 144.008 1.00 48.93 458 PRO B CA 1
ATOM 10987 C C . PRO B 1 59 ? 145.885 164.500 143.565 1.00 50.20 458 PRO B C 1
ATOM 10988 O O . PRO B 1 59 ? 146.185 164.721 142.389 1.00 51.83 458 PRO B O 1
ATOM 10999 N N . LEU B 1 60 ? 146.025 165.402 144.532 1.00 44.91 459 LEU B N 1
ATOM 11000 C CA . LEU B 1 60 ? 146.666 166.694 144.332 1.00 45.59 459 LEU B CA 1
ATOM 11001 C C . LEU B 1 60 ? 147.991 166.701 145.079 1.00 44.43 459 LEU B C 1
ATOM 11002 O O . LEU B 1 60 ? 148.048 166.310 146.249 1.00 45.41 459 LEU B O 1
ATOM 11018 N N . ARG B 1 61 ? 149.051 167.149 144.407 1.00 37.27 460 ARG B N 1
ATOM 11019 C CA . ARG B 1 61 ? 150.388 167.044 144.982 1.00 38.91 460 ARG B CA 1
ATOM 11020 C C . ARG B 1 61 ? 150.555 167.978 146.173 1.00 44.28 460 ARG B C 1
ATOM 11021 O O . ARG B 1 61 ? 150.775 167.529 147.304 1.00 47.51 460 ARG B O 1
ATOM 11042 N N . GLY B 1 62 ? 150.450 169.281 145.943 1.00 42.30 461 GLY B N 1
ATOM 11043 C CA . GLY B 1 62 ? 150.623 170.273 146.987 1.00 41.82 461 GLY B CA 1
ATOM 11044 C C . GLY B 1 62 ? 149.437 171.216 147.033 1.00 40.44 461 GLY B C 1
ATOM 11045 O O . GLY B 1 62 ? 148.279 170.805 146.974 1.00 36.75 461 GLY B O 1
ATOM 11049 N N . LYS B 1 63 ? 149.743 172.506 147.153 1.00 35.96 462 LYS B N 1
ATOM 11050 C CA . LYS B 1 63 ? 148.717 173.538 147.119 1.00 37.71 462 LYS B CA 1
ATOM 11051 C C . LYS B 1 63 ? 148.466 173.944 145.674 1.00 28.06 462 LYS B C 1
ATOM 11052 O O . LYS B 1 63 ? 149.417 174.324 144.980 1.00 22.75 462 LYS B O 1
ATOM 11071 N N . PRO B 1 64 ? 147.230 173.880 145.179 1.00 26.89 463 PRO B N 1
ATOM 11072 C CA . PRO B 1 64 ? 146.985 174.213 143.773 1.00 25.70 463 PRO B CA 1
ATOM 11073 C C . PRO B 1 64 ? 147.482 175.607 143.428 1.00 28.78 463 PRO B C 1
ATOM 11074 O O . PRO B 1 64 ? 147.875 176.402 144.282 1.00 31.85 463 PRO B O 1
ATOM 11085 N N . LEU B 1 65 ? 147.474 175.891 142.133 1.00 29.96 464 LEU B N 1
ATOM 11086 C CA . LEU B 1 65 ? 147.875 177.193 141.631 1.00 24.70 464 LEU B CA 1
ATOM 11087 C C . LEU B 1 65 ? 146.787 178.225 141.897 1.00 32.62 464 LEU B C 1
ATOM 11088 O O . LEU B 1 65 ? 145.597 177.905 141.964 1.00 38.69 464 LEU B O 1
ATOM 11104 N N . ASN B 1 66 ? 147.209 179.474 142.057 1.00 33.03 465 ASN B N 1
ATOM 11105 C CA . ASN B 1 66 ? 146.300 180.611 142.130 1.00 30.68 465 ASN B CA 1
ATOM 11106 C C . ASN B 1 66 ? 146.207 181.198 140.728 1.00 36.54 465 ASN B C 1
ATOM 11107 O O . ASN B 1 66 ? 147.164 181.806 140.239 1.00 42.30 465 ASN B O 1
ATOM 11118 N N . VAL B 1 67 ? 145.057 181.017 140.082 1.00 34.75 466 VAL B N 1
ATOM 11119 C CA . VAL B 1 67 ? 144.932 181.282 138.654 1.00 25.92 466 VAL B CA 1
ATOM 11120 C C . VAL B 1 67 ? 144.406 182.688 138.394 1.00 31.04 466 VAL B C 1
ATOM 11121 O O . VAL B 1 67 ? 144.116 183.044 137.247 1.00 39.34 466 VAL B O 1
ATOM 11134 N N . ARG B 1 68 ? 144.279 183.500 139.443 1.00 28.14 467 ARG B N 1
ATOM 11135 C CA . ARG B 1 68 ? 143.914 184.899 139.246 1.00 31.15 467 ARG B CA 1
ATOM 11136 C C . ARG B 1 68 ? 145.130 185.725 138.848 1.00 40.62 467 ARG B C 1
ATOM 11137 O O . ARG B 1 68 ? 145.177 186.303 137.757 1.00 43.36 467 ARG B O 1
ATOM 11158 N N . ASP B 1 69 ? 146.127 185.784 139.727 1.00 42.23 468 ASP B N 1
ATOM 11159 C CA . ASP B 1 69 ? 147.356 186.509 139.437 1.00 37.42 468 ASP B CA 1
ATOM 11160 C C . ASP B 1 69 ? 148.287 185.739 138.513 1.00 39.95 468 ASP B C 1
ATOM 11161 O O . ASP B 1 69 ? 149.225 186.334 137.973 1.00 48.01 468 ASP B O 1
ATOM 11170 N N . ALA B 1 70 ? 148.055 184.445 138.318 1.00 36.92 469 ALA B N 1
ATOM 11171 C CA . ALA B 1 70 ? 148.915 183.661 137.447 1.00 44.42 469 ALA B CA 1
ATOM 11172 C C . ALA B 1 70 ? 148.747 184.099 136.001 1.00 46.44 469 ALA B C 1
ATOM 11173 O O . ALA B 1 70 ? 147.632 184.338 135.530 1.00 41.26 469 ALA B O 1
ATOM 11180 N N . THR B 1 71 ? 149.867 184.205 135.295 1.00 48.71 470 THR B N 1
ATOM 11181 C CA . THR B 1 71 ? 149.835 184.553 133.887 1.00 47.47 470 THR B CA 1
ATOM 11182 C C . THR B 1 71 ? 149.282 183.386 133.072 1.00 47.19 470 THR B C 1
ATOM 11183 O O . THR B 1 71 ? 149.118 182.268 133.565 1.00 45.08 470 THR B O 1
ATOM 11194 N N . LEU B 1 72 ? 148.980 183.662 131.803 1.00 49.65 471 LEU B N 1
ATOM 11195 C CA . LEU B 1 72 ? 148.507 182.602 130.919 1.00 46.88 471 LEU B CA 1
ATOM 11196 C C . LEU B 1 72 ? 149.573 181.532 130.734 1.00 46.10 471 LEU B C 1
ATOM 11197 O O . LEU B 1 72 ? 149.268 180.334 130.723 1.00 48.82 471 LEU B O 1
ATOM 11201 N N . LYS B 1 73 ? 150.831 181.946 130.587 1.00 47.32 472 LYS B N 1
ATOM 11202 C CA . LYS B 1 73 ? 151.915 180.987 130.408 1.00 48.65 472 LYS B CA 1
ATOM 11203 C C . LYS B 1 73 ? 152.029 180.063 131.612 1.00 45.90 472 LYS B C 1
ATOM 11204 O O . LYS B 1 73 ? 152.146 178.841 131.464 1.00 47.71 472 LYS B O 1
ATOM 11223 N N . LYS B 1 74 ? 151.996 180.631 132.819 1.00 42.17 473 LYS B N 1
ATOM 11224 C CA . LYS B 1 74 ? 152.122 179.818 134.023 1.00 40.38 473 LYS B CA 1
ATOM 11225 C C . LYS B 1 74 ? 150.948 178.859 134.164 1.00 40.79 473 LYS B C 1
ATOM 11226 O O . LYS B 1 74 ? 151.132 177.690 134.519 1.00 44.21 473 LYS B O 1
ATOM 11245 N N . VAL B 1 75 ? 149.732 179.335 133.897 1.00 38.97 474 VAL B N 1
ATOM 11246 C CA . VAL B 1 75 ? 148.561 178.473 134.017 1.00 34.67 474 VAL B CA 1
ATOM 11247 C C . VAL B 1 75 ? 148.640 177.328 133.020 1.00 40.00 474 VAL B C 1
ATOM 11248 O O . VAL B 1 75 ? 148.354 176.173 133.356 1.00 44.31 474 VAL B O 1
ATOM 11261 N N . MET B 1 76 ? 149.015 177.627 131.775 1.00 47.93 475 MET B N 1
ATOM 11262 C CA . MET B 1 76 ? 149.128 176.572 130.772 1.00 45.37 475 MET B CA 1
ATOM 11263 C C . MET B 1 76 ? 150.208 175.569 131.153 1.00 44.98 475 MET B C 1
ATOM 11264 O O . MET B 1 76 ? 150.014 174.356 131.019 1.00 43.81 475 MET B O 1
ATOM 11271 N N . ALA B 1 77 ? 151.350 176.053 131.638 1.00 43.24 476 ALA B N 1
ATOM 11272 C CA . ALA B 1 77 ? 152.420 175.169 132.081 1.00 42.07 476 ALA B CA 1
ATOM 11273 C C . ALA B 1 77 ? 152.138 174.668 133.491 1.00 46.50 476 ALA B C 1
ATOM 11274 O O . ALA B 1 77 ? 152.973 174.815 134.388 1.00 44.22 476 ALA B O 1
ATOM 11281 N N . CYS B 1 78 ? 150.965 174.071 133.690 1.00 46.06 477 CYS B N 1
ATOM 11282 C CA . CYS B 1 78 ? 150.534 173.597 135.002 1.00 42.45 477 CYS B CA 1
ATOM 11283 C C . CYS B 1 78 ? 149.909 172.224 134.811 1.00 48.37 477 CYS B C 1
ATOM 11284 O O . CYS B 1 78 ? 148.748 172.120 134.406 1.00 50.22 477 CYS B O 1
ATOM 11291 N N . ALA B 1 79 ? 150.676 171.172 135.104 1.00 50.99 478 ALA B N 1
ATOM 11292 C CA . ALA B 1 79 ? 150.181 169.819 134.882 1.00 50.79 478 ALA B CA 1
ATOM 11293 C C . ALA B 1 79 ? 148.941 169.543 135.718 1.00 52.19 478 ALA B C 1
ATOM 11294 O O . ALA B 1 79 ? 147.983 168.927 135.237 1.00 48.64 478 ALA B O 1
ATOM 11301 N N . GLU B 1 80 ? 148.939 169.990 136.974 1.00 49.24 479 GLU B N 1
ATOM 11302 C CA . GLU B 1 80 ? 147.795 169.745 137.846 1.00 46.62 479 GLU B CA 1
ATOM 11303 C C . GLU B 1 80 ? 146.530 170.377 137.280 1.00 43.23 479 GLU B C 1
ATOM 11304 O O . GLU B 1 80 ? 145.502 169.708 137.126 1.00 45.84 479 GLU B O 1
ATOM 11316 N N . PHE B 1 81 ? 146.588 171.669 136.953 1.00 39.37 480 PHE B N 1
ATOM 11317 C CA . PHE B 1 81 ? 145.409 172.351 136.433 1.00 41.74 480 PHE B CA 1
ATOM 11318 C C . PHE B 1 81 ? 144.985 171.760 135.096 1.00 45.63 480 PHE B C 1
ATOM 11319 O O . PHE B 1 81 ? 143.798 171.499 134.867 1.00 50.41 480 PHE B O 1
ATOM 11336 N N . GLN B 1 82 ? 145.947 171.541 134.198 1.00 42.74 481 GLN B N 1
ATOM 11337 C CA . GLN B 1 82 ? 145.621 170.935 132.912 1.00 43.27 481 GLN B CA 1
ATOM 11338 C C . GLN B 1 82 ? 145.050 169.539 133.104 1.00 46.63 481 GLN B C 1
ATOM 11339 O O . GLN B 1 82 ? 144.097 169.150 132.420 1.00 45.05 481 GLN B O 1
ATOM 11353 N N . ALA B 1 83 ? 145.619 168.772 134.035 1.00 54.00 482 ALA B N 1
ATOM 11354 C CA . ALA B 1 83 ? 145.130 167.422 134.288 1.00 55.08 482 ALA B CA 1
ATOM 11355 C C . ALA B 1 83 ? 143.677 167.438 134.744 1.00 50.96 482 ALA B C 1
ATOM 11356 O O . ALA B 1 83 ? 142.843 166.692 134.218 1.00 49.46 482 ALA B O 1
ATOM 11363 N N . VAL B 1 84 ? 143.349 168.284 135.723 1.00 45.59 483 VAL B N 1
ATOM 11364 C CA . VAL B 1 84 ? 141.976 168.315 136.221 1.00 48.91 483 VAL B CA 1
ATOM 11365 C C . VAL B 1 84 ? 141.026 168.833 135.150 1.00 50.41 483 VAL B C 1
ATOM 11366 O O . VAL B 1 84 ? 139.905 168.331 135.006 1.00 57.35 483 VAL B O 1
ATOM 11379 N N . SER B 1 85 ? 141.444 169.841 134.384 1.00 47.32 484 SER B N 1
ATOM 11380 C CA . SER B 1 85 ? 140.579 170.346 133.324 1.00 45.34 484 SER B CA 1
ATOM 11381 C C . SER B 1 85 ? 140.293 169.266 132.290 1.00 46.29 484 SER B C 1
ATOM 11382 O O . SER B 1 85 ? 139.148 169.101 131.855 1.00 47.24 484 SER B O 1
ATOM 11390 N N . LYS B 1 86 ? 141.320 168.517 131.883 1.00 51.23 485 LYS B N 1
ATOM 11391 C CA . LYS B 1 86 ? 141.114 167.447 130.915 1.00 52.83 485 LYS B CA 1
ATOM 11392 C C . LYS B 1 86 ? 140.227 166.349 131.487 1.00 50.84 485 LYS B C 1
ATOM 11393 O O . LYS B 1 86 ? 139.351 165.824 130.791 1.00 50.16 485 LYS B O 1
ATOM 11397 N N . ILE B 1 87 ? 140.437 165.988 132.754 1.00 53.32 486 ILE B N 1
ATOM 11398 C CA . ILE B 1 87 ? 139.632 164.936 133.365 1.00 54.14 486 ILE B CA 1
ATOM 11399 C C . ILE B 1 87 ? 138.169 165.348 133.413 1.00 53.63 486 ILE B C 1
ATOM 11400 O O . ILE B 1 87 ? 137.274 164.556 133.100 1.00 58.82 486 ILE B O 1
ATOM 11416 N N . MET B 1 88 ? 137.902 166.589 133.811 1.00 49.16 487 MET B N 1
ATOM 11417 C CA . MET B 1 88 ? 136.534 167.079 133.896 1.00 47.69 487 MET B CA 1
ATOM 11418 C C . MET B 1 88 ? 135.966 167.475 132.543 1.00 48.55 487 MET B C 1
ATOM 11419 O O . MET B 1 88 ? 134.770 167.766 132.453 1.00 50.83 487 MET B O 1
ATOM 11433 N N . GLY B 1 89 ? 136.782 167.493 131.496 1.00 47.37 488 GLY B N 1
ATOM 11434 C CA . GLY B 1 89 ? 136.326 168.004 130.219 1.00 52.45 488 GLY B CA 1
ATOM 11435 C C . GLY B 1 89 ? 136.036 169.487 130.258 1.00 52.93 488 GLY B C 1
ATOM 11436 O O . GLY B 1 89 ? 135.072 169.944 129.633 1.00 56.86 488 GLY B O 1
ATOM 11440 N N . LEU B 1 90 ? 136.850 170.250 130.980 1.00 51.24 489 LEU B N 1
ATOM 11441 C CA . LEU B 1 90 ? 136.675 171.689 131.115 1.00 49.00 489 LEU B CA 1
ATOM 11442 C C . LEU B 1 90 ? 137.711 172.407 130.263 1.00 47.68 489 LEU B C 1
ATOM 11443 O O . LEU B 1 90 ? 138.912 172.142 130.383 1.00 50.55 489 LEU B O 1
ATOM 11459 N N . ASP B 1 91 ? 137.246 173.313 129.412 1.00 44.81 490 ASP B N 1
ATOM 11460 C CA . ASP B 1 91 ? 138.111 174.111 128.558 1.00 49.00 490 ASP B CA 1
ATOM 11461 C C . ASP B 1 91 ? 138.036 175.570 128.983 1.00 53.63 490 ASP B C 1
ATOM 11462 O O . ASP B 1 91 ? 136.963 176.070 129.332 1.00 55.34 490 ASP B O 1
ATOM 11466 N N . ILE B 1 92 ? 139.184 176.248 128.958 1.00 51.03 491 ILE B N 1
ATOM 11467 C CA . ILE B 1 92 ? 139.218 177.661 129.323 1.00 46.05 491 ILE B CA 1
ATOM 11468 C C . ILE B 1 92 ? 138.340 178.470 128.377 1.00 47.56 491 ILE B C 1
ATOM 11469 O O . ILE B 1 92 ? 137.555 179.325 128.804 1.00 45.82 491 ILE B O 1
ATOM 11485 N N . ARG B 1 93 ? 138.456 178.204 127.076 1.00 51.87 492 ARG B N 1
ATOM 11486 C CA . ARG B 1 93 ? 137.738 179.003 126.089 1.00 53.07 492 ARG B CA 1
ATOM 11487 C C . ARG B 1 93 ? 136.230 178.853 126.243 1.00 53.88 492 ARG B C 1
ATOM 11488 O O . ARG B 1 93 ? 135.486 179.834 126.134 1.00 54.47 492 ARG B O 1
ATOM 11498 N N . GLN B 1 94 ? 135.761 177.636 126.496 1.00 57.77 493 GLN B N 1
ATOM 11499 C CA . GLN B 1 94 ? 134.332 177.389 126.588 1.00 57.37 493 GLN B CA 1
ATOM 11500 C C . GLN B 1 94 ? 133.739 178.088 127.808 1.00 58.54 493 GLN B C 1
ATOM 11501 O O . GLN B 1 94 ? 134.439 178.442 128.760 1.00 57.54 493 GLN B O 1
ATOM 11505 N N . LYS B 1 95 ? 132.427 178.296 127.759 1.00 60.91 494 LYS B N 1
ATOM 11506 C CA . LYS B 1 95 ? 131.665 178.890 128.857 1.00 59.48 494 LYS B CA 1
ATOM 11507 C C . LYS B 1 95 ? 130.543 177.918 129.203 1.00 60.60 494 LYS B C 1
ATOM 11508 O O . LYS B 1 95 ? 129.489 177.922 128.558 1.00 57.74 494 LYS B O 1
ATOM 11512 N N . TYR B 1 96 ? 130.768 177.089 130.218 1.00 59.46 495 TYR B N 1
ATOM 11513 C CA . TYR B 1 96 ? 129.819 176.042 130.574 1.00 60.07 495 TYR B CA 1
ATOM 11514 C C . TYR B 1 96 ? 128.711 176.620 131.443 1.00 63.45 495 TYR B C 1
ATOM 11515 O O . TYR B 1 96 ? 128.979 177.165 132.519 1.00 61.13 495 TYR B O 1
ATOM 11533 N N . SER B 1 97 ? 127.471 176.498 130.978 1.00 66.63 496 SER B N 1
ATOM 11534 C CA . SER B 1 97 ? 126.301 176.849 131.768 1.00 65.45 496 SER B CA 1
ATOM 11535 C C . SER B 1 97 ? 125.737 175.658 132.528 1.00 64.48 496 SER B C 1
ATOM 11536 O O . SER B 1 97 ? 124.725 175.804 133.220 1.00 63.08 496 SER B O 1
ATOM 11544 N N . GLY B 1 98 ? 126.361 174.494 132.412 1.00 63.19 497 GLY B N 1
ATOM 11545 C CA . GLY B 1 98 ? 125.881 173.317 133.101 1.00 66.08 497 GLY B CA 1
ATOM 11546 C C . GLY B 1 98 ? 126.879 172.189 132.982 1.00 67.54 497 GLY B C 1
ATOM 11547 O O . GLY B 1 98 ? 127.978 172.359 132.453 1.00 69.73 497 GLY B O 1
ATOM 11551 N N . VAL B 1 99 ? 126.476 171.023 133.480 1.00 62.98 498 VAL B N 1
ATOM 11552 C CA . VAL B 1 99 ? 127.336 169.846 133.461 1.00 63.20 498 VAL B CA 1
ATOM 11553 C C . VAL B 1 99 ? 127.046 169.027 132.211 1.00 62.37 498 VAL B C 1
ATOM 11554 O O . VAL B 1 99 ? 127.453 167.864 132.110 1.00 61.54 498 VAL B O 1
ATOM 11567 N N . GLU B 1 100 ? 126.341 169.627 131.248 1.00 65.05 499 GLU B N 1
ATOM 11568 C CA . GLU B 1 100 ? 125.943 168.887 130.055 1.00 66.11 499 GLU B CA 1
ATOM 11569 C C . GLU B 1 100 ? 127.155 168.415 129.261 1.00 66.37 499 GLU B C 1
ATOM 11570 O O . GLU B 1 100 ? 127.204 167.262 128.818 1.00 64.89 499 GLU B O 1
ATOM 11574 N N . ARG B 1 101 ? 128.141 169.288 129.070 1.00 66.22 500 ARG B N 1
ATOM 11575 C CA . ARG B 1 101 ? 129.325 168.959 128.287 1.00 64.26 500 ARG B CA 1
ATOM 11576 C C . ARG B 1 101 ? 130.466 168.414 129.134 1.00 63.12 500 ARG B C 1
ATOM 11577 O O . ARG B 1 101 ? 131.513 168.064 128.581 1.00 65.29 500 ARG B O 1
ATOM 11598 N N . LEU B 1 102 ? 130.295 168.332 130.447 1.00 60.12 501 LEU B N 1
ATOM 11599 C CA . LEU B 1 102 ? 131.342 167.835 131.324 1.00 59.82 501 LEU B CA 1
ATOM 11600 C C . LEU B 1 102 ? 131.268 166.320 131.433 1.00 59.81 501 LEU B C 1
ATOM 11601 O O . LEU B 1 102 ? 130.200 165.716 131.303 1.00 56.34 501 LEU B O 1
ATOM 11617 N N . ARG B 1 103 ? 132.425 165.706 131.670 1.00 57.15 502 ARG B N 1
ATOM 11618 C CA . ARG B 1 103 ? 132.486 164.268 131.875 1.00 54.05 502 ARG B CA 1
ATOM 11619 C C . ARG B 1 103 ? 132.014 163.852 133.260 1.00 55.16 502 ARG B C 1
ATOM 11620 O O . ARG B 1 103 ? 131.826 162.655 133.498 1.00 64.81 502 ARG B O 1
ATOM 11641 N N . TYR B 1 104 ? 131.822 164.802 134.169 1.00 50.01 503 TYR B N 1
ATOM 11642 C CA . TYR B 1 104 ? 131.329 164.526 135.508 1.00 48.41 503 TYR B CA 1
ATOM 11643 C C . TYR B 1 104 ? 130.216 165.506 135.839 1.00 52.46 503 TYR B C 1
ATOM 11644 O O . TYR B 1 104 ? 130.153 166.607 135.288 1.00 57.96 503 TYR B O 1
ATOM 11662 N N . GLY B 1 105 ? 129.337 165.095 136.745 1.00 58.19 504 GLY B N 1
ATOM 11663 C CA . GLY B 1 105 ? 128.246 165.947 137.168 1.00 60.55 504 GLY B CA 1
ATOM 11664 C C . GLY B 1 105 ? 128.568 166.733 138.420 1.00 54.25 504 GLY B C 1
ATOM 11665 O O . GLY B 1 105 ? 128.010 167.811 138.643 1.00 57.40 504 GLY B O 1
ATOM 11669 N N . HIS B 1 106 ? 129.465 166.202 139.246 1.00 42.18 505 HIS B N 1
ATOM 11670 C CA . HIS B 1 106 ? 129.865 166.854 140.483 1.00 39.58 505 HIS B CA 1
ATOM 11671 C C . HIS B 1 106 ? 131.366 166.699 140.666 1.00 41.90 505 HIS B C 1
ATOM 11672 O O . HIS B 1 106 ? 131.988 165.787 140.122 1.00 50.24 505 HIS B O 1
ATOM 11686 N N . LEU B 1 107 ? 131.942 167.612 141.444 1.00 37.30 506 LEU B N 1
ATOM 11687 C CA . LEU B 1 107 ? 133.374 167.629 141.721 1.00 36.99 506 LEU B CA 1
ATOM 11688 C C . LEU B 1 107 ? 133.555 167.771 143.224 1.00 44.54 506 LEU B C 1
ATOM 11689 O O . LEU B 1 107 ? 133.264 168.828 143.787 1.00 50.65 506 LEU B O 1
ATOM 11705 N N . MET B 1 108 ? 134.027 166.712 143.872 1.00 44.35 507 MET B N 1
ATOM 11706 C CA . MET B 1 108 ? 134.175 166.674 145.319 1.00 36.67 507 MET B CA 1
ATOM 11707 C C . MET B 1 108 ? 135.644 166.822 145.685 1.00 41.58 507 MET B C 1
ATOM 11708 O O . MET B 1 108 ? 136.522 166.312 144.985 1.00 51.94 507 MET B O 1
ATOM 11722 N N . ILE B 1 109 ? 135.905 167.537 146.775 1.00 41.74 508 ILE B N 1
ATOM 11723 C CA . ILE B 1 109 ? 137.256 167.769 147.273 1.00 41.30 508 ILE B CA 1
ATOM 11724 C C . ILE B 1 109 ? 137.377 167.088 148.628 1.00 44.12 508 ILE B C 1
ATOM 11725 O O . ILE B 1 109 ? 136.691 167.468 149.584 1.00 45.18 508 ILE B O 1
ATOM 11741 N N . MET B 1 110 ? 138.254 166.095 148.717 1.00 47.76 509 MET B N 1
ATOM 11742 C CA . MET B 1 110 ? 138.493 165.361 149.955 1.00 48.10 509 MET B CA 1
ATOM 11743 C C . MET B 1 110 ? 139.878 165.747 150.465 1.00 48.77 509 MET B C 1
ATOM 11744 O O . MET B 1 110 ? 140.871 165.073 150.190 1.00 49.86 509 MET B O 1
ATOM 11758 N N . SER B 1 111 ? 139.931 166.835 151.221 1.00 51.12 510 SER B N 1
ATOM 11759 C CA . SER B 1 111 ? 141.149 167.315 151.851 1.00 47.93 510 SER B CA 1
ATOM 11760 C C . SER B 1 111 ? 141.067 167.096 153.354 1.00 47.51 510 SER B C 1
ATOM 11761 O O . SER B 1 111 ? 140.021 166.738 153.901 1.00 50.84 510 SER B O 1
ATOM 11769 N N . ASP B 1 112 ? 142.192 167.316 154.025 1.00 47.36 511 ASP B N 1
ATOM 11770 C CA . ASP B 1 112 ? 142.223 167.170 155.471 1.00 48.51 511 ASP B CA 1
ATOM 11771 C C . ASP B 1 112 ? 141.287 168.184 156.115 1.00 46.96 511 ASP B C 1
ATOM 11772 O O . ASP B 1 112 ? 140.953 169.215 155.528 1.00 47.61 511 ASP B O 1
ATOM 11776 N N . GLN B 1 113 ? 140.848 167.875 157.329 1.00 45.58 512 GLN B N 1
ATOM 11777 C CA . GLN B 1 113 ? 139.983 168.781 158.082 1.00 51.93 512 GLN B CA 1
ATOM 11778 C C . GLN B 1 113 ? 140.805 169.734 158.943 1.00 50.08 512 GLN B C 1
ATOM 11779 O O . GLN B 1 113 ? 140.614 169.850 160.152 1.00 53.81 512 GLN B O 1
ATOM 11793 N N . ASP B 1 114 ? 141.737 170.430 158.300 1.00 41.21 513 ASP B N 1
ATOM 11794 C CA . ASP B 1 114 ? 142.602 171.387 158.971 1.00 39.40 513 ASP B CA 1
ATOM 11795 C C . ASP B 1 114 ? 142.659 172.647 158.117 1.00 42.73 513 ASP B C 1
ATOM 11796 O O . ASP B 1 114 ? 141.932 172.787 157.129 1.00 43.95 513 ASP B O 1
ATOM 11805 N N . HIS B 1 115 ? 143.533 173.576 158.507 1.00 40.78 514 HIS B N 1
ATOM 11806 C CA . HIS B 1 115 ? 143.601 174.865 157.829 1.00 37.99 514 HIS B CA 1
ATOM 11807 C C . HIS B 1 115 ? 144.064 174.716 156.385 1.00 38.16 514 HIS B C 1
ATOM 11808 O O . HIS B 1 115 ? 143.520 175.361 155.479 1.00 37.29 514 HIS B O 1
ATOM 11822 N N . ASP B 1 116 ? 145.070 173.876 156.148 1.00 35.01 515 ASP B N 1
ATOM 11823 C CA . ASP B 1 116 ? 145.559 173.696 154.788 1.00 29.27 515 ASP B CA 1
ATOM 11824 C C . ASP B 1 116 ? 144.517 173.027 153.906 1.00 32.78 515 ASP B C 1
ATOM 11825 O O . ASP B 1 116 ? 144.453 173.310 152.707 1.00 41.28 515 ASP B O 1
ATOM 11834 N N . GLY B 1 117 ? 143.694 172.142 154.467 1.00 29.93 516 GLY B N 1
ATOM 11835 C CA . GLY B 1 117 ? 142.577 171.616 153.702 1.00 32.75 516 GLY B CA 1
ATOM 11836 C C . GLY B 1 117 ? 141.618 172.708 153.276 1.00 30.35 516 GLY B C 1
ATOM 11837 O O . GLY B 1 117 ? 141.128 172.714 152.143 1.00 41.22 516 GLY B O 1
ATOM 11841 N N . SER B 1 118 ? 141.342 173.654 154.176 1.00 30.92 517 SER B N 1
ATOM 11842 C CA . SER B 1 118 ? 140.512 174.797 153.817 1.00 30.85 517 SER B CA 1
ATOM 11843 C C . SER B 1 118 ? 141.157 175.604 152.702 1.00 31.56 517 SER B C 1
ATOM 11844 O O . SER B 1 118 ? 140.470 176.068 151.787 1.00 31.89 517 SER B O 1
ATOM 11852 N N . HIS B 1 119 ? 142.476 175.793 152.765 1.00 30.57 518 HIS B N 1
ATOM 11853 C CA . HIS B 1 119 ? 143.153 176.533 151.705 1.00 23.23 518 HIS B CA 1
ATOM 11854 C C . HIS B 1 119 ? 143.046 175.810 150.372 1.00 30.95 518 HIS B C 1
ATOM 11855 O O . HIS B 1 119 ? 142.840 176.442 149.333 1.00 44.21 518 HIS B O 1
ATOM 11869 N N . ILE B 1 120 ? 143.204 174.487 150.375 1.00 33.31 519 ILE B N 1
ATOM 11870 C CA . ILE B 1 120 ? 143.106 173.730 149.129 1.00 27.28 519 ILE B CA 1
ATOM 11871 C C . ILE B 1 120 ? 141.698 173.833 148.557 1.00 28.54 519 ILE B C 1
ATOM 11872 O O . ILE B 1 120 ? 141.516 174.037 147.349 1.00 48.38 519 ILE B O 1
ATOM 11888 N N . LYS B 1 121 ? 140.680 173.691 149.406 1.00 17.89 520 LYS B N 1
ATOM 11889 C CA . LYS B 1 121 ? 139.310 173.839 148.925 1.00 23.72 520 LYS B CA 1
ATOM 11890 C C . LYS B 1 121 ? 139.076 175.237 148.369 1.00 30.89 520 LYS B C 1
ATOM 11891 O O . LYS B 1 121 ? 138.436 175.400 147.323 1.00 34.56 520 LYS B O 1
ATOM 11910 N N . GLY B 1 122 ? 139.583 176.260 149.056 1.00 33.34 521 GLY B N 1
ATOM 11911 C CA . GLY B 1 122 ? 139.425 177.617 148.566 1.00 27.10 521 GLY B CA 1
ATOM 11912 C C . GLY B 1 122 ? 140.113 177.836 147.235 1.00 27.14 521 GLY B C 1
ATOM 11913 O O . GLY B 1 122 ? 139.591 178.531 146.366 1.00 36.51 521 GLY B O 1
ATOM 11917 N N . LEU B 1 123 ? 141.295 177.250 147.059 1.00 20.92 522 LEU B N 1
ATOM 11918 C CA . LEU B 1 123 ? 142.011 177.397 145.798 1.00 14.99 522 LEU B CA 1
ATOM 11919 C C . LEU B 1 123 ? 141.274 176.701 144.661 1.00 28.35 522 LEU B C 1
ATOM 11920 O O . LEU B 1 123 ? 141.216 177.222 143.542 1.00 39.20 522 LEU B O 1
ATOM 11936 N N . ILE B 1 124 ? 140.698 175.528 144.925 1.00 32.79 523 ILE B N 1
ATOM 11937 C CA . ILE B 1 124 ? 139.909 174.852 143.896 1.00 26.95 523 ILE B CA 1
ATOM 11938 C C . ILE B 1 124 ? 138.679 175.679 143.538 1.00 27.22 523 ILE B C 1
ATOM 11939 O O . ILE B 1 124 ? 138.321 175.818 142.358 1.00 38.72 523 ILE B O 1
ATOM 11955 N N . ILE B 1 125 ? 138.008 176.234 144.548 1.00 33.78 524 ILE B N 1
ATOM 11956 C CA . ILE B 1 125 ? 136.839 177.069 144.290 1.00 34.07 524 ILE B CA 1
ATOM 11957 C C . ILE B 1 125 ? 137.235 178.297 143.482 1.00 30.86 524 ILE B C 1
ATOM 11958 O O . ILE B 1 125 ? 136.508 178.723 142.580 1.00 27.50 524 ILE B O 1
ATOM 11974 N N . ASN B 1 126 ? 138.382 178.897 143.807 1.00 23.85 525 ASN B N 1
ATOM 11975 C CA . ASN B 1 126 ? 138.856 180.055 143.061 1.00 19.15 525 ASN B CA 1
ATOM 11976 C C . ASN B 1 126 ? 139.143 179.694 141.612 1.00 36.31 525 ASN B C 1
ATOM 11977 O O . ASN B 1 126 ? 138.786 180.440 140.697 1.00 44.71 525 ASN B O 1
ATOM 11988 N N . MET B 1 127 ? 139.793 178.554 141.384 1.00 38.62 526 MET B N 1
ATOM 11989 C CA . MET B 1 127 ? 139.992 178.057 140.028 1.00 31.01 526 MET B CA 1
ATOM 11990 C C . MET B 1 127 ? 138.672 178.022 139.268 1.00 30.66 526 MET B C 1
ATOM 11991 O O . MET B 1 127 ? 138.500 178.686 138.233 1.00 35.71 526 MET B O 1
ATOM 12005 N N . ILE B 1 128 ? 137.716 177.257 139.798 1.00 34.30 527 ILE B N 1
ATOM 12006 C CA . ILE B 1 128 ? 136.463 177.021 139.085 1.00 30.73 527 ILE B CA 1
ATOM 12007 C C . ILE B 1 128 ? 135.736 178.336 138.845 1.00 34.74 527 ILE B C 1
ATOM 12008 O O . ILE B 1 128 ? 135.229 178.594 137.748 1.00 40.16 527 ILE B O 1
ATOM 12024 N N . HIS B 1 129 ? 135.666 179.185 139.869 1.00 39.23 528 HIS B N 1
ATOM 12025 C CA . HIS B 1 129 ? 134.948 180.446 139.737 1.00 37.22 528 HIS B CA 1
ATOM 12026 C C . HIS B 1 129 ? 135.616 181.360 138.720 1.00 32.77 528 HIS B C 1
ATOM 12027 O O . HIS B 1 129 ? 134.936 181.970 137.888 1.00 39.37 528 HIS B O 1
ATOM 12041 N N . HIS B 1 130 ? 136.943 181.468 138.762 1.00 23.49 529 HIS B N 1
ATOM 12042 C CA . HIS B 1 130 ? 137.633 182.377 137.860 1.00 29.70 529 HIS B CA 1
ATOM 12043 C C . HIS B 1 130 ? 137.434 181.964 136.412 1.00 34.49 529 HIS B C 1
ATOM 12044 O O . HIS B 1 130 ? 137.136 182.801 135.553 1.00 38.39 529 HIS B O 1
ATOM 12058 N N . TYR B 1 131 ? 137.586 180.673 136.117 1.00 43.02 530 TYR B N 1
ATOM 12059 C CA . TYR B 1 131 ? 137.566 180.273 134.715 1.00 31.83 530 TYR B CA 1
ATOM 12060 C C . TYR B 1 131 ? 136.172 179.947 134.198 1.00 37.54 530 TYR B C 1
ATOM 12061 O O . TYR B 1 131 ? 135.889 180.198 133.022 1.00 43.29 530 TYR B O 1
ATOM 12079 N N . TRP B 1 132 ? 135.293 179.402 135.034 1.00 44.33 531 TRP B N 1
ATOM 12080 C CA . TRP B 1 132 ? 133.926 179.064 134.632 1.00 40.45 531 TRP B CA 1
ATOM 12081 C C . TRP B 1 132 ? 132.965 179.530 135.714 1.00 42.26 531 TRP B C 1
ATOM 12082 O O . TRP B 1 132 ? 132.401 178.724 136.461 1.00 46.56 531 TRP B O 1
ATOM 12103 N N . PRO B 1 133 ? 132.744 180.842 135.820 1.00 39.12 532 PRO B N 1
ATOM 12104 C CA . PRO B 1 133 ? 131.922 181.356 136.925 1.00 41.09 532 PRO B CA 1
ATOM 12105 C C . PRO B 1 133 ? 130.503 180.832 136.921 1.00 46.68 532 PRO B C 1
ATOM 12106 O O . PRO B 1 133 ? 129.853 180.847 137.971 1.00 55.22 532 PRO B O 1
ATOM 12117 N N . ASP B 1 134 ? 129.995 180.376 135.780 1.00 48.51 533 ASP B N 1
ATOM 12118 C CA . ASP B 1 134 ? 128.631 179.875 135.710 1.00 47.73 533 ASP B CA 1
ATOM 12119 C C . ASP B 1 134 ? 128.489 178.461 136.255 1.00 47.75 533 ASP B C 1
ATOM 12120 O O . ASP B 1 134 ? 127.360 177.974 136.369 1.00 49.17 533 ASP B O 1
ATOM 12129 N N . LEU B 1 135 ? 129.593 177.794 136.589 1.00 47.28 534 LEU B N 1
ATOM 12130 C CA . LEU B 1 135 ? 129.529 176.444 137.133 1.00 49.19 534 LEU B CA 1
ATOM 12131 C C . LEU B 1 135 ? 129.360 176.425 138.644 1.00 49.14 534 LEU B C 1
ATOM 12132 O O . LEU B 1 135 ? 128.781 175.475 139.180 1.00 49.11 534 LEU B O 1
ATOM 12148 N N . ILE B 1 136 ? 129.858 177.442 139.351 1.00 44.80 535 ILE B N 1
ATOM 12149 C CA . ILE B 1 136 ? 129.634 177.494 140.791 1.00 39.06 535 ILE B CA 1
ATOM 12150 C C . ILE B 1 136 ? 128.172 177.791 141.085 1.00 42.88 535 ILE B C 1
ATOM 12151 O O . ILE B 1 136 ? 127.641 177.370 142.119 1.00 48.75 535 ILE B O 1
ATOM 12167 N N . LYS B 1 137 ? 127.499 178.520 140.194 1.00 45.40 536 LYS B N 1
ATOM 12168 C CA . LYS B 1 137 ? 126.083 178.804 140.379 1.00 45.97 536 LYS B CA 1
ATOM 12169 C C . LYS B 1 137 ? 125.213 177.571 140.177 1.00 47.02 536 LYS B C 1
ATOM 12170 O O . LYS B 1 137 ? 124.045 177.584 140.576 1.00 48.71 536 LYS B O 1
ATOM 12189 N N . THR B 1 138 ? 125.746 176.518 139.568 1.00 51.71 537 THR B N 1
ATOM 12190 C CA . THR B 1 138 ? 124.978 175.298 139.359 1.00 51.41 537 THR B CA 1
ATOM 12191 C C . THR B 1 138 ? 124.932 174.499 140.657 1.00 52.78 537 THR B C 1
ATOM 12192 O O . THR B 1 138 ? 125.986 174.087 141.152 1.00 54.56 537 THR B O 1
ATOM 12203 N N . PRO B 1 139 ? 123.757 174.259 141.239 1.00 53.39 538 PRO B N 1
ATOM 12204 C CA . PRO B 1 139 ? 123.715 173.528 142.510 1.00 49.81 538 PRO B CA 1
ATOM 12205 C C . PRO B 1 139 ? 124.366 172.159 142.393 1.00 47.81 538 PRO B C 1
ATOM 12206 O O . PRO B 1 139 ? 124.164 171.432 141.419 1.00 49.73 538 PRO B O 1
ATOM 12217 N N . GLY B 1 140 ? 125.154 171.811 143.407 1.00 49.02 539 GLY B N 1
ATOM 12218 C CA . GLY B 1 140 ? 125.687 170.474 143.541 1.00 54.89 539 GLY B CA 1
ATOM 12219 C C . GLY B 1 140 ? 126.911 170.165 142.709 1.00 53.89 539 GLY B C 1
ATOM 12220 O O . GLY B 1 140 ? 127.430 169.046 142.806 1.00 52.50 539 GLY B O 1
ATOM 12224 N N . PHE B 1 141 ? 127.397 171.104 141.898 1.00 49.16 540 PHE B N 1
ATOM 12225 C CA . PHE B 1 141 ? 128.577 170.818 141.089 1.00 47.04 540 PHE B CA 1
ATOM 12226 C C . PHE B 1 141 ? 129.815 170.672 141.962 1.00 43.31 540 PHE B C 1
ATOM 12227 O O . PHE B 1 141 ? 130.577 169.709 141.820 1.00 50.89 540 PHE B O 1
ATOM 12244 N N . LEU B 1 142 ? 130.034 171.615 142.870 1.00 36.02 541 LEU B N 1
ATOM 12245 C CA . LEU B 1 142 ? 131.170 171.577 143.776 1.00 39.78 541 LEU B CA 1
ATOM 12246 C C . LEU B 1 142 ? 130.731 170.990 145.109 1.00 43.63 541 LEU B C 1
ATOM 12247 O O . LEU B 1 142 ? 129.618 171.245 145.575 1.00 52.16 541 LEU B O 1
ATOM 12263 N N . GLN B 1 143 ? 131.608 170.195 145.715 1.00 39.86 542 GLN B N 1
ATOM 12264 C CA . GLN B 1 143 ? 131.281 169.496 146.946 1.00 38.41 542 GLN B CA 1
ATOM 12265 C C . GLN B 1 143 ? 132.551 169.290 147.753 1.00 40.89 542 GLN B C 1
ATOM 12266 O O . GLN B 1 143 ? 133.659 169.305 147.216 1.00 40.30 542 GLN B O 1
ATOM 12280 N N . GLN B 1 144 ? 132.376 169.071 149.052 1.00 39.39 543 GLN B N 1
ATOM 12281 C CA . GLN B 1 144 ? 133.480 168.742 149.936 1.00 41.24 543 GLN B CA 1
ATOM 12282 C C . GLN B 1 144 ? 133.128 167.501 150.738 1.00 43.75 543 GLN B C 1
ATOM 12283 O O . GLN B 1 144 ? 131.954 167.208 150.976 1.00 50.44 543 GLN B O 1
ATOM 12297 N N . PHE B 1 145 ? 134.159 166.768 151.142 1.00 48.97 544 PHE B N 1
ATOM 12298 C CA . PHE B 1 145 ? 134.016 165.581 151.972 1.00 43.43 544 PHE B CA 1
ATOM 12299 C C . PHE B 1 145 ? 134.580 165.894 153.348 1.00 44.99 544 PHE B C 1
ATOM 12300 O O . PHE B 1 145 ? 135.750 166.269 153.471 1.00 55.89 544 PHE B O 1
ATOM 12317 N N . ILE B 1 146 ? 133.754 165.733 154.376 1.00 41.86 545 ILE B N 1
ATOM 12318 C CA . ILE B 1 146 ? 134.098 166.113 155.741 1.00 48.10 545 ILE B CA 1
ATOM 12319 C C . ILE B 1 146 ? 134.250 164.845 156.568 1.00 51.30 545 ILE B C 1
ATOM 12320 O O . ILE B 1 146 ? 133.415 163.937 156.482 1.00 58.68 545 ILE B O 1
ATOM 12336 N N . THR B 1 147 ? 135.313 164.783 157.362 1.00 54.52 546 THR B N 1
ATOM 12337 C CA . THR B 1 147 ? 135.600 163.634 158.203 1.00 58.93 546 THR B CA 1
ATOM 12338 C C . THR B 1 147 ? 135.862 164.091 159.629 1.00 60.68 546 THR B C 1
ATOM 12339 O O . THR B 1 147 ? 136.316 165.216 159.847 1.00 63.22 546 THR B O 1
ATOM 12350 N N . PRO B 1 148 ? 135.581 163.249 160.621 1.00 63.02 547 PRO B N 1
ATOM 12351 C CA . PRO B 1 148 ? 135.832 163.653 162.007 1.00 62.67 547 PRO B CA 1
ATOM 12352 C C . PRO B 1 148 ? 137.318 163.767 162.297 1.00 65.94 547 PRO B C 1
ATOM 12353 O O . PRO B 1 148 ? 138.150 163.102 161.675 1.00 68.09 547 PRO B O 1
ATOM 12364 N N . ILE B 1 149 ? 137.648 164.628 163.258 1.00 69.78 548 ILE B N 1
ATOM 12365 C CA . ILE B 1 149 ? 139.017 164.773 163.717 1.00 67.99 548 ILE B CA 1
ATOM 12366 C C . ILE B 1 149 ? 139.227 164.188 165.110 1.00 72.49 548 ILE B C 1
ATOM 12367 O O . ILE B 1 149 ? 140.322 163.691 165.399 1.00 77.33 548 ILE B O 1
ATOM 12383 N N . VAL B 1 150 ? 138.223 164.240 165.983 1.00 76.37 549 VAL B N 1
ATOM 12384 C CA . VAL B 1 150 ? 138.286 163.632 167.306 1.00 75.58 549 VAL B CA 1
ATOM 12385 C C . VAL B 1 150 ? 137.004 162.842 167.522 1.00 76.30 549 VAL B C 1
ATOM 12386 O O . VAL B 1 150 ? 135.908 163.350 167.260 1.00 77.85 549 VAL B O 1
ATOM 12390 N N . LYS B 1 151 ? 137.140 161.607 167.995 1.00 77.66 550 LYS B N 1
ATOM 12391 C CA . LYS B 1 151 ? 136.010 160.722 168.232 1.00 77.50 550 LYS B CA 1
ATOM 12392 C C . LYS B 1 151 ? 136.031 160.242 169.675 1.00 77.26 550 LYS B C 1
ATOM 12393 O O . LYS B 1 151 ? 137.095 160.018 170.255 1.00 77.99 550 LYS B O 1
ATOM 12412 N N . ALA B 1 152 ? 134.842 160.080 170.249 1.00 86.94 551 ALA B N 1
ATOM 12413 C CA . ALA B 1 152 ? 134.672 159.686 171.644 1.00 90.24 551 ALA B CA 1
ATOM 12414 C C . ALA B 1 152 ? 133.799 158.443 171.739 1.00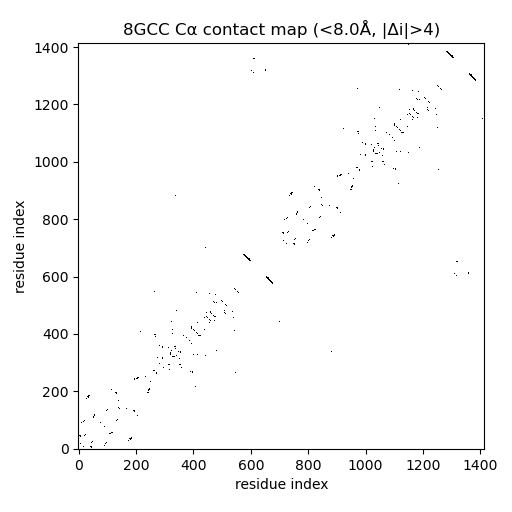 92.96 551 ALA B C 1
ATOM 12415 O O . ALA B 1 152 ? 132.836 158.383 172.506 1.00 93.18 551 ALA B O 1
ATOM 12422 N N . ARG B 1 153 ? 134.127 157.430 170.944 1.00 97.03 552 ARG B N 1
ATOM 12423 C CA . ARG B 1 153 ? 133.374 156.181 170.933 1.00 96.70 552 ARG B CA 1
ATOM 12424 C C . ARG B 1 153 ? 133.273 155.586 172.334 1.00 96.38 552 ARG B C 1
ATOM 12425 O O . ARG B 1 153 ? 132.236 155.042 172.714 1.00 95.14 552 ARG B O 1
ATOM 12429 N N . ILE B 1 165 ? 130.328 158.946 169.270 1.00 84.01 564 ILE B N 1
ATOM 12430 C CA . ILE B 1 165 ? 130.085 160.255 168.679 1.00 85.64 564 ILE B CA 1
ATOM 12431 C C . ILE B 1 165 ? 131.338 160.742 167.961 1.00 85.24 564 ILE B C 1
ATOM 12432 O O . ILE B 1 165 ? 132.458 160.457 168.383 1.00 82.94 564 ILE B O 1
ATOM 12447 N N . SER B 1 166 ? 131.140 161.483 166.874 1.00 79.78 565 SER B N 1
ATOM 12448 C CA . SER B 1 166 ? 132.225 161.974 166.038 1.00 78.32 565 SER B CA 1
ATOM 12449 C C . SER B 1 166 ? 132.127 163.487 165.915 1.00 76.22 565 SER B C 1
ATOM 12450 O O . SER B 1 166 ? 131.053 164.021 165.620 1.00 74.44 565 SER B O 1
ATOM 12458 N N . PHE B 1 167 ? 133.248 164.168 166.133 1.00 76.54 566 PHE B N 1
ATOM 12459 C CA . PHE B 1 167 ? 133.325 165.620 166.059 1.00 76.42 566 PHE B CA 1
ATOM 12460 C C . PHE B 1 167 ? 134.109 166.022 164.820 1.00 77.07 566 PHE B C 1
ATOM 12461 O O . PHE B 1 167 ? 135.200 165.498 164.573 1.00 77.86 566 PHE B O 1
ATOM 12478 N N . PHE B 1 168 ? 133.552 166.946 164.043 1.00 64.64 567 PHE B N 1
ATOM 12479 C CA . PHE B 1 168 ? 134.175 167.380 162.802 1.00 61.26 567 PHE B CA 1
ATOM 12480 C C . PHE B 1 168 ? 135.063 168.604 162.977 1.00 65.28 567 PHE B C 1
ATOM 12481 O O . PHE B 1 168 ? 135.727 169.009 162.018 1.00 65.17 567 PHE B O 1
ATOM 12498 N N . SER B 1 169 ? 135.093 169.198 164.168 1.00 78.60 568 SER B N 1
ATOM 12499 C CA . SER B 1 169 ? 135.905 170.377 164.421 1.00 77.15 568 SER B CA 1
ATOM 12500 C C . SER B 1 169 ? 136.424 170.322 165.849 1.00 78.36 568 SER B C 1
ATOM 12501 O O . SER B 1 169 ? 135.753 169.812 166.749 1.00 80.19 568 SER B O 1
ATOM 12509 N N . MET B 1 170 ? 137.627 170.855 166.047 1.00 80.06 569 MET B N 1
ATOM 12510 C CA . MET B 1 170 ? 138.232 170.831 167.377 1.00 81.88 569 MET B CA 1
ATOM 12511 C C . MET B 1 170 ? 137.400 171.583 168.404 1.00 83.07 569 MET B C 1
ATOM 12512 O O . MET B 1 170 ? 137.204 171.056 169.513 1.00 83.02 569 MET B O 1
ATOM 12526 N N . PRO B 1 171 ? 136.893 172.788 168.128 1.00 84.98 570 PRO B N 1
ATOM 12527 C CA . PRO B 1 171 ? 136.098 173.485 169.153 1.00 85.71 570 PRO B CA 1
ATOM 12528 C C . PRO B 1 171 ? 134.899 172.685 169.628 1.00 86.43 570 PRO B C 1
ATOM 12529 O O . PRO B 1 171 ? 134.547 172.748 170.812 1.00 87.31 570 PRO B O 1
ATOM 12540 N N . ASP B 1 172 ? 134.258 171.929 168.735 1.00 85.59 571 ASP B N 1
ATOM 12541 C CA . ASP B 1 172 ? 133.113 171.123 169.145 1.00 86.12 571 ASP B CA 1
ATOM 12542 C C . ASP B 1 172 ? 133.518 170.089 170.186 1.00 87.83 571 ASP B C 1
ATOM 12543 O O . ASP B 1 172 ? 132.811 169.890 171.181 1.00 87.39 571 ASP B O 1
ATOM 12552 N N . TYR B 1 173 ? 134.654 169.421 169.979 1.00 86.98 572 TYR B N 1
ATOM 12553 C CA . TYR B 1 173 ? 135.134 168.478 170.981 1.00 85.60 572 TYR B CA 1
ATOM 12554 C C . TYR B 1 173 ? 135.415 169.184 172.299 1.00 89.11 572 TYR B C 1
ATOM 12555 O O . TYR B 1 173 ? 135.065 168.679 173.372 1.00 90.45 572 TYR B O 1
ATOM 12573 N N . PHE B 1 174 ? 136.051 170.356 172.240 1.00 87.50 573 PHE B N 1
ATOM 12574 C CA . PHE B 1 174 ? 136.286 171.126 173.456 1.00 86.42 573 PHE B CA 1
ATOM 12575 C C . PHE B 1 174 ? 134.972 171.565 174.086 1.00 86.01 573 PHE B C 1
ATOM 12576 O O . PHE B 1 174 ? 134.805 171.490 175.309 1.00 87.46 573 PHE B O 1
ATOM 12593 N N . GLU B 1 175 ? 134.026 172.030 173.267 1.00 87.88 574 GLU B N 1
ATOM 12594 C CA . GLU B 1 175 ? 132.713 172.387 173.793 1.00 90.05 574 GLU B CA 1
ATOM 12595 C C . GLU B 1 175 ? 132.018 171.170 174.386 1.00 91.79 574 GLU B C 1
ATOM 12596 O O . GLU B 1 175 ? 131.452 171.239 175.484 1.00 93.09 574 GLU B O 1
ATOM 12600 N N . TRP B 1 176 ? 132.056 170.040 173.677 1.00 91.51 575 TRP B N 1
ATOM 12601 C CA . TRP B 1 176 ? 131.477 168.814 174.212 1.00 91.53 575 TRP B CA 1
ATOM 12602 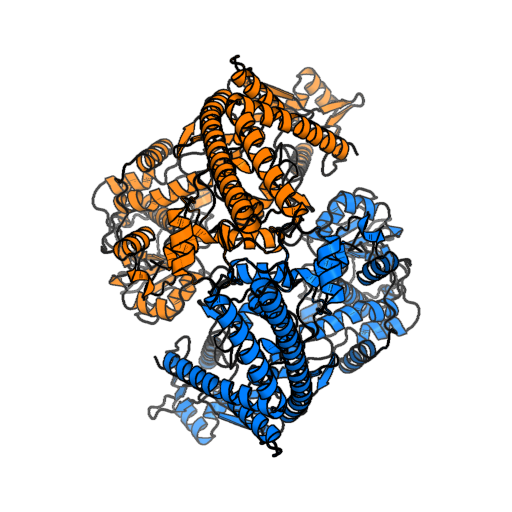C C . TRP B 1 176 ? 132.208 168.367 175.470 1.00 92.40 575 TRP B C 1
ATOM 12603 O O . TRP B 1 176 ? 131.578 167.958 176.452 1.00 93.94 575 TRP B O 1
ATOM 12624 N N . LYS B 1 177 ? 133.541 168.439 175.461 1.00 92.71 576 LYS B N 1
ATOM 12625 C CA . LYS B 1 177 ? 134.307 168.027 176.632 1.00 93.44 576 LYS B CA 1
ATOM 12626 C C . LYS B 1 177 ? 133.979 168.900 177.837 1.00 93.05 576 LYS B C 1
ATOM 12627 O O . LYS B 1 177 ? 133.802 168.393 178.950 1.00 92.18 576 LYS B O 1
ATOM 12637 N N . ASN B 1 178 ? 133.895 170.216 177.634 1.00 91.87 577 ASN B N 1
ATOM 12638 C CA . ASN B 1 178 ? 133.537 171.106 178.733 1.00 91.04 577 ASN B CA 1
ATOM 12639 C C . ASN B 1 178 ? 132.126 170.822 179.230 1.00 92.83 577 ASN B C 1
ATOM 12640 O O . ASN B 1 178 ? 131.881 170.789 180.442 1.00 94.41 577 ASN B O 1
ATOM 12644 N N . ALA B 1 179 ? 131.182 170.613 178.309 1.00 94.75 578 ALA B N 1
ATOM 12645 C CA . ALA B 1 179 ? 129.810 170.332 178.715 1.00 94.48 578 ALA B CA 1
ATOM 12646 C C . ALA B 1 179 ? 129.726 169.035 179.508 1.00 95.36 578 ALA B C 1
ATOM 12647 O O . ALA B 1 179 ? 129.028 168.964 180.526 1.00 97.26 578 ALA B O 1
ATOM 12654 N N . ILE B 1 180 ? 130.429 167.996 179.057 1.00 95.92 579 ILE B N 1
ATOM 12655 C CA . ILE B 1 180 ? 130.413 166.723 179.770 1.00 96.59 579 ILE B CA 1
ATOM 12656 C C . ILE B 1 180 ? 131.127 166.856 181.108 1.00 97.03 579 ILE B C 1
ATOM 12657 O O . ILE B 1 180 ? 130.629 166.403 182.145 1.00 95.22 579 ILE B O 1
ATOM 12673 N N . GLY B 1 181 ? 132.304 167.476 181.106 1.00 100.68 580 GLY B N 1
ATOM 12674 C CA . GLY B 1 181 ? 133.075 167.636 182.323 1.00 99.50 580 GLY B CA 1
ATOM 12675 C C . GLY B 1 181 ? 133.694 166.338 182.798 1.00 100.19 580 GLY B C 1
ATOM 12676 O O . GLY B 1 181 ? 134.477 165.715 182.076 1.00 100.28 580 GLY B O 1
ATOM 12680 N N . ASP B 1 182 ? 133.344 165.917 184.016 1.00 98.68 581 ASP B N 1
ATOM 12681 C CA . ASP B 1 182 ? 133.896 164.693 184.584 1.00 97.27 581 ASP B CA 1
ATOM 12682 C C . ASP B 1 182 ? 133.402 163.437 183.878 1.00 99.29 581 ASP B C 1
ATOM 12683 O O . ASP B 1 182 ? 133.951 162.358 184.123 1.00 98.44 581 ASP B O 1
ATOM 12687 N N . GLY B 1 183 ? 132.389 163.545 183.019 1.00 100.87 582 GLY B N 1
ATOM 12688 C CA . GLY B 1 183 ? 131.887 162.386 182.306 1.00 99.70 582 GLY B CA 1
ATOM 12689 C C . GLY B 1 183 ? 132.764 161.903 181.173 1.00 101.07 582 GLY B C 1
ATOM 12690 O O . GLY B 1 183 ? 132.524 160.814 180.644 1.00 100.64 582 GLY B O 1
ATOM 12694 N N . ILE B 1 184 ? 133.774 162.686 180.786 1.00 102.66 583 ILE B N 1
ATOM 12695 C CA . ILE B 1 184 ? 134.678 162.263 179.725 1.00 102.41 583 ILE B CA 1
ATOM 12696 C C . ILE B 1 184 ? 135.576 161.122 180.179 1.00 102.94 583 ILE B C 1
ATOM 12697 O O . ILE B 1 184 ? 136.146 160.416 179.338 1.00 102.85 583 ILE B O 1
ATOM 12701 N N . ARG B 1 185 ? 135.723 160.921 181.491 1.00 100.34 584 ARG B N 1
ATOM 12702 C CA . ARG B 1 185 ? 136.556 159.828 181.980 1.00 100.59 584 ARG B CA 1
ATOM 12703 C C . ARG B 1 185 ? 136.058 158.480 181.480 1.00 100.70 584 ARG B C 1
ATOM 12704 O O . ARG B 1 185 ? 136.857 157.559 181.277 1.00 97.68 584 ARG B O 1
ATOM 12708 N N . ASN B 1 186 ? 134.750 158.345 181.273 1.00 103.43 585 ASN B N 1
ATOM 12709 C CA . ASN B 1 186 ? 134.168 157.106 180.773 1.00 102.23 585 ASN B CA 1
ATOM 12710 C C . ASN B 1 186 ? 134.238 156.991 179.256 1.00 103.74 585 ASN B C 1
ATOM 12711 O O . ASN B 1 186 ? 133.786 155.980 178.709 1.00 103.11 585 ASN B O 1
ATOM 12715 N N . TYR B 1 187 ? 134.782 157.993 178.570 1.00 100.78 586 TYR B N 1
ATOM 12716 C CA . TYR B 1 187 ? 134.903 157.993 177.120 1.00 97.43 586 TYR B CA 1
ATOM 12717 C C . TYR B 1 187 ? 136.366 157.861 176.722 1.00 97.72 586 TYR B C 1
ATOM 12718 O O . TYR B 1 187 ? 137.246 158.452 177.355 1.00 96.90 586 TYR B O 1
ATOM 12736 N N . GLU B 1 188 ? 136.620 157.086 175.672 1.00 99.22 587 GLU B N 1
ATOM 12737 C CA . GLU B 1 188 ? 137.953 156.938 175.103 1.00 98.58 587 GLU B CA 1
ATOM 12738 C C . GLU B 1 188 ? 138.040 157.798 173.848 1.00 97.53 587 GLU B C 1
ATOM 12739 O O . GLU B 1 188 ? 137.231 157.641 172.927 1.00 95.95 587 GLU B O 1
ATOM 12743 N N . ILE B 1 189 ? 139.020 158.696 173.811 1.00 88.85 588 ILE B N 1
ATOM 12744 C CA . ILE B 1 189 ? 139.142 159.689 172.750 1.00 86.38 588 ILE B CA 1
ATOM 12745 C C . ILE B 1 189 ? 140.216 159.240 171.770 1.00 85.11 588 ILE B C 1
ATOM 12746 O O . ILE B 1 189 ? 141.338 158.907 172.171 1.00 86.53 588 ILE B O 1
ATOM 12762 N N . ARG B 1 190 ? 139.869 159.230 170.486 1.00 82.25 589 ARG B N 1
ATOM 12763 C CA . ARG B 1 190 ? 140.799 158.929 169.406 1.00 82.07 589 ARG B CA 1
ATOM 12764 C C . ARG B 1 190 ? 140.886 160.140 168.489 1.00 81.22 589 ARG B C 1
ATOM 12765 O O . ARG B 1 190 ? 139.862 160.620 167.993 1.00 78.36 589 ARG B O 1
ATOM 12769 N N . TYR B 1 191 ? 142.103 160.626 168.261 1.00 81.17 590 TYR B N 1
ATOM 12770 C CA . TYR B 1 191 ? 142.333 161.840 167.486 1.00 79.64 590 TYR B CA 1
ATOM 12771 C C . TYR B 1 191 ? 142.719 161.458 166.062 1.00 79.22 590 TYR B C 1
ATOM 12772 O O . TYR B 1 191 ? 143.809 160.928 165.828 1.00 79.71 590 TYR B O 1
ATOM 12790 N N . TYR B 1 192 ? 141.825 161.729 165.117 1.00 74.02 591 TYR B N 1
ATOM 12791 C CA . TYR B 1 192 ? 142.101 161.526 163.696 1.00 71.74 591 TYR B CA 1
ATOM 12792 C C . TYR B 1 192 ? 142.567 162.835 163.062 1.00 72.84 591 TYR B C 1
ATOM 12793 O O . TYR B 1 192 ? 141.978 163.341 162.107 1.00 71.97 591 TYR B O 1
ATOM 12811 N N . LYS B 1 193 ? 143.651 163.383 163.614 1.00 70.84 592 LYS B N 1
ATOM 12812 C CA . LYS B 1 193 ? 144.125 164.695 163.187 1.00 70.63 592 LYS B CA 1
ATOM 12813 C C . LYS B 1 193 ? 144.398 164.718 161.688 1.00 68.82 592 LYS B C 1
ATOM 12814 O O . LYS B 1 193 ? 143.731 165.433 160.931 1.00 68.47 592 LYS B O 1
ATOM 12818 N N . GLY B 1 194 ? 145.375 163.938 161.239 1.00 60.81 593 GLY B N 1
ATOM 12819 C CA . GLY B 1 194 ? 145.636 163.839 159.822 1.00 64.60 593 GLY B CA 1
ATOM 12820 C C . GLY B 1 194 ? 144.602 162.990 159.112 1.00 62.82 593 GLY B C 1
ATOM 12821 O O . GLY B 1 194 ? 143.930 162.150 159.707 1.00 63.44 593 GLY B O 1
ATOM 12825 N N . LEU B 1 195 ? 144.471 163.217 157.808 1.00 55.28 594 LEU B N 1
ATOM 12826 C CA . LEU B 1 195 ? 143.512 162.452 157.026 1.00 55.81 594 LEU B CA 1
ATOM 12827 C C . LEU B 1 195 ? 143.996 161.044 156.715 1.00 57.42 594 LEU B C 1
ATOM 12828 O O . LEU B 1 195 ? 143.194 160.214 156.276 1.00 59.73 594 LEU B O 1
ATOM 12844 N N . GLY B 1 196 ? 145.277 160.756 156.926 1.00 58.36 595 GLY B N 1
ATOM 12845 C CA . GLY B 1 196 ? 145.809 159.419 156.794 1.00 56.57 595 GLY B CA 1
ATOM 12846 C C . GLY B 1 196 ? 145.705 158.577 158.040 1.00 57.44 595 GLY B C 1
ATOM 12847 O O . GLY B 1 196 ? 146.126 157.417 158.030 1.00 57.40 595 GLY B O 1
ATOM 12851 N N . THR B 1 197 ? 145.155 159.126 159.121 1.00 56.23 596 THR B N 1
ATOM 12852 C CA . THR B 1 197 ? 145.010 158.393 160.370 1.00 60.75 596 THR B CA 1
ATOM 12853 C C . THR B 1 197 ? 143.826 157.436 160.360 1.00 62.86 596 THR B C 1
ATOM 12854 O O . THR B 1 197 ? 143.665 156.667 161.314 1.00 63.24 596 THR B O 1
ATOM 12865 N N . SER B 1 198 ? 143.004 157.461 159.316 1.00 63.73 597 SER B N 1
ATOM 12866 C CA . SER B 1 198 ? 141.829 156.610 159.209 1.00 64.59 597 SER B CA 1
ATOM 12867 C C . SER B 1 198 ? 142.102 155.491 158.216 1.00 66.87 597 SER B C 1
ATOM 12868 O O . SER B 1 198 ? 142.596 155.742 157.112 1.00 60.50 597 SER B O 1
ATOM 12876 N N . GLY B 1 199 ? 141.776 154.262 158.611 1.00 72.77 598 GLY B N 1
ATOM 12877 C CA . GLY B 1 199 ? 142.015 153.100 157.778 1.00 66.28 598 GLY B CA 1
ATOM 12878 C C . GLY B 1 199 ? 140.840 152.736 156.895 1.00 66.84 598 GLY B C 1
ATOM 12879 O O . GLY B 1 199 ? 140.233 153.608 156.267 1.00 68.58 598 GLY B O 1
ATOM 12883 N N . ALA B 1 200 ? 140.508 151.445 156.840 1.00 60.12 599 ALA B N 1
ATOM 12884 C CA . ALA B 1 200 ? 139.468 150.957 155.943 1.00 59.51 599 ALA B CA 1
ATOM 12885 C C . ALA B 1 200 ? 138.090 150.954 156.590 1.00 61.39 599 ALA B C 1
ATOM 12886 O O . ALA B 1 200 ? 137.095 151.256 155.922 1.00 59.07 599 ALA B O 1
ATOM 12893 N N . LYS B 1 201 ? 138.004 150.610 157.876 1.00 64.73 600 LYS B N 1
ATOM 12894 C CA . LYS B 1 201 ? 136.713 150.638 158.554 1.00 64.71 600 LYS B CA 1
ATOM 12895 C C . LYS B 1 201 ? 136.127 152.042 158.545 1.00 66.65 600 LYS B C 1
ATOM 12896 O O . LYS B 1 201 ? 134.938 152.230 158.256 1.00 66.83 600 LYS B O 1
ATOM 12900 N N . GLU B 1 202 ? 136.955 153.045 158.846 1.00 69.15 601 GLU B N 1
ATOM 12901 C CA . GLU B 1 202 ? 136.487 154.424 158.806 1.00 64.81 601 GLU B CA 1
ATOM 12902 C C . GLU B 1 202 ? 136.052 154.812 157.401 1.00 63.46 601 GLU B C 1
ATOM 12903 O O . GLU B 1 202 ? 135.020 155.465 157.225 1.00 68.14 601 GLU B O 1
ATOM 12915 N N . GLY B 1 203 ? 136.828 154.428 156.388 1.00 60.13 602 GLY B N 1
ATOM 12916 C CA . GLY B 1 203 ? 136.433 154.731 155.023 1.00 61.54 602 GLY B CA 1
ATOM 12917 C C . GLY B 1 203 ? 135.117 154.080 154.646 1.00 65.98 602 GLY B C 1
ATOM 12918 O O . GLY B 1 203 ? 134.259 154.706 154.014 1.00 69.36 602 GLY B O 1
ATOM 12922 N N . ARG B 1 204 ? 134.937 152.816 155.033 1.00 66.23 603 ARG B N 1
ATOM 12923 C CA . ARG B 1 204 ? 133.686 152.124 154.747 1.00 65.13 603 ARG B CA 1
ATOM 12924 C C . ARG B 1 204 ? 132.512 152.833 155.404 1.00 62.46 603 ARG B C 1
ATOM 12925 O O . ARG B 1 204 ? 131.479 153.066 154.768 1.00 60.74 603 ARG B O 1
ATOM 12946 N N . GLU B 1 205 ? 132.655 153.193 156.682 1.00 59.63 604 GLU B N 1
ATOM 12947 C CA . GLU B 1 205 ? 131.570 153.884 157.372 1.00 59.91 604 GLU B CA 1
ATOM 12948 C C . GLU B 1 205 ? 131.273 155.230 156.723 1.00 58.50 604 GLU B C 1
ATOM 12949 O O . GLU B 1 205 ? 130.107 155.578 156.497 1.00 58.90 604 GLU B O 1
ATOM 12953 N N . TYR B 1 206 ? 132.319 155.997 156.404 1.00 59.32 605 TYR B N 1
ATOM 12954 C CA . TYR B 1 206 ? 132.121 157.326 155.839 1.00 57.48 605 TYR B CA 1
ATOM 12955 C C . TYR B 1 206 ? 131.415 157.253 154.496 1.00 56.16 605 TYR B C 1
ATOM 12956 O O . TYR B 1 206 ? 130.505 158.043 154.224 1.00 58.30 605 TYR B O 1
ATOM 12974 N N . PHE B 1 207 ? 131.820 156.319 153.637 1.00 55.04 606 PHE B N 1
ATOM 12975 C CA . PHE B 1 207 ? 131.200 156.231 152.324 1.00 57.54 606 PHE B CA 1
ATOM 12976 C C . PHE B 1 207 ? 129.877 155.480 152.342 1.00 60.56 606 PHE B C 1
ATOM 12977 O O . PHE B 1 207 ? 129.137 155.543 151.354 1.00 59.76 606 PHE B O 1
ATOM 12994 N N . GLU B 1 208 ? 129.562 154.765 153.424 1.00 61.94 607 GLU B N 1
ATOM 12995 C CA . GLU B 1 208 ? 128.195 154.293 153.607 1.00 60.20 607 GLU B CA 1
ATOM 12996 C C . GLU B 1 208 ? 127.279 155.444 153.999 1.00 61.84 607 GLU B C 1
ATOM 12997 O O . GLU B 1 208 ? 126.179 155.584 153.452 1.00 64.10 607 GLU B O 1
ATOM 13001 N N . ASN B 1 209 ? 127.719 156.282 154.933 1.00 57.59 608 ASN B N 1
ATOM 13002 C CA . ASN B 1 209 ? 126.979 157.485 155.316 1.00 54.84 608 ASN B CA 1
ATOM 13003 C C . ASN B 1 209 ? 127.503 158.692 154.540 1.00 53.63 608 ASN B C 1
ATOM 13004 O O . ASN B 1 209 ? 128.050 159.641 155.097 1.00 52.29 608 ASN B O 1
ATOM 13008 N N . ILE B 1 210 ? 127.323 158.638 153.220 1.00 55.21 609 ILE B N 1
ATOM 13009 C CA . ILE B 1 210 ? 127.868 159.679 152.354 1.00 53.69 609 ILE B CA 1
ATOM 13010 C C . ILE B 1 210 ? 127.142 160.999 152.574 1.00 52.76 609 ILE B C 1
ATOM 13011 O O . ILE B 1 210 ? 127.757 162.070 152.547 1.00 58.10 609 ILE B O 1
ATOM 13027 N N . ASP B 1 211 ? 125.828 160.950 152.794 1.00 56.21 610 ASP B N 1
ATOM 13028 C CA . ASP B 1 211 ? 125.071 162.183 152.976 1.00 54.86 610 ASP B CA 1
ATOM 13029 C C . ASP B 1 211 ? 125.615 162.993 154.144 1.00 56.28 610 ASP B C 1
ATOM 13030 O O . ASP B 1 211 ? 125.674 164.226 154.081 1.00 58.10 610 ASP B O 1
ATOM 13034 N N . ARG B 1 212 ? 126.016 162.317 155.221 1.00 58.70 611 ARG B N 1
ATOM 13035 C CA . ARG B 1 212 ? 126.584 163.006 156.373 1.00 58.62 611 ARG B CA 1
ATOM 13036 C C . ARG B 1 212 ? 127.983 163.539 156.094 1.00 59.68 611 ARG B C 1
ATOM 13037 O O . ARG B 1 212 ? 128.443 164.435 156.810 1.00 58.22 611 ARG B O 1
ATOM 13058 N N . HIS B 1 213 ? 128.664 163.022 155.075 1.00 52.54 612 HIS B N 1
ATOM 13059 C CA . HIS B 1 213 ? 130.036 163.397 154.757 1.00 46.70 612 HIS B CA 1
ATOM 13060 C C . HIS B 1 213 ? 130.140 163.963 153.347 1.00 45.72 612 HIS B C 1
ATOM 13061 O O . HIS B 1 213 ? 131.085 163.672 152.616 1.00 52.11 612 HIS B O 1
ATOM 13075 N N . ARG B 1 214 ? 129.170 164.777 152.935 1.00 41.70 613 ARG B N 1
ATOM 13076 C CA . ARG B 1 214 ? 129.215 165.366 151.598 1.00 42.30 613 ARG B CA 1
ATOM 13077 C C . ARG B 1 214 ? 128.389 166.651 151.619 1.00 52.09 613 ARG B C 1
ATOM 13078 O O . ARG B 1 214 ? 127.158 166.596 151.576 1.00 57.17 613 ARG B O 1
ATOM 13099 N N . LEU B 1 215 ? 129.076 167.788 151.677 1.00 46.46 614 LEU B N 1
ATOM 13100 C CA . LEU B 1 215 ? 128.448 169.101 151.674 1.00 45.73 614 LEU B CA 1
ATOM 13101 C C . LEU B 1 215 ? 128.688 169.755 150.322 1.00 48.12 614 LEU B C 1
ATOM 13102 O O . LEU B 1 215 ? 129.821 169.772 149.833 1.00 51.66 614 LEU B O 1
ATOM 13118 N N . ASP B 1 216 ? 127.628 170.282 149.719 1.00 43.44 615 ASP B N 1
ATOM 13119 C CA . ASP B 1 216 ? 127.693 170.872 148.387 1.00 45.04 615 ASP B CA 1
ATOM 13120 C C . ASP B 1 216 ? 127.567 172.383 148.504 1.00 39.85 615 ASP B C 1
ATOM 13121 O O . ASP B 1 216 ? 126.561 172.888 149.010 1.00 48.98 615 ASP B O 1
ATOM 13130 N N . PHE B 1 217 ? 128.581 173.099 148.026 1.00 37.14 616 PHE B N 1
ATOM 13131 C CA . PHE B 1 217 ? 128.553 174.553 148.077 1.00 44.54 616 PHE B CA 1
ATOM 13132 C C . PHE B 1 217 ? 127.410 175.091 147.226 1.00 42.61 616 PHE B C 1
ATOM 13133 O O . PHE B 1 217 ? 127.182 174.634 146.103 1.00 48.92 616 PHE B O 1
ATOM 13150 N N . VAL B 1 218 ? 126.692 176.072 147.767 1.00 37.58 617 VAL B N 1
ATOM 13151 C CA . VAL B 1 218 ? 125.538 176.668 147.105 1.00 45.00 617 VAL B CA 1
ATOM 13152 C C . VAL B 1 218 ? 125.781 178.160 146.931 1.00 43.86 617 VAL B C 1
ATOM 13153 O O . VAL B 1 218 ? 126.295 178.827 147.836 1.00 43.81 617 VAL B O 1
ATOM 13166 N N . HIS B 1 219 ? 125.408 178.678 145.764 1.00 44.46 618 HIS B N 1
ATOM 13167 C CA . HIS B 1 219 ? 125.538 180.094 145.439 1.00 44.93 618 HIS B CA 1
ATOM 13168 C C . HIS B 1 219 ? 124.176 180.754 145.621 1.00 49.61 618 HIS B C 1
ATOM 13169 O O . HIS B 1 219 ? 123.256 180.516 144.832 1.00 50.09 618 HIS B O 1
ATOM 13183 N N . GLU B 1 220 ? 124.050 181.585 146.655 1.00 50.02 619 GLU B N 1
ATOM 13184 C CA . GLU B 1 220 ? 122.783 182.215 147.009 1.00 45.77 619 GLU B CA 1
ATOM 13185 C C . GLU B 1 220 ? 122.654 183.632 146.465 1.00 47.08 619 GLU B C 1
ATOM 13186 O O . GLU B 1 220 ? 121.661 183.952 145.806 1.00 47.49 619 GLU B O 1
ATOM 13190 N N . ASP B 1 221 ? 123.637 184.491 146.732 1.00 49.28 620 ASP B N 1
ATOM 13191 C CA . ASP B 1 221 ? 123.584 185.883 146.301 1.00 47.07 620 ASP B CA 1
ATOM 13192 C C . ASP B 1 221 ? 124.863 186.270 145.572 1.00 48.20 620 ASP B C 1
ATOM 13193 O O . ASP B 1 221 ? 125.687 185.408 145.255 1.00 49.33 620 ASP B O 1
ATOM 13197 N N . ALA B 1 222 ? 125.034 187.563 145.298 1.00 52.06 621 ALA B N 1
ATOM 13198 C CA . ALA B 1 222 ? 126.232 188.045 144.624 1.00 53.09 621 ALA B CA 1
ATOM 13199 C C . ALA B 1 222 ? 127.405 188.254 145.571 1.00 47.66 621 ALA B C 1
ATOM 13200 O O . ALA B 1 222 ? 128.503 188.573 145.105 1.00 45.35 621 ALA B O 1
ATOM 13207 N N . THR B 1 223 ? 127.202 188.094 146.880 1.00 39.18 622 THR B N 1
ATOM 13208 C CA . THR B 1 223 ? 128.301 188.251 147.824 1.00 41.71 622 THR B CA 1
ATOM 13209 C C . THR B 1 223 ? 129.268 187.077 147.782 1.00 45.16 622 THR B C 1
ATOM 13210 O O . THR B 1 223 ? 130.415 187.219 148.218 1.00 52.24 622 THR B O 1
ATOM 13221 N N . ASP B 1 224 ? 128.839 185.926 147.265 1.00 38.78 623 ASP B N 1
ATOM 13222 C CA . ASP B 1 224 ? 129.720 184.764 147.207 1.00 38.09 623 ASP B CA 1
ATOM 13223 C C . ASP B 1 224 ? 130.899 185.011 146.272 1.00 42.46 623 ASP B C 1
ATOM 13224 O O . ASP B 1 224 ? 132.057 184.737 146.623 1.00 42.89 623 ASP B O 1
ATOM 13233 N N . ASP B 1 225 ? 130.624 185.533 145.076 1.00 37.19 624 ASP B N 1
ATOM 13234 C CA . ASP B 1 225 ? 131.703 185.856 144.149 1.00 40.02 624 ASP B CA 1
ATOM 13235 C C . ASP B 1 225 ? 132.616 186.922 144.733 1.00 39.05 624 ASP B C 1
ATOM 13236 O O . ASP B 1 225 ? 133.841 186.859 144.572 1.00 36.14 624 ASP B O 1
ATOM 13245 N N . ALA B 1 226 ? 132.037 187.913 145.410 1.00 35.58 625 ALA B N 1
ATOM 13246 C CA . ALA B 1 226 ? 132.844 188.954 146.032 1.00 33.37 625 ALA B CA 1
ATOM 13247 C C . ALA B 1 226 ? 133.786 188.366 147.070 1.00 29.88 625 ALA B C 1
ATOM 13248 O O . ALA B 1 226 ? 134.961 188.739 147.133 1.00 35.51 625 ALA B O 1
ATOM 13255 N N . ARG B 1 227 ? 133.289 187.441 147.892 1.00 19.18 626 ARG B N 1
ATOM 13256 C CA . ARG B 1 227 ? 134.138 186.825 148.906 1.00 28.24 626 ARG B CA 1
ATOM 13257 C C . ARG B 1 227 ? 135.256 186.010 148.271 1.00 32.06 626 ARG B C 1
ATOM 13258 O O . ARG B 1 227 ? 136.408 186.070 148.717 1.00 23.89 626 ARG B O 1
ATOM 13279 N N . ILE B 1 228 ? 134.939 185.238 147.230 1.00 36.82 627 ILE B N 1
ATOM 13280 C CA . ILE B 1 228 ? 135.969 184.429 146.579 1.00 30.40 627 ILE B CA 1
ATOM 13281 C C . ILE B 1 228 ? 137.043 185.328 145.979 1.00 29.30 627 ILE B C 1
ATOM 13282 O O . ILE B 1 228 ? 138.249 185.089 146.141 1.00 27.21 627 ILE B O 1
ATOM 13298 N N . VAL B 1 229 ? 136.620 186.391 145.291 1.00 23.36 628 VAL B N 1
ATOM 13299 C CA . VAL B 1 229 ? 137.571 187.313 144.679 1.00 20.96 628 VAL B CA 1
ATOM 13300 C C . VAL B 1 229 ? 138.431 187.974 145.745 1.00 33.06 628 VAL B C 1
ATOM 13301 O O . VAL B 1 229 ? 139.653 188.077 145.599 1.00 27.13 628 VAL B O 1
ATOM 13314 N N . MET B 1 230 ? 137.813 188.428 146.837 1.00 29.38 629 MET B N 1
ATOM 13315 C CA . MET B 1 230 ? 138.572 189.061 147.909 1.00 15.17 629 MET B CA 1
ATOM 13316 C C . MET B 1 230 ? 139.619 188.110 148.467 1.00 18.52 629 MET B C 1
ATOM 13317 O O . MET B 1 230 ? 140.775 188.492 148.675 1.00 27.65 629 MET B O 1
ATOM 13331 N N . ALA B 1 231 ? 139.228 186.861 148.720 1.00 21.15 630 ALA B N 1
ATOM 13332 C CA . ALA B 1 231 ? 140.153 185.919 149.332 1.00 13.98 630 ALA B CA 1
ATOM 13333 C C . ALA B 1 231 ? 141.283 185.542 148.389 1.00 20.47 630 ALA B C 1
ATOM 13334 O O . ALA B 1 231 ? 142.383 185.223 148.853 1.00 22.00 630 ALA B O 1
ATOM 13341 N N . PHE B 1 232 ? 141.045 185.564 147.078 1.00 21.94 631 PHE B N 1
ATOM 13342 C CA . PHE B 1 232 ? 142.026 185.069 146.114 1.00 9.92 631 PHE B CA 1
ATOM 13343 C C . PHE B 1 232 ? 142.226 186.052 144.971 1.00 17.24 631 PHE B C 1
ATOM 13344 O O . PHE B 1 232 ? 142.220 185.678 143.799 1.00 36.91 631 PHE B O 1
ATOM 13361 N N . ALA B 1 233 ? 142.418 187.329 145.288 1.00 29.21 632 ALA B N 1
ATOM 13362 C CA . ALA B 1 233 ? 142.736 188.337 144.285 1.00 20.64 632 ALA B CA 1
ATOM 13363 C C . ALA B 1 233 ? 143.987 189.092 144.702 1.00 22.42 632 ALA B C 1
ATOM 13364 O O . ALA B 1 233 ? 144.210 189.330 145.891 1.00 26.42 632 ALA B O 1
ATOM 13371 N N . LYS B 1 234 ? 144.800 189.465 143.713 1.00 30.31 633 LYS B N 1
ATOM 13372 C CA . LYS B 1 234 ? 146.072 190.121 143.992 1.00 27.95 633 LYS B CA 1
ATOM 13373 C C . LYS B 1 234 ? 145.902 191.560 144.453 1.00 27.30 633 LYS B C 1
ATOM 13374 O O . LYS B 1 234 ? 146.796 192.090 145.120 1.00 28.56 633 LYS B O 1
ATOM 13381 N N . ASP B 1 235 ? 144.791 192.204 144.109 1.00 27.37 634 ASP B N 1
ATOM 13382 C CA . ASP B 1 235 ? 144.564 193.601 144.450 1.00 26.78 634 ASP B CA 1
ATOM 13383 C C . ASP B 1 235 ? 143.724 193.781 145.704 1.00 24.40 634 ASP B C 1
ATOM 13384 O O . ASP B 1 235 ? 143.537 194.917 146.146 1.00 36.73 634 ASP B O 1
ATOM 13393 N N . LYS B 1 236 ? 143.219 192.698 146.293 1.00 19.24 635 LYS B N 1
ATOM 13394 C CA . LYS B 1 236 ? 142.399 192.771 147.494 1.00 26.27 635 LYS B CA 1
ATOM 13395 C C . LYS B 1 236 ? 143.214 192.541 148.758 1.00 25.87 635 LYS B C 1
ATOM 13396 O O . LYS B 1 236 ? 142.684 192.039 149.754 1.00 25.28 635 LYS B O 1
ATOM 13415 N N . VAL B 1 237 ? 144.498 192.899 148.739 1.00 16.59 636 VAL B N 1
ATOM 13416 C CA . VAL B 1 237 ? 145.351 192.660 149.899 1.00 14.54 636 VAL B CA 1
ATOM 13417 C C . VAL B 1 237 ? 144.858 193.456 151.098 1.00 29.11 636 VAL B C 1
ATOM 13418 O O . VAL B 1 237 ? 144.817 192.945 152.220 1.00 36.06 636 VAL B O 1
ATOM 13431 N N . GLU B 1 238 ? 144.489 194.720 150.888 1.00 28.77 637 GLU B N 1
ATOM 13432 C CA . GLU B 1 238 ? 143.981 195.526 151.993 1.00 18.40 637 GLU B CA 1
ATOM 13433 C C . GLU B 1 238 ? 142.640 194.999 152.486 1.00 28.82 637 GLU B C 1
ATOM 13434 O O . GLU B 1 238 ? 142.347 195.051 153.686 1.00 38.19 637 GLU B O 1
ATOM 13446 N N . GLU B 1 239 ? 141.810 194.486 151.577 1.00 26.07 638 GLU B N 1
ATOM 13447 C CA . GLU B 1 239 ? 140.567 193.855 152.000 1.00 24.19 638 GLU B CA 1
ATOM 13448 C C . GLU B 1 239 ? 140.849 192.616 152.838 1.00 28.55 638 GLU B C 1
ATOM 13449 O O . GLU B 1 239 ? 140.113 192.317 153.782 1.00 33.74 638 GLU B O 1
ATOM 13461 N N . ARG B 1 240 ? 141.929 191.896 152.526 1.00 17.62 639 ARG B N 1
ATOM 13462 C CA . ARG B 1 240 ? 142.322 190.759 153.354 1.00 22.41 639 ARG B CA 1
ATOM 13463 C C . ARG B 1 240 ? 142.852 191.216 154.709 1.00 24.32 639 ARG B C 1
ATOM 13464 O O . ARG B 1 240 ? 142.616 190.559 155.728 1.00 25.39 639 ARG B O 1
ATOM 13485 N N . LYS B 1 241 ? 143.582 192.329 154.740 1.00 16.38 640 LYS B N 1
ATOM 13486 C CA . LYS B 1 241 ? 144.021 192.884 156.013 1.00 19.11 640 LYS B CA 1
ATOM 13487 C C . LYS B 1 241 ? 142.824 193.209 156.893 1.00 24.89 640 LYS B C 1
ATOM 13488 O O . LYS B 1 241 ? 142.798 192.873 158.082 1.00 39.48 640 LYS B O 1
ATOM 13507 N N . HIS B 1 242 ? 141.817 193.864 156.315 1.00 20.72 641 HIS B N 1
ATOM 13508 C CA . HIS B 1 242 ? 140.601 194.161 157.063 1.00 29.33 641 HIS B CA 1
ATOM 13509 C C . HIS B 1 242 ? 139.902 192.879 157.492 1.00 28.39 641 HIS B C 1
ATOM 13510 O O . HIS B 1 242 ? 139.386 192.788 158.608 1.00 33.35 641 HIS B O 1
ATOM 13524 N N . TRP B 1 243 ? 139.878 191.878 156.615 1.00 23.65 642 TRP B N 1
ATOM 13525 C CA . TRP B 1 243 ? 139.279 190.590 156.943 1.00 20.15 642 TRP B CA 1
ATOM 13526 C C . TRP B 1 243 ? 139.905 189.993 158.197 1.00 25.88 642 TRP B C 1
ATOM 13527 O O . TRP B 1 243 ? 139.205 189.672 159.166 1.00 26.48 642 TRP B O 1
ATOM 13548 N N . ILE B 1 244 ? 141.234 189.867 158.208 1.00 29.34 643 ILE B N 1
ATOM 13549 C CA . ILE B 1 244 ? 141.909 189.248 159.346 1.00 25.90 643 ILE B CA 1
ATOM 13550 C C . ILE B 1 244 ? 141.775 190.108 160.598 1.00 31.42 643 ILE B C 1
ATOM 13551 O O . ILE B 1 244 ? 141.535 189.586 161.692 1.00 33.48 643 ILE B O 1
ATOM 13567 N N . THR B 1 245 ? 141.937 191.427 160.475 1.00 28.05 644 THR B N 1
ATOM 13568 C CA . THR B 1 245 ? 141.833 192.273 161.661 1.00 20.30 644 THR B CA 1
ATOM 13569 C C . THR B 1 245 ? 140.435 192.217 162.261 1.00 22.89 644 THR B C 1
ATOM 13570 O O . THR B 1 245 ? 140.283 192.094 163.481 1.00 35.55 644 THR B O 1
ATOM 13581 N N . GLN B 1 246 ? 139.399 192.301 161.424 1.00 31.64 645 GLN B N 1
ATOM 13582 C CA . GLN B 1 246 ? 138.034 192.247 161.931 1.00 31.48 645 GLN B CA 1
ATOM 13583 C C . GLN B 1 246 ? 137.735 190.894 162.556 1.00 30.47 645 GLN B C 1
ATOM 13584 O O . GLN B 1 246 ? 137.050 190.818 163.580 1.00 36.32 645 GLN B O 1
ATOM 13598 N N . PHE B 1 247 ? 138.233 189.811 161.957 1.00 34.44 646 PHE B N 1
ATOM 13599 C CA . PHE B 1 247 ? 138.038 188.503 162.572 1.00 35.70 646 PHE B CA 1
ATOM 13600 C C . PHE B 1 247 ? 138.708 188.432 163.936 1.00 34.60 646 PHE B C 1
ATOM 13601 O O . PHE B 1 247 ? 138.111 187.951 164.906 1.00 38.07 646 PHE B O 1
ATOM 13618 N N . LYS B 1 248 ? 139.948 188.914 164.036 1.00 33.95 647 LYS B N 1
ATOM 13619 C CA . LYS B 1 248 ? 140.683 188.820 165.290 1.00 33.64 647 LYS B CA 1
ATOM 13620 C C . LYS B 1 248 ? 140.138 189.757 166.358 1.00 40.09 647 LYS B C 1
ATOM 13621 O O . LYS B 1 248 ? 140.348 189.506 167.548 1.00 39.85 647 LYS B O 1
ATOM 13640 N N . ALA B 1 249 ? 139.448 190.825 165.965 1.00 37.51 648 ALA B N 1
ATOM 13641 C CA . ALA B 1 249 ? 138.925 191.816 166.903 1.00 34.98 648 ALA B CA 1
ATOM 13642 C C . ALA B 1 249 ? 137.435 191.634 167.161 1.00 44.95 648 ALA B C 1
ATOM 13643 O O . ALA B 1 249 ? 136.708 192.615 167.334 1.00 49.57 648 ALA B O 1
ATOM 13650 N N . ASN B 1 250 ? 136.950 190.396 167.186 1.00 53.90 649 ASN B N 1
ATOM 13651 C CA . ASN B 1 250 ? 135.557 190.102 167.486 1.00 56.41 649 ASN B CA 1
ATOM 13652 C C . ASN B 1 250 ? 135.449 189.390 168.827 1.00 60.01 649 ASN B C 1
ATOM 13653 O O . ASN B 1 250 ? 136.251 188.509 169.150 1.00 56.49 649 ASN B O 1
ATOM 13664 N N . THR B 1 251 ? 134.440 189.778 169.602 1.00 75.90 650 THR B N 1
ATOM 13665 C CA . THR B 1 251 ? 134.192 189.230 170.934 1.00 75.51 650 THR B CA 1
ATOM 13666 C C . THR B 1 251 ? 133.124 188.147 170.804 1.00 76.02 650 THR B C 1
ATOM 13667 O O . THR B 1 251 ? 131.927 188.415 170.921 1.00 74.03 650 THR B O 1
ATOM 13671 N N . ASN B 1 252 ? 133.567 186.915 170.559 1.00 75.00 651 ASN B N 1
ATOM 13672 C CA . ASN B 1 252 ? 132.709 185.743 170.427 1.00 75.02 651 ASN B CA 1
ATOM 13673 C C . ASN B 1 252 ? 131.820 185.799 169.193 1.00 73.68 651 ASN B C 1
ATOM 13674 O O . ASN B 1 252 ? 130.879 185.003 169.081 1.00 75.28 651 ASN B O 1
ATOM 13678 N N . VAL B 1 253 ? 132.089 186.710 168.259 1.00 65.88 652 VAL B N 1
ATOM 13679 C CA . VAL B 1 253 ? 131.274 186.851 167.058 1.00 67.29 652 VAL B CA 1
ATOM 13680 C C . VAL B 1 253 ? 131.911 186.063 165.921 1.00 71.32 652 VAL B C 1
ATOM 13681 O O . VAL B 1 253 ? 131.602 186.287 164.745 1.00 68.26 652 VAL B O 1
ATOM 13685 N N . ASN B 1 254 ? 132.806 185.134 166.264 1.00 72.11 653 ASN B N 1
ATOM 13686 C CA . ASN B 1 254 ? 133.478 184.344 165.239 1.00 67.95 653 ASN B CA 1
ATOM 13687 C C . ASN B 1 254 ? 132.480 183.522 164.434 1.00 70.46 653 ASN B C 1
ATOM 13688 O O . ASN B 1 254 ? 132.599 183.415 163.208 1.00 71.50 653 ASN B O 1
ATOM 13692 N N . GLU B 1 255 ? 131.488 182.934 165.104 1.00 59.48 654 GLU B N 1
ATOM 13693 C CA . GLU B 1 255 ? 130.461 182.128 164.448 1.00 58.57 654 GLU B CA 1
ATOM 13694 C C . GLU B 1 255 ? 131.095 180.949 163.702 1.00 59.19 654 GLU B C 1
ATOM 13695 O O . GLU B 1 255 ? 131.061 180.848 162.474 1.00 55.83 654 GLU B O 1
ATOM 13699 N N . SER B 1 256 ? 131.688 180.058 164.493 1.00 52.84 655 SER B N 1
ATOM 13700 C CA . SER B 1 256 ? 132.352 178.889 163.935 1.00 52.09 655 SER B CA 1
ATOM 13701 C C . SER B 1 256 ? 131.384 178.079 163.082 1.00 49.56 655 SER B C 1
ATOM 13702 O O . SER B 1 256 ? 130.215 177.904 163.433 1.00 53.06 655 SER B O 1
ATOM 13706 N N . MET B 1 257 ? 131.883 177.586 161.953 1.00 46.68 656 MET B N 1
ATOM 13707 C CA . MET B 1 257 ? 131.047 176.843 161.021 1.00 48.97 656 MET B CA 1
ATOM 13708 C C . MET B 1 257 ? 130.629 175.505 161.620 1.00 55.30 656 MET B C 1
ATOM 13709 O O . MET B 1 257 ? 131.423 174.820 162.269 1.00 54.49 656 MET B O 1
ATOM 13723 N N . ASN B 1 258 ? 129.371 175.137 161.393 1.00 59.94 657 ASN B N 1
ATOM 13724 C CA . ASN B 1 258 ? 128.833 173.849 161.803 1.00 59.22 657 ASN B CA 1
ATOM 13725 C C . ASN B 1 258 ? 128.614 172.961 160.583 1.00 63.48 657 ASN B C 1
ATOM 13726 O O . ASN B 1 258 ? 128.349 173.445 159.480 1.00 60.56 657 ASN B O 1
ATOM 13737 N N . TYR B 1 259 ? 128.759 171.653 160.789 1.00 61.46 658 TYR B N 1
ATOM 13738 C CA . TYR B 1 259 ? 128.692 170.680 159.707 1.00 59.52 658 TYR B CA 1
ATOM 13739 C C . TYR B 1 259 ? 127.433 169.824 159.758 1.00 64.15 658 TYR B C 1
ATOM 13740 O O . TYR B 1 259 ? 127.320 168.860 158.994 1.00 61.24 658 TYR B O 1
ATOM 13758 N N . ASN B 1 260 ? 126.484 170.149 160.635 1.00 68.67 659 ASN B N 1
ATOM 13759 C CA . ASN B 1 260 ? 125.219 169.429 160.667 1.00 64.31 659 ASN B CA 1
ATOM 13760 C C . ASN B 1 260 ? 124.346 169.737 159.460 1.00 61.75 659 ASN B C 1
ATOM 13761 O O . ASN B 1 260 ? 123.326 169.068 159.270 1.00 66.87 659 ASN B O 1
ATOM 13765 N N . VAL B 1 261 ? 124.716 170.724 158.654 1.00 51.61 660 VAL B N 1
ATOM 13766 C CA . VAL B 1 261 ? 123.971 171.079 157.466 1.00 56.07 660 VAL B CA 1
ATOM 13767 C C . VAL B 1 261 ? 124.667 170.471 156.255 1.00 55.33 660 VAL B C 1
ATOM 13768 O O . VAL B 1 261 ? 125.791 169.983 156.337 1.00 61.71 660 VAL B O 1
ATOM 13781 N N . ARG B 1 262 ? 123.981 170.483 155.110 1.00 47.89 661 ARG B N 1
ATOM 13782 C CA . ARG B 1 262 ? 124.533 169.943 153.872 1.00 48.65 661 ARG B CA 1
ATOM 13783 C C . ARG B 1 262 ? 124.448 170.946 152.727 1.00 50.45 661 ARG B C 1
ATOM 13784 O O . ARG B 1 262 ? 124.462 170.544 151.560 1.00 56.09 661 ARG B O 1
ATOM 13788 N N . THR B 1 263 ? 124.356 172.236 153.032 1.00 45.67 662 THR B N 1
ATOM 13789 C CA . THR B 1 263 ? 124.194 173.275 152.020 1.00 44.88 662 THR B CA 1
ATOM 13790 C C . THR B 1 263 ? 125.118 174.449 152.324 1.00 45.79 662 THR B C 1
ATOM 13791 O O . THR B 1 263 ? 124.702 175.608 152.345 1.00 50.68 662 THR B O 1
ATOM 13802 N N . VAL B 1 264 ? 126.393 174.151 152.581 1.00 38.00 663 VAL B N 1
ATOM 13803 C CA . VAL B 1 264 ? 127.356 175.202 152.883 1.00 40.66 663 VAL B CA 1
ATOM 13804 C C . VAL B 1 264 ? 127.316 176.269 151.800 1.00 42.00 663 VAL B C 1
ATOM 13805 O O . VAL B 1 264 ? 127.271 175.969 150.603 1.00 41.73 663 VAL B O 1
ATOM 13818 N N . ARG B 1 265 ? 127.325 177.526 152.224 1.00 39.02 664 ARG B N 1
ATOM 13819 C CA . ARG B 1 265 ? 127.338 178.653 151.308 1.00 36.58 664 ARG B CA 1
ATOM 13820 C C . ARG B 1 265 ? 128.775 179.053 151.008 1.00 43.67 664 ARG B C 1
ATOM 13821 O O . ARG B 1 265 ? 129.683 178.830 151.811 1.00 47.21 664 ARG B O 1
ATOM 13842 N N . TYR B 1 266 ? 128.978 179.641 149.830 1.00 40.74 665 TYR B N 1
ATOM 13843 C CA . TYR B 1 266 ? 130.325 180.037 149.433 1.00 32.45 665 TYR B CA 1
ATOM 13844 C C . TYR B 1 266 ? 130.854 181.151 150.327 1.00 38.86 665 TYR B C 1
ATOM 13845 O O . TYR B 1 266 ? 131.976 181.070 150.837 1.00 39.82 665 TYR B O 1
ATOM 13863 N N . SER B 1 267 ? 130.060 182.204 150.524 1.00 39.54 666 SER B N 1
ATOM 13864 C CA . SER B 1 267 ? 130.477 183.282 151.412 1.00 32.40 666 SER B CA 1
ATOM 13865 C C . SER B 1 267 ? 130.638 182.782 152.837 1.00 28.33 666 SER B C 1
ATOM 13866 O O . SER B 1 267 ? 131.594 183.149 153.530 1.00 40.01 666 SER B O 1
ATOM 13874 N N . GLU B 1 268 ? 129.699 181.957 153.300 1.00 37.34 667 GLU B N 1
ATOM 13875 C CA . GLU B 1 268 ? 129.819 181.385 154.635 1.00 37.11 667 GLU B CA 1
ATOM 13876 C C . GLU B 1 268 ? 131.073 180.534 154.744 1.00 29.20 667 GLU B C 1
ATOM 13877 O O . GLU B 1 268 ? 131.820 180.638 155.724 1.00 36.39 667 GLU B O 1
ATOM 13881 N N . PHE B 1 269 ? 131.330 179.695 153.740 1.00 25.81 668 PHE B N 1
ATOM 13882 C CA . PHE B 1 269 ? 132.540 178.885 153.760 1.00 30.51 668 PHE B CA 1
ATOM 13883 C C . PHE B 1 269 ? 133.771 179.767 153.877 1.00 27.19 668 PHE B C 1
ATOM 13884 O O . PHE B 1 269 ? 134.619 179.552 154.746 1.00 25.17 668 PHE B O 1
ATOM 13901 N N . VAL B 1 270 ? 133.883 180.776 153.014 1.00 36.86 669 VAL B N 1
ATOM 13902 C CA . VAL B 1 270 ? 135.041 181.663 153.078 1.00 29.38 669 VAL B CA 1
ATOM 13903 C C . VAL B 1 270 ? 135.171 182.232 154.483 1.00 21.81 669 VAL B C 1
ATOM 13904 O O . VAL B 1 270 ? 136.089 181.879 155.230 1.00 34.23 669 VAL B O 1
ATOM 13917 N N . ASP B 1 271 ? 134.182 183.024 154.896 1.00 21.60 670 ASP B N 1
ATOM 13918 C CA . ASP B 1 271 ? 134.280 183.811 156.118 1.00 21.43 670 ASP B CA 1
ATOM 13919 C C . ASP B 1 271 ? 134.353 182.974 157.387 1.00 27.36 670 ASP B C 1
ATOM 13920 O O . ASP B 1 271 ? 134.694 183.526 158.436 1.00 35.03 670 ASP B O 1
ATOM 13929 N N . LYS B 1 272 ? 134.032 181.678 157.340 1.00 34.88 671 LYS B N 1
ATOM 13930 C CA . LYS B 1 272 ? 134.069 180.855 158.540 1.00 26.02 671 LYS B CA 1
ATOM 13931 C C . LYS B 1 272 ? 135.167 179.804 158.545 1.00 31.16 671 LYS B C 1
ATOM 13932 O O . LYS B 1 272 ? 135.538 179.340 159.626 1.00 32.86 671 LYS B O 1
ATOM 13951 N N . GLU B 1 273 ? 135.702 179.425 157.386 1.00 34.40 672 GLU B N 1
ATOM 13952 C CA . GLU B 1 273 ? 136.697 178.369 157.282 1.00 30.59 672 GLU B CA 1
ATOM 13953 C C . GLU B 1 273 ? 138.015 178.841 156.691 1.00 31.29 672 GLU B C 1
ATOM 13954 O O . GLU B 1 273 ? 139.075 178.426 157.164 1.00 30.49 672 GLU B O 1
ATOM 13966 N N . LEU B 1 274 ? 137.989 179.691 155.659 1.00 30.26 673 LEU B N 1
ATOM 13967 C CA . LEU B 1 274 ? 139.237 180.195 155.100 1.00 26.17 673 LEU B CA 1
ATOM 13968 C C . LEU B 1 274 ? 139.869 181.235 156.012 1.00 22.33 673 LEU B C 1
ATOM 13969 O O . LEU B 1 274 ? 141.095 181.395 156.020 1.00 28.88 673 LEU B O 1
ATOM 13985 N N . ILE B 1 275 ? 139.049 181.962 156.770 1.00 27.18 674 ILE B N 1
ATOM 13986 C CA . ILE B 1 275 ? 139.586 182.951 157.694 1.00 28.87 674 ILE B CA 1
ATOM 13987 C C . ILE B 1 275 ? 140.421 182.270 158.762 1.00 31.28 674 ILE B C 1
ATOM 13988 O O . ILE B 1 275 ? 141.421 182.827 159.226 1.00 38.08 674 ILE B O 1
ATOM 14004 N N . LEU B 1 276 ? 140.032 181.063 159.172 1.00 21.71 675 LEU B N 1
ATOM 14005 C CA . LEU B 1 276 ? 140.835 180.319 160.136 1.00 28.85 675 LEU B CA 1
ATOM 14006 C C . LEU B 1 276 ? 142.225 180.040 159.583 1.00 30.26 675 LEU B C 1
ATOM 14007 O O . LEU B 1 276 ? 143.232 180.228 160.275 1.00 25.51 675 LEU B O 1
ATOM 14023 N N . PHE B 1 277 ? 142.301 179.602 158.325 1.00 26.18 676 PHE B N 1
ATOM 14024 C CA . PHE B 1 277 ? 143.604 179.339 157.728 1.00 25.00 676 PHE B CA 1
ATOM 14025 C C . PHE B 1 277 ? 144.418 180.615 157.586 1.00 27.43 676 PHE B C 1
ATOM 14026 O O . PHE B 1 277 ? 145.629 180.609 157.818 1.00 26.60 676 PHE B O 1
ATOM 14043 N N . SER B 1 278 ? 143.781 181.709 157.170 1.00 26.57 677 SER B N 1
ATOM 14044 C CA . SER B 1 278 ? 144.516 182.960 157.008 1.00 20.48 677 SER B CA 1
ATOM 14045 C C . SER B 1 278 ? 145.062 183.450 158.342 1.00 22.52 677 SER B C 1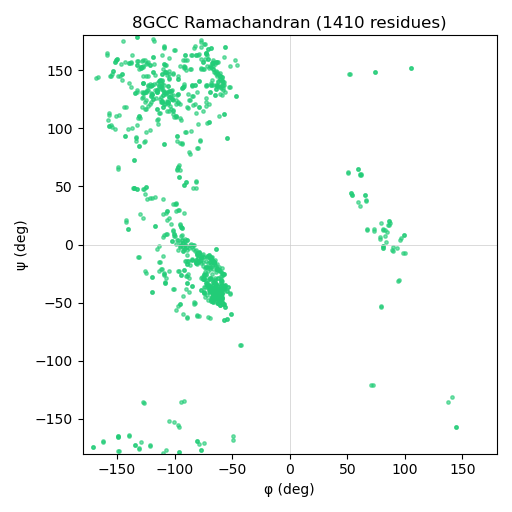
ATOM 14046 O O . SER B 1 278 ? 146.213 183.899 158.429 1.00 28.73 677 SER B O 1
ATOM 14054 N N . VAL B 1 279 ? 144.252 183.365 159.396 1.00 22.33 678 VAL B N 1
ATOM 14055 C CA . VAL B 1 279 ? 144.709 183.765 160.720 1.00 18.52 678 VAL B CA 1
ATOM 14056 C C . VAL B 1 279 ? 145.851 182.873 161.181 1.00 25.63 678 VAL B C 1
ATOM 14057 O O . VAL B 1 279 ? 146.820 183.348 161.779 1.00 34.32 678 VAL B O 1
ATOM 14070 N N . ALA B 1 280 ? 145.755 181.566 160.924 1.00 29.59 679 ALA B N 1
ATOM 14071 C CA . ALA B 1 280 ? 146.835 180.663 161.311 1.00 24.34 679 ALA B CA 1
ATOM 14072 C C . ALA B 1 280 ? 148.116 180.975 160.549 1.00 27.12 679 ALA B C 1
ATOM 14073 O O . ALA B 1 280 ? 149.215 180.909 161.112 1.00 30.77 679 ALA B O 1
ATOM 14080 N N . ASP B 1 281 ? 147.996 181.306 159.263 1.00 27.72 680 ASP B N 1
ATOM 14081 C CA . ASP B 1 281 ? 149.163 181.671 158.466 1.00 19.69 680 ASP B CA 1
ATOM 14082 C C . ASP B 1 281 ? 149.829 182.924 159.017 1.00 29.08 680 ASP B C 1
ATOM 14083 O O . ASP B 1 281 ? 151.056 182.981 159.168 1.00 28.28 680 ASP B O 1
ATOM 14092 N N . CYS B 1 282 ? 149.027 183.941 159.334 1.00 34.23 681 CYS B N 1
ATOM 14093 C CA . CYS B 1 282 ? 149.580 185.147 159.937 1.00 23.31 681 CYS B CA 1
ATOM 14094 C C . CYS B 1 282 ? 150.229 184.835 161.279 1.00 19.47 681 CYS B C 1
ATOM 14095 O O . CYS B 1 282 ? 151.307 185.349 161.590 1.00 31.52 681 CYS B O 1
ATOM 14103 N N . GLU B 1 283 ? 149.591 183.989 162.086 1.00 15.52 682 GLU B N 1
ATOM 14104 C CA . GLU B 1 283 ? 150.134 183.666 163.399 1.00 21.52 682 GLU B CA 1
ATOM 14105 C C . GLU B 1 283 ? 151.478 182.963 163.283 1.00 30.73 682 GLU B C 1
ATOM 14106 O O . GLU B 1 283 ? 152.406 183.251 164.046 1.00 29.55 682 GLU B O 1
ATOM 14113 N N . ARG B 1 284 ? 151.601 182.035 162.337 1.00 35.27 683 ARG B N 1
ATOM 14114 C CA . ARG B 1 284 ? 152.834 181.273 162.203 1.00 28.60 683 ARG B CA 1
ATOM 14115 C C . ARG B 1 284 ? 153.916 182.019 161.434 1.00 30.44 683 ARG B C 1
ATOM 14116 O O . ARG B 1 284 ? 155.083 181.622 161.502 1.00 29.03 683 ARG B O 1
ATOM 14137 N N . SER B 1 285 ? 153.568 183.086 160.713 1.00 28.09 684 SER B N 1
ATOM 14138 C CA . SER B 1 285 ? 154.549 183.843 159.944 1.00 21.29 684 SER B CA 1
ATOM 14139 C C . SER B 1 285 ? 154.993 185.128 160.627 1.00 22.16 684 SER B C 1
ATOM 14140 O O . SER B 1 285 ? 156.170 185.484 160.553 1.00 30.17 684 SER B O 1
ATOM 14148 N N . ILE B 1 286 ? 154.082 185.839 161.283 1.00 28.15 685 ILE B N 1
ATOM 14149 C CA . ILE B 1 286 ? 154.396 187.113 161.924 1.00 21.24 685 ILE B CA 1
ATOM 14150 C C . ILE B 1 286 ? 154.957 186.834 163.315 1.00 23.09 685 ILE B C 1
ATOM 14151 O O . ILE B 1 286 ? 154.425 185.971 164.026 1.00 25.34 685 ILE B O 1
ATOM 14167 N N . PRO B 1 287 ? 156.013 187.521 163.747 1.00 28.19 686 PRO B N 1
ATOM 14168 C CA . PRO B 1 287 ? 156.569 187.274 165.077 1.00 13.80 686 PRO B CA 1
ATOM 14169 C C . PRO B 1 287 ? 155.980 188.174 166.148 1.00 13.42 686 PRO B C 1
ATOM 14170 O O . PRO B 1 287 ? 155.547 189.297 165.892 1.00 33.34 686 PRO B O 1
ATOM 14181 N N . SER B 1 288 ? 155.985 187.663 167.373 1.00 14.61 687 SER B N 1
ATOM 14182 C CA . SER B 1 288 ? 155.559 188.462 168.510 1.00 16.76 687 SER B CA 1
ATOM 14183 C C . SER B 1 288 ? 156.523 189.619 168.733 1.00 20.61 687 SER B C 1
ATOM 14184 O O . SER B 1 288 ? 157.719 189.523 168.456 1.00 26.71 687 SER B O 1
ATOM 14192 N N . VAL B 1 289 ? 155.987 190.732 169.236 1.00 18.99 688 VAL B N 1
ATOM 14193 C CA . VAL B 1 289 ? 156.803 191.921 169.459 1.00 15.73 688 VAL B CA 1
ATOM 14194 C C . VAL B 1 289 ? 157.519 191.900 170.799 1.00 28.20 688 VAL B C 1
ATOM 14195 O O . VAL B 1 289 ? 158.430 192.715 171.013 1.00 40.26 688 VAL B O 1
ATOM 14208 N N . ILE B 1 290 ? 157.149 190.999 171.707 1.00 20.01 689 ILE B N 1
ATOM 14209 C CA . ILE B 1 290 ? 157.755 190.962 173.032 1.00 20.35 689 ILE B CA 1
ATOM 14210 C C . ILE B 1 290 ? 158.985 190.067 173.004 1.00 30.58 689 ILE B C 1
ATOM 14211 O O . ILE B 1 290 ? 160.108 190.535 173.225 1.00 33.82 689 ILE B O 1
ATOM 14227 N N . ASP B 1 291 ? 158.794 188.780 172.717 1.00 23.76 690 ASP B N 1
ATOM 14228 C CA . ASP B 1 291 ? 159.918 187.854 172.665 1.00 16.24 690 ASP B CA 1
ATOM 14229 C C . ASP B 1 291 ? 160.551 187.762 171.286 1.00 12.79 690 ASP B C 1
ATOM 14230 O O . ASP B 1 291 ? 161.679 187.273 171.174 1.00 23.97 690 ASP B O 1
ATOM 14239 N N . GLY B 1 292 ? 159.868 188.221 170.243 1.00 14.72 691 GLY B N 1
ATOM 14240 C CA . GLY B 1 292 ? 160.423 188.181 168.910 1.00 13.54 691 GLY B CA 1
ATOM 14241 C C . GLY B 1 292 ? 160.356 186.834 168.235 1.00 11.08 691 GLY B C 1
ATOM 14242 O O . GLY B 1 292 ? 160.881 186.692 167.126 1.00 16.91 691 GLY B O 1
ATOM 14246 N N . LEU B 1 293 ? 159.720 185.848 168.857 1.00 17.20 692 LEU B N 1
ATOM 14247 C CA . LEU B 1 293 ? 159.681 184.485 168.355 1.00 20.97 692 LEU B CA 1
ATOM 14248 C C . LEU B 1 293 ? 158.316 184.178 167.759 1.00 23.67 692 LEU B C 1
ATOM 14249 O O . LEU B 1 293 ? 157.290 184.684 168.217 1.00 26.59 692 LEU B O 1
ATOM 14265 N N . LYS B 1 294 ? 158.319 183.348 166.736 1.00 18.08 693 LYS B N 1
ATOM 14266 C CA . LYS B 1 294 ? 157.098 182.790 166.185 1.00 18.46 693 LYS B CA 1
ATOM 14267 C C . LYS B 1 294 ? 156.702 181.544 166.963 1.00 20.79 693 LYS B C 1
ATOM 14268 O O . LYS B 1 294 ? 157.512 180.980 167.701 1.00 26.84 693 LYS B O 1
ATOM 14287 N N . PRO B 1 295 ? 155.455 181.088 166.831 1.00 16.47 694 PRO B N 1
ATOM 14288 C CA . PRO B 1 295 ? 154.998 179.976 167.682 1.00 14.74 694 PRO B CA 1
ATOM 14289 C C . PRO B 1 295 ? 155.875 178.735 167.616 1.00 28.63 694 PRO B C 1
ATOM 14290 O O . PRO B 1 295 ? 156.109 178.107 168.653 1.00 34.20 694 PRO B O 1
ATOM 14301 N N . GLY B 1 296 ? 156.373 178.361 166.437 1.00 25.63 695 GLY B N 1
ATOM 14302 C CA . GLY B 1 296 ? 157.260 177.211 166.360 1.00 15.53 695 GLY B CA 1
ATOM 14303 C C . GLY B 1 296 ? 158.586 177.448 167.057 1.00 17.57 695 GLY B C 1
ATOM 14304 O O . GLY B 1 296 ? 159.075 176.586 167.795 1.00 32.93 695 GLY B O 1
ATOM 14308 N N . GLN B 1 297 ? 159.186 178.617 166.834 1.00 21.83 696 GLN B N 1
ATOM 14309 C CA . GLN B 1 297 ? 160.424 178.951 167.526 1.00 20.09 696 GLN B CA 1
ATOM 14310 C C . GLN B 1 297 ? 160.197 179.025 169.026 1.00 22.30 696 GLN B C 1
ATOM 14311 O O . GLN B 1 297 ? 161.049 178.604 169.815 1.00 23.62 696 GLN B O 1
ATOM 14325 N N . ARG B 1 298 ? 159.051 179.566 169.440 1.00 23.04 697 ARG B N 1
ATOM 14326 C CA . ARG B 1 298 ? 158.735 179.619 170.861 1.00 24.06 697 ARG B CA 1
ATOM 14327 C C . ARG B 1 298 ? 158.604 178.220 171.444 1.00 27.48 697 ARG B C 1
ATOM 14328 O O . ARG B 1 298 ? 159.042 177.969 172.568 1.00 29.28 697 ARG B O 1
ATOM 14349 N N . LYS B 1 299 ? 157.994 177.297 170.698 1.00 30.44 698 LYS B N 1
ATOM 14350 C CA . LYS B 1 299 ? 157.885 175.923 171.176 1.00 20.65 698 LYS B CA 1
ATOM 14351 C C . LYS B 1 299 ? 159.255 175.278 171.310 1.00 18.20 698 LYS B C 1
ATOM 14352 O O . LYS B 1 299 ? 159.522 174.566 172.283 1.00 29.53 698 LYS B O 1
ATOM 14371 N N . ILE B 1 300 ? 160.139 175.513 170.341 1.00 29.51 699 ILE B N 1
ATOM 14372 C CA . ILE B 1 300 ? 161.482 174.944 170.421 1.00 22.46 699 ILE B CA 1
ATOM 14373 C C . ILE B 1 300 ? 162.218 175.498 171.634 1.00 18.53 699 ILE B C 1
ATOM 14374 O O . ILE B 1 300 ? 162.862 174.757 172.385 1.00 32.78 699 ILE B O 1
ATOM 14390 N N . ILE B 1 301 ? 162.131 176.811 171.846 1.00 15.01 700 ILE B N 1
ATOM 14391 C CA . ILE B 1 301 ? 162.807 177.432 172.982 1.00 22.58 700 ILE B CA 1
ATOM 14392 C C . ILE B 1 301 ? 162.238 176.908 174.295 1.00 24.12 700 ILE B C 1
ATOM 14393 O O . ILE B 1 301 ? 162.980 176.616 175.240 1.00 22.67 700 ILE B O 1
ATOM 14409 N N . PHE B 1 302 ? 160.912 176.790 174.377 1.00 33.78 701 PHE B N 1
ATOM 14410 C CA . PHE B 1 302 ? 160.271 176.302 175.592 1.00 20.36 701 PHE B CA 1
ATOM 14411 C C . PHE B 1 302 ? 160.677 174.866 175.891 1.00 24.49 701 PHE B C 1
ATOM 14412 O O . PHE B 1 302 ? 160.956 174.520 177.044 1.00 34.71 701 PHE B O 1
ATOM 14429 N N . SER B 1 303 ? 160.721 174.014 174.866 1.00 24.22 702 SER B N 1
ATOM 14430 C CA . SER B 1 303 ? 161.154 172.637 175.069 1.00 19.18 702 SER B CA 1
ATOM 14431 C C . SER B 1 303 ? 162.608 172.579 175.511 1.00 26.37 702 SER B C 1
ATOM 14432 O O . SER B 1 303 ? 162.964 171.790 176.392 1.00 34.33 702 SER B O 1
ATOM 14440 N N . SER B 1 304 ? 163.465 173.406 174.910 1.00 23.59 703 SER B N 1
ATOM 14441 C CA . SER B 1 304 ? 164.867 173.426 175.309 1.00 22.06 703 SER B CA 1
ATOM 14442 C C . SER B 1 304 ? 165.017 173.852 176.762 1.00 22.28 703 SER B C 1
ATOM 14443 O O . SER B 1 304 ? 165.831 173.289 177.500 1.00 31.02 703 SER B O 1
ATOM 14451 N N . PHE B 1 305 ? 164.250 174.855 177.188 1.00 27.28 704 PHE B N 1
ATOM 14452 C CA . PHE B 1 305 ? 164.292 175.268 178.587 1.00 25.66 704 PHE B CA 1
ATOM 14453 C C . PHE B 1 305 ? 163.785 174.162 179.502 1.00 29.64 704 PHE B C 1
ATOM 14454 O O . PHE B 1 305 ? 164.343 173.933 180.580 1.00 32.97 704 PHE B O 1
ATOM 14471 N N . LYS B 1 306 ? 162.720 173.469 179.092 1.00 27.98 705 LYS B N 1
ATOM 14472 C CA . LYS B 1 306 ? 162.166 172.402 179.919 1.00 28.09 705 LYS B CA 1
ATOM 14473 C C . LYS B 1 306 ? 163.187 171.296 180.151 1.00 30.42 705 LYS B C 1
ATOM 14474 O O . LYS B 1 306 ? 163.347 170.814 181.278 1.00 30.67 705 LYS B O 1
ATOM 14493 N N . ARG B 1 307 ? 163.894 170.885 179.098 1.00 34.14 706 ARG B N 1
ATOM 14494 C CA . ARG B 1 307 ? 164.959 169.899 179.227 1.00 29.47 706 ARG B CA 1
ATOM 14495 C C . ARG B 1 307 ? 166.136 170.399 180.046 1.00 30.56 706 ARG B C 1
ATOM 14496 O O . ARG B 1 307 ? 166.973 169.587 180.448 1.00 33.96 706 ARG B O 1
ATOM 14517 N N . ARG B 1 308 ? 166.234 171.703 180.290 1.00 31.30 707 ARG B N 1
ATOM 14518 C CA . ARG B 1 308 ? 167.473 172.294 180.782 1.00 31.88 707 ARG B CA 1
ATOM 14519 C C . ARG B 1 308 ? 168.625 171.913 179.859 1.00 34.47 707 ARG B C 1
ATOM 14520 O O . ARG B 1 308 ? 169.722 171.568 180.300 1.00 38.15 707 ARG B O 1
ATOM 14530 N N . LEU B 1 309 ? 168.359 171.974 178.555 1.00 33.18 708 LEU B N 1
ATOM 14531 C CA . LEU B 1 309 ? 169.308 171.536 177.540 1.00 30.05 708 LEU B CA 1
ATOM 14532 C C . LEU B 1 309 ? 170.631 172.280 177.659 1.00 36.36 708 LEU B C 1
ATOM 14533 O O . LEU B 1 309 ? 170.700 173.487 177.409 1.00 32.86 708 LEU B O 1
ATOM 14549 N N . THR B 1 310 ? 171.687 171.561 178.038 1.00 40.95 709 THR B N 1
ATOM 14550 C CA . THR B 1 310 ? 173.025 172.126 178.122 1.00 35.09 709 THR B CA 1
ATOM 14551 C C . THR B 1 310 ? 174.078 171.273 177.436 1.00 41.98 709 THR B C 1
ATOM 14552 O O . THR B 1 310 ? 175.208 171.744 177.267 1.00 47.02 709 THR B O 1
ATOM 14563 N N . ARG B 1 311 ? 173.754 170.045 177.044 1.00 39.18 710 ARG B N 1
ATOM 14564 C CA . ARG B 1 311 ? 174.648 169.187 176.285 1.00 32.46 710 ARG B CA 1
ATOM 14565 C C . ARG B 1 311 ? 174.070 168.974 174.894 1.00 32.97 710 ARG B C 1
ATOM 14566 O O . ARG B 1 311 ? 172.868 168.743 174.741 1.00 36.74 710 ARG B O 1
ATOM 14570 N N . SER B 1 312 ? 174.930 169.055 173.884 1.00 37.01 711 SER B N 1
ATOM 14571 C CA . SER B 1 312 ? 174.468 168.974 172.506 1.00 32.66 711 SER B CA 1
ATOM 14572 C C . SER B 1 312 ? 173.754 167.655 172.250 1.00 28.70 711 SER B C 1
ATOM 14573 O O . SER B 1 312 ? 174.203 166.592 172.684 1.00 42.19 711 SER B O 1
ATOM 14581 N N . ILE B 1 313 ? 172.629 167.732 171.541 1.00 25.83 712 ILE B N 1
ATOM 14582 C CA . ILE B 1 313 ? 171.900 166.556 171.090 1.00 36.72 712 ILE B CA 1
ATOM 14583 C C . ILE B 1 313 ? 171.567 166.737 169.616 1.00 36.24 712 ILE B C 1
ATOM 14584 O O . ILE B 1 313 ? 171.521 167.853 169.097 1.00 46.69 712 ILE B O 1
ATOM 14600 N N . LYS B 1 314 ? 171.333 165.618 168.941 1.00 28.51 713 LYS B N 1
ATOM 14601 C CA . LYS B 1 314 ? 170.987 165.674 167.529 1.00 30.40 713 LYS B CA 1
ATOM 14602 C C . LYS B 1 314 ? 169.729 166.507 167.335 1.00 38.20 713 LYS B C 1
ATOM 14603 O O . LYS B 1 314 ? 168.793 166.443 168.135 1.00 41.49 713 LYS B O 1
ATOM 14622 N N . VAL B 1 315 ? 169.711 167.300 166.262 1.00 36.16 714 VAL B N 1
ATOM 14623 C CA . VAL B 1 315 ? 168.564 168.165 166.003 1.00 36.69 714 VAL B CA 1
ATOM 14624 C C . VAL B 1 315 ? 167.307 167.339 165.779 1.00 38.71 714 VAL B C 1
ATOM 14625 O O . VAL B 1 315 ? 166.196 167.803 166.050 1.00 37.64 714 VAL B O 1
ATOM 14638 N N . VAL B 1 316 ? 167.452 166.114 165.274 1.00 36.63 715 VAL B N 1
ATOM 14639 C CA . VAL B 1 316 ? 166.287 165.259 165.070 1.00 32.83 715 VAL B CA 1
ATOM 14640 C C . VAL B 1 316 ? 165.714 164.813 166.410 1.00 31.31 715 VAL B C 1
ATOM 14641 O O . VAL B 1 316 ? 164.492 164.743 166.588 1.00 42.70 715 VAL B O 1
ATOM 14654 N N . GLN B 1 317 ? 166.583 164.498 167.371 1.00 25.31 716 GLN B N 1
ATOM 14655 C CA . GLN B 1 317 ? 166.107 164.153 168.705 1.00 33.05 716 GLN B CA 1
ATOM 14656 C C . GLN B 1 317 ? 165.413 165.340 169.358 1.00 38.74 716 GLN B C 1
ATOM 14657 O O . GLN B 1 317 ? 164.377 165.181 170.014 1.00 40.94 716 GLN B O 1
ATOM 14671 N N . LEU B 1 318 ? 165.968 166.540 169.185 1.00 38.04 717 LEU B N 1
ATOM 14672 C CA . LEU B 1 318 ? 165.313 167.734 169.703 1.00 31.81 717 LEU B CA 1
ATOM 14673 C C . LEU B 1 318 ? 163.957 167.937 169.045 1.00 31.01 717 LEU B C 1
ATOM 14674 O O . LEU B 1 318 ? 162.991 168.325 169.708 1.00 38.58 717 LEU B O 1
ATOM 14690 N N . ALA B 1 319 ? 163.866 167.690 167.738 1.00 29.88 718 ALA B N 1
ATOM 14691 C CA . ALA B 1 319 ? 162.587 167.822 167.051 1.00 30.27 718 ALA B CA 1
ATOM 14692 C C . ALA B 1 319 ? 161.565 166.839 167.604 1.00 27.98 718 ALA B C 1
ATOM 14693 O O . ALA B 1 319 ? 160.402 167.196 167.823 1.00 34.11 718 ALA B O 1
ATOM 14700 N N . GLY B 1 320 ? 161.979 165.594 167.833 1.00 28.34 719 GLY B N 1
ATOM 14701 C CA . GLY B 1 320 ? 161.071 164.627 168.428 1.00 29.69 719 GLY B CA 1
ATOM 14702 C C . GLY B 1 320 ? 160.615 165.043 169.813 1.00 36.36 719 GLY B C 1
ATOM 14703 O O . GLY B 1 320 ? 159.436 164.918 170.155 1.00 42.40 719 GLY B O 1
ATOM 14707 N N . TYR B 1 321 ? 161.543 165.550 170.629 1.00 31.14 720 TYR B N 1
ATOM 14708 C CA . TYR B 1 321 ? 161.176 166.009 171.965 1.00 27.99 720 TYR B CA 1
ATOM 14709 C C . TYR B 1 321 ? 160.192 167.169 171.895 1.00 37.49 720 TYR B C 1
ATOM 14710 O O . TYR B 1 321 ? 159.221 167.218 172.659 1.00 36.73 720 TYR B O 1
ATOM 14728 N N . VAL B 1 322 ? 160.432 168.116 170.989 1.00 34.13 721 VAL B N 1
ATOM 14729 C CA . VAL B 1 322 ? 159.544 169.265 170.854 1.00 22.94 721 VAL B CA 1
ATOM 14730 C C . VAL B 1 322 ? 158.160 168.812 170.416 1.00 25.98 721 VAL B C 1
ATOM 14731 O O . VAL B 1 322 ? 157.143 169.297 170.923 1.00 35.51 721 VAL B O 1
ATOM 14744 N N . SER B 1 323 ? 158.098 167.878 169.468 1.00 27.76 722 SER B N 1
ATOM 14745 C CA . SER B 1 323 ? 156.806 167.366 169.028 1.00 28.18 722 SER B CA 1
ATOM 14746 C C . SER B 1 323 ? 156.075 166.669 170.165 1.00 27.88 722 SER B C 1
ATOM 14747 O O . SER B 1 323 ? 154.854 166.799 170.301 1.00 30.98 722 SER B O 1
ATOM 14755 N N . GLU B 1 324 ? 156.805 165.922 170.994 1.00 39.23 723 GLU B N 1
ATOM 14756 C CA . GLU B 1 324 ? 156.157 165.160 172.056 1.00 36.11 723 GLU B CA 1
ATOM 14757 C C . GLU B 1 324 ? 155.690 166.059 173.193 1.00 40.14 723 GLU B C 1
ATOM 14758 O O . GLU B 1 324 ? 154.630 165.819 173.782 1.00 45.89 723 GLU B O 1
ATOM 14770 N N . HIS B 1 325 ? 156.456 167.101 173.515 1.00 34.38 724 HIS B N 1
ATOM 14771 C CA . HIS B 1 325 ? 156.229 167.874 174.730 1.00 34.14 724 HIS B CA 1
ATOM 14772 C C . HIS B 1 325 ? 155.676 169.269 174.495 1.00 35.78 724 HIS B C 1
ATOM 14773 O O . HIS B 1 325 ? 155.030 169.815 175.390 1.00 37.95 724 HIS B O 1
ATOM 14787 N N . ALA B 1 326 ? 155.911 169.862 173.328 1.00 34.55 725 ALA B N 1
ATOM 14788 C CA . ALA B 1 326 ? 155.392 171.183 173.010 1.00 25.06 725 ALA B CA 1
ATOM 14789 C C . ALA B 1 326 ? 154.139 171.125 172.150 1.00 21.23 725 ALA B C 1
ATOM 14790 O O . ALA B 1 326 ? 153.672 172.168 171.686 1.00 34.55 725 ALA B O 1
ATOM 14797 N N . ALA B 1 327 ? 153.588 169.935 171.925 1.00 28.89 726 ALA B N 1
ATOM 14798 C CA . ALA B 1 327 ? 152.379 169.774 171.121 1.00 39.95 726 ALA B CA 1
ATOM 14799 C C . ALA B 1 327 ? 152.536 170.433 169.754 1.00 42.91 726 ALA B C 1
ATOM 14800 O O . ALA B 1 327 ? 151.642 171.126 169.265 1.00 37.43 726 ALA B O 1
ATOM 14807 N N . TYR B 1 328 ? 153.690 170.219 169.131 1.00 36.86 727 TYR B N 1
ATOM 14808 C CA . TYR B 1 328 ? 153.911 170.690 167.772 1.00 34.73 727 TYR B CA 1
ATOM 14809 C C . TYR B 1 328 ? 153.107 169.824 166.810 1.00 33.59 727 TYR B C 1
ATOM 14810 O O . TYR B 1 328 ? 153.269 168.600 166.784 1.00 39.61 727 TYR B O 1
ATOM 14828 N N . HIS B 1 329 ? 152.234 170.451 166.027 1.00 40.54 728 HIS B N 1
ATOM 14829 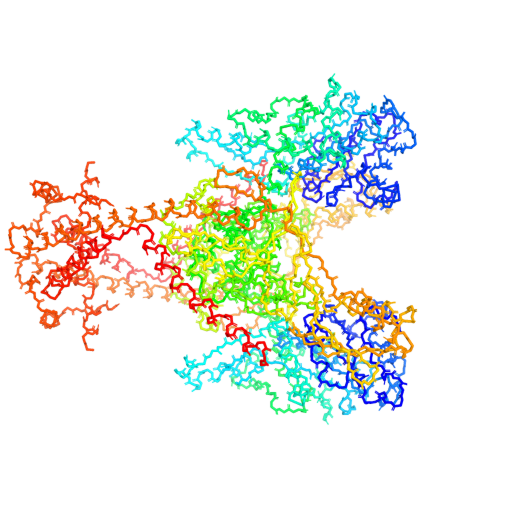C CA . HIS B 1 329 ? 151.283 169.724 165.196 1.00 47.55 728 HIS B CA 1
ATOM 14830 C C . HIS B 1 329 ? 151.764 169.506 163.768 1.00 46.30 728 HIS B C 1
ATOM 14831 O O . HIS B 1 329 ? 151.041 168.891 162.978 1.00 48.07 728 HIS B O 1
ATOM 14845 N N . HIS B 1 330 ? 152.948 169.982 163.414 1.00 36.62 729 HIS B N 1
ATOM 14846 C CA . HIS B 1 330 ? 153.444 169.907 162.050 1.00 39.94 729 HIS B CA 1
ATOM 14847 C C . HIS B 1 330 ? 154.558 168.869 161.956 1.00 44.07 729 HIS B C 1
ATOM 14848 O O . HIS B 1 330 ? 154.892 168.185 162.927 1.00 48.19 729 HIS B O 1
ATOM 14862 N N . GLY B 1 331 ? 155.136 168.753 160.763 1.00 39.92 730 GLY B N 1
ATOM 14863 C CA . GLY B 1 331 ? 156.131 167.737 160.510 1.00 38.23 730 GLY B CA 1
ATOM 14864 C C . GLY B 1 331 ? 157.483 168.074 161.095 1.00 40.01 730 GLY B C 1
ATOM 14865 O O . GLY B 1 331 ? 157.736 169.178 161.569 1.00 42.45 730 GLY B O 1
ATOM 14869 N N . GLU B 1 332 ? 158.370 167.079 161.059 1.00 33.86 731 GLU B N 1
ATOM 14870 C CA . GLU B 1 332 ? 159.705 167.266 161.612 1.00 32.17 731 GLU B CA 1
ATOM 14871 C C . GLU B 1 332 ? 160.544 168.179 160.731 1.00 37.88 731 GLU B C 1
ATOM 14872 O O . GLU B 1 332 ? 161.226 169.077 161.236 1.00 32.78 731 GLU B O 1
ATOM 14876 N N . GLN B 1 333 ? 160.492 167.982 159.411 1.00 40.42 732 GLN B N 1
ATOM 14877 C CA . GLN B 1 333 ? 161.322 168.776 158.510 1.00 37.41 732 GLN B CA 1
ATOM 14878 C C . GLN B 1 333 ? 161.158 170.263 158.782 1.00 36.20 732 GLN B C 1
ATOM 14879 O O . GLN B 1 333 ? 162.140 171.014 158.802 1.00 43.52 732 GLN B O 1
ATOM 14883 N N . SER B 1 334 ? 159.922 170.708 159.009 1.00 29.67 733 SER B N 1
ATOM 14884 C CA . SER B 1 334 ? 159.705 172.092 159.410 1.00 30.19 733 SER B CA 1
ATOM 14885 C C . SER B 1 334 ? 160.374 172.380 160.747 1.00 31.02 733 SER B C 1
ATOM 14886 O O . SER B 1 334 ? 160.970 173.445 160.934 1.00 41.28 733 SER B O 1
ATOM 14894 N N . LEU B 1 335 ? 160.284 171.441 161.689 1.00 27.71 734 LEU B N 1
ATOM 14895 C CA . LEU B 1 335 ? 160.924 171.630 162.986 1.00 28.00 734 LEU B CA 1
ATOM 14896 C C . LEU B 1 335 ? 162.442 171.667 162.856 1.00 35.90 734 LEU B C 1
ATOM 14897 O O . LEU B 1 335 ? 163.107 172.477 163.512 1.00 36.82 734 LEU B O 1
ATOM 14913 N N . VAL B 1 336 ? 163.010 170.796 162.021 1.00 30.01 735 VAL B N 1
ATOM 14914 C CA . VAL B 1 336 ? 164.452 170.828 161.791 1.00 28.17 735 VAL B CA 1
ATOM 14915 C C . VAL B 1 336 ? 164.866 172.165 161.196 1.00 30.66 735 VAL B C 1
ATOM 14916 O O . VAL B 1 336 ? 165.869 172.760 161.608 1.00 38.76 735 VAL B O 1
ATOM 14929 N N . GLN B 1 337 ? 164.112 172.653 160.210 1.00 24.57 736 GLN B N 1
ATOM 14930 C CA . GLN B 1 337 ? 164.445 173.938 159.606 1.00 18.59 736 GLN B CA 1
ATOM 14931 C C . GLN B 1 337 ? 164.342 175.063 160.625 1.00 21.70 736 GLN B C 1
ATOM 14932 O O . GLN B 1 337 ? 165.172 175.978 160.637 1.00 34.06 736 GLN B O 1
ATOM 14946 N N . THR B 1 338 ? 163.326 175.016 161.488 1.00 31.82 737 THR B N 1
ATOM 14947 C CA . THR B 1 338 ? 163.179 176.047 162.508 1.00 30.51 737 THR B CA 1
ATOM 14948 C C . THR B 1 338 ? 164.352 176.035 163.478 1.00 25.91 737 THR B C 1
ATOM 14949 O O . THR B 1 338 ? 164.874 177.094 163.842 1.00 30.84 737 THR B O 1
ATOM 14960 N N . ILE B 1 339 ? 164.780 174.849 163.910 1.00 29.01 738 ILE B N 1
ATOM 14961 C CA . ILE B 1 339 ? 165.910 174.765 164.832 1.00 25.81 738 ILE B CA 1
ATOM 14962 C C . ILE B 1 339 ? 167.181 175.265 164.159 1.00 23.11 738 ILE B C 1
ATOM 14963 O O . ILE B 1 339 ? 167.988 175.983 164.767 1.00 15.37 738 ILE B O 1
ATOM 14979 N N . VAL B 1 340 ? 167.378 174.897 162.892 1.00 30.05 739 VAL B N 1
ATOM 14980 C CA . VAL B 1 340 ? 168.549 175.362 162.156 1.00 30.43 739 VAL B CA 1
ATOM 14981 C C . VAL B 1 340 ? 168.546 176.881 162.070 1.00 33.77 739 VAL B C 1
ATOM 14982 O O . VAL B 1 340 ? 169.575 177.532 162.286 1.00 40.70 739 VAL B O 1
ATOM 14995 N N . GLY B 1 341 ? 167.393 177.472 161.757 1.00 22.56 740 GLY B N 1
ATOM 14996 C CA . GLY B 1 341 ? 167.311 178.921 161.712 1.00 21.92 740 GLY B CA 1
ATOM 14997 C C . GLY B 1 341 ? 167.581 179.556 163.061 1.00 19.37 740 GLY B C 1
ATOM 14998 O O . GLY B 1 341 ? 168.211 180.611 163.147 1.00 22.23 740 GLY B O 1
ATOM 15002 N N . LEU B 1 342 ? 167.103 178.923 164.133 1.00 21.37 741 LEU B N 1
ATOM 15003 C CA . LEU B 1 342 ? 167.352 179.444 165.472 1.00 21.19 741 LEU B CA 1
ATOM 15004 C C . LEU B 1 342 ? 168.833 179.414 165.817 1.00 23.90 741 LEU B C 1
ATOM 15005 O O . LEU B 1 342 ? 169.308 180.260 166.581 1.00 10.23 741 LEU B O 1
ATOM 15021 N N . ALA B 1 343 ? 169.574 178.448 165.274 1.00 32.29 742 ALA B N 1
ATOM 15022 C CA . ALA B 1 343 ? 170.980 178.287 165.622 1.00 22.19 742 ALA B CA 1
ATOM 15023 C C . ALA B 1 343 ? 171.935 179.032 164.698 1.00 28.76 742 ALA B C 1
ATOM 15024 O O . ALA B 1 343 ? 173.067 179.313 165.106 1.00 23.12 742 ALA B O 1
ATOM 15031 N N . GLN B 1 344 ? 171.518 179.359 163.477 1.00 31.59 743 GLN B N 1
ATOM 15032 C CA . GLN B 1 344 ? 172.423 179.973 162.513 1.00 21.00 743 GLN B CA 1
ATOM 15033 C C . GLN B 1 344 ? 172.915 181.326 163.012 1.00 24.60 743 GLN B C 1
ATOM 15034 O O . GLN B 1 344 ? 172.201 182.057 163.700 1.00 32.35 743 GLN B O 1
ATOM 15048 N N . ASN B 1 345 ? 174.164 181.655 162.661 1.00 27.63 744 ASN B N 1
ATOM 15049 C CA . ASN B 1 345 ? 174.775 182.895 163.124 1.00 19.32 744 ASN B CA 1
ATOM 15050 C C . ASN B 1 345 ? 175.619 183.598 162.065 1.00 23.54 744 ASN B C 1
ATOM 15051 O O . ASN B 1 345 ? 176.371 184.515 162.414 1.00 30.85 744 ASN B O 1
ATOM 15062 N N . PHE B 1 346 ? 175.529 183.212 160.796 1.00 28.84 745 PHE B N 1
ATOM 15063 C CA . PHE B 1 346 ? 176.331 183.862 159.771 1.00 23.87 745 PHE B CA 1
ATOM 15064 C C . PHE B 1 346 ? 175.860 185.299 159.561 1.00 26.96 745 PHE B C 1
ATOM 15065 O O . PHE B 1 346 ? 174.813 185.721 160.057 1.00 29.72 745 PHE B O 1
ATOM 15082 N N . VAL B 1 347 ? 176.661 186.065 158.818 1.00 31.56 746 VAL B N 1
ATOM 15083 C CA . VAL B 1 347 ? 176.341 187.469 158.593 1.00 31.26 746 VAL B CA 1
ATOM 15084 C C . VAL B 1 347 ? 175.048 187.562 157.803 1.00 35.44 746 VAL B C 1
ATOM 15085 O O . VAL B 1 347 ? 174.862 186.866 156.797 1.00 42.96 746 VAL B O 1
ATOM 15098 N N . GLY B 1 348 ? 174.151 188.435 158.248 1.00 30.57 747 GLY B N 1
ATOM 15099 C CA . GLY B 1 348 ? 172.799 188.452 157.732 1.00 29.88 747 GLY B CA 1
ATOM 15100 C C . GLY B 1 348 ? 171.867 187.501 158.439 1.00 27.78 747 GLY B C 1
ATOM 15101 O O . GLY B 1 348 ? 170.825 187.144 157.880 1.00 32.61 747 GLY B O 1
ATOM 15105 N N . SER B 1 349 ? 172.206 187.084 159.652 1.00 25.18 748 SER B N 1
ATOM 15106 C CA . SER B 1 349 ? 171.429 186.105 160.400 1.00 20.72 748 SER B CA 1
ATOM 15107 C C . SER B 1 349 ? 171.396 186.558 161.855 1.00 30.95 748 SER B C 1
ATOM 15108 O O . SER B 1 349 ? 171.689 187.714 162.176 1.00 35.31 748 SER B O 1
ATOM 15116 N N . ASN B 1 350 ? 171.012 185.647 162.745 1.00 29.27 749 ASN B N 1
ATOM 15117 C CA . ASN B 1 350 ? 170.889 185.966 164.159 1.00 20.39 749 ASN B CA 1
ATOM 15118 C C . ASN B 1 350 ? 172.103 186.736 164.659 1.00 21.70 749 ASN B C 1
ATOM 15119 O O . ASN B 1 350 ? 173.247 186.322 164.458 1.00 23.34 749 ASN B O 1
ATOM 15130 N N . ASN B 1 351 ? 171.843 187.872 165.306 1.00 22.73 750 ASN B N 1
ATOM 15131 C CA . ASN B 1 351 ? 172.914 188.605 165.969 1.00 19.41 750 ASN B CA 1
ATOM 15132 C C . ASN B 1 351 ? 173.334 187.905 167.250 1.00 27.03 750 ASN B C 1
ATOM 15133 O O . ASN B 1 351 ? 174.528 187.816 167.556 1.00 41.94 750 ASN B O 1
ATOM 15144 N N . VAL B 1 352 ? 172.366 187.411 168.012 1.00 14.86 751 VAL B N 1
ATOM 15145 C CA . VAL B 1 352 ? 172.622 186.688 169.252 1.00 19.15 751 VAL B CA 1
ATOM 15146 C C . VAL B 1 352 ? 171.814 185.397 169.214 1.00 26.00 751 VAL B C 1
ATOM 15147 O O . VAL B 1 352 ? 170.691 185.361 169.734 1.00 29.24 751 VAL B O 1
ATOM 15160 N N . PRO B 1 353 ? 172.323 184.329 168.604 1.00 19.32 752 PRO B N 1
ATOM 15161 C CA . PRO B 1 353 ? 171.535 183.095 168.517 1.00 19.00 752 PRO B CA 1
ATOM 15162 C C . PRO B 1 353 ? 171.203 182.547 169.896 1.00 31.05 752 PRO B C 1
ATOM 15163 O O . PRO B 1 353 ? 172.014 182.607 170.821 1.00 28.65 752 PRO B O 1
ATOM 15174 N N . LEU B 1 354 ? 169.994 182.006 170.024 1.00 35.06 753 LEU B N 1
ATOM 15175 C CA . LEU B 1 354 ? 169.559 181.389 171.267 1.00 20.15 753 LEU B CA 1
ATOM 15176 C C . LEU B 1 354 ? 169.918 179.915 171.352 1.00 25.99 753 LEU B C 1
ATOM 15177 O O . LEU B 1 354 ? 169.845 179.340 172.442 1.00 34.10 753 LEU B O 1
ATOM 15193 N N . LEU B 1 355 ? 170.296 179.293 170.239 1.00 29.87 754 LEU B N 1
ATOM 15194 C CA . LEU B 1 355 ? 170.700 177.896 170.210 1.00 26.03 754 LEU B CA 1
ATOM 15195 C C . LEU B 1 355 ? 172.135 177.802 169.717 1.00 28.85 754 LEU B C 1
ATOM 15196 O O . LEU B 1 355 ? 172.481 178.376 168.681 1.00 38.23 754 LEU B O 1
ATOM 15212 N N . GLN B 1 356 ? 172.964 177.088 170.467 1.00 34.11 755 GLN B N 1
ATOM 15213 C CA . GLN B 1 356 ? 174.325 176.802 170.046 1.00 36.48 755 GLN B CA 1
ATOM 15214 C C . GLN B 1 356 ? 174.326 175.662 169.041 1.00 34.89 755 GLN B C 1
ATOM 15215 O O . GLN B 1 356 ? 173.593 174.679 169.198 1.00 42.85 755 GLN B O 1
ATOM 15229 N N . GLN B 1 357 ? 175.178 175.788 168.028 1.00 27.75 756 GLN B N 1
ATOM 15230 C CA . GLN B 1 357 ? 175.261 174.852 166.920 1.00 35.76 756 GLN B CA 1
ATOM 15231 C C . GLN B 1 357 ? 176.564 174.066 166.976 1.00 39.93 756 GLN B C 1
ATOM 15232 O O . GLN B 1 357 ? 177.602 174.581 167.398 1.00 42.15 756 GLN B O 1
ATOM 15246 N N . ASP B 1 358 ? 176.500 172.807 166.533 1.00 37.09 757 ASP B N 1
ATOM 15247 C CA . ASP B 1 358 ? 177.670 171.932 166.441 1.00 38.83 757 ASP B CA 1
ATOM 15248 C C . ASP B 1 358 ? 177.493 171.099 165.173 1.00 37.34 757 ASP B C 1
ATOM 15249 O O . ASP B 1 358 ? 176.855 170.043 165.195 1.00 42.19 757 ASP B O 1
ATOM 15253 N N . GLY B 1 359 ? 178.054 171.581 164.075 1.00 33.65 758 GLY B N 1
ATOM 15254 C CA . GLY B 1 359 ? 177.936 170.934 162.790 1.00 35.87 758 GLY B CA 1
ATOM 15255 C C . GLY B 1 359 ? 177.849 171.966 161.689 1.00 41.99 758 GLY B C 1
ATOM 15256 O O . GLY B 1 359 ? 178.294 173.101 161.846 1.00 45.25 758 GLY B O 1
ATOM 15260 N N . GLN B 1 360 ? 177.270 171.557 160.563 1.00 41.38 759 GLN B N 1
ATOM 15261 C CA . GLN B 1 360 ? 177.079 172.432 159.408 1.00 42.47 759 GLN B CA 1
ATOM 15262 C C . GLN B 1 360 ? 175.651 172.965 159.454 1.00 44.86 759 GLN B C 1
ATOM 15263 O O . GLN B 1 360 ? 174.718 172.339 158.953 1.00 44.66 759 GLN B O 1
ATOM 15273 N N . PHE B 1 361 ? 175.484 174.136 160.059 1.00 39.28 760 PHE B N 1
ATOM 15274 C CA . PHE B 1 361 ? 174.190 174.800 160.117 1.00 32.11 760 PHE B CA 1
ATOM 15275 C C . PHE B 1 361 ? 173.988 175.790 158.981 1.00 35.11 760 PHE B C 1
ATOM 15276 O O . PHE B 1 361 ? 172.959 176.470 158.948 1.00 42.85 760 PHE B O 1
ATOM 15293 N N . GLY B 1 362 ? 174.926 175.884 158.059 1.00 36.44 761 GLY B N 1
ATOM 15294 C CA . GLY B 1 362 ? 174.821 176.802 156.948 1.00 35.45 761 GLY B CA 1
ATOM 15295 C C . GLY B 1 362 ? 175.738 177.996 157.125 1.00 36.05 761 GLY B C 1
ATOM 15296 O O . GLY B 1 362 ? 176.059 178.412 158.246 1.00 34.66 761 GLY B O 1
ATOM 15300 N N . THR B 1 363 ? 176.167 178.560 156.001 1.00 38.14 762 THR B N 1
ATOM 15301 C CA . THR B 1 363 ? 177.088 179.685 155.978 1.00 38.35 762 THR B CA 1
ATOM 15302 C C . THR B 1 363 ? 176.555 180.738 155.017 1.00 33.36 762 THR B C 1
ATOM 15303 O O . THR B 1 363 ? 175.512 180.561 154.384 1.00 38.83 762 THR B O 1
ATOM 15314 N N . ARG B 1 364 ? 177.281 181.850 154.912 1.00 32.62 763 ARG B N 1
ATOM 15315 C CA . ARG B 1 364 ? 176.893 182.903 153.985 1.00 35.96 763 ARG B CA 1
ATOM 15316 C C . ARG B 1 364 ? 177.092 182.502 152.532 1.00 41.22 763 ARG B C 1
ATOM 15317 O O . ARG B 1 364 ? 176.656 183.235 151.640 1.00 41.64 763 ARG B O 1
ATOM 15338 N N . LEU B 1 365 ? 177.742 181.368 152.272 1.00 49.28 764 LEU B N 1
ATOM 15339 C CA . LEU B 1 365 ? 177.935 180.926 150.897 1.00 38.64 764 LEU B CA 1
ATOM 15340 C C . LEU B 1 365 ? 176.600 180.742 150.193 1.00 40.42 764 LEU B C 1
ATOM 15341 O O . LEU B 1 365 ? 176.394 181.251 149.086 1.00 51.53 764 LEU B O 1
ATOM 15357 N N . GLN B 1 366 ? 175.673 180.022 150.824 1.00 39.62 765 GLN B N 1
ATOM 15358 C CA . GLN B 1 366 ? 174.359 179.760 150.248 1.00 40.40 765 GLN B CA 1
ATOM 15359 C C . GLN B 1 366 ? 173.241 180.367 151.084 1.00 39.20 765 GLN B C 1
ATOM 15360 O O . GLN B 1 366 ? 172.075 180.006 150.908 1.00 40.97 765 GLN B O 1
ATOM 15374 N N . GLY B 1 367 ? 173.570 181.283 151.987 1.00 37.81 766 GLY B N 1
ATOM 15375 C CA . GLY B 1 367 ? 172.550 181.905 152.812 1.00 32.22 766 GLY B CA 1
ATOM 15376 C C . GLY B 1 367 ? 171.868 180.938 153.751 1.00 37.18 766 GLY B C 1
ATOM 15377 O O . GLY B 1 367 ? 170.640 180.975 153.894 1.00 43.54 766 GLY B O 1
ATOM 15381 N N . GLY B 1 368 ? 172.636 180.062 154.388 1.00 32.00 767 GLY B N 1
ATOM 15382 C CA . GLY B 1 368 ? 172.091 179.111 155.327 1.00 30.55 767 GLY B CA 1
ATOM 15383 C C . GLY B 1 368 ? 171.480 177.879 154.706 1.00 32.55 767 GLY B C 1
ATOM 15384 O O . GLY B 1 368 ? 171.038 176.992 155.446 1.00 34.61 767 GLY B O 1
ATOM 15388 N N . LYS B 1 369 ? 171.441 177.789 153.376 1.00 45.06 768 LYS B N 1
ATOM 15389 C CA . LYS B 1 369 ? 170.872 176.625 152.710 1.00 42.06 768 LYS B CA 1
ATOM 15390 C C . LYS B 1 369 ? 171.833 175.449 152.677 1.00 40.71 768 LYS B C 1
ATOM 15391 O O . LYS B 1 369 ? 171.405 174.324 152.402 1.00 39.23 768 LYS B O 1
ATOM 15410 N N . ASP B 1 370 ? 173.114 175.683 152.945 1.00 38.59 769 ASP B N 1
ATOM 15411 C CA . ASP B 1 370 ? 174.126 174.632 152.902 1.00 32.07 769 ASP B CA 1
ATOM 15412 C C . ASP B 1 370 ? 174.377 174.102 154.312 1.00 39.92 769 ASP B C 1
ATOM 15413 O O . ASP B 1 370 ? 175.447 174.265 154.896 1.00 47.12 769 ASP B O 1
ATOM 15422 N N . HIS B 1 371 ? 173.354 173.451 154.854 1.00 39.06 770 HIS B N 1
ATOM 15423 C CA . HIS B 1 371 ? 173.430 172.841 156.170 1.00 34.88 770 HIS B CA 1
ATOM 15424 C C . HIS B 1 371 ? 173.209 171.341 156.049 1.00 35.40 770 HIS B C 1
ATOM 15425 O O . HIS B 1 371 ? 172.491 170.872 155.161 1.00 38.03 770 HIS B O 1
ATOM 15439 N N . ALA B 1 372 ? 173.846 170.591 156.942 1.00 36.43 771 ALA B N 1
ATOM 15440 C CA . ALA B 1 372 ? 173.733 169.144 156.919 1.00 40.02 771 ALA B CA 1
ATOM 15441 C C . ALA B 1 372 ? 172.354 168.711 157.412 1.00 36.68 771 ALA B C 1
ATOM 15442 O O . ALA B 1 372 ? 171.604 169.481 158.015 1.00 41.17 771 ALA B O 1
ATOM 15449 N N . ALA B 1 373 ? 172.024 167.452 157.142 1.00 34.52 772 ALA B N 1
ATOM 15450 C CA . ALA B 1 373 ? 170.750 166.905 157.574 1.00 33.27 772 ALA B CA 1
ATOM 15451 C C . ALA B 1 373 ? 170.676 166.875 159.096 1.00 39.43 772 ALA B C 1
ATOM 15452 O O . ALA B 1 373 ? 171.691 166.859 159.795 1.00 46.64 772 ALA B O 1
ATOM 15459 N N . GLY B 1 374 ? 169.446 166.863 159.611 1.00 37.95 773 GLY B N 1
ATOM 15460 C CA . GLY B 1 374 ? 169.257 166.913 161.051 1.00 37.71 773 GLY B CA 1
ATOM 15461 C C . GLY B 1 374 ? 169.954 165.785 161.783 1.00 42.07 773 GLY B C 1
ATOM 15462 O O . GLY B 1 374 ? 170.286 165.918 162.963 1.00 36.86 773 GLY B O 1
ATOM 15466 N N . ARG B 1 375 ? 170.180 164.662 161.102 1.00 44.09 774 ARG B N 1
ATOM 15467 C CA . ARG B 1 375 ? 170.879 163.534 161.703 1.00 40.42 774 ARG B CA 1
ATOM 15468 C C . ARG B 1 375 ? 172.367 163.793 161.895 1.00 44.63 774 ARG B C 1
ATOM 15469 O O . ARG B 1 375 ? 173.033 162.992 162.557 1.00 53.54 774 ARG B O 1
ATOM 15490 N N . TYR B 1 376 ? 172.905 164.875 161.331 1.00 38.95 775 TYR B N 1
ATOM 15491 C CA . TYR B 1 376 ? 174.328 165.165 161.415 1.00 36.15 775 TYR B CA 1
ATOM 15492 C C . TYR B 1 376 ? 174.663 166.401 162.233 1.00 42.86 775 TYR B C 1
ATOM 15493 O O . TYR B 1 376 ? 175.828 166.571 162.604 1.00 46.60 775 TYR B O 1
ATOM 15511 N N . ILE B 1 377 ? 173.690 167.258 162.524 1.00 37.47 776 ILE B N 1
ATOM 15512 C CA . ILE B 1 377 ? 173.932 168.512 163.229 1.00 31.53 776 ILE B CA 1
ATOM 15513 C C . ILE B 1 377 ? 173.424 168.380 164.655 1.00 31.87 776 ILE B C 1
ATOM 15514 O O . ILE B 1 377 ? 172.337 167.843 164.895 1.00 45.28 776 ILE B O 1
ATOM 15530 N N . PHE B 1 378 ? 174.220 168.861 165.603 1.00 31.51 777 PHE B N 1
ATOM 15531 C CA . PHE B 1 378 ? 173.868 168.868 167.013 1.00 28.43 777 PHE B CA 1
ATOM 15532 C C . PHE B 1 378 ? 173.588 170.297 167.454 1.00 35.16 777 PHE B C 1
ATOM 15533 O O . PHE B 1 378 ? 174.089 171.254 166.859 1.00 42.06 777 PHE B O 1
ATOM 15550 N N . THR B 1 379 ? 172.790 170.443 168.507 1.00 33.71 778 THR B N 1
ATOM 15551 C CA . THR B 1 379 ? 172.484 171.770 169.015 1.00 26.44 778 THR B CA 1
ATOM 15552 C C . THR B 1 379 ? 172.198 171.695 170.505 1.00 32.43 778 THR B C 1
ATOM 15553 O O . THR B 1 379 ? 171.822 170.649 171.038 1.00 44.90 778 THR B O 1
ATOM 15564 N N . ARG B 1 380 ? 172.380 172.831 171.168 1.00 33.46 779 ARG B N 1
ATOM 15565 C CA . ARG B 1 380 ? 172.039 172.978 172.578 1.00 28.18 779 ARG B CA 1
ATOM 15566 C C . ARG B 1 380 ? 171.633 174.428 172.808 1.00 31.10 779 ARG B C 1
ATOM 15567 O O . ARG B 1 380 ? 171.391 175.173 171.859 1.00 36.54 779 ARG B O 1
ATOM 15588 N N . LEU B 1 381 ? 171.574 174.841 174.068 1.00 34.69 780 LEU B N 1
ATOM 15589 C CA . LEU B 1 381 ? 171.270 176.226 174.401 1.00 28.93 780 LEU B CA 1
ATOM 15590 C C . LEU B 1 381 ? 172.563 177.010 174.568 1.00 32.17 780 LEU B C 1
ATOM 15591 O O . LEU B 1 381 ? 173.503 176.540 175.215 1.00 34.30 780 LEU B O 1
ATOM 15607 N N . THR B 1 382 ? 172.606 178.202 173.983 1.00 30.63 781 THR B N 1
ATOM 15608 C CA . THR B 1 382 ? 173.769 179.064 174.106 1.00 24.53 781 THR B CA 1
ATOM 15609 C C . THR B 1 382 ? 173.921 179.546 175.546 1.00 31.43 781 THR B C 1
ATOM 15610 O O . THR B 1 382 ? 172.965 179.581 176.325 1.00 29.73 781 THR B O 1
ATOM 15621 N N . ASN B 1 383 ? 175.153 179.914 175.901 1.00 38.02 782 ASN B N 1
ATOM 15622 C CA . ASN B 1 383 ? 175.425 180.349 177.264 1.00 34.90 782 ASN B CA 1
ATOM 15623 C C . ASN B 1 383 ? 174.665 181.617 177.630 1.00 35.84 782 ASN B C 1
ATOM 15624 O O . ASN B 1 383 ? 174.469 181.886 178.819 1.00 38.35 782 ASN B O 1
ATOM 15628 N N . ILE B 1 384 ? 174.229 182.397 176.639 1.00 28.53 783 ILE B N 1
ATOM 15629 C CA . ILE B 1 384 ? 173.540 183.657 176.888 1.00 14.72 783 ILE B CA 1
ATOM 15630 C C . ILE B 1 384 ? 172.038 183.545 176.701 1.00 26.66 783 ILE B C 1
ATOM 15631 O O . ILE B 1 384 ? 171.332 184.552 176.828 1.00 32.21 783 ILE B O 1
ATOM 15647 N N . ALA B 1 385 ? 171.524 182.353 176.400 1.00 26.08 784 ALA B N 1
ATOM 15648 C CA . ALA B 1 385 ? 170.087 182.201 176.212 1.00 12.67 784 ALA B CA 1
ATOM 15649 C C . ALA B 1 385 ? 169.327 182.509 177.493 1.00 18.94 784 ALA B C 1
ATOM 15650 O O . ALA B 1 385 ? 168.270 183.146 177.457 1.00 28.52 784 ALA B O 1
ATOM 15657 N N . ARG B 1 386 ? 169.845 182.063 178.635 1.00 32.08 785 ARG B N 1
ATOM 15658 C CA . ARG B 1 386 ? 169.172 182.240 179.913 1.00 23.67 785 ARG B CA 1
ATOM 15659 C C . ARG B 1 386 ? 169.571 183.523 180.626 1.00 23.30 785 ARG B C 1
ATOM 15660 O O . ARG B 1 386 ? 169.074 183.780 181.726 1.00 33.18 785 ARG B O 1
ATOM 15681 N N . TYR B 1 387 ? 170.454 184.326 180.042 1.00 24.58 786 TYR B N 1
ATOM 15682 C CA . TYR B 1 387 ? 170.672 185.684 180.516 1.00 19.45 786 TYR B CA 1
ATOM 15683 C C . TYR B 1 387 ? 169.777 186.689 179.810 1.00 25.84 786 TYR B C 1
ATOM 15684 O O . TYR B 1 387 ? 169.652 187.822 180.281 1.00 41.32 786 TYR B O 1
ATOM 15702 N N . ILE B 1 388 ? 169.161 186.298 178.699 1.00 25.56 787 ILE B N 1
ATOM 15703 C CA . ILE B 1 388 ? 168.126 187.100 178.057 1.00 23.79 787 ILE B CA 1
ATOM 15704 C C . ILE B 1 388 ? 166.742 186.660 178.507 1.00 20.86 787 ILE B C 1
ATOM 15705 O O . ILE B 1 388 ? 165.922 187.477 178.930 1.00 33.66 787 ILE B O 1
ATOM 15721 N N . TYR B 1 389 ? 166.465 185.361 178.427 1.00 14.40 788 TYR B N 1
ATOM 15722 C CA . TYR B 1 389 ? 165.213 184.792 178.920 1.00 18.17 788 TYR B CA 1
ATOM 15723 C C . TYR B 1 389 ? 165.454 184.330 180.349 1.00 22.89 788 TYR B C 1
ATOM 15724 O O . TYR B 1 389 ? 165.777 183.172 180.607 1.00 25.27 788 TYR B O 1
ATOM 15742 N N . HIS B 1 390 ? 165.284 185.249 181.289 1.00 31.39 789 HIS B N 1
ATOM 15743 C CA . HIS B 1 390 ? 165.613 184.965 182.675 1.00 33.05 789 HIS B CA 1
ATOM 15744 C C . HIS B 1 390 ? 164.746 183.822 183.202 1.00 38.43 789 HIS B C 1
ATOM 15745 O O . HIS B 1 390 ? 163.554 183.750 182.882 1.00 40.25 789 HIS B O 1
ATOM 15759 N N . PRO B 1 391 ? 165.306 182.907 184.002 1.00 33.12 790 PRO B N 1
ATOM 15760 C CA . PRO B 1 391 ? 164.469 181.830 184.556 1.00 26.49 790 PRO B CA 1
ATOM 15761 C C . PRO B 1 391 ? 163.331 182.330 185.425 1.00 37.61 790 PRO B C 1
ATOM 15762 O O . PRO B 1 391 ? 162.243 181.744 185.405 1.00 43.98 790 PRO B O 1
ATOM 15773 N N . SER B 1 392 ? 163.541 183.407 186.185 1.00 34.12 791 SER B N 1
ATOM 15774 C CA . SER B 1 392 ? 162.503 183.868 187.101 1.00 32.08 791 SER B CA 1
ATOM 15775 C C . SER B 1 392 ? 161.223 184.203 186.351 1.00 38.97 791 SER B C 1
ATOM 15776 O O . SER B 1 392 ? 160.123 183.831 186.779 1.00 37.25 791 SER B O 1
ATOM 15784 N N . ASP B 1 393 ? 161.348 184.878 185.209 1.00 36.01 792 ASP B N 1
ATOM 15785 C CA . ASP B 1 393 ? 160.171 185.269 184.448 1.00 32.02 792 ASP B CA 1
ATOM 15786 C C . ASP B 1 393 ? 159.358 184.068 183.991 1.00 38.91 792 ASP B C 1
ATOM 15787 O O . ASP B 1 393 ? 158.172 184.220 183.682 1.00 41.47 792 ASP B O 1
ATOM 15796 N N . ASP B 1 394 ? 159.950 182.871 183.969 1.00 38.50 793 ASP B N 1
ATOM 15797 C CA . ASP B 1 394 ? 159.176 181.696 183.591 1.00 38.74 793 ASP B CA 1
ATOM 15798 C C . ASP B 1 394 ? 157.985 181.492 184.511 1.00 35.97 793 ASP B C 1
ATOM 15799 O O . ASP B 1 394 ? 157.035 180.801 184.131 1.00 35.26 793 ASP B O 1
ATOM 15808 N N . PHE B 1 395 ? 158.015 182.072 185.711 1.00 36.99 794 PHE B N 1
ATOM 15809 C CA . PHE B 1 395 ? 156.912 181.919 186.649 1.00 41.82 794 PHE B CA 1
ATOM 15810 C C . PHE B 1 395 ? 155.779 182.911 186.420 1.00 40.24 794 PHE B C 1
ATOM 15811 O O . PHE B 1 395 ? 154.700 182.722 186.988 1.00 43.14 794 PHE B O 1
ATOM 15828 N N . VAL B 1 396 ? 155.981 183.947 185.606 1.00 33.55 795 VAL B N 1
ATOM 15829 C CA . VAL B 1 396 ? 155.008 185.026 185.475 1.00 32.69 795 VAL B CA 1
ATOM 15830 C C . VAL B 1 396 ? 154.364 185.076 184.102 1.00 37.48 795 VAL B C 1
ATOM 15831 O O . VAL B 1 396 ? 153.500 185.932 183.870 1.00 39.39 795 VAL B O 1
ATOM 15844 N N . VAL B 1 397 ? 154.743 184.194 183.187 1.00 39.08 796 VAL B N 1
ATOM 15845 C CA . VAL B 1 397 ? 154.134 184.158 181.867 1.00 35.15 796 VAL B CA 1
ATOM 15846 C C . VAL B 1 397 ? 152.950 183.200 181.895 1.00 32.40 796 VAL B C 1
ATOM 15847 O O . VAL B 1 397 ? 152.843 182.326 182.756 1.00 37.27 796 VAL B O 1
ATOM 15860 N N . ASP B 1 398 ? 152.042 183.374 180.939 1.00 34.03 797 ASP B N 1
ATOM 15861 C CA . ASP B 1 398 ? 150.833 182.568 180.843 1.00 41.22 797 ASP B CA 1
ATOM 15862 C C . ASP B 1 398 ? 151.059 181.443 179.843 1.00 36.19 797 ASP B C 1
ATOM 15863 O O . ASP B 1 398 ? 151.500 181.690 178.717 1.00 39.41 797 ASP B O 1
ATOM 15872 N N . TYR B 1 399 ? 150.747 180.217 180.251 1.00 34.34 798 TYR B N 1
ATOM 15873 C CA . TYR B 1 399 ? 151.062 179.027 179.473 1.00 37.65 798 TYR B CA 1
ATOM 15874 C C . TYR B 1 399 ? 149.816 178.500 178.773 1.00 40.25 798 TYR B C 1
ATOM 15875 O O . TYR B 1 399 ? 148.757 178.365 179.393 1.00 42.83 798 TYR B O 1
ATOM 15893 N N . LYS B 1 400 ? 149.951 178.204 177.483 1.00 29.21 799 LYS B N 1
ATOM 15894 C CA . LYS B 1 400 ? 148.851 177.658 176.707 1.00 36.11 799 LYS B CA 1
ATOM 15895 C C . LYS B 1 400 ? 148.564 176.218 177.122 1.00 35.63 799 LYS B C 1
ATOM 15896 O O . LYS B 1 400 ? 149.404 175.532 177.708 1.00 30.29 799 LYS B O 1
ATOM 15915 N N .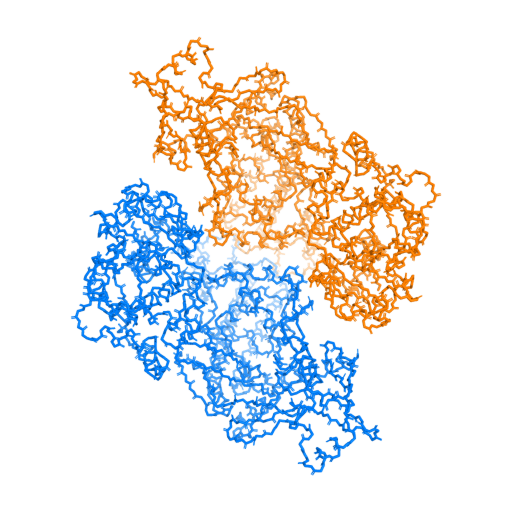 ASP B 1 401 ? 147.352 175.762 176.806 1.00 38.07 800 ASP B N 1
ATOM 15916 C CA . ASP B 1 401 ? 146.900 174.405 177.119 1.00 43.06 800 ASP B CA 1
ATOM 15917 C C . ASP B 1 401 ? 146.244 173.828 175.868 1.00 50.66 800 ASP B C 1
ATOM 15918 O O . ASP B 1 401 ? 145.039 173.989 175.658 1.00 52.31 800 ASP B O 1
ATOM 15922 N N . ASP B 1 402 ? 147.038 173.150 175.043 1.00 50.95 801 ASP B N 1
ATOM 15923 C CA . ASP B 1 402 ? 146.553 172.557 173.799 1.00 49.86 801 ASP B CA 1
ATOM 15924 C C . ASP B 1 402 ? 146.090 171.138 174.096 1.00 53.95 801 ASP B C 1
ATOM 15925 O O . ASP B 1 402 ? 146.894 170.203 174.127 1.00 49.78 801 ASP B O 1
ATOM 15929 N N . ASP B 1 403 ? 144.785 170.973 174.303 1.00 57.68 802 ASP B N 1
ATOM 15930 C CA . ASP B 1 403 ? 144.194 169.681 174.639 1.00 55.71 802 ASP B CA 1
ATOM 15931 C C . ASP B 1 403 ? 144.757 169.155 175.961 1.00 56.49 802 ASP B C 1
ATOM 15932 O O . ASP B 1 403 ? 145.359 168.083 176.035 1.00 54.94 802 ASP B O 1
ATOM 15936 N N . GLY B 1 404 ? 144.549 169.939 177.009 1.00 51.24 803 GLY B N 1
ATOM 15937 C CA . GLY B 1 404 ? 144.958 169.542 178.355 1.00 48.13 803 GLY B CA 1
ATOM 15938 C C . GLY B 1 404 ? 146.423 169.714 178.672 1.00 51.40 803 GLY B C 1
ATOM 15939 O O . GLY B 1 404 ? 146.771 170.345 179.673 1.00 57.08 803 GLY B O 1
ATOM 15943 N N . LEU B 1 405 ? 147.300 169.160 177.840 1.00 46.23 804 LEU B N 1
ATOM 15944 C CA . LEU B 1 405 ? 148.730 169.252 178.092 1.00 38.92 804 LEU B CA 1
ATOM 15945 C C . LEU B 1 405 ? 149.174 170.709 178.124 1.00 37.83 804 LEU B C 1
ATOM 15946 O O . LEU B 1 405 ? 148.777 171.515 177.279 1.00 41.09 804 LEU B O 1
ATOM 15962 N N . SER B 1 406 ? 149.997 171.046 179.113 1.00 36.74 805 SER B N 1
ATOM 15963 C CA . SER B 1 406 ? 150.555 172.388 179.196 1.00 37.66 805 SER B CA 1
ATOM 15964 C C . SER B 1 406 ? 151.607 172.585 178.114 1.00 40.15 805 SER B C 1
ATOM 15965 O O . SER B 1 406 ? 152.448 171.715 177.876 1.00 41.54 805 SER B O 1
ATOM 15973 N N . VAL B 1 407 ? 151.561 173.744 177.461 1.00 40.47 806 VAL B N 1
ATOM 15974 C CA . VAL B 1 407 ? 152.388 174.001 176.288 1.00 30.95 806 VAL B CA 1
ATOM 15975 C C . VAL B 1 407 ? 153.081 175.347 176.442 1.00 40.12 806 VAL B C 1
ATOM 15976 O O . VAL B 1 407 ? 152.970 175.999 177.485 1.00 42.06 806 VAL B O 1
ATOM 15989 N N . GLU B 1 408 ? 153.814 175.759 175.412 1.00 43.40 807 GLU B N 1
ATOM 15990 C CA . GLU B 1 408 ? 154.567 177.006 175.388 1.00 29.78 807 GLU B CA 1
ATOM 15991 C C . GLU B 1 408 ? 153.736 178.175 175.901 1.00 27.04 807 GLU B C 1
ATOM 15992 O O . GLU B 1 408 ? 152.502 178.136 175.841 1.00 35.32 807 GLU B O 1
ATOM 16004 N N . PRO B 1 409 ? 154.368 179.223 176.421 1.00 20.22 808 PRO B N 1
ATOM 16005 C CA . PRO B 1 409 ? 153.611 180.400 176.849 1.00 23.55 808 PRO B CA 1
ATOM 16006 C C . PRO B 1 409 ? 153.079 181.190 175.664 1.00 31.08 808 PRO B C 1
ATOM 16007 O O . PRO B 1 409 ? 153.509 181.025 174.521 1.00 35.43 808 PRO B O 1
ATOM 16018 N N . PHE B 1 410 ? 152.110 182.059 175.953 1.00 29.86 809 PHE B N 1
ATOM 16019 C CA . PHE B 1 410 ? 151.608 182.950 174.916 1.00 27.54 809 PHE B CA 1
ATOM 16020 C C . PHE B 1 410 ? 152.725 183.818 174.360 1.00 32.10 809 PHE B C 1
ATOM 16021 O O . PHE B 1 410 ? 152.727 184.138 173.166 1.00 37.66 809 PHE B O 1
ATOM 16038 N N . TYR B 1 411 ? 153.675 184.210 175.204 1.00 33.83 810 TYR B N 1
ATOM 16039 C CA . TYR B 1 411 ? 154.896 184.859 174.753 1.00 24.42 810 TYR B CA 1
ATOM 16040 C C . TYR B 1 411 ? 155.871 184.896 175.918 1.00 25.58 810 TYR B C 1
ATOM 16041 O O . TYR B 1 411 ? 155.460 185.047 177.069 1.00 19.18 810 TYR B O 1
ATOM 16059 N N . TYR B 1 412 ? 157.152 184.725 175.616 1.00 27.68 811 TYR B N 1
ATOM 16060 C CA . TYR B 1 412 ? 158.193 184.946 176.603 1.00 16.73 811 TYR B CA 1
ATOM 16061 C C . TYR B 1 412 ? 158.454 186.439 176.747 1.00 16.66 811 TYR B C 1
ATOM 16062 O O . TYR B 1 412 ? 158.064 187.248 175.905 1.00 31.18 811 TYR B O 1
ATOM 16080 N N . VAL B 1 413 ? 159.122 186.804 177.834 1.00 20.80 812 VAL B N 1
ATOM 16081 C CA . VAL B 1 413 ? 159.435 188.205 178.095 1.00 30.18 812 VAL B CA 1
ATOM 16082 C C . VAL B 1 413 ? 160.936 188.319 178.335 1.00 37.61 812 VAL B C 1
ATOM 16083 O O . VAL B 1 413 ? 161.391 188.215 179.483 1.00 35.93 812 VAL B O 1
ATOM 16096 N N . PRO B 1 414 ? 161.741 188.512 177.295 1.00 24.91 813 PRO B N 1
ATOM 16097 C CA . PRO B 1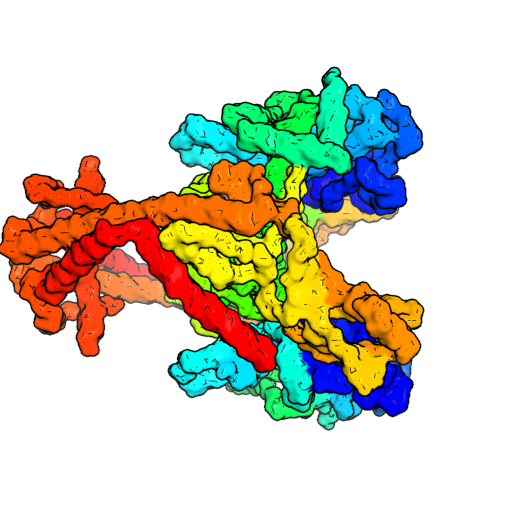 414 ? 163.189 188.607 177.490 1.00 22.09 813 PRO B CA 1
ATOM 16098 C C . PRO B 1 414 ? 163.583 189.937 178.112 1.00 27.09 813 PRO B C 1
ATOM 16099 O O . PRO B 1 414 ? 162.774 190.845 178.295 1.00 32.76 813 PRO B O 1
ATOM 16110 N N . VAL B 1 415 ? 164.868 190.032 178.453 1.00 30.87 814 VAL B N 1
ATOM 16111 C CA . VAL B 1 415 ? 165.403 191.257 179.036 1.00 22.92 814 VAL B CA 1
ATOM 16112 C C . VAL B 1 415 ? 165.466 192.367 177.993 1.00 25.16 814 VAL B C 1
ATOM 16113 O O . VAL B 1 415 ? 165.220 193.539 178.298 1.00 18.06 814 VAL B O 1
ATOM 16126 N N . ILE B 1 416 ? 165.804 192.021 176.759 1.00 25.18 815 ILE B N 1
ATOM 16127 C CA . ILE B 1 416 ? 165.928 192.991 175.675 1.00 22.59 815 ILE B CA 1
ATOM 16128 C C . ILE B 1 416 ? 164.991 192.555 174.561 1.00 20.26 815 ILE B C 1
ATOM 16129 O O . ILE B 1 416 ? 164.638 191.368 174.458 1.00 21.86 815 ILE B O 1
ATOM 16145 N N . PRO B 1 417 ? 164.569 193.482 173.698 1.00 19.95 816 PRO B N 1
ATOM 16146 C CA . PRO B 1 417 ? 163.698 193.088 172.586 1.00 22.91 816 PRO B CA 1
ATOM 16147 C C . PRO B 1 417 ? 164.440 192.259 171.556 1.00 21.42 816 PRO B C 1
ATOM 16148 O O . PRO B 1 417 ? 165.241 192.786 170.780 1.00 24.03 816 PRO B O 1
ATOM 16159 N N . MET B 1 418 ? 164.176 190.956 171.540 1.00 21.97 817 MET B N 1
ATOM 16160 C CA . MET B 1 418 ? 164.842 190.060 170.609 1.00 12.52 817 MET B CA 1
ATOM 16161 C C . MET B 1 418 ? 164.221 190.092 169.223 1.00 12.78 817 MET B C 1
ATOM 16162 O O . MET B 1 418 ? 164.775 189.487 168.300 1.00 19.21 817 MET B O 1
ATOM 16176 N N . VAL B 1 419 ? 163.083 190.765 169.058 1.00 25.24 818 VAL B N 1
ATOM 16177 C CA . VAL B 1 419 ? 162.548 190.986 167.720 1.00 23.99 818 VAL B CA 1
ATOM 16178 C C . VAL B 1 419 ? 163.463 191.919 166.939 1.00 15.12 818 VAL B C 1
ATOM 16179 O O . VAL B 1 419 ? 163.709 191.714 165.746 1.00 33.74 818 VAL B O 1
ATOM 16192 N N . LEU B 1 420 ? 163.979 192.957 167.598 1.00 2.26 819 LEU B N 1
ATOM 16193 C CA . LEU B 1 420 ? 164.901 193.879 166.948 1.00 12.51 819 LEU B CA 1
ATOM 16194 C C . LEU B 1 420 ? 166.296 193.286 166.818 1.00 22.39 819 LEU B C 1
ATOM 16195 O O . LEU B 1 420 ? 166.964 193.484 165.799 1.00 29.49 819 LEU B O 1
ATOM 16211 N N . VAL B 1 421 ? 166.752 192.565 167.840 1.00 27.88 820 VAL B N 1
ATOM 16212 C CA . VAL B 1 421 ? 168.137 192.110 167.879 1.00 22.21 820 VAL B CA 1
ATOM 16213 C C . VAL B 1 421 ? 168.414 191.117 166.757 1.00 19.41 820 VAL B C 1
ATOM 16214 O O . VAL B 1 421 ? 169.445 191.192 166.084 1.00 21.19 820 VAL B O 1
ATOM 16227 N N . ASN B 1 422 ? 167.505 190.168 166.544 1.00 21.97 821 ASN B N 1
ATOM 16228 C CA . ASN B 1 422 ? 167.753 189.071 165.620 1.00 23.94 821 ASN B CA 1
ATOM 16229 C C . ASN B 1 422 ? 167.165 189.294 164.235 1.00 35.89 821 ASN B C 1
ATOM 16230 O O . ASN B 1 422 ? 167.633 188.670 163.277 1.00 35.05 821 ASN B O 1
ATOM 16241 N N . GLY B 1 423 ? 166.154 190.144 164.100 1.00 29.49 822 GLY B N 1
ATOM 16242 C CA . GLY B 1 423 ? 165.594 190.429 162.794 1.00 22.88 822 GLY B CA 1
ATOM 16243 C C . GLY B 1 423 ? 164.763 189.278 162.278 1.00 25.75 822 GLY B C 1
ATOM 16244 O O . GLY B 1 423 ? 165.065 188.118 162.565 1.00 36.43 822 GLY B O 1
ATOM 16248 N N . THR B 1 424 ? 163.723 189.576 161.504 1.00 32.70 823 THR B N 1
ATOM 16249 C CA . THR B 1 424 ? 162.792 188.550 161.062 1.00 28.78 823 THR B CA 1
ATOM 16250 C C . THR B 1 424 ? 162.216 188.942 159.710 1.00 29.05 823 THR B C 1
ATOM 16251 O O . THR B 1 424 ? 162.242 190.109 159.315 1.00 37.51 823 THR B O 1
ATOM 16262 N N . SER B 1 425 ? 161.695 187.943 159.002 1.00 25.03 824 SER B N 1
ATOM 16263 C CA . SER B 1 425 ? 161.070 188.173 157.702 1.00 30.16 824 SER B CA 1
ATOM 16264 C C . SER B 1 425 ? 160.112 187.020 157.442 1.00 33.13 824 SER B C 1
ATOM 16265 O O . SER B 1 425 ? 160.552 185.880 157.273 1.00 36.72 824 SER B O 1
ATOM 16273 N N . GLY B 1 426 ? 158.815 187.313 157.413 1.00 21.95 825 GLY B N 1
ATOM 16274 C CA . GLY B 1 426 ? 157.819 186.284 157.181 1.00 18.39 825 GLY B CA 1
ATOM 16275 C C . GLY B 1 426 ? 156.641 186.840 156.415 1.00 22.77 825 GLY B C 1
ATOM 16276 O O . GLY B 1 426 ? 156.363 188.041 156.447 1.00 40.66 825 GLY B O 1
ATOM 16280 N N . ILE B 1 427 ? 155.946 185.945 155.721 1.00 14.93 826 ILE B N 1
ATOM 16281 C CA . ILE B 1 427 ? 154.812 186.302 154.878 1.00 17.00 826 ILE B CA 1
ATOM 16282 C C . ILE B 1 427 ? 153.590 185.559 155.393 1.00 21.95 826 ILE B C 1
ATOM 16283 O O . ILE B 1 427 ? 153.597 184.325 155.477 1.00 33.61 826 ILE B O 1
ATOM 16299 N N . GLY B 1 428 ? 152.550 186.303 155.731 1.00 17.55 827 GLY B N 1
ATOM 16300 C CA . GLY B 1 428 ? 151.279 185.755 156.135 1.00 22.54 827 GLY B CA 1
ATOM 16301 C C . GLY B 1 428 ? 150.242 185.884 155.043 1.00 22.86 827 GLY B C 1
ATOM 16302 O O . GLY B 1 428 ? 150.561 185.900 153.849 1.00 25.74 827 GLY B O 1
ATOM 16306 N N . THR B 1 429 ? 148.985 185.978 155.451 1.00 22.40 828 THR B N 1
ATOM 16307 C CA . THR B 1 429 ? 147.871 186.209 154.541 1.00 16.97 828 THR B CA 1
ATOM 16308 C C . THR B 1 429 ? 147.277 187.569 154.879 1.00 17.76 828 THR B C 1
ATOM 16309 O O . THR B 1 429 ? 146.610 187.723 155.905 1.00 30.79 828 THR B O 1
ATOM 16320 N N . GLY B 1 430 ? 147.521 188.551 154.017 1.00 24.64 829 GLY B N 1
ATOM 16321 C CA . GLY B 1 430 ? 147.149 189.917 154.272 1.00 24.57 829 GLY B CA 1
ATOM 16322 C C . GLY B 1 430 ? 148.258 190.750 154.877 1.00 26.11 829 GLY B C 1
ATOM 16323 O O . GLY B 1 430 ? 148.325 191.953 154.618 1.00 28.14 829 GLY B O 1
ATOM 16327 N N . PHE B 1 431 ? 149.141 190.135 155.662 1.00 15.77 830 PHE B N 1
ATOM 16328 C CA . PHE B 1 431 ? 150.232 190.831 156.325 1.00 8.75 830 PHE B CA 1
ATOM 16329 C C . PHE B 1 431 ? 151.555 190.145 156.020 1.00 12.39 830 PHE B C 1
ATOM 16330 O O . PHE B 1 431 ? 151.605 188.943 155.757 1.00 24.39 830 PHE B O 1
ATOM 16347 N N . ALA B 1 432 ? 152.628 190.932 156.058 1.00 16.99 831 ALA B N 1
ATOM 16348 C CA . ALA B 1 432 ? 153.983 190.424 155.918 1.00 12.35 831 ALA B CA 1
ATOM 16349 C C . ALA B 1 432 ? 154.920 191.381 156.635 1.00 23.81 831 ALA B C 1
ATOM 16350 O O . ALA B 1 432 ? 154.663 192.585 156.696 1.00 33.78 831 ALA B O 1
ATOM 16357 N N . THR B 1 433 ? 156.012 190.840 157.170 1.00 15.27 832 THR B N 1
ATOM 16358 C CA . THR B 1 433 ? 156.947 191.603 157.981 1.00 11.06 832 THR B CA 1
ATOM 16359 C C . THR B 1 433 ? 158.328 191.612 157.345 1.00 21.08 832 THR B C 1
ATOM 16360 O O . THR B 1 433 ? 158.650 190.788 156.486 1.00 24.23 832 THR B O 1
ATOM 16371 N N . ASN B 1 434 ? 159.141 192.575 157.780 1.00 24.43 833 ASN B N 1
ATOM 16372 C CA . ASN B 1 434 ? 160.577 192.538 157.521 1.00 19.24 833 ASN B CA 1
ATOM 16373 C C . ASN B 1 434 ? 161.236 193.408 158.590 1.00 22.94 833 ASN B C 1
ATOM 16374 O O . ASN B 1 434 ? 161.206 194.636 158.491 1.00 33.02 833 ASN B O 1
ATOM 16385 N N . ILE B 1 435 ? 161.808 192.767 159.598 1.00 13.76 834 ILE B N 1
ATOM 16386 C CA . ILE B 1 435 ? 162.472 193.443 160.708 1.00 22.53 834 ILE B CA 1
ATOM 16387 C C . ILE B 1 435 ? 163.970 193.184 160.578 1.00 26.90 834 ILE B C 1
ATOM 16388 O O . ILE B 1 435 ? 164.391 192.021 160.615 1.00 31.37 834 ILE B O 1
ATOM 16404 N N . PRO B 1 436 ? 164.801 194.205 160.410 1.00 19.13 835 PRO B N 1
ATOM 16405 C CA . PRO B 1 436 ? 166.244 193.983 160.284 1.00 16.72 835 PRO B CA 1
ATOM 16406 C C . PRO B 1 436 ? 166.891 193.704 161.638 1.00 25.50 835 PRO B C 1
ATOM 16407 O O . PRO B 1 436 ? 166.231 193.602 162.669 1.00 16.18 835 PRO B O 1
ATOM 16418 N N . ASN B 1 437 ? 168.215 193.565 161.612 1.00 23.62 836 ASN B N 1
ATOM 16419 C CA . ASN B 1 437 ? 168.997 193.332 162.816 1.00 12.50 836 ASN B CA 1
ATOM 16420 C C . ASN B 1 437 ? 169.481 194.657 163.381 1.00 20.97 836 ASN B C 1
ATOM 16421 O O . ASN B 1 437 ? 169.957 195.523 162.645 1.00 15.98 836 ASN B O 1
ATOM 16432 N N . TYR B 1 438 ? 169.356 194.804 164.695 1.00 29.50 837 TYR B N 1
ATOM 16433 C CA . TYR B 1 438 ? 169.845 195.966 165.415 1.00 22.88 837 TYR B CA 1
ATOM 16434 C C . TYR B 1 438 ? 170.846 195.506 166.462 1.00 27.17 837 TYR B C 1
ATOM 16435 O O . TYR B 1 438 ? 170.806 194.362 166.918 1.00 29.46 837 TYR B O 1
ATOM 16453 N N . SER B 1 439 ? 171.754 196.397 166.830 1.00 22.96 838 SER B N 1
ATOM 16454 C CA . SER B 1 439 ? 172.802 196.027 167.766 1.00 18.24 838 SER B CA 1
ATOM 16455 C C . SER B 1 439 ? 172.187 195.698 169.121 1.00 20.31 838 SER B C 1
ATOM 16456 O O . SER B 1 439 ? 171.394 196.492 169.641 1.00 40.58 838 SER B O 1
ATOM 16464 N N . PRO B 1 440 ? 172.504 194.548 169.717 1.00 18.06 839 PRO B N 1
ATOM 16465 C CA . PRO B 1 440 ? 172.060 194.315 171.098 1.00 16.41 839 PRO B CA 1
ATOM 16466 C C . PRO B 1 440 ? 172.588 195.353 172.063 1.00 15.63 839 PRO B C 1
ATOM 16467 O O . PRO B 1 440 ? 171.920 195.666 173.054 1.00 20.89 839 PRO B O 1
ATOM 16478 N N . LEU B 1 441 ? 173.775 195.903 171.798 1.00 25.36 840 LEU B N 1
ATOM 16479 C CA . LEU B 1 441 ? 174.347 196.905 172.689 1.00 27.43 840 LEU B CA 1
ATOM 16480 C C . LEU B 1 441 ? 173.645 198.249 172.540 1.00 26.42 840 LEU B C 1
ATOM 16481 O O . LEU B 1 441 ? 173.393 198.931 173.537 1.00 31.37 840 LEU B O 1
ATOM 16497 N N . GLU B 1 442 ? 173.323 198.652 171.308 1.00 30.16 841 GLU B N 1
ATOM 16498 C CA . GLU B 1 442 ? 172.525 199.860 171.124 1.00 30.04 841 GLU B CA 1
ATOM 16499 C C . GLU B 1 442 ? 171.180 199.723 171.819 1.00 34.89 841 GLU B C 1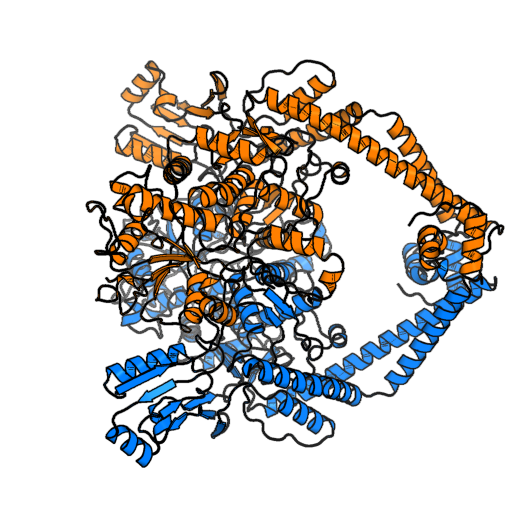
ATOM 16500 O O . GLU B 1 442 ? 170.708 200.658 172.476 1.00 45.09 841 GLU B O 1
ATOM 16512 N N . VAL B 1 443 ? 170.550 198.557 171.684 1.00 19.65 842 VAL B N 1
ATOM 16513 C CA . VAL B 1 443 ? 169.262 198.322 172.323 1.00 19.36 842 VAL B CA 1
ATOM 16514 C C . VAL B 1 443 ? 169.396 198.387 173.837 1.00 32.75 842 VAL B C 1
ATOM 16515 O O . VAL B 1 443 ? 168.556 198.978 174.524 1.00 40.86 842 VAL B O 1
ATOM 16528 N N . ILE B 1 444 ? 170.445 197.771 174.387 1.00 34.03 843 ILE B N 1
ATOM 16529 C CA . ILE B 1 444 ? 170.636 197.795 175.834 1.00 27.22 843 ILE B CA 1
ATOM 16530 C C . ILE B 1 444 ? 170.852 199.222 176.312 1.00 27.37 843 ILE B C 1
ATOM 16531 O O . ILE B 1 444 ? 170.308 199.638 177.341 1.00 40.20 843 ILE B O 1
ATOM 16547 N N . ASP B 1 445 ? 171.660 199.990 175.584 1.00 26.24 844 ASP B N 1
ATOM 16548 C CA . ASP B 1 445 ? 171.911 201.371 175.975 1.00 28.42 844 ASP B CA 1
ATOM 16549 C C . ASP B 1 445 ? 170.631 202.191 175.935 1.00 34.13 844 ASP B C 1
ATOM 16550 O O . ASP B 1 445 ? 170.388 203.014 176.821 1.00 38.74 844 ASP B O 1
ATOM 16559 N N . ASN B 1 446 ? 169.799 201.983 174.914 1.00 34.55 845 ASN B N 1
ATOM 16560 C CA . ASN B 1 446 ? 168.537 202.711 174.839 1.00 23.41 845 ASN B CA 1
ATOM 16561 C C . ASN B 1 446 ? 167.599 202.304 175.967 1.00 23.80 845 ASN B C 1
ATOM 16562 O O . ASN B 1 446 ? 166.871 203.142 176.508 1.00 41.03 845 ASN B O 1
ATOM 16573 N N . LEU B 1 447 ? 167.594 201.022 176.332 1.00 25.48 846 LEU B N 1
ATOM 16574 C CA . LEU B 1 447 ? 166.767 200.581 177.450 1.00 30.25 846 LEU B CA 1
ATOM 16575 C C . LEU B 1 447 ? 167.227 201.211 178.758 1.00 32.24 846 LEU B C 1
ATOM 16576 O O . LEU B 1 447 ? 166.403 201.626 179.578 1.00 28.56 846 LEU B O 1
ATOM 16592 N N . MET B 1 448 ? 168.541 201.294 178.972 1.00 36.37 847 MET B N 1
ATOM 16593 C CA . MET B 1 448 ? 169.046 201.975 180.162 1.00 34.02 847 MET B CA 1
ATOM 16594 C C . MET B 1 448 ? 168.715 203.462 180.131 1.00 36.40 847 MET B C 1
ATOM 16595 O O . MET B 1 448 ? 168.391 204.051 181.168 1.00 38.29 847 MET B O 1
ATOM 16609 N N . ARG B 1 449 ? 168.799 204.091 178.958 1.00 36.60 848 ARG B N 1
ATOM 16610 C CA . ARG B 1 449 ? 168.423 205.496 178.847 1.00 32.08 848 ARG B CA 1
ATOM 16611 C C . ARG B 1 449 ? 166.965 205.698 179.228 1.00 34.70 848 ARG B C 1
ATOM 16612 O O . ARG B 1 449 ? 166.627 206.639 179.954 1.00 44.89 848 ARG B O 1
ATOM 16633 N N . LEU B 1 450 ? 166.086 204.826 178.740 1.00 24.87 849 LEU B N 1
ATOM 16634 C CA . LEU B 1 450 ? 164.680 204.915 179.109 1.00 21.15 849 LEU B CA 1
ATOM 16635 C C . LEU B 1 450 ? 164.492 204.687 180.602 1.00 28.35 849 LEU B C 1
ATOM 16636 O O . LEU B 1 450 ? 163.693 205.374 181.246 1.00 38.34 849 LEU B O 1
ATOM 16652 N N . LEU B 1 451 ? 165.222 203.725 181.171 1.00 29.52 850 LEU B N 1
ATOM 16653 C CA . LEU B 1 451 ? 165.102 203.452 182.600 1.00 29.05 850 LEU B CA 1
ATOM 16654 C C . LEU B 1 451 ? 165.484 204.675 183.423 1.00 32.49 850 LEU B C 1
ATOM 16655 O O . LEU B 1 451 ? 164.786 205.042 184.374 1.00 41.43 850 LEU B O 1
ATOM 16671 N N . ARG B 1 452 ? 166.592 205.325 183.068 1.00 25.16 851 ARG B N 1
ATOM 16672 C CA . ARG B 1 452 ? 166.987 206.540 183.766 1.00 27.84 851 ARG B CA 1
ATOM 16673 C C . ARG B 1 452 ? 165.988 207.669 183.566 1.00 38.68 851 ARG B C 1
ATOM 16674 O O . ARG B 1 452 ? 166.003 208.636 184.335 1.00 45.26 851 ARG B O 1
ATOM 16695 N N . GLY B 1 453 ? 165.123 207.569 182.562 1.00 37.25 852 GLY B N 1
ATOM 16696 C CA . GLY B 1 453 ? 164.186 208.621 182.242 1.00 36.26 852 GLY B CA 1
ATOM 16697 C C . GLY B 1 453 ? 164.603 209.525 181.105 1.00 32.93 852 GLY B C 1
ATOM 16698 O O . GLY B 1 453 ? 163.935 210.536 180.869 1.00 42.04 852 GLY B O 1
ATOM 16702 N N . GLU B 1 454 ? 165.678 209.198 180.396 1.00 28.27 853 GLU B N 1
ATOM 16703 C CA . GLU B 1 454 ? 166.137 210.011 179.280 1.00 37.34 853 GLU B CA 1
ATOM 16704 C C . GLU B 1 454 ? 165.300 209.694 178.042 1.00 40.45 853 GLU B C 1
ATOM 16705 O O . GLU B 1 454 ? 164.272 209.016 178.109 1.00 36.87 853 GLU B O 1
ATOM 16717 N N . GLU B 1 455 ? 165.740 210.195 176.892 1.00 43.63 854 GLU B N 1
ATOM 16718 C CA . GLU B 1 455 ? 165.109 209.913 175.615 1.00 36.62 854 GLU B CA 1
ATOM 16719 C C . GLU B 1 455 ? 165.850 208.772 174.924 1.00 38.36 854 GLU B C 1
ATOM 16720 O O . GLU B 1 455 ? 166.815 208.213 175.449 1.00 43.81 854 GLU B O 1
ATOM 16724 N N . VAL B 1 456 ? 165.393 208.427 173.724 1.00 37.35 855 VAL B N 1
ATOM 16725 C CA . VAL B 1 456 ? 165.935 207.312 172.958 1.00 37.73 855 VAL B CA 1
ATOM 16726 C C . VAL B 1 456 ? 166.679 207.870 171.756 1.00 40.13 855 VAL B C 1
ATOM 16727 O O . VAL B 1 456 ? 166.135 208.688 171.005 1.00 46.03 855 VAL B O 1
ATOM 16740 N N . GLN B 1 457 ? 167.922 207.435 171.578 1.00 36.07 856 GLN B N 1
ATOM 16741 C CA . GLN B 1 457 ? 168.667 207.794 170.385 1.00 41.43 856 GLN B CA 1
ATOM 16742 C C . GLN B 1 457 ? 168.192 206.954 169.200 1.00 42.67 856 GLN B C 1
ATOM 16743 O O . GLN B 1 457 ? 167.730 205.825 169.380 1.00 41.28 856 GLN B O 1
ATOM 16757 N N . PRO B 1 458 ? 168.293 207.476 167.979 1.00 38.74 857 PRO B N 1
ATOM 16758 C CA . PRO B 1 458 ? 167.864 206.691 166.817 1.00 33.29 857 PRO B CA 1
ATOM 16759 C C . PRO B 1 458 ? 168.721 205.448 166.639 1.00 32.23 857 PRO B C 1
ATOM 16760 O O . PRO B 1 458 ? 169.907 205.429 166.974 1.00 42.44 857 PRO B O 1
ATOM 16771 N N . MET B 1 459 ? 168.103 204.400 166.101 1.00 31.92 858 MET B N 1
ATOM 16772 C CA . MET B 1 459 ? 168.761 203.123 165.867 1.00 37.57 858 MET B CA 1
ATOM 16773 C C . MET B 1 459 ? 168.707 202.786 164.386 1.00 39.67 858 MET B C 1
ATOM 16774 O O . MET B 1 459 ? 167.630 202.798 163.783 1.00 41.28 858 MET B O 1
ATOM 16788 N N . LYS B 1 460 ? 169.862 202.483 163.809 1.00 31.85 859 LYS B N 1
ATOM 16789 C CA . LYS B 1 460 ? 169.928 201.958 162.459 1.00 29.15 859 LYS B CA 1
ATOM 16790 C C . LYS B 1 460 ? 170.296 200.481 162.502 1.00 28.94 859 LYS B C 1
ATOM 16791 O O . LYS B 1 460 ? 170.914 200.022 163.467 1.00 34.70 859 LYS B O 1
ATOM 16810 N N . PRO B 1 461 ? 169.924 199.705 161.488 1.00 25.27 860 PRO B N 1
ATOM 16811 C CA . PRO B 1 461 ? 170.180 198.264 161.546 1.00 26.34 860 PRO B CA 1
ATOM 16812 C C . PRO B 1 461 ? 171.662 197.966 161.700 1.00 24.00 860 PRO B C 1
ATOM 16813 O O . PRO B 1 461 ? 172.519 198.672 161.168 1.00 26.57 860 PRO B O 1
ATOM 16824 N N . TRP B 1 462 ? 171.954 196.912 162.454 1.00 19.19 861 TRP B N 1
ATOM 16825 C CA . TRP B 1 462 ? 173.318 196.498 162.742 1.00 14.86 861 TRP B CA 1
ATOM 16826 C C . TRP B 1 462 ? 173.415 194.994 162.562 1.00 21.70 861 TRP B C 1
ATOM 16827 O O . TRP B 1 462 ? 172.584 194.249 163.087 1.00 31.83 861 TRP B O 1
ATOM 16848 N N . TYR B 1 463 ? 174.422 194.556 161.816 1.00 26.84 862 TYR B N 1
ATOM 16849 C CA . TYR B 1 463 ? 174.675 193.146 161.569 1.00 25.74 862 TYR B CA 1
ATOM 16850 C C . TYR B 1 463 ? 176.091 192.822 162.015 1.00 31.28 862 TYR B C 1
ATOM 16851 O O . TYR B 1 463 ? 177.027 193.564 161.704 1.00 39.95 862 TYR B O 1
ATOM 16869 N N . PHE B 1 464 ? 176.242 191.729 162.754 1.00 24.49 863 PHE B N 1
ATOM 16870 C CA . PHE B 1 464 ? 177.541 191.361 163.291 1.00 29.07 863 PHE B CA 1
ATOM 16871 C C . PHE B 1 464 ? 178.362 190.624 162.244 1.00 31.84 863 PHE B C 1
ATOM 16872 O O . PHE B 1 464 ? 177.854 189.756 161.531 1.00 26.62 863 PHE B O 1
ATOM 16889 N N . GLY B 1 465 ? 179.644 190.969 162.165 1.00 37.72 864 GLY B N 1
ATOM 16890 C CA . GLY B 1 465 ? 180.515 190.418 161.150 1.00 34.90 864 GLY B CA 1
ATOM 16891 C C . GLY B 1 465 ? 180.442 191.111 159.811 1.00 33.60 864 GLY B C 1
ATOM 16892 O O . GLY B 1 465 ? 180.957 190.574 158.825 1.00 34.99 864 GLY B O 1
ATOM 16896 N N . PHE B 1 466 ? 179.819 192.283 159.742 1.00 33.38 865 PHE B N 1
ATOM 16897 C CA . PHE B 1 466 ? 179.662 193.036 158.504 1.00 34.05 865 PHE B CA 1
ATOM 16898 C C . PHE B 1 466 ? 180.604 194.231 158.554 1.00 37.02 865 PHE B C 1
ATOM 16899 O O . PHE B 1 466 ? 180.441 195.123 159.392 1.00 43.91 865 PHE B O 1
ATOM 16916 N N . ALA B 1 467 ? 181.590 194.247 157.660 1.00 42.01 866 ALA B N 1
ATOM 16917 C CA . ALA B 1 467 ? 182.546 195.340 157.588 1.00 46.19 866 ALA B CA 1
ATOM 16918 C C . ALA B 1 467 ? 182.091 196.467 156.673 1.00 49.03 866 ALA B C 1
ATOM 16919 O O . ALA B 1 467 ? 182.771 197.496 156.601 1.00 53.74 866 ALA B O 1
ATOM 16926 N N . GLY B 1 468 ? 180.970 196.305 155.979 1.00 42.04 867 GLY B N 1
ATOM 16927 C CA . GLY B 1 468 ? 180.426 197.356 155.150 1.00 41.64 867 GLY B CA 1
ATOM 16928 C C . GLY B 1 468 ? 179.776 198.436 155.989 1.00 38.78 867 GLY B C 1
ATOM 16929 O O . GLY B 1 468 ? 179.885 198.469 157.216 1.00 42.19 867 GLY B O 1
ATOM 16933 N N . THR B 1 469 ? 179.085 199.344 155.304 1.00 39.06 868 THR B N 1
ATOM 16934 C CA . THR B 1 469 ? 178.443 200.480 155.952 1.00 43.32 868 THR B CA 1
ATOM 16935 C C . THR B 1 469 ? 176.953 200.483 155.647 1.00 44.61 868 THR B C 1
ATOM 16936 O O . THR B 1 469 ? 176.543 200.265 154.504 1.00 43.32 868 THR B O 1
ATOM 16947 N N . ILE B 1 470 ? 176.150 200.741 156.675 1.00 41.20 869 ILE B N 1
ATOM 16948 C CA . ILE B 1 470 ? 174.697 200.800 156.561 1.00 39.94 869 ILE B CA 1
ATOM 16949 C C . ILE B 1 470 ? 174.278 202.241 156.812 1.00 37.37 869 ILE B C 1
ATOM 16950 O O . ILE B 1 470 ? 174.415 202.751 157.930 1.00 37.32 869 ILE B O 1
ATOM 16966 N N . GLU B 1 471 ? 173.755 202.896 155.778 1.00 41.68 870 GLU B N 1
ATOM 16967 C CA . GLU B 1 471 ? 173.375 204.301 155.844 1.00 39.50 870 GLU B CA 1
ATOM 16968 C C . GLU B 1 471 ? 171.893 204.451 155.537 1.00 39.26 870 GLU B C 1
ATOM 16969 O O . GLU B 1 471 ? 171.380 203.834 154.603 1.00 39.93 870 GLU B O 1
ATOM 16981 N N . GLU B 1 472 ? 171.210 205.281 156.319 1.00 44.12 871 GLU B N 1
ATOM 16982 C CA . GLU B 1 472 ? 169.778 205.484 156.138 1.00 44.30 871 GLU B CA 1
ATOM 16983 C C . GLU B 1 472 ? 169.536 206.365 154.921 1.00 43.38 871 GLU B C 1
ATOM 16984 O O . GLU B 1 472 ? 169.919 207.539 154.911 1.00 49.50 871 GLU B O 1
ATOM 16996 N N . LYS B 1 473 ? 168.894 205.800 153.899 1.00 45.07 872 LYS B N 1
ATOM 16997 C CA . LYS B 1 473 ? 168.584 206.560 152.694 1.00 48.17 872 LYS B CA 1
ATOM 16998 C C . LYS B 1 473 ? 167.333 207.409 152.898 1.00 47.39 872 LYS B C 1
ATOM 16999 O O . LYS B 1 473 ? 167.381 208.639 152.803 1.00 44.66 872 LYS B O 1
ATOM 17018 N N . GLU B 1 474 ? 166.210 206.765 153.181 1.00 55.24 873 GLU B N 1
ATOM 17019 C CA . GLU B 1 474 ? 164.965 207.428 153.540 1.00 56.24 873 GLU B CA 1
ATOM 17020 C C . GLU B 1 474 ? 164.537 206.943 154.923 1.00 58.21 873 GLU B C 1
ATOM 17021 O O . GLU B 1 474 ? 165.267 206.216 155.603 1.00 56.14 873 GLU B O 1
ATOM 17033 N N . LYS B 1 475 ? 163.345 207.347 155.343 1.00 48.86 874 LYS B N 1
ATOM 17034 C CA . LYS B 1 475 ? 162.812 206.891 156.623 1.00 48.31 874 LYS B CA 1
ATOM 17035 C C . LYS B 1 475 ? 162.434 205.423 156.489 1.00 48.40 874 LYS B C 1
ATOM 17036 O O . LYS B 1 475 ? 161.418 205.082 155.881 1.00 48.41 874 LYS B O 1
ATOM 17055 N N . GLY B 1 476 ? 163.257 204.545 157.055 1.00 40.57 875 GLY B N 1
ATOM 17056 C CA . GLY B 1 476 ? 163.002 203.122 157.000 1.00 43.40 875 GLY B CA 1
ATOM 17057 C C . GLY B 1 476 ? 163.515 202.422 155.764 1.00 40.91 875 GLY B C 1
ATOM 17058 O O . GLY B 1 476 ? 163.076 201.304 155.478 1.00 45.55 875 GLY B O 1
ATOM 17062 N N . LYS B 1 477 ? 164.428 203.037 155.019 1.00 37.98 876 LYS B N 1
ATOM 17063 C CA . LYS B 1 477 ? 164.997 202.448 153.809 1.00 38.82 876 LYS B CA 1
ATOM 17064 C C . LYS B 1 477 ? 166.507 202.645 153.883 1.00 43.23 876 LYS B C 1
ATOM 17065 O O . LYS B 1 477 ? 167.033 203.652 153.406 1.00 47.22 876 LYS B O 1
ATOM 17084 N N . PHE B 1 478 ? 167.201 201.689 154.489 1.00 31.62 877 PHE B N 1
ATOM 17085 C CA . PHE B 1 478 ? 168.642 201.773 154.636 1.00 31.39 877 PHE B CA 1
ATOM 17086 C C . PHE B 1 478 ? 169.325 201.078 153.468 1.00 37.13 877 PHE B C 1
ATOM 17087 O O . PHE B 1 478 ? 168.740 200.237 152.785 1.00 42.00 877 PHE B O 1
ATOM 17104 N N . VAL B 1 479 ? 170.579 201.443 153.241 1.00 40.35 878 VAL B N 1
ATOM 17105 C CA . VAL B 1 479 ? 171.394 200.858 152.186 1.00 39.58 878 VAL B CA 1
ATOM 17106 C C . VAL B 1 479 ? 172.660 200.325 152.832 1.00 38.88 878 VAL B C 1
ATOM 17107 O O . VAL B 1 479 ? 173.370 201.066 153.524 1.00 44.48 878 VAL B O 1
ATOM 17120 N N . SER B 1 480 ? 172.933 199.043 152.617 1.00 37.08 879 SER B N 1
ATOM 17121 C CA . SER B 1 480 ? 174.146 198.403 153.098 1.00 36.13 879 SER B CA 1
ATOM 17122 C C . SER B 1 480 ? 175.096 198.208 151.927 1.00 41.65 879 SER B C 1
ATOM 17123 O O . SER B 1 480 ? 174.712 197.643 150.897 1.00 47.99 879 SER B O 1
ATOM 17131 N N . THR B 1 481 ? 176.326 198.686 152.083 1.00 46.31 880 THR B N 1
ATOM 17132 C CA . THR B 1 481 ? 177.339 198.618 151.039 1.00 45.33 880 THR B CA 1
ATOM 17133 C C . THR B 1 481 ? 178.545 197.854 151.563 1.00 45.03 880 THR B C 1
ATOM 17134 O O . THR B 1 481 ? 179.149 198.255 152.565 1.00 50.93 880 THR B O 1
ATOM 17145 N N . GLY B 1 482 ? 178.887 196.756 150.885 1.00 42.89 881 GLY B N 1
ATOM 17146 C CA . GLY B 1 482 ? 180.101 196.041 151.198 1.00 46.83 881 GLY B CA 1
ATOM 17147 C C . GLY B 1 482 ? 181.326 196.735 150.641 1.00 55.41 881 GLY B C 1
ATOM 17148 O O . GLY B 1 482 ? 181.252 197.540 149.715 1.00 59.01 881 GLY B O 1
ATOM 17152 N N . CYS B 1 483 ? 182.480 196.411 151.215 1.00 61.21 882 CYS B N 1
ATOM 17153 C CA . CYS B 1 483 ? 183.718 197.101 150.881 1.00 55.84 882 CYS B CA 1
ATOM 17154 C C . CYS B 1 483 ? 184.402 196.429 149.698 1.00 58.54 882 CYS B C 1
ATOM 17155 O O . CYS B 1 483 ? 184.595 195.207 149.686 1.00 58.04 882 CYS B O 1
ATOM 17163 N N . ALA B 1 484 ? 184.757 197.236 148.701 1.00 60.89 883 ALA B N 1
ATOM 17164 C CA . ALA B 1 484 ? 185.542 196.788 147.559 1.00 60.72 883 ALA B CA 1
ATOM 17165 C C . ALA B 1 484 ? 186.499 197.907 147.184 1.00 62.89 883 ALA B C 1
ATOM 17166 O O . ALA B 1 484 ? 186.061 199.006 146.833 1.00 61.33 883 ALA B O 1
ATOM 17173 N N . ASN B 1 485 ? 187.796 197.628 147.260 1.00 69.39 884 ASN B N 1
ATOM 17174 C CA . ASN B 1 485 ? 188.835 198.617 147.008 1.00 67.92 884 ASN B CA 1
ATOM 17175 C C . ASN B 1 485 ? 189.492 198.338 145.665 1.00 70.84 884 ASN B C 1
ATOM 17176 O O . ASN B 1 485 ? 189.888 197.202 145.387 1.00 73.64 884 ASN B O 1
ATOM 17180 N N . VAL B 1 486 ? 189.608 199.374 144.837 1.00 74.90 885 VAL B N 1
ATOM 17181 C CA . VAL B 1 486 ? 190.228 199.249 143.519 1.00 75.39 885 VAL B CA 1
ATOM 17182 C C . VAL B 1 486 ? 191.740 199.275 143.729 1.00 77.09 885 VAL B C 1
ATOM 17183 O O . VAL B 1 486 ? 192.329 200.333 143.955 1.00 76.90 885 VAL B O 1
ATOM 17196 N N . ARG B 1 487 ? 192.374 198.109 143.648 1.00 80.04 886 ARG B N 1
ATOM 17197 C CA . ARG B 1 487 ? 193.806 198.031 143.871 1.00 80.87 886 ARG B CA 1
ATOM 17198 C C . ARG B 1 487 ? 194.553 198.771 142.762 1.00 82.74 886 ARG B C 1
ATOM 17199 O O . ARG B 1 487 ? 194.047 198.907 141.645 1.00 84.71 886 ARG B O 1
ATOM 17220 N N . PRO B 1 488 ? 195.762 199.258 143.046 1.00 88.29 887 PRO B N 1
ATOM 17221 C CA . PRO B 1 488 ? 196.495 200.033 142.035 1.00 90.11 887 PRO B CA 1
ATOM 17222 C C . PRO B 1 488 ? 197.206 199.157 141.015 1.00 92.54 887 PRO B C 1
ATOM 17223 O O . PRO B 1 488 ? 198.391 199.359 140.733 1.00 92.78 887 PRO B O 1
ATOM 17226 N N . ASP B 1 489 ? 196.491 198.175 140.458 1.00 91.92 888 ASP B N 1
ATOM 17227 C CA . ASP B 1 489 ? 197.053 197.322 139.418 1.00 89.63 888 ASP B CA 1
ATOM 17228 C C . ASP B 1 489 ? 196.023 196.977 138.347 1.00 89.86 888 ASP B C 1
ATOM 17229 O O . ASP B 1 489 ? 196.213 196.001 137.611 1.00 89.22 888 ASP B O 1
ATOM 17233 N N . GLY B 1 490 ? 194.943 197.748 138.241 1.00 90.68 889 GLY B N 1
ATOM 17234 C CA . GLY B 1 490 ? 193.889 197.449 137.296 1.00 91.67 889 GLY B CA 1
ATOM 17235 C C . GLY B 1 490 ? 192.882 196.427 137.768 1.00 90.71 889 GLY B C 1
ATOM 17236 O O . GLY B 1 490 ? 192.025 196.016 136.977 1.00 89.07 889 GLY B O 1
ATOM 17240 N N . VAL B 1 491 ? 192.954 196.003 139.030 1.00 80.57 890 VAL B N 1
ATOM 17241 C CA . VAL B 1 491 ? 192.045 195.010 139.583 1.00 79.03 890 VAL B CA 1
ATOM 17242 C C . VAL B 1 491 ? 191.395 195.590 140.830 1.00 81.05 890 VAL B C 1
ATOM 17243 O O . VAL B 1 491 ? 191.937 196.480 141.488 1.00 79.05 890 VAL B O 1
ATOM 17247 N N . VAL B 1 492 ? 190.215 195.065 141.152 1.00 75.06 891 VAL B N 1
ATOM 17248 C CA . VAL B 1 492 ? 189.437 195.500 142.305 1.00 70.73 891 VAL B CA 1
ATOM 17249 C C . VAL B 1 492 ? 189.227 194.299 143.215 1.00 68.39 891 VAL B C 1
ATOM 17250 O O . VAL B 1 492 ? 188.814 193.229 142.754 1.00 66.29 891 VAL B O 1
ATOM 17263 N N . GLN B 1 493 ? 189.517 194.474 144.501 1.00 65.86 892 GLN B N 1
ATOM 17264 C CA . GLN B 1 493 ? 189.379 193.419 145.494 1.00 66.36 892 GLN B CA 1
ATOM 17265 C C . GLN B 1 493 ? 188.146 193.699 146.341 1.00 66.60 892 GLN B C 1
ATOM 17266 O O . GLN B 1 493 ? 188.055 194.751 146.982 1.00 68.08 892 GLN B O 1
ATOM 17280 N N . ILE B 1 494 ? 187.213 192.755 146.345 1.00 59.68 893 ILE B N 1
ATOM 17281 C CA . ILE B 1 494 ? 185.990 192.836 147.134 1.00 56.32 893 ILE B CA 1
ATOM 17282 C C . ILE B 1 494 ? 186.202 192.022 148.400 1.00 56.31 893 ILE B C 1
ATOM 17283 O O . ILE B 1 494 ? 186.471 190.816 148.330 1.00 59.74 893 ILE B O 1
ATOM 17299 N N . THR B 1 495 ? 186.083 192.674 149.560 1.00 58.62 894 THR B N 1
ATOM 17300 C CA . THR B 1 495 ? 186.343 192.030 150.838 1.00 59.71 894 THR B CA 1
ATOM 17301 C C . THR B 1 495 ? 185.091 191.815 151.676 1.00 55.85 894 THR B C 1
ATOM 17302 O O . THR B 1 495 ? 185.164 191.122 152.696 1.00 58.02 894 THR B O 1
ATOM 17313 N N . GLU B 1 496 ? 183.956 192.385 151.283 1.00 44.13 895 GLU B N 1
ATOM 17314 C CA . GLU B 1 496 ? 182.703 192.175 151.991 1.00 46.37 895 GLU B CA 1
ATOM 17315 C C . GLU B 1 496 ? 181.559 192.386 151.015 1.00 47.65 895 GLU B C 1
ATOM 17316 O O . GLU B 1 496 ? 181.645 193.213 150.105 1.00 48.63 895 GLU B O 1
ATOM 17328 N N . LEU B 1 497 ? 180.492 191.632 151.216 1.00 49.88 896 LEU B N 1
ATOM 17329 C CA . LEU B 1 497 ? 179.310 191.724 150.386 1.00 50.01 896 LEU B CA 1
ATOM 17330 C C . LEU B 1 497 ? 178.156 192.331 151.175 1.00 51.43 896 LEU B C 1
ATOM 17331 O O . LEU B 1 497 ? 178.084 192.170 152.396 1.00 44.55 896 LEU B O 1
ATOM 17347 N N . PRO B 1 498 ? 177.233 193.023 150.514 1.00 45.64 897 PRO B N 1
ATOM 17348 C CA . PRO B 1 498 ? 176.121 193.641 151.238 1.00 36.94 897 PRO B CA 1
ATOM 17349 C C . PRO B 1 498 ? 175.218 192.598 151.875 1.00 36.96 897 PRO B C 1
ATOM 17350 O O . PRO B 1 498 ? 175.142 191.447 151.443 1.00 39.73 897 PRO B O 1
ATOM 17361 N N . ILE B 1 499 ? 174.529 193.026 152.934 1.00 36.16 898 ILE B N 1
ATOM 17362 C CA . ILE B 1 499 ? 173.691 192.112 153.698 1.00 38.36 898 ILE B CA 1
ATOM 17363 C C . ILE B 1 499 ? 172.679 191.457 152.773 1.00 38.26 898 ILE B C 1
ATOM 17364 O O . ILE B 1 499 ? 171.993 192.132 151.997 1.00 37.98 898 ILE B O 1
ATOM 17380 N N . GLY B 1 500 ? 172.576 190.133 152.860 1.00 40.78 899 GLY B N 1
ATOM 17381 C CA . GLY B 1 500 ? 171.668 189.377 152.027 1.00 41.04 899 GLY B CA 1
ATOM 17382 C C . GLY B 1 500 ? 172.263 188.842 150.743 1.00 40.74 899 GLY B C 1
ATOM 17383 O O . GLY B 1 500 ? 171.559 188.147 150.001 1.00 40.34 899 GLY B O 1
ATOM 17387 N N . THR B 1 501 ? 173.525 189.141 150.452 1.00 43.80 900 THR B N 1
ATOM 17388 C CA . THR B 1 501 ? 174.191 188.640 149.257 1.00 43.94 900 THR B CA 1
ATOM 17389 C C . THR B 1 501 ? 175.110 187.489 149.639 1.00 44.57 900 THR B C 1
ATOM 17390 O O . THR B 1 501 ? 175.980 187.640 150.502 1.00 46.73 900 THR B O 1
ATOM 17401 N N . TRP B 1 502 ? 174.916 186.348 148.990 1.00 44.60 901 TRP B N 1
ATOM 17402 C CA . TRP B 1 502 ? 175.616 185.118 149.316 1.00 41.29 901 TRP B CA 1
ATOM 17403 C C . TRP B 1 502 ? 176.753 184.877 148.332 1.00 47.74 901 TRP B C 1
ATOM 17404 O O . TRP B 1 502 ? 176.665 185.229 147.154 1.00 50.63 901 TRP B O 1
ATOM 17425 N N . THR B 1 503 ? 177.826 184.257 148.830 1.00 51.71 902 THR B N 1
ATOM 17426 C CA . THR B 1 503 ? 179.041 184.134 148.034 1.00 50.68 902 THR B CA 1
ATOM 17427 C C . THR B 1 503 ? 178.791 183.356 146.750 1.00 54.74 902 THR B C 1
ATOM 17428 O O . THR B 1 503 ? 179.324 183.708 145.693 1.00 55.86 902 THR B O 1
ATOM 17439 N N . GLN B 1 504 ? 178.000 182.284 146.817 1.00 52.18 903 GLN B N 1
ATOM 17440 C CA . GLN B 1 504 ? 177.690 181.537 145.601 1.00 49.34 903 GLN B CA 1
ATOM 17441 C C . GLN B 1 504 ? 176.839 182.370 144.653 1.00 50.33 903 GLN B C 1
ATOM 17442 O O . GLN B 1 504 ? 177.035 182.329 143.432 1.00 52.77 903 GLN B O 1
ATOM 17456 N N . GLY B 1 505 ? 175.886 183.128 145.192 1.00 54.95 904 GLY B N 1
ATOM 17457 C CA . GLY B 1 505 ? 175.113 184.023 144.351 1.00 51.38 904 GLY B CA 1
ATOM 17458 C C . GLY B 1 505 ? 175.983 185.060 143.672 1.00 52.81 904 GLY B C 1
ATOM 17459 O O . GLY B 1 505 ? 175.775 185.391 142.503 1.00 56.81 904 GLY B O 1
ATOM 17463 N N . TYR B 1 506 ? 176.979 185.580 144.390 1.00 51.93 905 TYR B N 1
ATOM 17464 C CA . TYR B 1 506 ? 177.879 186.555 143.787 1.00 47.16 905 TYR B CA 1
ATOM 17465 C C . TYR B 1 506 ? 178.786 185.903 142.753 1.00 57.03 905 TYR B C 1
ATOM 17466 O O . TYR B 1 506 ? 179.127 186.526 141.745 1.00 64.41 905 TYR B O 1
ATOM 17484 N N . LYS B 1 507 ? 179.201 184.657 142.987 1.00 57.63 906 LYS B N 1
ATOM 17485 C CA . LYS B 1 507 ? 179.959 183.941 141.967 1.00 54.65 906 LYS B CA 1
ATOM 17486 C C . LYS B 1 507 ? 179.130 183.778 140.703 1.00 57.26 906 LYS B C 1
ATOM 17487 O O . LYS B 1 507 ? 179.631 183.971 139.590 1.00 55.51 906 LYS B O 1
ATOM 17506 N N . LYS B 1 508 ? 177.854 183.425 140.859 1.00 63.25 907 LYS B N 1
ATOM 17507 C CA . LYS B 1 508 ? 176.971 183.315 139.704 1.00 60.96 907 LYS B CA 1
ATOM 17508 C C . LYS B 1 508 ? 176.821 184.658 139.002 1.00 60.97 907 LYS B C 1
ATOM 17509 O O . LYS B 1 508 ? 176.839 184.729 137.768 1.00 66.03 907 LYS B O 1
ATOM 17516 N N . PHE B 1 509 ? 176.668 185.735 139.773 1.00 62.32 908 PHE B N 1
ATOM 17517 C CA . PHE B 1 509 ? 176.534 187.058 139.174 1.00 61.61 908 PHE B CA 1
ATOM 17518 C C . PHE B 1 509 ? 177.790 187.441 138.406 1.00 61.47 908 PHE B C 1
ATOM 17519 O O . PHE B 1 509 ? 177.708 187.994 137.306 1.00 68.48 908 PHE B O 1
ATOM 17536 N N . LEU B 1 510 ? 178.964 187.160 138.972 1.00 58.83 909 LEU B N 1
ATOM 17537 C CA . LEU B 1 510 ? 180.214 187.489 138.297 1.00 64.40 909 LEU B CA 1
ATOM 17538 C C . LEU B 1 510 ? 180.398 186.654 137.037 1.00 69.23 909 LEU B C 1
ATOM 17539 O O . LEU B 1 510 ? 180.877 187.159 136.017 1.00 68.12 909 LEU B O 1
ATOM 17555 N N . GLU B 1 511 ? 180.030 185.372 137.085 1.00 69.67 910 GLU B N 1
ATOM 17556 C CA . GLU B 1 511 ? 180.104 184.547 135.885 1.00 67.27 910 GLU B CA 1
ATOM 17557 C C . GLU B 1 511 ? 179.170 185.073 134.804 1.00 68.20 910 GLU B C 1
ATOM 17558 O O . GLU B 1 511 ? 179.549 185.157 133.629 1.00 69.68 910 GLU B O 1
ATOM 17562 N N . GLU B 1 512 ? 177.945 185.443 135.182 1.00 68.86 911 GLU B N 1
ATOM 17563 C CA . GLU B 1 512 ? 177.006 185.989 134.208 1.00 71.05 911 GLU B CA 1
ATOM 17564 C C . GLU B 1 512 ? 177.521 187.297 133.626 1.00 69.40 911 GLU B C 1
ATOM 17565 O O . GLU B 1 512 ? 177.395 187.544 132.422 1.00 76.25 911 GLU B O 1
ATOM 17569 N N . LEU B 1 513 ? 178.101 188.151 134.469 1.00 65.28 912 LEU B N 1
ATOM 17570 C CA . LEU B 1 513 ? 178.624 189.425 133.994 1.00 69.67 912 LEU B CA 1
ATOM 17571 C C . LEU B 1 513 ? 179.807 189.218 133.057 1.00 70.46 912 LEU B C 1
ATOM 17572 O O . LEU B 1 513 ? 179.945 189.930 132.056 1.00 74.43 912 LEU B O 1
ATOM 17588 N N . ARG B 1 514 ? 180.671 188.248 133.364 1.00 72.66 913 ARG B N 1
ATOM 17589 C CA . ARG B 1 514 ? 181.776 187.928 132.467 1.00 79.32 913 ARG B CA 1
ATOM 17590 C C . ARG B 1 514 ? 181.262 187.385 131.141 1.00 76.72 913 ARG B C 1
ATOM 17591 O O . ARG B 1 514 ? 181.828 187.675 130.080 1.00 73.61 913 ARG B O 1
ATOM 17612 N N . GLU B 1 515 ? 180.191 186.588 131.179 1.00 74.44 914 GLU B N 1
ATOM 17613 C CA . GLU B 1 515 ? 179.603 186.094 129.939 1.00 73.31 914 GLU B CA 1
ATOM 17614 C C . GLU B 1 515 ? 179.192 187.242 129.029 1.00 75.12 914 GLU B C 1
ATOM 17615 O O . GLU B 1 515 ? 179.129 187.073 127.806 1.00 75.35 914 GLU B O 1
ATOM 17619 N N . LYS B 1 516 ? 178.912 188.410 129.600 1.00 78.15 915 LYS B N 1
ATOM 17620 C CA . LYS B 1 516 ? 178.615 189.609 128.830 1.00 78.83 915 LYS B CA 1
ATOM 17621 C C . LYS B 1 516 ? 179.865 190.411 128.495 1.00 81.10 915 LYS B C 1
ATOM 17622 O O . LYS B 1 516 ? 179.751 191.494 127.912 1.00 81.85 915 LYS B O 1
ATOM 17626 N N . GLU B 1 517 ? 181.049 189.911 128.847 1.00 82.69 916 GLU B N 1
ATOM 17627 C CA . GLU B 1 517 ? 182.312 190.584 128.553 1.00 82.47 916 GLU B CA 1
ATOM 17628 C C . GLU B 1 517 ? 182.373 191.952 129.234 1.00 81.75 916 GLU B C 1
ATOM 17629 O O . GLU B 1 517 ? 182.480 192.997 128.590 1.00 80.59 916 GLU B O 1
ATOM 17633 N N . VAL B 1 518 ? 182.299 191.925 130.564 1.00 81.72 917 VAL B N 1
ATOM 17634 C CA . VAL B 1 518 ? 182.383 193.141 131.366 1.00 80.11 917 VAL B CA 1
ATOM 17635 C C . VAL B 1 518 ? 183.586 193.053 132.298 1.00 79.56 917 VAL B C 1
ATOM 17636 O O . VAL B 1 518 ? 184.166 194.077 132.674 1.00 76.41 917 VAL B O 1
ATOM 17640 N N . VAL B 1 519 ? 183.970 191.834 132.672 1.00 79.59 918 VAL B N 1
ATOM 17641 C CA . VAL B 1 519 ? 185.140 191.593 133.509 1.00 78.67 918 VAL B CA 1
ATOM 17642 C C . VAL B 1 519 ? 186.028 190.576 132.808 1.00 79.04 918 VAL B C 1
ATOM 17643 O O . VAL B 1 519 ? 185.566 189.492 132.436 1.00 75.43 918 VAL B O 1
ATOM 17656 N N . VAL B 1 520 ? 187.305 190.925 132.638 1.00 81.24 919 VAL B N 1
ATOM 17657 C CA . VAL B 1 520 ? 188.233 190.041 131.940 1.00 80.57 919 VAL B CA 1
ATOM 17658 C C . VAL B 1 520 ? 188.401 188.734 132.702 1.00 80.65 919 VAL B C 1
ATOM 17659 O O . VAL B 1 520 ? 188.394 187.648 132.110 1.00 78.64 919 VAL B O 1
ATOM 17663 N N . GLN B 1 521 ? 188.560 188.813 134.021 1.00 81.66 920 GLN B N 1
ATOM 17664 C CA . GLN B 1 521 ? 188.809 187.619 134.815 1.00 80.66 920 GLN B CA 1
ATOM 17665 C C . GLN B 1 521 ? 188.427 187.901 136.259 1.00 81.14 920 GLN B C 1
ATOM 17666 O O . GLN B 1 521 ? 188.246 189.052 136.658 1.00 79.71 920 GLN B O 1
ATOM 17680 N N . TYR B 1 522 ? 188.298 186.832 137.041 1.00 71.45 921 TYR B N 1
ATOM 17681 C CA . TYR B 1 522 ? 188.070 186.986 138.469 1.00 69.13 921 TYR B CA 1
ATOM 17682 C C . TYR B 1 522 ? 188.537 185.730 139.188 1.00 71.44 921 TYR B C 1
ATOM 17683 O O . TYR B 1 522 ? 188.418 184.623 138.659 1.00 70.74 921 TYR B O 1
ATOM 17701 N N . ARG B 1 523 ? 189.069 185.919 140.391 1.00 72.76 922 ARG B N 1
ATOM 17702 C CA . ARG B 1 523 ? 189.551 184.831 141.228 1.00 72.82 922 ARG B CA 1
ATOM 17703 C C . ARG B 1 523 ? 188.917 184.937 142.606 1.00 70.60 922 ARG B C 1
ATOM 17704 O O . ARG B 1 523 ? 188.795 186.033 143.161 1.00 70.40 922 ARG B O 1
ATOM 17714 N N . GLU B 1 524 ? 188.523 183.794 143.161 1.00 68.21 923 GLU B N 1
ATOM 17715 C CA . GLU B 1 524 ? 187.831 183.738 144.441 1.00 68.87 923 GLU B CA 1
ATOM 17716 C C . GLU B 1 524 ? 188.697 183.017 145.461 1.00 68.46 923 GLU B C 1
ATOM 17717 O O . GLU B 1 524 ? 189.240 181.946 145.174 1.00 72.81 923 GLU B O 1
ATOM 17724 N N . HIS B 1 525 ? 188.822 183.609 146.644 1.00 68.06 924 HIS B N 1
ATOM 17725 C CA . HIS B 1 525 ? 189.510 183.017 147.787 1.00 68.94 924 HIS B CA 1
ATOM 17726 C C . HIS B 1 525 ? 188.592 183.030 149.001 1.00 69.55 924 HIS B C 1
ATOM 17727 O O . HIS B 1 525 ? 188.973 183.422 150.105 1.00 68.22 924 HIS B O 1
ATOM 17741 N N . ASN B 1 526 ? 187.352 182.591 148.799 1.00 63.43 925 ASN B N 1
ATOM 17742 C CA . ASN B 1 526 ? 186.290 182.775 149.778 1.00 61.41 925 ASN B CA 1
ATOM 17743 C C . ASN B 1 526 ? 186.260 181.612 150.761 1.00 62.51 925 ASN B C 1
ATOM 17744 O O . ASN B 1 526 ? 186.027 180.464 150.370 1.00 60.49 925 ASN B O 1
ATOM 17755 N N . THR B 1 527 ? 186.490 181.916 152.033 1.00 60.71 926 THR B N 1
ATOM 17756 C CA . THR B 1 527 ? 186.248 180.969 153.105 1.00 57.30 926 THR B CA 1
ATOM 17757 C C . THR B 1 527 ? 184.760 180.978 153.455 1.00 59.95 926 THR B C 1
ATOM 17758 O O . THR B 1 527 ? 184.018 181.895 153.092 1.00 58.82 926 THR B O 1
ATOM 17769 N N . ASP B 1 528 ? 184.318 179.937 154.160 1.00 60.00 927 ASP B N 1
ATOM 17770 C CA . ASP B 1 528 ? 182.914 179.814 154.534 1.00 53.95 927 ASP B CA 1
ATOM 17771 C C . ASP B 1 528 ? 182.465 180.926 155.478 1.00 55.06 927 ASP B C 1
ATOM 17772 O O . ASP B 1 528 ? 181.285 180.994 155.835 1.00 51.27 927 ASP B O 1
ATOM 17776 N N . VAL B 1 529 ? 183.387 181.795 155.890 1.00 51.16 928 VAL B N 1
ATOM 17777 C CA . VAL B 1 529 ? 183.064 182.879 156.814 1.00 47.84 928 VAL B CA 1
ATOM 17778 C C . VAL B 1 529 ? 183.468 184.248 156.297 1.00 50.65 928 VAL B C 1
ATOM 17779 O O . VAL B 1 529 ? 182.893 185.260 156.737 1.00 56.65 928 VAL B O 1
ATOM 17792 N N . THR B 1 530 ? 184.424 184.356 155.379 1.00 55.28 929 THR B N 1
ATOM 17793 C CA . THR B 1 530 ? 184.883 185.639 154.871 1.00 58.08 929 THR B CA 1
ATOM 17794 C C . THR B 1 530 ? 184.908 185.604 153.351 1.00 54.87 929 THR B C 1
ATOM 17795 O O . THR B 1 530 ? 185.105 184.551 152.742 1.00 55.88 929 THR B O 1
ATOM 17806 N N . VAL B 1 531 ? 184.711 186.771 152.747 1.00 51.83 930 VAL B N 1
ATOM 17807 C CA . VAL B 1 531 ? 184.605 186.915 151.301 1.00 54.41 930 VAL B CA 1
ATOM 17808 C C . VAL B 1 531 ? 185.855 187.610 150.787 1.00 58.98 930 VAL B C 1
ATOM 17809 O O . VAL B 1 531 ? 186.333 188.578 151.391 1.00 60.17 930 VAL B O 1
ATOM 17822 N N . ASP B 1 532 ? 186.390 187.109 149.674 1.00 61.53 931 ASP B N 1
ATOM 17823 C CA . ASP B 1 532 ? 187.553 187.727 149.040 1.00 56.54 931 ASP B CA 1
ATOM 17824 C C . ASP B 1 532 ? 187.483 187.423 147.547 1.00 61.41 931 ASP B C 1
ATOM 17825 O O . ASP B 1 532 ? 187.865 186.331 147.116 1.00 67.34 931 ASP B O 1
ATOM 17829 N N . PHE B 1 533 ? 186.997 188.386 146.771 1.00 58.94 932 PHE B N 1
ATOM 17830 C CA . PHE B 1 533 ? 186.996 188.305 145.320 1.00 56.34 932 PHE B CA 1
ATOM 17831 C C . PHE B 1 533 ? 188.048 189.254 144.768 1.00 60.77 932 PHE B C 1
ATOM 17832 O O . PHE B 1 533 ? 188.321 190.302 145.355 1.00 63.30 932 PHE B O 1
ATOM 17849 N N . GLU B 1 534 ? 188.635 188.889 143.631 1.00 68.65 933 GLU B N 1
ATOM 17850 C CA . GLU B 1 534 ? 189.576 189.752 142.924 1.00 70.58 933 GLU B CA 1
ATOM 17851 C C . GLU B 1 534 ? 189.156 189.780 141.464 1.00 73.29 933 GLU B C 1
ATOM 17852 O O . GLU B 1 534 ? 189.312 188.782 140.755 1.00 72.37 933 GLU B O 1
ATOM 17856 N N . VAL B 1 535 ? 188.624 190.915 141.016 1.00 73.09 934 VAL B N 1
ATOM 17857 C CA . VAL B 1 535 ? 188.040 191.048 139.687 1.00 74.42 934 VAL B CA 1
ATOM 17858 C C . VAL B 1 535 ? 188.940 191.957 138.862 1.00 75.52 934 VAL B C 1
ATOM 17859 O O . VAL B 1 535 ? 189.213 193.098 139.258 1.00 75.12 934 VAL B O 1
ATOM 17872 N N . PHE B 1 536 ? 189.404 191.451 137.721 1.00 82.86 935 PHE B N 1
ATOM 17873 C CA . PHE B 1 536 ? 190.161 192.226 136.747 1.00 83.84 935 PHE B CA 1
ATOM 17874 C C . PHE B 1 536 ? 189.247 192.523 135.566 1.00 84.31 935 PHE B C 1
ATOM 17875 O O . PHE B 1 536 ? 188.718 191.596 134.939 1.00 83.49 935 PHE B O 1
ATOM 17892 N N . LEU B 1 537 ? 189.071 193.805 135.266 1.00 83.66 936 LEU B N 1
ATOM 17893 C CA . LEU B 1 537 ? 188.247 194.263 134.158 1.00 83.19 936 LEU B CA 1
ATOM 17894 C C . LEU B 1 537 ? 189.111 195.027 133.164 1.00 85.68 936 LEU B C 1
ATOM 17895 O O . LEU B 1 537 ? 190.301 195.264 133.389 1.00 86.46 936 LEU B O 1
ATOM 17899 N N . HIS B 1 538 ? 188.499 195.409 132.049 1.00 89.53 937 HIS B N 1
ATOM 17900 C CA . HIS B 1 538 ? 189.214 196.192 131.056 1.00 88.36 937 HIS B CA 1
ATOM 17901 C C . HIS B 1 538 ? 189.622 197.535 131.658 1.00 90.64 937 HIS B C 1
ATOM 17902 O O . HIS B 1 538 ? 188.825 198.168 132.360 1.00 91.64 937 HIS B O 1
ATOM 17906 N N . PRO B 1 539 ? 190.850 197.997 131.412 1.00 92.23 938 PRO B N 1
ATOM 17907 C CA . PRO B 1 539 ? 191.272 199.267 132.029 1.00 92.58 938 PRO B CA 1
ATOM 17908 C C . PRO B 1 539 ? 190.360 200.430 131.687 1.00 93.81 938 PRO B C 1
ATOM 17909 O O . PRO B 1 539 ? 190.112 201.290 132.541 1.00 92.69 938 PRO B O 1
ATOM 17912 N N . GLU B 1 540 ? 189.849 200.483 130.455 1.00 96.35 939 GLU B N 1
ATOM 17913 C CA . GLU B 1 540 ? 188.941 201.562 130.083 1.00 95.27 939 GLU B CA 1
ATOM 17914 C C . GLU B 1 540 ? 187.661 201.511 130.907 1.00 95.06 939 GLU B C 1
ATOM 17915 O O . GLU B 1 540 ? 187.177 202.545 131.383 1.00 94.26 939 GLU B O 1
ATOM 17919 N N . VAL B 1 541 ? 187.097 200.315 131.085 1.00 94.58 940 VAL B N 1
ATOM 17920 C CA . VAL B 1 541 ? 185.869 200.182 131.863 1.00 94.05 940 VAL B CA 1
ATOM 17921 C C . VAL B 1 541 ? 186.109 200.595 133.308 1.00 93.78 940 VAL B C 1
ATOM 17922 O O . VAL B 1 541 ? 185.296 201.308 133.910 1.00 91.82 940 VAL B O 1
ATOM 17926 N N . LEU B 1 542 ? 187.224 200.149 133.890 1.00 95.71 941 LEU B N 1
ATOM 17927 C CA . LEU B 1 542 ? 187.527 200.511 135.270 1.00 96.10 941 LEU B CA 1
ATOM 17928 C C . LEU B 1 542 ? 187.714 202.015 135.415 1.00 96.56 941 LEU B C 1
ATOM 17929 O O . LEU B 1 542 ? 187.229 202.617 136.379 1.00 94.27 941 LEU B O 1
ATOM 17933 N N . HIS B 1 543 ? 188.418 202.639 134.469 1.00 96.32 942 HIS B N 1
ATOM 17934 C CA . HIS B 1 543 ? 188.613 204.083 134.530 1.00 94.87 942 HIS B CA 1
ATOM 17935 C C . HIS B 1 543 ? 187.285 204.821 134.418 1.00 93.91 942 HIS B C 1
ATOM 17936 O O . HIS B 1 543 ? 187.036 205.784 135.152 1.00 93.06 942 HIS B O 1
ATOM 17940 N N . HIS B 1 544 ? 186.418 204.382 133.502 1.00 94.87 943 HIS B N 1
ATOM 17941 C CA . HIS B 1 544 ? 185.117 205.025 133.355 1.00 95.35 943 HIS B CA 1
ATOM 17942 C C . HIS B 1 544 ? 184.292 204.886 134.627 1.00 94.91 943 HIS B C 1
ATOM 17943 O O . HIS B 1 544 ? 183.644 205.843 135.064 1.00 94.50 943 HIS B O 1
ATOM 17947 N N . TRP B 1 545 ? 184.302 203.698 135.236 1.00 88.79 944 TRP B N 1
ATOM 17948 C CA . TRP B 1 545 ? 183.554 203.500 136.473 1.00 90.28 944 TRP B CA 1
ATOM 17949 C C . TRP B 1 545 ? 184.106 204.370 137.593 1.00 90.34 944 TRP B C 1
ATOM 17950 O O . TRP B 1 545 ? 183.341 204.970 138.357 1.00 88.31 944 TRP B O 1
ATOM 17971 N N . VAL B 1 546 ? 185.433 204.453 137.709 1.00 92.05 945 VAL B N 1
ATOM 17972 C CA . VAL B 1 546 ? 186.033 205.275 138.755 1.00 90.11 945 VAL B CA 1
ATOM 17973 C C . VAL B 1 546 ? 185.657 206.737 138.557 1.00 92.90 945 VAL B C 1
ATOM 17974 O O . VAL B 1 546 ? 185.325 207.443 139.517 1.00 91.98 945 VAL B O 1
ATOM 17978 N N . ALA B 1 547 ? 185.704 207.215 137.312 1.00 96.86 946 ALA B N 1
ATOM 17979 C CA . ALA B 1 547 ? 185.315 208.595 137.040 1.00 96.51 946 ALA B CA 1
ATOM 17980 C C . ALA B 1 547 ? 183.848 208.830 137.375 1.00 97.40 946 ALA B C 1
ATOM 17981 O O . ALA B 1 547 ? 183.499 209.841 137.997 1.00 94.96 946 ALA B O 1
ATOM 17988 N N . GLN B 1 548 ? 182.972 207.907 136.976 1.00 94.65 947 GLN B N 1
ATOM 17989 C CA . GLN B 1 548 ? 181.547 208.036 137.248 1.00 93.04 947 GLN B CA 1
ATOM 17990 C C . GLN B 1 548 ? 181.179 207.641 138.671 1.00 95.64 947 GLN B C 1
ATOM 17991 O O . GLN B 1 548 ? 180.046 207.899 139.092 1.00 95.64 947 GLN B O 1
ATOM 17995 N N . GLY B 1 549 ? 182.094 207.021 139.414 1.00 92.93 948 GLY B N 1
ATOM 17996 C CA . GLY B 1 549 ? 181.820 206.651 140.787 1.00 90.87 948 GLY B CA 1
ATOM 17997 C C . GLY B 1 549 ? 180.878 205.483 140.958 1.00 90.59 948 GLY B C 1
ATOM 17998 O O . GLY B 1 549 ? 180.419 205.238 142.077 1.00 89.24 948 GLY B O 1
ATOM 18002 N N . CYS B 1 550 ? 180.575 204.751 139.885 1.00 83.70 949 CYS B N 1
ATOM 18003 C CA . CYS B 1 550 ? 179.629 203.643 139.926 1.00 82.53 949 CYS B CA 1
ATOM 18004 C C . CYS B 1 550 ? 180.322 202.294 140.089 1.00 83.28 949 CYS B C 1
ATOM 18005 O O . CYS B 1 550 ? 179.804 201.272 139.628 1.00 81.68 949 CYS B O 1
ATOM 18009 N N . VAL B 1 551 ? 181.484 202.268 140.744 1.00 80.33 950 VAL B N 1
ATOM 18010 C CA . VAL B 1 551 ? 182.207 201.010 140.912 1.00 79.35 950 VAL B CA 1
ATOM 18011 C C . VAL B 1 551 ? 181.378 200.032 141.734 1.00 76.37 950 VAL B C 1
ATOM 18012 O O . VAL B 1 551 ? 181.181 198.876 141.345 1.00 73.84 950 VAL B O 1
ATOM 18025 N N . GLU B 1 552 ? 180.877 200.484 142.885 1.00 66.99 951 GLU B N 1
ATOM 18026 C CA . GLU B 1 552 ? 180.034 199.630 143.712 1.00 64.61 951 GLU B CA 1
ATOM 18027 C C . GLU B 1 552 ? 178.632 199.492 143.137 1.00 66.52 951 GLU B C 1
ATOM 18028 O O . GLU B 1 552 ? 177.982 198.462 143.339 1.00 65.42 951 GLU B O 1
ATOM 18032 N N . GLU B 1 553 ? 178.149 200.514 142.428 1.00 67.28 952 GLU B N 1
ATOM 18033 C CA . GLU B 1 553 ? 176.822 200.432 141.829 1.00 65.98 952 GLU B CA 1
ATOM 18034 C C . GLU B 1 553 ? 176.763 199.349 140.761 1.00 67.58 952 GLU B C 1
ATOM 18035 O O . GLU B 1 553 ? 175.793 198.586 140.693 1.00 68.55 952 GLU B O 1
ATOM 18039 N N . ARG B 1 554 ? 177.792 199.265 139.916 1.00 69.48 953 ARG B N 1
ATOM 18040 C CA . ARG B 1 554 ? 177.792 198.299 138.825 1.00 67.51 953 ARG B CA 1
ATOM 18041 C C . ARG B 1 554 ? 178.201 196.903 139.271 1.00 66.07 953 ARG B C 1
ATOM 18042 O O . ARG B 1 554 ? 177.972 195.942 138.529 1.00 67.47 953 ARG B O 1
ATOM 18046 N N . LEU B 1 555 ? 178.793 196.766 140.455 1.00 61.49 954 LEU B N 1
ATOM 18047 C CA . LEU B 1 555 ? 179.224 195.475 140.971 1.00 58.90 954 LEU B CA 1
ATOM 18048 C C . LEU B 1 555 ? 178.256 194.902 141.997 1.00 56.31 954 LEU B C 1
ATOM 18049 O O . LEU B 1 555 ? 178.591 193.925 142.670 1.00 59.47 954 LEU B O 1
ATOM 18065 N N . GLN B 1 556 ? 177.066 195.485 142.131 1.00 60.79 955 GLN B N 1
ATOM 18066 C CA . GLN B 1 556 ? 176.037 194.977 143.036 1.00 59.71 955 GLN B CA 1
ATOM 18067 C C . GLN B 1 556 ? 176.510 194.971 144.485 1.00 57.63 955 GLN B C 1
ATOM 18068 O O . GLN B 1 556 ? 176.127 194.101 145.270 1.00 55.70 955 GLN B O 1
ATOM 18082 N N . LEU B 1 557 ? 177.340 195.940 144.854 1.00 53.78 956 LEU B N 1
ATOM 18083 C CA . LEU B 1 557 ? 177.863 196.028 146.208 1.00 53.91 956 LEU B CA 1
ATOM 18084 C C . LEU B 1 557 ? 176.996 196.879 147.121 1.00 54.16 956 LEU B C 1
ATOM 18085 O O . LEU B 1 557 ? 177.365 197.087 148.279 1.00 59.05 956 LEU B O 1
ATOM 18101 N N . ARG B 1 558 ? 175.867 197.381 146.631 1.00 47.85 957 ARG B N 1
ATOM 18102 C CA . ARG B 1 558 ? 174.886 198.083 147.446 1.00 46.89 957 ARG B CA 1
ATOM 18103 C C . ARG B 1 558 ? 173.586 197.298 147.416 1.00 48.56 957 ARG B C 1
ATOM 18104 O O . ARG B 1 558 ? 173.134 196.885 146.344 1.00 51.98 957 ARG B O 1
ATOM 18125 N N . GLU B 1 559 ? 172.990 197.089 148.586 1.00 46.85 958 GLU B N 1
ATOM 18126 C CA . GLU B 1 559 ? 171.703 196.417 148.672 1.00 44.35 958 GLU B CA 1
ATOM 18127 C C . GLU B 1 559 ? 170.826 197.150 149.674 1.00 49.51 958 GLU B C 1
ATOM 18128 O O . GLU B 1 559 ? 171.303 197.952 150.479 1.00 50.33 958 GLU B O 1
ATOM 18140 N N . TYR B 1 560 ? 169.530 196.871 149.606 1.00 46.82 959 TYR B N 1
ATOM 18141 C CA . TYR B 1 560 ? 168.533 197.564 150.406 1.00 35.58 959 TYR B CA 1
ATOM 18142 C C . TYR B 1 560 ? 168.182 196.768 151.654 1.00 36.49 959 TYR B C 1
ATOM 18143 O O . TYR B 1 560 ? 168.155 195.536 151.645 1.00 43.33 959 TYR B O 1
ATOM 18161 N N . ILE B 1 561 ? 167.915 197.495 152.735 1.00 28.72 960 ILE B N 1
ATOM 18162 C CA . ILE B 1 561 ? 167.351 196.948 153.960 1.00 31.65 960 ILE B CA 1
ATOM 18163 C C . ILE B 1 561 ? 166.092 197.745 154.251 1.00 36.64 960 ILE B C 1
ATOM 18164 O O . ILE B 1 561 ? 166.159 198.959 154.481 1.00 37.60 960 ILE B O 1
ATOM 18180 N N . HIS B 1 562 ? 164.948 197.072 154.235 1.00 36.98 961 HIS B N 1
ATOM 18181 C CA . HIS B 1 562 ? 163.653 197.729 154.348 1.00 23.83 961 HIS B CA 1
ATOM 18182 C C . HIS B 1 562 ? 163.142 197.573 155.772 1.00 30.12 961 HIS B C 1
ATOM 18183 O O . HIS B 1 562 ? 162.813 196.465 156.204 1.00 40.64 961 HIS B O 1
ATOM 18197 N N . ALA B 1 563 ? 163.076 198.687 156.497 1.00 30.85 962 ALA B N 1
ATOM 18198 C CA . ALA B 1 563 ? 162.489 198.739 157.827 1.00 26.56 962 ALA B CA 1
ATOM 18199 C C . ALA B 1 563 ? 161.144 199.454 157.809 1.00 27.92 962 ALA B C 1
ATOM 18200 O O . ALA B 1 563 ? 160.729 200.038 158.811 1.00 39.22 962 ALA B O 1
ATOM 18207 N N . THR B 1 564 ? 160.461 199.424 156.667 1.00 25.15 963 THR B N 1
ATOM 18208 C CA . THR B 1 564 ? 159.193 200.114 156.488 1.00 30.12 963 THR B CA 1
ATOM 18209 C C . THR B 1 564 ? 157.987 199.202 156.657 1.00 34.72 963 THR B C 1
ATOM 18210 O O . THR B 1 564 ? 156.859 199.650 156.438 1.00 42.31 963 THR B O 1
ATOM 18221 N N . ASN B 1 565 ? 158.191 197.941 157.024 1.00 26.15 964 ASN B N 1
ATOM 18222 C CA . ASN B 1 565 ? 157.095 196.995 157.203 1.00 19.35 964 ASN B CA 1
ATOM 18223 C C . ASN B 1 565 ? 157.293 196.196 158.485 1.00 31.74 964 ASN B C 1
ATOM 18224 O O . ASN B 1 565 ? 157.194 194.970 158.501 1.00 36.44 964 ASN B O 1
ATOM 18235 N N . ILE B 1 566 ? 157.581 196.888 159.585 1.00 29.35 965 ILE B N 1
ATOM 18236 C CA . ILE B 1 566 ? 157.786 196.212 160.860 1.00 15.94 965 ILE B CA 1
ATOM 18237 C C . ILE B 1 566 ? 156.421 195.848 161.424 1.00 16.80 965 ILE B C 1
ATOM 18238 O O . ILE B 1 566 ? 155.821 196.614 162.184 1.00 27.89 965 ILE B O 1
ATOM 18254 N N . ILE B 1 567 ? 155.937 194.664 161.065 1.00 21.58 966 ILE B N 1
ATOM 18255 C CA . ILE B 1 567 ? 154.635 194.161 161.484 1.00 19.26 966 ILE B CA 1
ATOM 18256 C C . ILE B 1 567 ? 154.873 193.059 162.503 1.00 22.98 966 ILE B C 1
ATOM 18257 O O . ILE B 1 567 ? 155.670 192.147 162.260 1.00 28.23 966 ILE B O 1
ATOM 18273 N N . ALA B 1 568 ? 154.191 193.143 163.641 1.00 15.66 967 ALA B N 1
ATOM 18274 C CA . ALA B 1 568 ? 154.386 192.175 164.71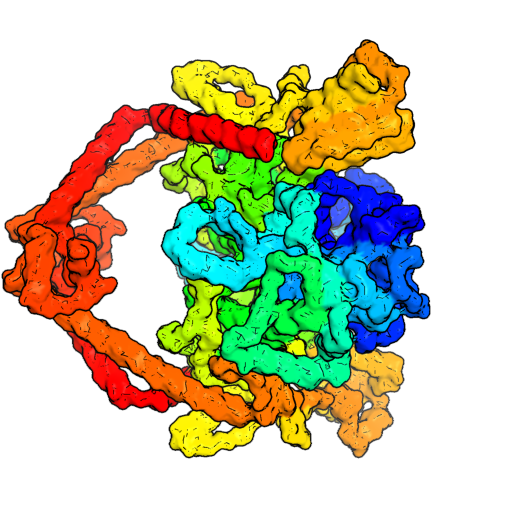0 1.00 12.60 967 ALA B CA 1
ATOM 18275 C C . ALA B 1 568 ? 153.076 191.996 165.464 1.00 20.44 967 ALA B C 1
ATOM 18276 O O . ALA B 1 568 ? 152.047 192.567 165.104 1.00 30.17 967 ALA B O 1
ATOM 18283 N N . PHE B 1 569 ? 153.119 191.176 166.506 1.00 19.16 968 PHE B N 1
ATOM 18284 C CA . PHE B 1 569 ? 151.986 190.946 167.392 1.00 24.46 968 PHE B CA 1
ATOM 18285 C C . PHE B 1 569 ? 152.258 191.654 168.711 1.00 18.12 968 PHE B C 1
ATOM 18286 O O . PHE B 1 569 ? 153.269 191.377 169.364 1.00 25.60 968 PHE B O 1
ATOM 18303 N N . ASP B 1 570 ? 151.365 192.552 169.110 1.00 12.73 969 ASP B N 1
ATOM 18304 C CA . ASP B 1 570 ? 151.511 193.145 170.428 1.00 22.68 969 ASP B CA 1
ATOM 18305 C C . ASP B 1 570 ? 151.044 192.152 171.487 1.00 28.86 969 ASP B C 1
ATOM 18306 O O . ASP B 1 570 ? 150.534 191.072 171.182 1.00 36.88 969 ASP B O 1
ATOM 18315 N N . ARG B 1 571 ? 151.231 192.524 172.754 1.00 29.75 970 ARG B N 1
ATOM 18316 C CA . ARG B 1 571 ? 150.940 191.593 173.838 1.00 26.31 970 ARG B CA 1
ATOM 18317 C C . ARG B 1 571 ? 149.490 191.131 173.813 1.00 34.93 970 ARG B C 1
ATOM 18318 O O . ARG B 1 571 ? 149.182 190.034 174.291 1.00 39.12 970 ARG B O 1
ATOM 18339 N N . GLU B 1 572 ? 148.588 191.944 173.267 1.00 32.58 971 GLU B N 1
ATOM 18340 C CA . GLU B 1 572 ? 147.180 191.580 173.215 1.00 30.52 971 GLU B CA 1
ATOM 18341 C C . GLU B 1 572 ? 146.853 190.639 172.065 1.00 35.37 971 GLU B C 1
ATOM 18342 O O . GLU B 1 572 ? 145.723 190.145 171.997 1.00 42.40 971 GLU B O 1
ATOM 18354 N N . GLY B 1 573 ? 147.801 190.377 171.167 1.00 32.12 972 GLY B N 1
ATOM 18355 C CA . GLY B 1 573 ? 147.602 189.443 170.081 1.00 28.13 972 GLY B CA 1
ATOM 18356 C C . GLY B 1 573 ? 147.171 190.057 168.768 1.00 29.44 972 GLY B C 1
ATOM 18357 O O . GLY B 1 573 ? 146.912 189.312 167.817 1.00 37.09 972 GLY B O 1
ATOM 18361 N N . GLN B 1 574 ? 147.088 191.379 168.679 1.00 22.43 973 GLN B N 1
ATOM 18362 C CA . GLN B 1 574 ? 146.667 192.047 167.458 1.00 25.45 973 GLN B CA 1
ATOM 18363 C C . GLN B 1 574 ? 147.873 192.380 166.593 1.00 24.70 973 GLN B C 1
ATOM 18364 O O . GLN B 1 574 ? 148.892 192.865 167.088 1.00 35.45 973 GLN B O 1
ATOM 18378 N N . ILE B 1 575 ? 147.752 192.128 165.295 1.00 28.84 974 ILE B N 1
ATOM 18379 C CA . ILE B 1 575 ? 148.820 192.464 164.361 1.00 21.81 974 ILE B CA 1
ATOM 18380 C C . ILE B 1 575 ? 148.881 193.980 164.237 1.00 22.35 974 ILE B C 1
ATOM 18381 O O . ILE B 1 575 ? 147.901 194.621 163.847 1.00 31.84 974 ILE B O 1
ATOM 18397 N N . THR B 1 576 ? 150.035 194.554 164.570 1.00 17.25 975 THR B N 1
ATOM 18398 C CA . THR B 1 576 ? 150.244 195.990 164.515 1.00 25.02 975 THR B CA 1
ATOM 18399 C C . THR B 1 576 ? 151.492 196.293 163.702 1.00 20.42 975 THR B C 1
ATOM 18400 O O . THR B 1 576 ? 152.363 195.440 163.515 1.00 32.67 975 THR B O 1
ATOM 18411 N N . LYS B 1 577 ? 151.556 197.527 163.211 1.00 16.61 976 LYS B N 1
ATOM 18412 C CA . LYS B 1 577 ? 152.686 198.030 162.448 1.00 12.45 976 LYS B CA 1
ATOM 18413 C C . LYS B 1 577 ? 153.396 199.107 163.252 1.00 20.02 976 LYS B C 1
ATOM 18414 O O . LYS B 1 577 ? 152.751 199.912 163.930 1.00 32.08 976 LYS B O 1
ATOM 18433 N N . TYR B 1 578 ? 154.724 199.116 163.177 1.00 19.16 977 TYR B N 1
ATOM 18434 C CA . TYR B 1 578 ? 155.550 200.038 163.941 1.00 21.88 977 TYR B CA 1
ATOM 18435 C C . TYR B 1 578 ? 156.360 200.905 162.992 1.00 20.13 977 TYR B C 1
ATOM 18436 O O . TYR B 1 578 ? 156.903 200.414 161.999 1.00 28.03 977 TYR B O 1
ATOM 18454 N N . ARG B 1 579 ? 156.429 202.201 163.300 1.00 27.08 978 ARG B N 1
ATOM 18455 C CA . ARG B 1 579 ? 157.098 203.136 162.403 1.00 34.47 978 ARG B CA 1
ATOM 18456 C C . ARG B 1 579 ? 158.577 202.803 162.254 1.00 40.83 978 ARG B C 1
ATOM 18457 O O . ARG B 1 579 ? 159.118 202.836 161.143 1.00 44.49 978 ARG B O 1
ATOM 18478 N N . ASP B 1 580 ? 159.247 202.482 163.354 1.00 34.37 979 ASP B N 1
ATOM 18479 C CA . ASP B 1 580 ? 160.653 202.106 163.310 1.00 33.53 979 ASP B CA 1
ATOM 18480 C C . ASP B 1 580 ? 160.991 201.386 164.610 1.00 33.41 979 ASP B C 1
ATOM 18481 O O . ASP B 1 580 ? 160.103 201.040 165.395 1.00 33.15 979 ASP B O 1
ATOM 18490 N N . ALA B 1 581 ? 162.286 201.151 164.834 1.00 28.47 980 ALA B N 1
ATOM 18491 C CA . ALA B 1 581 ? 162.719 200.425 166.021 1.00 21.19 980 ALA B CA 1
ATOM 18492 C C . ALA B 1 581 ? 162.379 201.160 167.307 1.00 34.70 980 ALA B C 1
ATOM 18493 O O . ALA B 1 581 ? 162.308 200.528 168.364 1.00 42.85 980 ALA B O 1
ATOM 18500 N N . GLU B 1 582 ? 162.173 202.475 167.246 1.00 36.39 981 GLU B N 1
ATOM 18501 C CA . GLU B 1 582 ? 161.867 203.230 168.457 1.00 21.46 981 GLU B CA 1
ATOM 18502 C C . GLU B 1 582 ? 160.487 202.882 169.001 1.00 20.55 981 GLU B C 1
ATOM 18503 O O . GLU B 1 582 ? 160.310 202.759 170.216 1.00 37.04 981 GLU B O 1
ATOM 18515 N N . ALA B 1 583 ? 159.495 202.729 168.124 1.00 18.42 982 ALA B N 1
ATOM 18516 C CA . ALA B 1 583 ? 158.166 202.342 168.587 1.00 24.29 982 ALA B CA 1
ATOM 18517 C C . ALA B 1 583 ? 158.188 200.950 169.202 1.00 29.99 982 ALA B C 1
ATOM 18518 O O . ALA B 1 583 ? 157.562 200.708 170.244 1.00 41.80 982 ALA B O 1
ATOM 18525 N N . VAL B 1 584 ? 158.911 200.023 168.573 1.00 25.57 983 VAL B N 1
ATOM 18526 C CA . VAL B 1 584 ? 159.046 198.681 169.128 1.00 23.12 983 VAL B CA 1
ATOM 18527 C C . VAL B 1 584 ? 159.709 198.748 170.494 1.00 19.12 983 VAL B C 1
ATOM 18528 O O . VAL B 1 584 ? 159.267 198.103 171.452 1.00 33.51 983 VAL B O 1
ATOM 18541 N N . LEU B 1 585 ? 160.776 199.538 170.606 1.00 19.44 984 LEU B N 1
ATOM 18542 C CA . LEU B 1 585 ? 161.482 199.658 171.873 1.00 26.17 984 LEU B CA 1
ATOM 18543 C C . LEU B 1 585 ? 160.578 200.225 172.959 1.00 29.44 984 LEU B C 1
ATOM 18544 O O . LEU B 1 585 ? 160.590 199.742 174.092 1.00 33.43 984 LEU B O 1
ATOM 18560 N N . LYS B 1 586 ? 159.784 201.246 172.636 1.00 27.55 985 LYS B N 1
ATOM 18561 C CA . LYS B 1 586 ? 158.929 201.865 173.645 1.00 23.44 985 LYS B CA 1
ATOM 18562 C C . LYS B 1 586 ? 157.831 200.912 174.104 1.00 28.68 985 LYS B C 1
ATOM 18563 O O . LYS B 1 586 ? 157.566 200.782 175.309 1.00 46.96 985 LYS B O 1
ATOM 18582 N N . GLU B 1 587 ? 157.170 200.242 173.159 1.00 20.90 986 GLU B N 1
ATOM 18583 C CA . GLU B 1 587 ? 156.133 199.290 173.543 1.00 31.58 986 GLU B CA 1
ATOM 18584 C C . GLU B 1 587 ? 156.715 198.166 174.389 1.00 34.78 986 GLU B C 1
ATOM 18585 O O . GLU B 1 587 ? 156.140 197.785 175.423 1.00 38.70 986 GLU B O 1
ATOM 18597 N N . PHE B 1 588 ? 157.862 197.626 173.972 1.00 27.09 987 PHE B N 1
ATOM 18598 C CA . PHE B 1 588 ? 158.504 196.588 174.761 1.00 21.34 987 PHE B CA 1
ATOM 18599 C C . PHE B 1 588 ? 158.877 197.109 176.138 1.00 26.41 987 PHE B C 1
ATOM 18600 O O . PHE B 1 588 ? 158.771 196.384 177.126 1.00 36.63 987 PHE B O 1
ATOM 18617 N N . TYR B 1 589 ? 159.334 198.357 176.223 1.00 30.18 988 TYR B N 1
ATOM 18618 C CA . TYR B 1 589 ? 159.716 198.913 177.513 1.00 31.96 988 TYR B CA 1
ATOM 18619 C C . TYR B 1 589 ? 158.530 198.951 178.460 1.00 24.75 988 TYR B C 1
ATOM 18620 O O . TYR B 1 589 ? 158.648 198.575 179.631 1.00 34.07 988 TYR B O 1
ATOM 18638 N N . LEU B 1 590 ? 157.373 199.393 177.972 1.00 22.68 989 LEU B N 1
ATOM 18639 C CA . LEU B 1 590 ? 156.193 199.430 178.832 1.00 23.78 989 LEU B CA 1
ATOM 18640 C C . LEU B 1 590 ? 155.803 198.028 179.292 1.00 34.24 989 LEU B C 1
ATOM 18641 O O . LEU B 1 590 ? 155.607 197.780 180.494 1.00 44.39 989 LEU B O 1
ATOM 18657 N N . VAL B 1 591 ? 155.693 197.091 178.346 1.00 34.70 990 VAL B N 1
ATOM 18658 C CA . VAL B 1 591 ? 155.276 195.737 178.710 1.00 27.56 990 VAL B CA 1
ATOM 18659 C C . VAL B 1 591 ? 156.278 195.112 179.674 1.00 30.26 990 VAL B C 1
ATOM 18660 O O . VAL B 1 591 ? 155.902 194.416 180.627 1.00 34.02 990 VAL B O 1
ATOM 18673 N N . ARG B 1 592 ? 157.568 195.358 179.450 1.00 25.43 991 ARG B N 1
ATOM 18674 C CA . ARG B 1 592 ? 158.603 194.754 180.273 1.00 22.50 991 ARG B CA 1
ATOM 18675 C C . ARG B 1 592 ? 158.648 195.366 181.661 1.00 29.85 991 ARG B C 1
ATOM 18676 O O . ARG B 1 592 ? 158.947 194.664 182.627 1.00 44.29 991 ARG B O 1
ATOM 18697 N N . LEU B 1 593 ? 158.375 196.663 181.792 1.00 25.99 992 LEU B N 1
ATOM 18698 C CA . LEU B 1 593 ? 158.268 197.240 183.126 1.00 25.06 992 LEU B CA 1
ATOM 18699 C C . LEU B 1 593 ? 157.110 196.615 183.888 1.00 27.38 992 LEU B C 1
ATOM 18700 O O . LEU B 1 593 ? 157.244 196.266 185.070 1.00 34.95 992 LEU B O 1
ATOM 18716 N N . GLU B 1 594 ? 155.966 196.440 183.223 1.00 28.46 993 GLU B N 1
ATOM 18717 C CA . GLU B 1 594 ? 154.852 195.774 183.890 1.00 27.20 993 GLU B CA 1
ATOM 18718 C C . GLU B 1 594 ? 155.240 194.367 184.327 1.00 26.85 993 GLU B C 1
ATOM 18719 O O . GLU B 1 594 ? 154.916 193.936 185.441 1.00 34.93 993 GLU B O 1
ATOM 18731 N N . TYR B 1 595 ? 155.939 193.632 183.464 1.00 32.86 994 TYR B N 1
ATOM 18732 C CA . TYR B 1 595 ? 156.267 192.252 183.802 1.00 33.36 994 TYR B CA 1
ATOM 18733 C C . TYR B 1 595 ? 157.369 192.168 184.850 1.00 31.27 994 TYR B C 1
ATOM 18734 O O . TYR B 1 595 ? 157.427 191.193 185.601 1.00 34.92 994 TYR B O 1
ATOM 18752 N N . TYR B 1 596 ? 158.238 193.172 184.935 1.00 34.37 995 TYR B N 1
ATOM 18753 C CA . TYR B 1 596 ? 159.206 193.200 186.024 1.00 33.50 995 TYR B CA 1
ATOM 18754 C C . TYR B 1 596 ? 158.520 193.489 187.348 1.00 29.34 995 TYR B C 1
ATOM 18755 O O . TYR B 1 596 ? 158.910 192.947 188.387 1.00 32.07 995 TYR B O 1
ATOM 18773 N N . ALA B 1 597 ? 157.487 194.332 187.334 1.00 35.66 996 ALA B N 1
ATOM 18774 C CA . ALA B 1 597 ? 156.675 194.489 188.536 1.00 29.47 996 ALA B CA 1
ATOM 18775 C C . ALA B 1 597 ? 156.026 193.166 188.925 1.00 28.28 996 ALA B C 1
ATOM 18776 O O . ALA B 1 597 ? 156.024 192.785 190.103 1.00 41.72 996 ALA B O 1
ATOM 18783 N N . LYS B 1 598 ? 155.487 192.443 187.942 1.00 27.43 997 LYS B N 1
ATOM 18784 C CA . LYS B 1 598 ? 154.896 191.136 188.222 1.00 27.73 997 LYS B CA 1
ATOM 18785 C C . LYS B 1 598 ? 155.925 190.176 188.808 1.00 30.14 997 LYS B C 1
ATOM 18786 O O . LYS B 1 598 ? 155.630 189.434 189.751 1.00 30.51 997 LYS B O 1
ATOM 18805 N N . ARG B 1 599 ? 157.132 190.159 188.243 1.00 34.65 998 ARG B N 1
ATOM 18806 C CA . ARG B 1 599 ? 158.169 189.249 188.716 1.00 29.85 998 ARG B CA 1
ATOM 18807 C C . ARG B 1 599 ? 158.613 189.600 190.126 1.00 35.10 998 ARG B C 1
ATOM 18808 O O . ARG B 1 599 ? 158.821 188.708 190.954 1.00 50.12 998 ARG B O 1
ATOM 18829 N N . ARG B 1 600 ? 158.777 190.888 190.419 1.00 34.84 999 ARG B N 1
ATOM 18830 C CA . ARG B 1 600 ? 159.138 191.280 191.775 1.00 33.28 999 ARG B CA 1
ATOM 18831 C C . ARG B 1 600 ? 158.050 190.880 192.760 1.00 29.22 999 ARG B C 1
ATOM 18832 O O . ARG B 1 600 ? 158.348 190.391 193.854 1.00 36.31 999 ARG B O 1
ATOM 18853 N N . ASP B 1 601 ? 156.782 191.068 192.391 1.00 29.64 1000 ASP B N 1
ATOM 18854 C CA . ASP B 1 601 ? 155.698 190.665 193.283 1.00 35.05 1000 ASP B CA 1
ATOM 18855 C C . ASP B 1 601 ? 155.692 189.157 193.505 1.00 32.39 1000 ASP B C 1
ATOM 18856 O O . ASP B 1 601 ? 155.509 188.689 194.635 1.00 42.51 1000 ASP B O 1
ATOM 18865 N N . PHE B 1 602 ? 155.888 188.379 192.440 1.00 33.32 1001 PHE B N 1
ATOM 18866 C CA . PHE B 1 602 ? 155.910 186.927 192.588 1.00 38.99 1001 PHE B CA 1
ATOM 18867 C C . PHE B 1 602 ? 157.067 186.481 193.469 1.00 34.54 1001 PHE B C 1
ATOM 18868 O O . PHE B 1 602 ? 156.901 185.611 194.332 1.00 37.81 1001 PHE B O 1
ATOM 18885 N N . LEU B 1 603 ? 158.252 187.055 193.261 1.00 33.80 1002 LEU B N 1
ATOM 18886 C CA . LEU B 1 603 ? 159.401 186.688 194.078 1.00 36.20 1002 LEU B CA 1
ATOM 18887 C C . LEU B 1 603 ? 159.180 187.071 195.532 1.00 43.24 1002 LEU B C 1
ATOM 18888 O O . LEU B 1 603 ? 159.534 186.314 196.440 1.00 44.91 1002 LEU B O 1
ATOM 18904 N N . ILE B 1 604 ? 158.600 188.248 195.774 1.00 45.92 1003 ILE B N 1
ATOM 18905 C CA . ILE B 1 604 ? 158.321 188.671 197.143 1.00 37.68 1003 ILE B CA 1
ATOM 18906 C C . ILE B 1 604 ? 157.366 187.692 197.808 1.00 38.11 1003 ILE B C 1
ATOM 18907 O O . ILE B 1 604 ? 157.571 187.280 198.954 1.00 44.75 1003 ILE B O 1
ATOM 18923 N N . GLY B 1 605 ? 156.305 187.304 197.099 1.00 34.36 1004 GLY B N 1
ATOM 18924 C CA . GLY B 1 605 ? 155.364 186.354 197.669 1.00 37.27 1004 GLY B CA 1
ATOM 18925 C C . GLY B 1 605 ? 156.000 185.009 197.960 1.00 41.72 1004 GLY B C 1
ATOM 18926 O O . GLY B 1 605 ? 155.777 184.421 199.022 1.00 43.87 1004 GLY B O 1
ATOM 18930 N N . ASP B 1 606 ? 156.798 184.499 197.020 1.00 46.01 1005 ASP B N 1
ATOM 18931 C CA . ASP B 1 606 ? 157.448 183.210 197.226 1.00 43.59 1005 ASP B CA 1
ATOM 18932 C C . ASP B 1 606 ? 158.408 183.261 198.406 1.00 45.40 1005 ASP B C 1
ATOM 18933 O O . ASP B 1 606 ? 158.448 182.336 199.223 1.00 48.26 1005 ASP B O 1
ATOM 18937 N N . LEU B 1 607 ? 159.191 184.336 198.512 1.00 42.26 1006 LEU B N 1
ATOM 18938 C CA . LEU B 1 607 ? 160.117 184.469 199.630 1.00 37.41 1006 LEU B CA 1
ATOM 18939 C C . LEU B 1 607 ? 159.373 184.590 200.950 1.00 42.23 1006 LEU B C 1
ATOM 18940 O O . LEU B 1 607 ? 159.807 184.036 201.963 1.00 47.12 1006 LEU B O 1
ATOM 18956 N N . ARG B 1 608 ? 158.259 185.322 200.966 1.00 45.01 1007 ARG B N 1
ATOM 18957 C CA . ARG B 1 608 ? 157.478 185.442 202.189 1.00 43.86 1007 ARG B CA 1
ATOM 18958 C C . ARG B 1 608 ? 156.932 184.089 202.620 1.00 42.11 1007 ARG B C 1
ATOM 18959 O O . ARG B 1 608 ? 157.001 183.727 203.803 1.00 48.62 1007 ARG B O 1
ATOM 18980 N N . SER B 1 609 ? 156.395 183.321 201.671 1.00 39.37 1008 SER B N 1
ATOM 18981 C CA . SER B 1 609 ? 155.891 181.993 202.000 1.00 41.05 1008 SER B CA 1
ATOM 18982 C C . SER B 1 609 ? 157.012 181.088 202.494 1.00 45.12 1008 SER B C 1
ATOM 18983 O O . SER B 1 609 ? 156.825 180.320 203.442 1.00 45.14 1008 SER B O 1
ATOM 18991 N N . VAL B 1 610 ? 158.186 181.163 201.863 1.00 41.94 1009 VAL B N 1
ATOM 18992 C CA . VAL B 1 610 ? 159.309 180.329 202.281 1.00 35.24 1009 VAL B CA 1
ATOM 18993 C C . VAL B 1 610 ? 159.757 180.701 203.687 1.00 38.35 1009 VAL B C 1
ATOM 18994 O O . VAL B 1 610 ? 160.063 179.829 204.507 1.00 42.70 1009 VAL B O 1
ATOM 19007 N N . ALA B 1 611 ? 159.828 181.999 203.983 1.00 44.79 1010 ALA B N 1
ATOM 19008 C CA . ALA B 1 611 ? 160.229 182.429 205.317 1.00 37.86 1010 ALA B CA 1
ATOM 19009 C C . ALA B 1 611 ? 159.227 181.971 206.366 1.00 36.79 1010 ALA B C 1
ATOM 19010 O O . ALA B 1 611 ? 159.616 181.511 207.445 1.00 43.02 1010 ALA B O 1
ATOM 19017 N N . SER B 1 612 ? 157.930 182.087 206.071 1.00 41.65 1011 SER B N 1
ATOM 19018 C CA . SER B 1 612 ? 156.924 181.599 207.010 1.00 40.73 1011 SER B CA 1
ATOM 19019 C C . SER B 1 612 ? 157.048 180.095 207.212 1.00 44.83 1011 SER B C 1
ATOM 19020 O O . SER B 1 612 ? 156.990 179.602 208.347 1.00 54.83 1011 SER B O 1
ATOM 19028 N N . LYS B 1 613 ? 157.229 179.351 206.120 1.00 39.71 1012 LYS B N 1
ATOM 19029 C CA . LYS B 1 613 ? 157.376 177.904 206.213 1.00 38.41 1012 LYS B CA 1
ATOM 19030 C C . LYS B 1 613 ? 158.570 177.534 207.080 1.00 39.44 1012 LYS B C 1
ATOM 19031 O O . LYS B 1 613 ? 158.473 176.666 207.951 1.00 41.91 1012 LYS B O 1
ATOM 19050 N N . LEU B 1 614 ? 159.706 178.196 206.864 1.00 37.61 1013 LEU B N 1
ATOM 19051 C CA . LEU B 1 614 ? 160.907 177.847 207.609 1.00 34.59 1013 LEU B CA 1
ATOM 19052 C C . LEU B 1 614 ? 160.814 178.279 209.063 1.00 38.44 1013 LEU B C 1
ATOM 19053 O O . LEU B 1 614 ? 161.363 177.606 209.938 1.00 51.37 1013 LEU B O 1
ATOM 19069 N N . GLU B 1 615 ? 160.135 179.389 209.351 1.00 38.84 1014 GLU B N 1
ATOM 19070 C CA . GLU B 1 615 ? 159.934 179.760 210.747 1.00 43.45 1014 GLU B CA 1
ATOM 19071 C C . GLU B 1 615 ? 159.052 178.740 211.454 1.00 46.69 1014 GLU B C 1
ATOM 19072 O O . GLU B 1 615 ? 159.319 178.368 212.604 1.00 51.02 1014 GLU B O 1
ATOM 19084 N N . ASN B 1 616 ? 158.009 178.257 210.778 1.00 42.22 1015 ASN B N 1
ATOM 19085 C CA . ASN B 1 616 ? 157.196 177.195 211.360 1.00 42.13 1015 ASN B CA 1
ATOM 19086 C C . ASN B 1 616 ? 158.015 175.925 211.564 1.00 48.56 1015 ASN B C 1
ATOM 19087 O O . ASN B 1 616 ? 157.874 175.245 212.585 1.00 52.11 1015 ASN B O 1
ATOM 19098 N N . MET B 1 617 ? 158.869 175.583 210.597 1.00 51.64 1016 MET B N 1
ATOM 19099 C CA . MET B 1 617 ? 159.716 174.402 210.741 1.00 40.53 1016 MET B CA 1
ATOM 19100 C C . MET B 1 617 ? 160.651 174.540 211.934 1.00 43.88 1016 MET B C 1
ATOM 19101 O O . MET B 1 617 ? 160.845 173.587 212.694 1.00 55.49 1016 MET B O 1
ATOM 19115 N N . VAL B 1 618 ? 161.252 175.717 212.105 1.00 39.05 1017 VAL B N 1
ATOM 19116 C CA . VAL B 1 618 ? 162.155 175.933 213.230 1.00 41.39 1017 VAL B CA 1
ATOM 19117 C C . VAL B 1 618 ? 161.397 175.828 214.545 1.00 41.57 1017 VAL B C 1
ATOM 19118 O O . VAL B 1 618 ? 161.883 175.231 215.512 1.00 42.76 1017 VAL B O 1
ATOM 19131 N N . ARG B 1 619 ? 160.197 176.409 214.607 1.00 44.80 1018 ARG B N 1
ATOM 19132 C CA . ARG B 1 619 ? 159.399 176.300 215.823 1.00 48.42 1018 ARG B CA 1
ATOM 19133 C C . ARG B 1 619 ? 159.059 174.847 216.130 1.00 49.74 1018 ARG B C 1
ATOM 19134 O O . ARG B 1 619 ? 159.152 174.411 217.282 1.00 51.78 1018 ARG B O 1
ATOM 19155 N N . PHE B 1 620 ? 158.664 174.081 215.110 1.00 47.28 1019 PHE B N 1
ATOM 19156 C CA . PHE B 1 620 ? 158.322 172.679 215.325 1.00 42.73 1019 PHE B CA 1
ATOM 19157 C C . PHE B 1 620 ? 159.526 171.882 215.803 1.00 43.84 1019 PHE B C 1
ATOM 19158 O O . PHE B 1 620 ? 159.415 171.071 216.728 1.00 46.59 1019 PHE B O 1
ATOM 19175 N N . VAL B 1 621 ? 160.685 172.092 215.182 1.00 44.30 1020 VAL B N 1
ATOM 19176 C CA . VAL B 1 621 ? 161.873 171.347 215.577 1.00 41.73 1020 VAL B CA 1
ATOM 19177 C C . VAL B 1 621 ? 162.283 171.713 216.997 1.00 49.65 1020 VAL B C 1
ATOM 19178 O O . VAL B 1 621 ? 162.669 170.844 217.787 1.00 61.36 1020 VAL B O 1
ATOM 19191 N N . THR B 1 622 ? 162.215 173.000 217.347 1.00 48.89 1021 THR B N 1
ATOM 19192 C CA . THR B 1 622 ? 162.553 173.408 218.706 1.00 50.21 1021 THR B CA 1
ATOM 19193 C C . THR B 1 622 ? 161.590 172.802 219.718 1.00 48.52 1021 THR B C 1
ATOM 19194 O O . THR B 1 622 ? 162.010 172.341 220.784 1.00 44.81 1021 THR B O 1
ATOM 19205 N N . GLU B 1 623 ? 160.293 172.798 219.407 1.00 48.38 1022 GLU B N 1
ATOM 19206 C CA . GLU B 1 623 ? 159.318 172.219 220.324 1.00 49.89 1022 GLU B CA 1
ATOM 19207 C C . GLU B 1 623 ? 159.532 170.720 220.479 1.00 56.57 1022 GLU B C 1
ATOM 19208 O O . GLU B 1 623 ? 159.382 170.174 221.578 1.00 59.73 1022 GLU B O 1
ATOM 19220 N N . VAL B 1 624 ? 159.871 170.034 219.387 1.00 55.79 1023 VAL B N 1
ATOM 19221 C CA . VAL B 1 624 ? 160.101 168.595 219.456 1.00 52.78 1023 VAL B CA 1
ATOM 19222 C C . VAL B 1 624 ? 161.338 168.294 220.294 1.00 48.94 1023 VAL B C 1
ATOM 19223 O O . VAL B 1 624 ? 161.309 167.443 221.189 1.00 47.89 1023 VAL B O 1
ATOM 19236 N N . VAL B 1 625 ? 162.441 168.993 220.023 1.00 44.19 1024 VAL B N 1
ATOM 19237 C CA . VAL B 1 625 ? 163.678 168.724 220.745 1.00 48.35 1024 VAL B CA 1
ATOM 19238 C C . VAL B 1 625 ? 163.528 169.071 222.221 1.00 55.28 1024 VAL B C 1
ATOM 19239 O O . VAL B 1 625 ? 163.961 168.313 223.097 1.00 53.64 1024 VAL B O 1
ATOM 19252 N N . ASP B 1 626 ? 162.917 170.216 222.524 1.00 60.35 1025 ASP B N 1
ATOM 19253 C CA . ASP B 1 626 ? 162.784 170.652 223.908 1.00 60.47 1025 ASP B CA 1
ATOM 19254 C C . ASP B 1 626 ? 161.820 169.789 224.710 1.00 59.93 1025 ASP B C 1
ATOM 19255 O O . ASP B 1 626 ? 161.779 169.919 225.937 1.00 61.95 1025 ASP B O 1
ATOM 19259 N N . GLY B 1 627 ? 161.051 168.922 224.058 1.00 55.51 1026 GLY B N 1
ATOM 19260 C CA . GLY B 1 627 ? 160.113 168.066 224.749 1.00 58.83 1026 GLY B CA 1
ATOM 19261 C C . GLY B 1 627 ? 158.735 168.654 224.946 1.00 59.59 1026 GLY B C 1
ATOM 19262 O O . GLY B 1 627 ? 157.849 167.952 225.451 1.00 59.67 1026 GLY B O 1
ATOM 19266 N N . ARG B 1 628 ? 158.521 169.916 224.571 1.00 55.05 1027 ARG B N 1
ATOM 19267 C CA . ARG B 1 628 ? 157.189 170.498 224.694 1.00 58.26 1027 ARG B CA 1
ATOM 19268 C C . ARG B 1 628 ? 156.189 169.756 223.819 1.00 57.88 1027 ARG B C 1
ATOM 19269 O O . ARG B 1 628 ? 155.053 169.503 224.236 1.00 57.06 1027 ARG B O 1
ATOM 19273 N N . LEU B 1 629 ? 156.593 169.399 222.604 1.00 56.90 1028 LEU B N 1
ATOM 19274 C CA . LEU B 1 629 ? 155.776 168.615 221.689 1.00 59.28 1028 LEU B CA 1
ATOM 19275 C C . LEU B 1 629 ? 156.418 167.248 221.508 1.00 60.68 1028 LEU B C 1
ATOM 19276 O O . LEU B 1 629 ? 157.597 167.156 221.152 1.00 59.56 1028 LEU B O 1
ATOM 19292 N N . ILE B 1 630 ? 155.648 166.192 221.757 1.00 57.21 1029 ILE B N 1
ATOM 19293 C CA . ILE B 1 630 ? 156.142 164.821 221.698 1.00 57.73 1029 ILE B CA 1
ATOM 19294 C C . ILE B 1 630 ? 155.407 164.088 220.588 1.00 55.54 1029 ILE B C 1
ATOM 19295 O O . ILE B 1 630 ? 154.171 164.063 220.564 1.00 55.23 1029 ILE B O 1
ATOM 19311 N N . VAL B 1 631 ? 156.169 163.493 219.674 1.00 51.20 1030 VAL B N 1
ATOM 19312 C CA . VAL B 1 631 ? 155.603 162.776 218.541 1.00 52.23 1030 VAL B CA 1
ATOM 19313 C C . VAL B 1 631 ? 155.694 161.264 218.701 1.00 52.17 1030 VAL B C 1
ATOM 19314 O O . VAL B 1 631 ? 154.901 160.545 218.073 1.00 53.27 1030 VAL B O 1
ATOM 19327 N N . THR B 1 632 ? 156.612 160.759 219.520 1.00 53.04 1031 THR B N 1
ATOM 19328 C CA . THR B 1 632 ? 156.809 159.321 219.628 1.00 49.52 1031 THR B CA 1
ATOM 19329 C C . THR B 1 632 ? 155.535 158.638 220.108 1.00 48.76 1031 THR B C 1
ATOM 19330 O O . THR B 1 632 ? 154.944 159.031 221.117 1.00 52.67 1031 THR B O 1
ATOM 19341 N N . ARG B 1 633 ? 155.123 157.602 219.383 1.00 53.14 1032 ARG B N 1
ATOM 19342 C CA . ARG B 1 633 ? 153.954 156.800 219.732 1.00 54.77 1032 ARG B CA 1
ATOM 19343 C C . ARG B 1 633 ? 152.741 157.691 219.996 1.00 56.01 1032 ARG B C 1
ATOM 19344 O O . ARG B 1 633 ? 152.179 157.724 221.092 1.00 58.22 1032 ARG B O 1
ATOM 19348 N N . ARG B 1 634 ? 152.344 158.425 218.959 1.00 56.40 1033 ARG B N 1
ATOM 19349 C CA . ARG B 1 634 ? 151.188 159.310 219.016 1.00 55.72 1033 ARG B CA 1
ATOM 19350 C C . ARG B 1 634 ? 150.264 158.998 217.850 1.00 54.86 1033 ARG B C 1
ATOM 19351 O O . ARG B 1 634 ? 150.716 158.912 216.705 1.00 59.33 1033 ARG B O 1
ATOM 19372 N N . ARG B 1 635 ? 148.977 158.836 218.141 1.00 54.65 1034 ARG B N 1
ATOM 19373 C CA . ARG B 1 635 ? 148.012 158.569 217.086 1.00 56.83 1034 ARG B CA 1
ATOM 19374 C C . ARG B 1 635 ? 147.991 159.725 216.094 1.00 59.02 1034 ARG B C 1
ATOM 19375 O O . ARG B 1 635 ? 148.166 160.890 216.460 1.00 61.58 1034 ARG B O 1
ATOM 19379 N N . LYS B 1 636 ? 147.783 159.393 214.819 1.00 57.20 1035 LYS B N 1
ATOM 19380 C CA . LYS B 1 636 ? 147.863 160.409 213.775 1.00 53.56 1035 LYS B CA 1
ATOM 19381 C C . LYS B 1 636 ? 146.838 161.513 214.004 1.00 59.12 1035 LYS B C 1
ATOM 19382 O O . LYS B 1 636 ? 147.159 162.702 213.907 1.00 61.90 1035 LYS B O 1
ATOM 19401 N N . LYS B 1 637 ? 145.598 161.140 214.319 1.00 64.46 1036 LYS B N 1
ATOM 19402 C CA . LYS B 1 637 ? 144.561 162.145 214.530 1.00 60.87 1036 LYS B CA 1
ATOM 19403 C C . LYS B 1 637 ? 144.898 163.039 215.717 1.00 59.01 1036 LYS B C 1
ATOM 19404 O O . LYS B 1 637 ? 144.775 164.266 215.640 1.00 57.80 1036 LYS B O 1
ATOM 19408 N N . GLU B 1 638 ? 145.331 162.438 216.826 1.00 57.69 1037 GLU B N 1
ATOM 19409 C CA . GLU B 1 638 ? 145.642 163.226 218.015 1.00 60.40 1037 GLU B CA 1
ATOM 19410 C C . GLU B 1 638 ? 146.802 164.180 217.760 1.00 62.94 1037 GLU B C 1
ATOM 19411 O O . GLU B 1 638 ? 146.758 165.345 218.169 1.00 65.46 1037 GLU B O 1
ATOM 19415 N N . LEU B 1 639 ? 147.852 163.703 217.090 1.00 58.09 1038 LEU B N 1
ATOM 19416 C CA . LEU B 1 639 ? 149.011 164.554 216.837 1.00 52.29 1038 LEU B CA 1
ATOM 19417 C C . LEU B 1 639 ? 148.658 165.713 215.915 1.00 57.94 1038 LEU B C 1
ATOM 19418 O O . LEU B 1 639 ? 149.072 166.853 216.156 1.00 63.64 1038 LEU B O 1
ATOM 19434 N N . LEU B 1 640 ? 147.899 165.444 214.852 1.00 59.38 1039 LEU B N 1
ATOM 19435 C CA . LEU B 1 640 ? 147.499 166.517 213.949 1.00 57.50 1039 LEU B CA 1
ATOM 19436 C C . LEU B 1 640 ? 146.584 167.511 214.653 1.00 57.35 1039 LEU B C 1
ATOM 19437 O O . LEU B 1 640 ? 146.687 168.723 214.432 1.00 57.09 1039 LEU B O 1
ATOM 19453 N N . GLU B 1 641 ? 145.681 167.020 215.504 1.00 62.47 1040 GLU B N 1
ATOM 19454 C CA . GLU B 1 641 ? 144.826 167.922 216.267 1.00 62.95 1040 GLU B CA 1
ATOM 19455 C C . GLU B 1 641 ? 145.652 168.806 217.192 1.00 61.27 1040 GLU B C 1
ATOM 19456 O O . GLU B 1 641 ? 145.385 170.006 217.317 1.00 62.89 1040 GLU B O 1
ATOM 19460 N N . GLU B 1 642 ? 146.657 168.230 217.854 1.00 58.94 1041 GLU B N 1
ATOM 19461 C CA . GLU B 1 642 ? 147.524 169.029 218.713 1.00 58.95 1041 GLU B CA 1
ATOM 19462 C C . GLU B 1 642 ? 148.279 170.074 217.905 1.00 59.96 1041 GLU B C 1
ATOM 19463 O O . GLU B 1 642 ? 148.405 171.228 218.330 1.00 64.78 1041 GLU B O 1
ATOM 19475 N N . LEU B 1 643 ? 148.792 169.688 216.736 1.00 52.52 1042 LEU B N 1
ATOM 19476 C CA . LEU B 1 643 ? 149.516 170.643 215.904 1.00 52.72 1042 LEU B CA 1
ATOM 19477 C C . LEU B 1 643 ? 148.608 171.785 215.470 1.00 54.80 1042 LEU B C 1
ATOM 19478 O O . LEU B 1 643 ? 149.018 172.951 215.475 1.00 55.55 1042 LEU B O 1
ATOM 19494 N N . ARG B 1 644 ? 147.371 171.468 215.085 1.00 60.90 1043 ARG B N 1
ATOM 19495 C CA . ARG B 1 644 ? 146.420 172.511 214.712 1.00 61.76 1043 ARG B CA 1
ATOM 19496 C C . ARG B 1 644 ? 146.109 173.424 215.891 1.00 57.91 1043 ARG B C 1
ATOM 19497 O O . ARG B 1 644 ? 146.075 174.651 215.743 1.00 56.46 1043 ARG B O 1
ATOM 19518 N N . GLN B 1 645 ? 145.879 172.846 217.071 1.00 56.70 1044 GLN B N 1
ATOM 19519 C CA . GLN B 1 645 ? 145.588 173.655 218.248 1.00 56.98 1044 GLN B CA 1
ATOM 19520 C C . GLN B 1 645 ? 146.780 174.495 218.679 1.00 56.46 1044 GLN B C 1
ATOM 19521 O O . GLN B 1 645 ? 146.596 175.492 219.383 1.00 58.68 1044 GLN B O 1
ATOM 19535 N N . ARG B 1 646 ? 147.990 174.115 218.282 1.00 55.40 1045 ARG B N 1
ATOM 19536 C CA . ARG B 1 646 ? 149.181 174.890 218.593 1.00 55.40 1045 ARG B CA 1
ATOM 19537 C C . ARG B 1 646 ? 149.436 176.005 217.588 1.00 55.38 1045 ARG B C 1
ATOM 19538 O O . ARG B 1 646 ? 150.398 176.762 217.757 1.00 54.76 1045 ARG B O 1
ATOM 19559 N N . GLY B 1 647 ? 148.612 176.119 216.550 1.00 50.86 1046 GLY B N 1
ATOM 19560 C CA . GLY B 1 647 ? 148.682 177.247 215.644 1.00 51.01 1046 GLY B CA 1
ATOM 19561 C C . GLY B 1 647 ? 149.653 177.114 214.495 1.00 48.19 1046 GLY B C 1
ATOM 19562 O O . GLY B 1 647 ? 150.024 178.132 213.902 1.00 52.01 1046 GLY B O 1
ATOM 19566 N N . TYR B 1 648 ? 150.080 175.902 214.156 1.00 48.17 1047 TYR B N 1
ATOM 19567 C CA . TYR B 1 648 ? 151.000 175.730 213.042 1.00 50.30 1047 TYR B CA 1
ATOM 19568 C C . TYR B 1 648 ? 150.278 175.952 211.718 1.00 49.50 1047 TYR B C 1
ATOM 19569 O O . TYR B 1 648 ? 149.152 175.490 211.519 1.00 55.00 1047 TYR B O 1
ATOM 19587 N N . ALA B 1 649 ? 150.934 176.666 210.814 1.00 43.22 1048 ALA B N 1
ATOM 19588 C CA . ALA B 1 649 ? 150.294 177.076 209.570 1.00 44.57 1048 ALA B CA 1
ATOM 19589 C C . ALA B 1 649 ? 150.388 175.963 208.531 1.00 43.55 1048 ALA B C 1
ATOM 19590 O O . ALA B 1 649 ? 151.486 175.466 208.266 1.00 47.34 1048 ALA B O 1
ATOM 19597 N N . PRO B 1 650 ? 149.276 175.551 207.923 1.00 50.81 1049 PRO B N 1
ATOM 19598 C CA . PRO B 1 650 ? 149.348 174.513 206.891 1.00 54.28 1049 PRO B CA 1
ATOM 19599 C C . PRO B 1 650 ? 150.084 174.997 205.653 1.00 49.62 1049 PRO B C 1
ATOM 19600 O O . PRO B 1 650 ? 150.086 176.186 205.326 1.00 54.26 1049 PRO B O 1
ATOM 19611 N N . PHE B 1 651 ? 150.712 174.053 204.957 1.00 45.07 1050 PHE B N 1
ATOM 19612 C CA . PHE B 1 651 ? 151.428 174.361 203.727 1.00 45.82 1050 PHE B CA 1
ATOM 19613 C C . PHE B 1 651 ? 151.383 173.175 202.772 1.00 49.55 1050 PHE B C 1
ATOM 19614 O O . PHE B 1 651 ? 152.425 172.576 202.480 1.00 51.06 1050 PHE B O 1
ATOM 19631 N N . PRO B 1 652 ? 150.198 172.798 202.269 1.00 56.65 1051 PRO B N 1
ATOM 19632 C CA . PRO B 1 652 ? 150.073 171.716 201.287 1.00 57.18 1051 PRO B CA 1
ATOM 19633 C C . PRO B 1 652 ? 151.042 171.859 200.119 1.00 56.81 1051 PRO B C 1
ATOM 19634 O O . PRO B 1 652 ? 151.255 170.882 199.401 1.00 57.28 1051 PRO B O 1
ATOM 19645 N N . GLU B 1 704 ? 139.029 165.295 205.105 1.00 74.86 1103 GLU B N 1
ATOM 19646 C CA . GLU B 1 704 ? 139.126 165.199 206.556 1.00 76.34 1103 GLU B CA 1
ATOM 19647 C C . GLU B 1 704 ? 140.531 164.783 206.974 1.00 74.15 1103 GLU B C 1
ATOM 19648 O O . GLU B 1 704 ? 141.377 165.628 207.261 1.00 69.66 1103 GLU B O 1
ATOM 19651 N N . MET B 1 705 ? 140.773 163.471 207.014 1.00 74.18 1104 MET B N 1
ATOM 19652 C CA . MET B 1 705 ? 142.100 162.979 207.366 1.00 74.04 1104 MET B CA 1
ATOM 19653 C C . MET B 1 705 ? 143.131 163.388 206.322 1.00 71.61 1104 MET B C 1
ATOM 19654 O O . MET B 1 705 ? 144.247 163.794 206.666 1.00 67.47 1104 MET B O 1
ATOM 19658 N N . ARG B 1 706 ? 142.775 163.289 205.040 1.00 72.72 1105 ARG B N 1
ATOM 19659 C CA . ARG B 1 706 ? 143.721 163.628 203.983 1.00 71.17 1105 ARG B CA 1
ATOM 19660 C C . ARG B 1 706 ? 144.120 165.097 204.048 1.00 73.05 1105 ARG B C 1
ATOM 19661 O O . ARG B 1 706 ? 145.295 165.438 203.868 1.00 71.70 1105 ARG B O 1
ATOM 19665 N N . ARG B 1 707 ? 143.155 165.985 204.300 1.00 69.79 1106 ARG B N 1
ATOM 19666 C CA . ARG B 1 707 ? 143.469 167.408 204.363 1.00 67.44 1106 ARG B CA 1
ATOM 19667 C C . ARG B 1 707 ? 144.441 167.707 205.497 1.00 67.63 1106 ARG B C 1
ATOM 19668 O O . ARG B 1 707 ? 145.393 168.477 205.322 1.00 65.61 1106 ARG B O 1
ATOM 19672 N N . ALA B 1 708 ? 144.220 167.109 206.669 1.00 68.30 1107 ALA B N 1
ATOM 19673 C CA . ALA B 1 708 ? 145.125 167.333 207.790 1.00 67.28 1107 ALA B CA 1
ATOM 19674 C C . ALA B 1 708 ? 146.485 166.696 207.536 1.00 64.85 1107 ALA B C 1
ATOM 19675 O O . ALA B 1 708 ? 147.519 167.251 207.923 1.00 60.38 1107 ALA B O 1
ATOM 19682 N N . ALA B 1 709 ? 146.504 165.525 206.896 1.00 65.10 1108 ALA B N 1
ATOM 19683 C CA . ALA B 1 709 ? 147.772 164.866 206.604 1.00 64.32 1108 ALA B CA 1
ATOM 19684 C C . ALA B 1 709 ? 148.608 165.685 205.630 1.00 62.39 1108 ALA B C 1
ATOM 19685 O O . ALA B 1 709 ? 149.828 165.799 205.792 1.00 62.46 1108 ALA B O 1
ATOM 19692 N N . ARG B 1 710 ? 147.973 166.259 204.608 1.00 54.13 1109 ARG B N 1
ATOM 19693 C CA . ARG B 1 710 ? 148.710 167.026 203.610 1.00 56.48 1109 ARG B CA 1
ATOM 19694 C C . ARG B 1 710 ? 149.144 168.388 204.134 1.00 59.76 1109 ARG B C 1
ATOM 19695 O O . ARG B 1 710 ? 150.173 168.915 203.695 1.00 56.66 1109 ARG B O 1
ATOM 19702 N N . ASP B 1 711 ? 148.381 168.975 205.058 1.00 58.52 1110 ASP B N 1
ATOM 19703 C CA . ASP B 1 711 ? 148.737 170.291 205.581 1.00 54.25 1110 ASP B CA 1
ATOM 19704 C C . ASP B 1 711 ? 150.064 170.249 206.327 1.00 50.25 1110 ASP B C 1
ATOM 19705 O O . ASP B 1 711 ? 150.908 171.135 206.160 1.00 48.15 1110 ASP B O 1
ATOM 19709 N N . TYR B 1 712 ? 150.266 169.226 207.154 1.00 50.28 1111 TYR B N 1
ATOM 19710 C CA . TYR B 1 712 ? 151.476 169.078 207.952 1.00 46.34 1111 TYR B CA 1
ATOM 19711 C C . TYR B 1 712 ? 152.381 167.974 207.425 1.00 46.54 1111 TYR B C 1
ATOM 19712 O O . TYR B 1 712 ? 153.111 167.345 208.191 1.00 52.20 1111 TYR B O 1
ATOM 19730 N N . ASP B 1 713 ? 152.339 167.721 206.118 1.00 47.37 1112 ASP B N 1
ATOM 19731 C CA . ASP B 1 713 ? 153.333 166.838 205.526 1.00 48.35 1112 ASP B CA 1
ATOM 19732 C C . ASP B 1 713 ? 154.717 167.467 205.565 1.00 48.40 1112 ASP B C 1
ATOM 19733 O O . ASP B 1 713 ? 155.722 166.750 205.549 1.00 52.62 1112 ASP B O 1
ATOM 19742 N N . TYR B 1 714 ? 154.790 168.798 205.611 1.00 40.31 1113 TYR B N 1
ATOM 19743 C CA . TYR B 1 714 ? 156.074 169.479 205.682 1.00 40.42 1113 TYR B CA 1
ATOM 19744 C C . TYR B 1 714 ? 156.642 169.511 207.091 1.00 37.49 1113 TYR B C 1
ATOM 19745 O O . TYR B 1 714 ? 157.838 169.769 207.253 1.00 43.58 1113 TYR B O 1
ATOM 19763 N N . LEU B 1 715 ? 155.821 169.260 208.108 1.00 39.91 1114 LEU B N 1
ATOM 19764 C CA . LEU B 1 715 ? 156.296 169.237 209.487 1.00 39.40 1114 LEU B CA 1
ATOM 19765 C C . LEU B 1 715 ? 156.685 167.825 209.905 1.00 48.19 1114 LEU B C 1
ATOM 19766 O O . LEU B 1 715 ? 157.836 167.572 210.272 1.00 54.11 1114 LEU B O 1
ATOM 19782 N N . LEU B 1 716 ? 155.733 166.896 209.852 1.00 44.32 1115 LEU B N 1
ATOM 19783 C CA . LEU B 1 716 ? 156.010 165.508 210.182 1.00 42.53 1115 LEU B CA 1
ATOM 19784 C C . LEU B 1 716 ? 156.755 164.781 209.073 1.00 48.32 1115 LEU B C 1
ATOM 19785 O O . LEU B 1 716 ? 157.193 163.647 209.285 1.00 55.05 1115 LEU B O 1
ATOM 19801 N N . GLY B 1 717 ? 156.902 165.394 207.905 1.00 45.00 1116 GLY B N 1
ATOM 19802 C CA . GLY B 1 717 ? 157.719 164.848 206.847 1.00 39.10 1116 GLY B CA 1
ATOM 19803 C C . GLY B 1 717 ? 159.186 165.195 206.937 1.00 48.27 1116 GLY B C 1
ATOM 19804 O O . GLY B 1 717 ? 159.958 164.793 206.063 1.00 53.22 1116 GLY B O 1
ATOM 19808 N N . MET B 1 718 ? 159.605 165.941 207.956 1.00 48.55 1117 MET B N 1
ATOM 19809 C CA . MET B 1 718 ? 161.023 166.208 208.134 1.00 41.74 1117 MET B CA 1
ATOM 19810 C C . MET B 1 718 ? 161.750 164.926 208.504 1.00 44.90 1117 MET B C 1
ATOM 19811 O O . MET B 1 718 ? 161.239 164.099 209.263 1.00 48.23 1117 MET B O 1
ATOM 19825 N N . ARG B 1 719 ? 162.950 164.762 207.963 1.00 50.45 1118 ARG B N 1
ATOM 19826 C CA . ARG B 1 719 ? 163.749 163.591 208.275 1.00 44.73 1118 ARG B CA 1
ATOM 19827 C C . ARG B 1 719 ? 164.309 163.701 209.687 1.00 42.32 1118 ARG B C 1
ATOM 19828 O O . ARG B 1 719 ? 164.393 164.783 210.270 1.00 47.19 1118 ARG B O 1
ATOM 19849 N N . LEU B 1 720 ? 164.690 162.553 210.244 1.00 44.84 1119 LEU B N 1
ATOM 19850 C CA . LEU B 1 720 ? 165.288 162.542 211.571 1.00 45.25 1119 LEU B CA 1
ATOM 19851 C C . LEU B 1 720 ? 166.653 163.209 211.592 1.00 46.47 1119 LEU B C 1
ATOM 19852 O O . LEU B 1 720 ? 167.192 163.446 212.677 1.00 49.27 1119 LEU B O 1
ATOM 19868 N N . TRP B 1 721 ? 167.226 163.502 210.425 1.00 49.36 1120 TRP B N 1
ATOM 19869 C CA . TRP B 1 721 ? 168.457 164.280 210.379 1.00 48.43 1120 TRP B CA 1
ATOM 19870 C C . TRP B 1 721 ? 168.254 165.654 211.001 1.00 50.86 1120 TRP B C 1
ATOM 19871 O O . TRP B 1 721 ? 169.136 166.167 211.699 1.00 54.40 1120 TRP B O 1
ATOM 19892 N N . ASN B 1 722 ? 167.095 166.267 210.755 1.00 50.00 1121 ASN B N 1
ATOM 19893 C CA . ASN B 1 722 ? 166.855 167.633 211.199 1.00 45.32 1121 ASN B CA 1
ATOM 19894 C C . ASN B 1 722 ? 166.808 167.759 212.714 1.00 48.61 1121 ASN B C 1
ATOM 19895 O O . ASN B 1 722 ? 166.888 168.879 213.226 1.00 54.00 1121 ASN B O 1
ATOM 19906 N N . LEU B 1 723 ? 166.674 166.653 213.440 1.00 49.00 1122 LEU B N 1
ATOM 19907 C CA . LEU B 1 723 ? 166.680 166.686 214.903 1.00 45.36 1122 LEU B CA 1
ATOM 19908 C C . LEU B 1 723 ? 168.089 166.489 215.453 1.00 46.98 1122 LEU B C 1
ATOM 19909 O O . LEU B 1 723 ? 168.336 165.654 216.319 1.00 53.39 1122 LEU B O 1
ATOM 19925 N N . THR B 1 724 ? 169.028 167.282 214.946 1.00 50.45 1123 THR B N 1
ATOM 19926 C CA . THR B 1 724 ? 170.419 167.223 215.368 1.00 53.01 1123 THR B CA 1
ATOM 19927 C C . THR B 1 724 ? 170.936 168.645 215.520 1.00 58.69 1123 THR B C 1
ATOM 19928 O O . THR B 1 724 ? 170.405 169.585 214.923 1.00 60.29 1123 THR B O 1
ATOM 19939 N N . ALA B 1 725 ? 171.983 168.799 216.329 1.00 55.53 1124 ALA B N 1
ATOM 19940 C CA . ALA B 1 725 ? 172.515 170.132 216.591 1.00 56.10 1124 ALA B CA 1
ATOM 19941 C C . ALA B 1 725 ? 172.942 170.814 215.297 1.00 55.60 1124 ALA B C 1
ATOM 19942 O O . ALA B 1 725 ? 172.544 171.952 215.017 1.00 59.68 1124 ALA B O 1
ATOM 19949 N N . GLU B 1 726 ? 173.746 170.125 214.486 1.00 49.07 1125 GLU B N 1
ATOM 19950 C CA . GLU B 1 726 ? 174.236 170.724 213.251 1.00 54.51 1125 GLU B CA 1
ATOM 19951 C C . GLU B 1 726 ? 173.085 171.072 212.317 1.00 54.40 1125 GLU B C 1
ATOM 19952 O O . GLU B 1 726 ? 173.042 172.167 211.746 1.00 51.98 1125 GLU B O 1
ATOM 19956 N N . MET B 1 727 ? 172.132 170.154 212.158 1.00 53.85 1126 MET B N 1
ATOM 19957 C CA . MET B 1 727 ? 171.037 170.398 211.229 1.00 49.49 1126 MET B CA 1
ATOM 19958 C C . MET B 1 727 ? 170.064 171.438 211.766 1.00 49.52 1126 MET B C 1
ATOM 19959 O O . MET B 1 727 ? 169.495 172.207 210.987 1.00 55.13 1126 MET B O 1
ATOM 19973 N N . ILE B 1 728 ? 169.860 171.487 213.083 1.00 46.35 1127 ILE B N 1
ATOM 19974 C CA . ILE B 1 728 ? 169.031 172.546 213.653 1.00 46.89 1127 ILE B CA 1
ATOM 19975 C C . ILE B 1 728 ? 169.666 173.906 213.396 1.00 50.64 1127 ILE B C 1
ATOM 19976 O O . ILE B 1 728 ? 168.986 174.866 213.008 1.00 51.25 1127 ILE B O 1
ATOM 19992 N N . ALA B 1 729 ? 170.980 174.012 213.610 1.00 51.73 1128 ALA B N 1
ATOM 19993 C CA . ALA B 1 729 ? 171.666 175.269 213.337 1.00 49.66 1128 ALA B CA 1
ATOM 19994 C C . ALA B 1 729 ? 171.576 175.632 211.861 1.00 51.05 1128 ALA B C 1
ATOM 19995 O O . ALA B 1 729 ? 171.376 176.801 211.513 1.00 52.55 1128 ALA B O 1
ATOM 20002 N N . ARG B 1 730 ? 171.728 174.644 210.977 1.00 54.18 1129 ARG B N 1
ATOM 20003 C CA . ARG B 1 730 ? 171.619 174.918 209.549 1.00 49.00 1129 ARG B CA 1
ATOM 20004 C C . ARG B 1 730 ? 170.220 175.397 209.185 1.00 49.08 1129 ARG B C 1
ATOM 20005 O O . ARG B 1 730 ? 170.062 176.291 208.349 1.00 51.83 1129 ARG B O 1
ATOM 20026 N N . LEU B 1 731 ? 169.189 174.807 209.792 1.00 49.68 1130 LEU B N 1
ATOM 20027 C CA . LEU B 1 731 ? 167.825 175.248 209.515 1.00 47.35 1130 LEU B CA 1
ATOM 20028 C C . LEU B 1 731 ? 167.597 176.673 210.000 1.00 51.38 1130 LEU B C 1
ATOM 20029 O O . LEU B 1 731 ? 166.945 177.472 209.317 1.00 58.08 1130 LEU B O 1
ATOM 20045 N N . GLN B 1 732 ? 168.114 177.009 211.183 1.00 51.45 1131 GLN B N 1
ATOM 20046 C CA . GLN B 1 732 ? 167.985 178.380 211.668 1.00 50.42 1131 GLN B CA 1
ATOM 20047 C C . GLN B 1 732 ? 168.699 179.353 210.739 1.00 49.59 1131 GLN B C 1
ATOM 20048 O O . GLN B 1 732 ? 168.177 180.432 210.427 1.00 51.13 1131 GLN B O 1
ATOM 20062 N N . SER B 1 733 ? 169.896 178.983 210.281 1.00 48.72 1132 SER B N 1
ATOM 20063 C CA . SER B 1 733 ? 170.613 179.820 209.328 1.00 45.74 1132 SER B CA 1
ATOM 20064 C C . SER B 1 733 ? 169.823 179.975 208.037 1.00 47.78 1132 SER B C 1
ATOM 20065 O O . SER B 1 733 ? 169.810 181.052 207.436 1.00 48.18 1132 SER B O 1
ATOM 20069 N N . GLN B 1 734 ? 169.170 178.904 207.585 1.00 50.19 1133 GLN B N 1
ATOM 20070 C CA . GLN B 1 734 ? 168.354 178.989 206.379 1.00 49.20 1133 GLN B CA 1
ATOM 20071 C C . GLN B 1 734 ? 167.194 179.954 206.569 1.00 50.22 1133 GLN B C 1
ATOM 20072 O O . GLN B 1 734 ? 166.887 180.754 205.678 1.00 54.37 1133 GLN B O 1
ATOM 20086 N N . LEU B 1 735 ? 166.531 179.887 207.724 1.00 47.42 1134 LEU B N 1
ATOM 20087 C CA . LEU B 1 735 ? 165.430 180.807 207.990 1.00 48.84 1134 LEU B CA 1
ATOM 20088 C C . LEU B 1 735 ? 165.921 182.247 207.979 1.00 49.07 1134 LEU B C 1
ATOM 20089 O O . LEU B 1 735 ? 165.284 183.132 207.392 1.00 52.04 1134 LEU B O 1
ATOM 20105 N N . GLN B 1 736 ? 167.057 182.504 208.629 1.00 48.00 1135 GLN B N 1
ATOM 20106 C CA . GLN B 1 736 ? 167.573 183.868 208.663 1.00 49.10 1135 GLN B CA 1
ATOM 20107 C C . GLN B 1 736 ? 167.995 184.334 207.276 1.00 51.18 1135 GLN B C 1
ATOM 20108 O O . GLN B 1 736 ? 167.782 185.495 206.916 1.00 52.98 1135 GLN B O 1
ATOM 20122 N N . LYS B 1 737 ? 168.597 183.449 206.482 1.00 49.48 1136 LYS B N 1
ATOM 20123 C CA . LYS B 1 737 ? 168.971 183.823 205.124 1.00 47.63 1136 LYS B CA 1
ATOM 20124 C C . LYS B 1 737 ? 167.742 184.172 204.301 1.00 41.60 1136 LYS B C 1
ATOM 20125 O O . LYS B 1 737 ? 167.748 185.150 203.548 1.00 45.90 1136 LYS B O 1
ATOM 20129 N N . ALA B 1 738 ? 166.674 183.384 204.435 1.00 43.75 1137 ALA B N 1
ATOM 20130 C CA . ALA B 1 738 ? 165.445 183.686 203.709 1.00 44.86 1137 ALA B CA 1
ATOM 20131 C C . ALA B 1 738 ? 164.868 185.026 204.143 1.00 42.22 1137 ALA B C 1
ATOM 20132 O O . ALA B 1 738 ? 164.431 185.823 203.304 1.00 48.14 1137 ALA B O 1
ATOM 20139 N N . ARG B 1 739 ? 164.857 185.293 205.449 1.00 46.12 1138 ARG B N 1
ATOM 20140 C CA . ARG B 1 739 ? 164.316 186.560 205.930 1.00 47.54 1138 ARG B CA 1
ATOM 20141 C C . ARG B 1 739 ? 165.131 187.741 205.416 1.00 50.57 1138 ARG B C 1
ATOM 20142 O O . ARG B 1 739 ? 164.567 188.745 204.964 1.00 52.04 1138 ARG B O 1
ATOM 20163 N N . ASP B 1 740 ? 166.461 187.644 205.474 1.00 55.02 1139 ASP B N 1
ATOM 20164 C CA . ASP B 1 740 ? 167.300 188.729 204.975 1.00 52.08 1139 ASP B CA 1
ATOM 20165 C C . ASP B 1 740 ? 167.136 188.917 203.474 1.00 53.30 1139 ASP B C 1
ATOM 20166 O O . ASP B 1 740 ? 167.131 190.051 202.983 1.00 54.76 1139 ASP B O 1
ATOM 20175 N N . GLU B 1 741 ? 167.013 187.823 202.720 1.00 54.87 1140 GLU B N 1
ATOM 20176 C CA . GLU B 1 741 ? 166.815 187.955 201.281 1.00 48.94 1140 GLU B CA 1
ATOM 20177 C C . GLU B 1 741 ? 165.482 188.624 200.975 1.00 49.86 1140 GLU B C 1
ATOM 20178 O O . GLU B 1 741 ? 165.394 189.461 200.069 1.00 54.64 1140 GLU B O 1
ATOM 20190 N N . LEU B 1 742 ? 164.432 188.274 201.720 1.00 44.22 1141 LEU B N 1
ATOM 20191 C CA . LEU B 1 742 ? 163.151 188.949 201.531 1.00 45.38 1141 LEU B CA 1
ATOM 20192 C C . LEU B 1 742 ? 163.262 190.430 201.861 1.00 45.40 1141 LEU B C 1
ATOM 20193 O O . LEU B 1 742 ? 162.728 191.278 201.138 1.00 52.71 1141 LEU B O 1
ATOM 20209 N N . ALA B 1 743 ? 163.952 190.762 202.952 1.00 46.55 1142 ALA B N 1
ATOM 20210 C CA . ALA B 1 743 ? 164.116 192.165 203.312 1.00 47.20 1142 ALA B CA 1
ATOM 20211 C C . ALA B 1 743 ? 164.856 192.923 202.220 1.00 48.12 1142 ALA B C 1
ATOM 20212 O O . ALA B 1 743 ? 164.478 194.044 201.865 1.00 51.39 1142 ALA B O 1
ATOM 20219 N N . ALA B 1 744 ? 165.916 192.325 201.675 1.00 48.64 1143 ALA B N 1
ATOM 20220 C CA . ALA B 1 744 ? 166.662 192.974 200.602 1.00 51.58 1143 ALA B CA 1
ATOM 20221 C C . ALA B 1 744 ? 165.795 193.158 199.364 1.00 49.20 1143 ALA B C 1
ATOM 20222 O O . ALA B 1 744 ? 165.847 194.206 198.712 1.00 45.17 1143 ALA B O 1
ATOM 20229 N N . LEU B 1 745 ? 164.994 192.149 199.022 1.00 45.45 1144 LEU B N 1
ATOM 20230 C CA . LEU B 1 745 ? 164.150 192.252 197.837 1.00 42.87 1144 LEU B CA 1
ATOM 20231 C C . LEU B 1 745 ? 163.046 193.283 198.020 1.00 45.78 1144 LEU B C 1
ATOM 20232 O O . LEU B 1 745 ? 162.598 193.886 197.039 1.00 54.04 1144 LEU B O 1
ATOM 20248 N N . GLU B 1 746 ? 162.591 193.497 199.256 1.00 47.05 1145 GLU B N 1
ATOM 20249 C CA . GLU B 1 746 ? 161.532 194.468 199.500 1.00 46.29 1145 GLU B CA 1
ATOM 20250 C C . GLU B 1 746 ? 161.995 195.902 199.286 1.00 47.24 1145 GLU B C 1
ATOM 20251 O O . GLU B 1 746 ? 161.153 196.799 199.179 1.00 47.53 1145 GLU B O 1
ATOM 20263 N N . LYS B 1 747 ? 163.304 196.139 199.227 1.00 48.43 1146 LYS B N 1
ATOM 20264 C CA . LYS B 1 747 ? 163.856 197.472 199.039 1.00 50.94 1146 LYS B CA 1
ATOM 20265 C C . LYS B 1 747 ? 164.279 197.734 197.600 1.00 49.99 1146 LYS B C 1
ATOM 20266 O O . LYS B 1 747 ? 164.912 198.759 197.330 1.00 48.29 1146 LYS B O 1
ATOM 20276 N N . ARG B 1 748 ? 163.947 196.837 196.676 1.00 47.37 1147 ARG B N 1
ATOM 20277 C CA . ARG B 1 748 ? 164.332 196.954 195.277 1.00 40.47 1147 ARG B CA 1
ATOM 20278 C C . ARG B 1 748 ? 163.085 197.133 194.428 1.00 42.81 1147 ARG B C 1
ATOM 20279 O O . ARG B 1 748 ? 162.117 196.381 194.577 1.00 46.28 1147 ARG B O 1
ATOM 20300 N N . THR B 1 749 ? 163.110 198.127 193.547 1.00 38.92 1148 THR B N 1
ATOM 20301 C CA . THR B 1 749 ? 162.007 198.386 192.638 1.00 38.79 1148 THR B CA 1
ATOM 20302 C C . THR B 1 749 ? 162.204 197.635 191.331 1.00 40.62 1148 THR B C 1
ATOM 20303 O O . THR B 1 749 ? 163.310 197.185 191.020 1.00 42.22 1148 THR B O 1
ATOM 20314 N N . PRO B 1 750 ? 161.144 197.480 190.535 1.00 40.28 1149 PRO B N 1
ATOM 20315 C CA . PRO B 1 750 ? 161.300 196.791 189.245 1.00 37.81 1149 PRO B CA 1
ATOM 20316 C C . PRO B 1 750 ? 162.349 197.419 188.347 1.00 34.67 1149 PRO B C 1
ATOM 20317 O O . PRO B 1 750 ? 163.038 196.698 187.614 1.00 43.96 1149 PRO B O 1
ATOM 20328 N N . LYS B 1 751 ? 162.497 198.743 188.380 1.00 35.67 1150 LYS B N 1
ATOM 20329 C CA . LYS B 1 751 ? 163.540 199.382 187.586 1.00 33.73 1150 LYS B CA 1
ATOM 20330 C C . LYS B 1 751 ? 164.921 198.917 188.024 1.00 38.21 1150 LYS B C 1
ATOM 20331 O O . LYS B 1 751 ? 165.809 198.719 187.189 1.00 37.53 1150 LYS B O 1
ATOM 20350 N N . ASP B 1 752 ? 165.126 198.743 189.331 1.00 40.04 1151 ASP B N 1
ATOM 20351 C CA . ASP B 1 752 ? 166.415 198.261 189.816 1.00 33.20 1151 ASP B CA 1
ATOM 20352 C C . ASP B 1 752 ? 166.687 196.839 189.344 1.00 33.40 1151 ASP B C 1
ATOM 20353 O O . ASP B 1 752 ? 167.813 196.514 188.949 1.00 42.20 1151 ASP B O 1
ATOM 20362 N N . LEU B 1 753 ? 165.672 195.974 189.380 1.00 34.29 1152 LEU B N 1
ATOM 20363 C CA . LEU B 1 753 ? 165.856 194.611 188.893 1.00 38.13 1152 LEU B CA 1
ATOM 20364 C C . LEU B 1 753 ? 166.190 194.604 187.408 1.00 43.27 1152 LEU B C 1
ATOM 20365 O O . LEU B 1 753 ? 167.080 193.869 186.964 1.00 38.96 1152 LEU B O 1
ATOM 20381 N N . TRP B 1 754 ? 165.486 195.423 186.625 1.00 36.24 1153 TRP B N 1
ATOM 20382 C CA . TRP B 1 754 ? 165.762 195.482 185.197 1.00 14.84 1153 TRP B CA 1
ATOM 20383 C C . TRP B 1 754 ? 167.160 196.016 184.929 1.00 25.25 1153 TRP B C 1
ATOM 20384 O O . TRP B 1 754 ? 167.861 195.518 184.042 1.00 41.26 1153 TRP B O 1
ATOM 20405 N N . ALA B 1 755 ? 167.581 197.041 185.671 1.00 21.68 1154 ALA B N 1
ATOM 20406 C CA . ALA B 1 755 ? 168.923 197.576 185.486 1.00 21.52 1154 ALA B CA 1
ATOM 20407 C C . ALA B 1 755 ? 169.976 196.537 185.836 1.00 25.64 1154 ALA B C 1
ATOM 20408 O O . ALA B 1 755 ? 170.995 196.420 185.149 1.00 27.96 1154 ALA B O 1
ATOM 20415 N N . GLU B 1 756 ? 169.750 195.773 186.907 1.00 35.06 1155 GLU B N 1
ATOM 20416 C CA . GLU B 1 756 ? 170.681 194.706 187.256 1.00 34.09 1155 GLU B CA 1
ATOM 20417 C C . GLU B 1 756 ? 170.764 193.667 186.147 1.00 31.53 1155 GLU B C 1
ATOM 20418 O O . GLU B 1 756 ? 171.857 193.225 185.780 1.00 39.30 1155 GLU B O 1
ATOM 20422 N N . ASP B 1 757 ? 169.618 193.267 185.596 1.00 30.96 1156 ASP B N 1
ATOM 20423 C CA . ASP B 1 757 ? 169.633 192.288 184.514 1.00 26.49 1156 ASP B CA 1
ATOM 20424 C C . ASP B 1 757 ? 170.364 192.829 183.293 1.00 24.33 1156 ASP B C 1
ATOM 20425 O O . ASP B 1 757 ? 171.146 192.113 182.660 1.00 38.70 1156 ASP B O 1
ATOM 20434 N N . LEU B 1 758 ? 170.124 194.093 182.945 1.00 28.15 1157 LEU B N 1
ATOM 20435 C CA . LEU B 1 758 ? 170.782 194.678 181.781 1.00 29.22 1157 LEU B CA 1
ATOM 20436 C C . LEU B 1 758 ? 172.288 194.787 181.990 1.00 38.90 1157 LEU B C 1
ATOM 20437 O O . LEU B 1 758 ? 173.067 194.551 181.059 1.00 41.08 1157 LEU B O 1
ATOM 20453 N N . ASN B 1 759 ? 172.718 195.150 183.200 1.00 38.69 1158 ASN B N 1
ATOM 20454 C CA . ASN B 1 759 ? 174.146 195.264 183.473 1.00 28.11 1158 ASN B CA 1
ATOM 20455 C C . ASN B 1 759 ? 174.812 193.899 183.568 1.00 34.39 1158 ASN B C 1
ATOM 20456 O O . ASN B 1 759 ? 176.021 193.787 183.344 1.00 43.83 1158 ASN B O 1
ATOM 20467 N N . GLN B 1 760 ? 174.055 192.861 183.921 1.00 29.01 1159 GLN B N 1
ATOM 20468 C CA . GLN B 1 760 ? 174.590 191.506 183.877 1.00 28.24 1159 GLN B CA 1
ATOM 20469 C C . GLN B 1 760 ? 174.649 190.971 182.455 1.00 31.18 1159 GLN B C 1
ATOM 20470 O O . GLN B 1 760 ? 175.498 190.130 182.148 1.00 42.22 1159 GLN B O 1
ATOM 20484 N N . LEU B 1 761 ? 173.756 191.440 181.585 1.00 32.08 1160 LEU B N 1
ATOM 20485 C CA . LEU B 1 761 ? 173.694 190.926 180.224 1.00 32.14 1160 LEU B CA 1
ATOM 20486 C C . LEU B 1 761 ? 174.684 191.625 179.301 1.00 23.77 1160 LEU B C 1
ATOM 20487 O O . LEU B 1 761 ? 175.239 190.992 178.399 1.00 30.77 1160 LEU B O 1
ATOM 20503 N N . ARG B 1 762 ? 174.915 192.921 179.501 1.00 23.33 1161 ARG B N 1
ATOM 20504 C CA . ARG B 1 762 ? 175.734 193.673 178.551 1.00 30.18 1161 ARG B CA 1
ATOM 20505 C C . ARG B 1 762 ? 177.155 193.139 178.437 1.00 38.48 1161 ARG B C 1
ATOM 20506 O O . ARG B 1 762 ? 177.611 192.892 177.304 1.00 44.21 1161 ARG B O 1
ATOM 20527 N N . PRO B 1 763 ? 177.907 192.949 179.524 1.00 35.87 1162 PRO B N 1
ATOM 20528 C CA . PRO B 1 763 ? 179.264 192.405 179.369 1.00 29.50 1162 PRO B CA 1
ATOM 20529 C C . PRO B 1 763 ? 179.285 191.040 178.714 1.00 29.14 1162 PRO B C 1
ATOM 20530 O O . PRO B 1 763 ? 180.235 190.726 177.990 1.00 33.62 1162 PRO B O 1
ATOM 20541 N N . ARG B 1 764 ? 178.265 190.215 178.945 1.00 31.05 1163 ARG B N 1
ATOM 20542 C CA . ARG B 1 764 ? 178.220 188.907 178.302 1.00 26.69 1163 ARG B CA 1
ATOM 20543 C C . ARG B 1 764 ? 178.053 189.041 176.796 1.00 33.77 1163 ARG B C 1
ATOM 20544 O O . ARG B 1 764 ? 178.671 188.295 176.030 1.00 39.15 1163 ARG B O 1
ATOM 20565 N N . ILE B 1 765 ? 177.229 189.989 176.348 1.00 37.90 1164 ILE B N 1
ATOM 20566 C CA . ILE B 1 765 ? 177.090 190.229 174.915 1.00 27.71 1164 ILE B CA 1
ATOM 20567 C C . ILE B 1 765 ? 178.403 190.738 174.337 1.00 28.30 1164 ILE B C 1
ATOM 20568 O O . ILE B 1 765 ? 178.822 190.324 173.248 1.00 37.10 1164 ILE B O 1
ATOM 20584 N N . GLU B 1 766 ? 179.071 191.650 175.047 1.00 23.17 1165 GLU B N 1
ATOM 20585 C CA . GLU B 1 766 ? 180.354 192.149 174.562 1.00 25.59 1165 GLU B CA 1
ATOM 20586 C C . GLU B 1 766 ? 181.369 191.020 174.434 1.00 33.72 1165 GLU B C 1
ATOM 20587 O O . GLU B 1 766 ? 182.088 190.929 173.431 1.00 31.19 1165 GLU B O 1
ATOM 20594 N N . ASN B 1 767 ? 181.439 190.146 175.440 1.00 35.89 1166 ASN B N 1
ATOM 20595 C CA . ASN B 1 767 ? 182.368 189.023 175.388 1.00 33.96 1166 ASN B CA 1
ATOM 20596 C C . ASN B 1 767 ? 182.000 188.051 174.276 1.00 34.12 1166 ASN B C 1
ATOM 20597 O O . ASN B 1 767 ? 182.883 187.498 173.616 1.00 40.31 1166 ASN B O 1
ATOM 20608 N N . LEU B 1 768 ? 180.705 187.816 174.062 1.00 31.94 1167 LEU B N 1
ATOM 20609 C CA . LEU B 1 768 ? 180.284 186.941 172.974 1.00 31.35 1167 LEU B CA 1
ATOM 20610 C C . LEU B 1 768 ? 180.742 187.491 171.633 1.00 29.08 1167 LEU B C 1
ATOM 20611 O O . LEU B 1 768 ? 181.280 186.758 170.794 1.00 31.86 1167 LEU B O 1
ATOM 20627 N N . PHE B 1 769 ? 180.534 188.789 171.412 1.00 33.45 1168 PHE B N 1
ATOM 20628 C CA . PHE B 1 769 ? 180.957 189.388 170.152 1.00 27.86 1168 PHE B CA 1
ATOM 20629 C C . PHE B 1 769 ? 182.471 189.338 170.005 1.00 37.71 1168 PHE B C 1
ATOM 20630 O O . PHE B 1 769 ? 182.983 189.057 168.917 1.00 42.88 1168 PHE B O 1
ATOM 20647 N N . GLU B 1 770 ? 183.208 189.597 171.087 1.00 42.25 1169 GLU B N 1
ATOM 20648 C CA . GLU B 1 770 ? 184.665 189.532 171.009 1.00 37.99 1169 GLU B CA 1
ATOM 20649 C C . GLU B 1 770 ? 185.139 188.120 170.682 1.00 35.02 1169 GLU B C 1
ATOM 20650 O O . GLU B 1 770 ? 186.033 187.934 169.848 1.00 40.03 1169 GLU B O 1
ATOM 20654 N N . GLU B 1 771 ? 184.552 187.112 171.328 1.00 28.95 1170 GLU B N 1
ATOM 20655 C CA . GLU B 1 771 ? 184.955 185.734 171.076 1.00 33.60 1170 GLU B CA 1
ATOM 20656 C C . GLU B 1 771 ? 184.642 185.325 169.645 1.00 37.03 1170 GLU B C 1
ATOM 20657 O O . GLU B 1 771 ? 185.460 184.675 168.983 1.00 39.52 1170 GLU B O 1
ATOM 20664 N N . ARG B 1 772 ? 183.460 185.691 169.148 1.00 43.12 1171 ARG B N 1
ATOM 20665 C CA . ARG B 1 772 ? 183.112 185.357 167.772 1.00 33.97 1171 ARG B CA 1
ATOM 20666 C C . ARG B 1 772 ? 184.025 186.077 166.788 1.00 29.25 1171 ARG B C 1
ATOM 20667 O O . ARG B 1 772 ? 184.407 185.509 165.759 1.00 33.02 1171 ARG B O 1
ATOM 20688 N N . ALA B 1 773 ? 184.386 187.327 167.086 1.00 35.41 1172 ALA B N 1
ATOM 20689 C CA . ALA B 1 773 ? 185.311 188.052 166.225 1.00 41.08 1172 ALA B CA 1
ATOM 20690 C C . ALA B 1 773 ? 186.674 187.376 166.193 1.00 45.04 1172 ALA B C 1
ATOM 20691 O O . ALA B 1 773 ? 187.289 187.251 165.129 1.00 48.12 1172 ALA B O 1
ATOM 20698 N N . LYS B 1 774 ? 187.164 186.937 167.353 1.00 48.78 1173 LYS B N 1
ATOM 20699 C CA . LYS B 1 774 ? 188.437 186.224 167.390 1.00 45.71 1173 LYS B CA 1
ATOM 20700 C C . LYS B 1 774 ? 188.357 184.923 166.603 1.00 43.12 1173 LYS B C 1
ATOM 20701 O O . LYS B 1 774 ? 189.282 184.580 165.857 1.00 48.43 1173 LYS B O 1
ATOM 20705 N N . GLU B 1 775 ? 187.255 184.184 166.752 1.00 43.10 1174 GLU B N 1
ATOM 20706 C CA . GLU B 1 775 ? 187.094 182.939 166.009 1.00 46.77 1174 GLU B CA 1
ATOM 20707 C C . GLU B 1 775 ? 187.097 183.192 164.507 1.00 47.90 1174 GLU B C 1
ATOM 20708 O O . GLU B 1 775 ? 187.723 182.447 163.745 1.00 46.09 1174 GLU B O 1
ATOM 20715 N N . ILE B 1 776 ? 186.396 184.235 164.062 1.00 49.94 1175 ILE B N 1
ATOM 20716 C CA . ILE B 1 776 ? 186.368 184.556 162.638 1.00 48.41 1175 ILE B CA 1
ATOM 20717 C C . ILE B 1 776 ? 187.757 184.952 162.155 1.00 51.72 1175 ILE B C 1
ATOM 20718 O O . ILE B 1 776 ? 188.202 184.526 161.083 1.00 55.82 1175 ILE B O 1
ATOM 20734 N N . ALA B 1 777 ? 188.464 185.773 162.935 1.00 48.65 1176 ALA B N 1
ATOM 20735 C CA . ALA B 1 777 ? 189.794 186.214 162.528 1.00 51.45 1176 ALA B CA 1
ATOM 20736 C C . ALA B 1 777 ? 190.755 185.038 162.419 1.00 53.67 1176 ALA B C 1
ATOM 20737 O O . ALA B 1 777 ? 191.573 184.978 161.493 1.00 54.83 1176 ALA B O 1
ATOM 20744 N N . SER B 1 778 ? 190.680 184.099 163.356 1.00 53.67 1177 SER B N 1
ATOM 20745 C CA . SER B 1 778 ? 191.533 182.919 163.322 1.00 56.39 1177 SER B CA 1
ATOM 20746 C C . SER B 1 778 ? 191.238 182.080 162.084 1.00 54.70 1177 SER B C 1
ATOM 20747 O O . SER B 1 778 ? 190.970 180.883 162.181 1.00 57.67 1177 SER B O 1
#

Organism: Trypanosoma cruzi (strain CL Brener) (NCBI:txid353153)

Foldseek 3Di:
DPDPAKQAAQQFPHPCQLVAEEEAAADVLVVQLCVQQCVLDRSNRYMYHYDDAADDQPAPDDPVVQVVGSVNVVVCVSQVHDLPDADLASPRTRHNAYEYEAFLDQRSLRNLLSVVNVCCVRHVNQLQDWHRYKYFFAFFKDFVDGHRDDVVVVVVCVVCPPVSVVTDMDGNRHSNSDHNVRSNVCNVPVQLGMAIEHEDDPVLSVLSCCQRPPVNLQVFVVLLQVCVPDDPPLPADDSPDRHHYNNNSSSHRNSNSQNVQCQQFFAALFQLDGLLLLLLLVLQVVVVWDDWDQQLVSLVSSCVAQVDDDDSVVSSLSVLLLADAAWLFFLDRQKHKDAASAFLQVDRPPGDDSRGIIIHGDPCNCLFQPPLLVVVFAWDQDPNRTHGGPHGHTLFRSSQQGWHWGDGRSATATHAHWHPLLRLVQLVCVLVPHHHDDTDHDTFLQPWDWADPDQQKIKTFQDKAADPPQKIKGKGAGRPHGNNNLVVVVVVVVVVQAFPDKDWPDDSRIGIIITHGDSVSVVVCVVVVCPRVVSNRMDMRGQCRHWHQYPVGRIDGDSGVRRSSVSNSVVNLVSLQVSLVVVLVVLVVVLLLLVLLLVLLCCDLVVVQDDPPDDLVRNLVVCVVVPRFFDAVSVVSCRRCCVNVVDDCVCNDPVNSVVSVVVSVVSVVVSVVSVPDHSSRVSNVSSVVSNVVSVVVSVVVVVVSVD/DPDPAKQAAQQFPHPCQLVAEEEAAAAVLVVQLCVQQCVLDRSNRYMYDHDDAADDQPAPDDPVVCVVGCVNVVVCVSQVHDLPDADLASPRTRHNAYEYEAFLDQRSLRNLLSVVNVCCVRHVNYLQDWRRYKYFFAFFKDFVDGHRDDVVVVVVCVVCPPVSVVTDMDGNRHSNSDHNVRSNVCSVVVQLGMAIEHEDDPVLSVLSCLQRPPPNLQVFVVLLQVCVPDDPPLCADDSNDRHHYNNNSSSHRNSNSQNVQCQQFFAALFQLDGLLLLLLLVLQVVVVWDDWDQQQVSLVSSCVAQVDPDDSVVSSLSVLLLADAAWLFALDRQKHKDAASAFLQVDRPPGDDSRGIIIHGDPCNCLFQPPLLVVVFAWDQDPNRTHGGPHGHTLFRSSQQGWHWGDGRSATATHAHWHPLLRLVQLVCVLVPHHHDDTDHDTFLAPWDWADPDQQKIKTFFDWAADPPQKIKTWGAGNPHGNNNLVVVVVVVVVVQAFPDKDWPDDSRIGIIITHGDSVSVVVCVVVVCPRVVSVRMDIRGQCRHWHAYPVGRIDGDSGVRRSSVSNSVVNLVSLQVSLVVVLVVLVVVLLLLVLQLVLLVCPLVVVQDDPPDDLVRNLVVCVVVPRFFDAVSVVSCRRCCVRVVDDPVCNDPVNSVVSVVVSVVSVVVSVVSVPDHSSRVSVVSSVVSNVVSVVVSVVVVVVSVD

CATH classification: 3.90.199.10 (+2 more: 3.30.1360.40, 1.10.268.10)

Sequence (1414 aa):
LGIPKLDDANEAGGKYSHRCTLILTEGDSAKALCTAGLAVKDRDYFGVFPLRGKPLNVRDATLKKVMACAEFQAVSKIMGLDIRQKYSGVERLRYGHLMIMSDQDHDGSHIKGLIINMIHHYWPDLIKTPGFLQQFITPIVKARISFFSMPDYFEWKNAIGDGIRNYEIRYYKGLGTSGAKEGREYFENIDRHRLDFVHEDATDDARIVMAFAKDKVEERKHWITQFKANTNVNESMNYNVRTVRYSEFVDKELILFSVADCERSIPSVIDGLKPGQRKIIFSSFKRRLTRSIKVVQLAGYVSEHAAYHHGEQSLVQTIVGLAQNFVGSNNVPLLQQDGQFGTRLQGGKDHAAGRYIFTRLTNIARYIYHPSDDFVVDYKDDDGLSVEPFYYVPVIPMVLVNGTSGIGTGFATNIPNYSPLEVIDNLMRLLRGEEVQPMKPWYFGFAGTIEEKEKGKFVSTGCANVRPDGVVQITELPIGTWTQGYKKFLEELREKEVVVQYREHNTDVTVDFEVFLHPEVLHHWVAQGCVEERLQLREYIHATNIIAFDREGQITKYRDAEAVLKEFYLVRLEYYAKRRDFLIGDLRSVASKLENMVRFVTEVVDGRLIVTRRRKKELLEELRQRGYAPFPEMRRAARDYDYLLGMRLWNLTAEMIARLQSQLQKARDELAALEKRTPKDLWAEDLNQLRPRIENLFEERAKEIASLGIPKLDDANEAGGKYSHRCTLILTEGDSAKALCTAGLAVKDRDYFGVFPLRGKPLNVRDATLKKVMACAEFQAVSKIMGLDIRQKYSGVERLRYGHLMIMSDQDHDGSHIKGLIINMIHHYWPDLIKTPGFLQQFITPIVKARISFFSMPDYFEWKNAIGDGIRNYEIRYYKGLGTSGAKEGREYFENIDRHRLDFVHEDATDDARIVMAFAKDKVEERKHWITQFKANTNVNESMNYNVRTVRYSEFVDKELILFSVADCERSIPSVIDGLKPGQRKIIFSSFKRRLTRSIKVVQLAGYVSEHAAYHHGEQSLVQTIVGLAQNFVGSNNVPLLQQDGQFGTRLQGGKDHAAGRYIFTRLTNIARYIYHPSDDFVVDYKDDDGLSVEPFYYVPVIPMVLVNGTSGIGTGFATNIPNYSPLEVIDNLMRLLRGEEVQPMKPWYFGFAGTIEEKEKGKFVSTGCANVRPDGVVQITELPIGTWTQGYKKFLEELREKEVVVQYREHNTDVTVDFEVFLHPEVLHHWVAQGCVEERLQLREYIHATNIIAFDREGQITKYRDAEAVLKEFYLVRLEYYAKRRDFLIGDLRSVASKLENMVRFVTEVVDGRLIVTRRRKKELLEELRQRGYAPFPEMRRAARDYDYLLGMRLWNLTAEMIARLQSQLQKARDELAALEKRTPKDLWAEDLNQLRPRIENLFEERAKEIAS

Nearest PDB structures (foldseek):
  8gcc-assembly1_B  TM=1.001E+00  e=0.000E+00  Trypanosoma cruzi strain CL Brener
  5gwk-assembly1_B  TM=9.479E-01  e=5.423E-78  Homo sapiens
  4j3n-assembly1_B  TM=9.450E-01  e=1.498E-74  Homo sapiens
  6ca8-assembly1_A-2  TM=8.274E-01  e=5.423E-78  Plasmodium falciparum
  8ke7-assembly1_A  TM=8.034E-01  e=7.849E-78  Homo sapiens

Solvent-accessible surface area: 60130 Å² total; per-residue (Å²): 109,75,34,128,144,26,76,31,5,124,26,21,53,48,108,17,13,100,137,0,5,0,0,0,0,51,24,80,28,2,36,56,1,4,82,22,0,7,79,54,52,61,84,38,55,23,0,10,14,26,2,226,39,102,10,34,45,1,56,77,23,86,86,156,103,3,84,80,21,91,43,5,66,14,17,9,57,0,0,26,11,46,66,148,22,76,10,103,19,32,97,153,4,63,0,3,57,1,0,0,0,0,8,27,70,80,50,0,4,32,5,0,1,6,6,1,0,13,7,13,71,42,5,53,62,0,3,90,37,112,12,1,2,16,0,0,0,10,4,16,0,36,1,117,115,48,13,7,18,67,79,58,10,86,63,44,56,81,89,67,40,101,33,22,100,97,94,81,54,44,87,39,73,16,16,2,18,6,19,25,60,36,0,94,59,10,6,76,50,36,76,98,13,69,2,32,1,39,45,73,46,87,57,0,30,54,62,2,38,2,11,13,8,80,134,66,57,102,82,24,50,100,19,0,50,116,43,54,71,74,102,108,67,48,67,73,15,88,22,91,68,43,76,2,76,1,11,26,2,2,47,55,11,5,0,76,5,2,28,26,18,0,56,102,13,1,0,8,0,0,0,8,9,32,30,18,40,15,28,0,0,19,0,0,15,104,75,124,8,105,74,51,14,43,0,51,18,0,2,8,48,0,16,48,48,0,17,21,140,94,20,46,76,54,0,18,103,30,0,4,31,11,0,18,53,26,17,28,20,23,2,0,10,3,1,65,44,47,38,28,2,11,34,12,33,79,11,5,156,44,50,15,54,8,99,55,0,58,0,68,16,18,84,8,0,71,80,0,4,51,61,20,5,26,126,14,12,99,76,78,70,37,54,70,92,67,1,3,0,103,22,7,2,0,0,0,0,5,1,0,0,24,19,25,77,7,140,14,26,11,16,34,7,60,4,4,5,1,6,0,38,64,0,1,47,2,0,29,59,22,18,152,64,90,73,24,84,124,16,86,3,79,21,28,33,26,76,16,78,17,99,90,110,87,122,2,56,9,21,0,30,3,52,30,72,86,100,118,81,48,3,17,55,0,63,11,2,2,20,45,23,71,0,72,41,2,53,85,47,0,45,62,28,98,92,78,95,35,4,78,86,36,66,57,117,32,47,17,62,63,6,21,0,8,1,62,17,59,82,80,35,32,64,59,62,67,96,81,52,32,31,26,60,34,1,86,1,126,62,109,13,87,1,71,49,1,11,0,20,21,70,127,27,61,17,42,126,12,137,23,0,17,24,0,0,80,53,0,22,117,10,0,38,86,13,0,38,96,13,47,90,89,45,12,35,42,31,119,53,65,9,40,71,18,80,18,32,18,94,0,1,69,39,18,40,77,40,64,0,85,8,52,58,47,58,73,82,46,0,11,50,44,0,102,148,73,57,3,34,60,54,138,124,78,76,70,28,26,75,5,1,78,23,0,0,19,16,66,2,28,21,9,2,50,50,32,33,61,129,12,81,62,100,12,101,63,11,101,85,84,24,56,54,15,73,133,91,79,31,91,74,5,0,27,33,16,0,86,106,1,78,65,94,0,48,91,36,16,62,80,30,49,64,96,64,94,118,109,74,37,128,145,28,75,30,6,124,26,21,52,48,110,18,13,98,140,0,5,0,0,0,0,52,22,82,30,2,35,54,0,5,82,22,0,6,80,53,52,59,82,37,56,23,0,10,13,26,1,225,39,103,11,35,44,1,56,76,23,86,85,158,104,2,84,81,21,87,43,5,66,14,16,9,56,0,0,27,13,47,64,148,22,76,10,104,18,32,97,154,5,61,0,2,57,1,0,0,0,0,8,27,70,80,48,0,5,31,5,1,1,8,6,2,0,14,7,13,69,41,4,55,62,0,2,90,35,111,14,1,2,16,0,0,0,10,4,16,0,38,1,114,115,49,13,7,18,68,78,57,10,86,66,43,58,82,90,69,40,100,34,21,101,99,93,81,53,44,85,40,73,16,16,2,18,7,20,23,60,36,0,92,58,11,6,76,48,36,79,98,12,75,2,32,1,38,46,72,46,84,57,0,31,57,61,2,38,3,11,12,8,85,116,57,57,99,80,24,52,103,18,0,50,114,44,55,72,74,101,108,64,49,70,73,15,87,22,91,67,44,78,2,75,1,12,26,2,2,47,55,10,5,0,78,5,2,27,26,18,0,53,100,12,1,0,8,0,0,0,8,10,32,31,17,42,15,27,0,0,19,0,0,16,102,74,126,8,106,72,49,14,43,0,50,18,0,2,9,48,0,16,49,50,0,16,18,142,93,20,48,76,55,0,17,102,30,0,4,31,12,0,17,55,26,17,28,19,23,1,0,9,3,1,64,43,48,37,27,2,12,34,11,34,78,11,6,159,45,50,16,54,8,97,54,0,58,0,66,17,18,86,7,0,71,80,0,4,51,63,20,5,24,126,13,13,99,77,76,68,36,55,70,90,69,1,2,0,104,23,7,2,0,0,0,0,5,0,0,0,24,19,25,77,8,138,13,25,12,17,34,7,58,3,3,5,1,5,0,38,64,0,2,46,3,0,30,60,22,17,153,63,90,74,24,84,123,14,82,3,78,21,28,34,27,75,16,75,18,99,94,115,92,120,2,58,9,22,0,27,6,47,30,68,81,100,118,81,45,2,15,55,0,70,9,1,2,17,36,28,71,0,73,40,3,53,85,48,0,45,62,30,96,92,80,95,34,4,77,85,36,65,58,116,31,47,16,63,63,6,21,0,8,1,61,18,58,81,80,33,29,63,59,60,64,95,82,52,32,30,24,59,36,1,101,0,132,66,105,11,85,1,68,50,0,10,0,20,21,73,125,27,59,17,41,127,12,140,24,0,16,22,0,0,80,51,0,22,118,10,0,39,87,14,0,39,98,13,47,90,86,43,12,35,42,31,117,54,66,10,34,71,20,72,15,30,16,98,0,1,68,35,19,41,80,42,59,1,91,7,51,58,46,58,72,80,48,0,13,47,39,0,107,150,77,56,4,35,61,55,132,124,77,77,66,25,26,75,4,1,76,23,0,0,17,16,126,2,32,21,10,1,50,51,33,32,62,126,12,79,62,99,14,104,63,12,107,83,84,23,55,54,14,72,132,94,79,31,92,72,4,0,27,34,16,0,86,106,0,78,64,93,0,48,92,39,16,62,81,31,49,63,97,61,93,118

Secondary structure (DSSP, 8-state):
---TT----TTSSSTTGGG-EEEEE-SSHHHHHHHHHGGGS-GGGEEEEE--SSPP-TTTS-HHHHHT-HHHHHHHHHHT--SSS--SSSSSSS-SEEEE---SSHHHHHHHHHHHHHHHHH-HHHHSSTTSEEE----SEE---EESSHHHHHHHHHHHGGGGGGS--EE--STTS--HHHHHHHHHSTGGG-EE-B--STHHHHHHHHHT-TT-HHHHHHHHHHHHT-SS------SS-S--BHHHHIIIIIHHHHHHHHHHHSPBTTT---HHHHHHHHHHHHHT--S-EEHHHHHHHHHHHS---S-HHHHHHHHHHHH--STTS-SS-SEEEES-B--TTTTT--B--TTT-EEEE-TTHHHHS-SGGGGTSPEEEETTEEEEES----SS-HHHHH-B--B-SS-B-BB----HHHHHHHHHHHHHT----------TT--SEEEEEETTEEEEE--EEE-TTSEEEE--PPTT--HHHHHHHHHHHHHTTS-SEEEE---SS---EEEE--HHHHHHHHHHT-HHHHTT-EEEEE-SBEEEE-TTS-EEEESSHHHHHHHHHHHHHHHHHHHHHHHHHHHHHHHHHHHHHHHHHHHHHTSSS--TT--HHHHHHHHHHTTPPP---HHHHHHHTTTTSSSBGGGSSHHHHHHHHHHHHHHHHHHHHHHT--HHHHHHHHHHHHHHHHHHHHHHHHHHHH-/---TT----TTSSSTTGGG-EEE---SSHHHHHHHHHGGGS-GGGEEE----SSPP-TTTS-HHHHHT-HHHHHHHHHHT--SSS--SSSSSSS-SEEEE---SSHHHHHHHHHHHHHHHHH-HHHHTSTTSEEE----SEE---EESSHHHHHHHHHHHGGGGGGS--EE--SGGG--HHHHHHHHHSTGGG-EE-B--STHHHHHHHHHT-TT-HHHHHHHHHHHHT-SS------SS-S--BHHHHIIIIIHHHHHHHHHHHSPBTTT---HHHHHHHHHHHHHT--S-EEHHHHHHHHHHHS---S-HHHHHHHHHHHH--STTS-SS-SEEEES-B--TTTTT--B--TTT-EEEE-TTHHHHS-TGGGGTSPEEEETTEEEEES----SS-HHHHH-EEEE-SS-EEEE----HHHHHHHHHHHHHT----------TT--SEEEEEETTEEEEE--EEE-TTSEEEE----TT--HHHHHHHHHHHHHTTS-SEEEE---SS---EEEE--HHHHHHHHHHT-HHHHTT-EEEEE-SBEEEE-TTS-EEEESSHHHHHHHHHHHHHHHHHHHHHHHHHHHHHHHHHHHHHHHHHHHHHHTSS--TT--HHHHHHHHHHTTPPP---HHHHHHHTHHHHTSBGGGSSHHHHHHHHHHHHHHHHHHHHHHT--HHHHHHHHHHHHHHHHHHHHHHHHHHHH-

B-factor: mean 45.54, std 17.73, range [2.26, 109.84]

InterPro domains:
  IPR001154 DNA topoisomerase II, eukaryotic-type [PR01158] (413-423)
  IPR001154 DNA topoisomerase II, eukaryotic-type [PR01158] (428-435)
  IPR001154 DNA topoisomerase II, eukaryotic-type [PR01158] (476-489)
  IPR001154 DNA topoisomerase II, eukaryotic-type [PR01158] (519-534)
  IPR001154 DNA topoisomerase II, eukaryotic-type [PR01158] (540-551)
  IPR001154 DNA topoisomerase II, eukaryotic-type [PR01158] (594-606)
  IPR001154 DNA topoisomerase II, eukaryotic-type [PR01158] (711-734)
  IPR001154 DNA topoisomerase II, eukaryotic-type [PR01158] (758-780)
  IPR001154 DNA topoisomerase II, eukaryotic-type [PR01158] (788-808)
  IPR001154 DNA topoisomerase II, eukaryotic-type [PR01158] (893-907)
  IPR001154 DNA topoisomerase II, eukaryotic-type [PR01158] (972-998)
  IPR001241 DNA topoisomerase, type IIA [SM00433] (57-648)
  IPR002205 DNA topoisomerase, type IIA, domain A [PF00521] (683-1157)
  IPR002205 DNA topoisomerase, type IIA, domain A [PS52040] (685-1157)
  IPR002205 DNA topoisomerase, type IIA, domain A [SM00434] (663-1155)
  IPR003594 Histidine kinase/HSP90-like ATPase domain [PF02518] (57-157)
  IPR006171 TOPRIM domain [PS50880] (428-542)
  IPR013506 DNA topoisomerase, type IIA, subunit B, domain 2 [PF00204] (268-360)
  IPR013757 DNA topoisomerase, type IIA, alpha-helical domain superfamily [G3DSA:1.10.268.10] (980-1174)
  IPR013758 DNA topoisomerase, type IIA, domain A, alpha-beta [G3DSA:3.90.199.10] (685-977)

Radius of gyration: 37.3 Å; Cα contacts (8 Å, |Δi|>4): 2518; chains: 2; bounding box: 79×96×99 Å